Protein AF-0000000066321139 (afdb_homodimer)

Solvent-accessible surface area (backbone atoms only — not comparable to full-atom values): 48966 Å² total; per-residue (Å²): 128,87,34,59,67,40,73,65,40,48,49,53,47,46,50,52,47,33,55,54,41,70,72,35,63,83,37,62,68,53,51,51,51,38,28,52,48,29,38,77,62,44,27,42,51,56,57,44,51,39,48,57,52,38,56,70,34,85,87,51,85,74,53,72,62,58,52,45,47,50,26,44,21,45,17,66,74,63,68,37,77,88,29,37,45,70,72,31,33,29,73,65,55,51,51,48,44,61,70,66,54,82,37,59,82,60,80,82,62,59,60,58,42,73,46,54,68,35,44,78,80,49,98,47,31,38,37,28,63,42,32,43,42,55,54,36,43,38,47,61,55,64,52,55,36,82,46,42,84,38,50,82,40,71,51,53,44,66,41,85,98,44,96,49,65,42,73,48,84,88,75,58,64,69,60,25,51,52,44,18,50,30,50,74,68,71,65,53,74,69,61,68,30,30,36,29,37,32,58,85,42,14,77,83,74,51,37,70,48,74,40,82,91,72,22,28,37,30,38,28,41,68,40,45,32,29,49,61,39,50,58,59,54,52,50,9,50,40,48,42,44,56,76,39,69,81,51,59,70,58,40,67,41,65,36,33,36,42,36,32,54,33,42,72,68,54,42,17,33,46,39,14,56,70,53,69,63,79,79,56,45,58,6,40,30,38,67,34,27,56,88,38,68,45,30,38,31,49,48,48,23,41,74,68,24,86,54,16,85,26,46,37,37,91,29,80,73,80,59,73,78,41,70,55,46,35,31,41,44,59,50,27,50,23,43,52,73,68,45,55,73,83,79,40,91,45,71,66,49,47,50,53,50,25,52,51,52,25,51,47,52,41,34,50,30,66,74,37,39,47,41,57,74,53,53,23,26,67,40,48,76,52,26,46,78,48,34,54,56,44,46,24,12,50,46,30,36,49,52,52,41,51,75,71,62,58,49,81,88,45,40,49,62,51,48,47,64,62,51,64,77,56,75,46,42,70,80,41,61,63,44,56,75,64,51,27,33,47,98,86,65,42,80,74,33,47,65,50,36,23,50,54,42,61,61,53,81,77,81,130,128,87,34,58,66,40,73,66,39,48,49,53,48,47,52,52,48,33,54,52,44,69,72,35,64,83,38,62,68,53,50,51,50,39,27,53,48,30,38,76,62,44,28,43,53,60,56,44,49,37,48,59,53,39,56,70,34,86,87,51,86,74,52,70,61,57,51,46,48,49,26,44,20,47,18,68,73,65,67,37,77,86,27,37,45,71,73,30,32,28,74,66,53,52,50,48,45,61,70,65,55,81,36,60,83,58,80,82,62,59,60,60,44,72,46,54,68,36,45,78,78,47,98,48,32,37,36,29,62,42,35,42,43,55,53,38,42,37,47,65,55,64,50,54,36,83,46,42,83,36,52,81,40,72,52,56,43,65,40,84,98,42,95,50,66,41,74,47,83,86,75,58,65,68,58,26,51,51,44,18,51,29,49,75,70,70,65,53,74,68,62,68,30,30,36,28,37,32,59,84,41,15,78,83,73,51,37,70,49,73,41,81,89,72,23,27,36,30,37,27,40,66,40,44,31,29,50,60,39,49,58,58,53,50,51,8,51,41,49,40,44,56,76,38,70,83,51,59,69,59,39,67,41,65,35,34,37,44,35,32,53,32,43,73,69,54,44,17,33,48,39,14,57,69,52,67,65,80,80,56,45,57,5,39,30,38,67,33,27,58,88,38,68,44,31,36,31,50,48,48,24,42,74,70,24,86,53,17,86,27,45,37,38,92,30,80,72,80,59,75,80,42,71,54,45,37,30,41,44,57,49,28,50,22,44,51,72,68,47,56,73,83,80,40,90,45,72,66,49,46,50,52,51,24,52,51,51,24,52,47,53,40,36,50,30,66,74,37,40,48,42,57,73,53,53,23,25,67,41,48,74,52,26,46,77,48,34,52,56,44,46,23,12,51,46,30,36,49,52,51,40,50,75,72,63,57,50,82,89,47,40,48,60,49,48,48,64,62,52,64,76,55,75,46,41,69,79,41,62,63,43,56,76,65,52,28,33,48,98,86,66,43,80,73,32,48,66,49,37,23,49,55,41,61,62,53,80,76,80,130

Radius of gyration: 32.82 Å; Cα contacts (8 Å, |Δi|>4): 1471; chains: 2; bounding box: 76×86×115 Å

Organism: Bacillus subtilis (strain 168) (NCBI:txid224308)

Structure (mmCIF, N/CA/C/O backbone):
data_AF-0000000066321139-model_v1
#
loop_
_entity.id
_entity.type
_entity.pdbx_description
1 polymer 'SPbeta prophage-derived uncharacterized protein YopQ'
#
loop_
_atom_site.group_PDB
_atom_site.id
_atom_site.type_symbol
_atom_site.label_atom_id
_atom_site.label_alt_id
_atom_site.label_comp_id
_atom_site.label_asym_id
_atom_site.label_entity_id
_atom_site.label_seq_id
_atom_site.pdbx_PDB_ins_code
_atom_site.Cartn_x
_atom_site.Cartn_y
_atom_site.Cartn_z
_atom_site.occupancy
_atom_site.B_iso_or_equiv
_atom_site.auth_seq_id
_atom_site.auth_comp_id
_atom_site.auth_asym_id
_atom_site.auth_atom_id
_atom_site.pdbx_PDB_model_num
ATOM 1 N N . MET A 1 1 ? -11.43 -21.875 -57.844 1 39.09 1 MET A N 1
ATOM 2 C CA . MET A 1 1 ? -11.555 -22.922 -56.844 1 39.09 1 MET A CA 1
ATOM 3 C C . MET A 1 1 ? -12.609 -22.562 -55.812 1 39.09 1 MET A C 1
ATOM 5 O O . MET A 1 1 ? -12.633 -21.453 -55.281 1 39.09 1 MET A O 1
ATOM 9 N N . THR A 1 2 ? -13.703 -23.125 -55.812 1 48.34 2 THR A N 1
ATOM 10 C CA . THR A 1 2 ? -14.844 -22.844 -54.938 1 48.34 2 THR A CA 1
ATOM 11 C C . THR A 1 2 ? -14.453 -22.969 -53.469 1 48.34 2 THR A C 1
ATOM 13 O O . THR A 1 2 ? -14.047 -24.031 -53 1 48.34 2 THR A O 1
ATOM 16 N N . VAL A 1 3 ? -14.062 -21.875 -52.875 1 65.19 3 VAL A N 1
ATOM 17 C CA . VAL A 1 3 ? -13.617 -21.828 -51.5 1 65.19 3 VAL A CA 1
ATOM 18 C C . VAL A 1 3 ? -14.773 -22.188 -50.562 1 65.19 3 VAL A C 1
ATOM 20 O O . VAL A 1 3 ? -15.867 -21.609 -50.688 1 65.19 3 VAL A O 1
ATOM 23 N N . ILE A 1 4 ? -14.844 -23.5 -50.125 1 64.06 4 ILE A N 1
ATOM 24 C CA . ILE A 1 4 ? -15.828 -23.922 -49.156 1 64.06 4 ILE A CA 1
ATOM 25 C C . ILE A 1 4 ? -15.18 -24.031 -47.781 1 64.06 4 ILE A C 1
ATOM 27 O O . ILE A 1 4 ? -14.086 -24.594 -47.625 1 64.06 4 ILE A O 1
ATOM 31 N N . PHE A 1 5 ? -15.844 -23.312 -46.75 1 74.06 5 PHE A N 1
ATOM 32 C CA . PHE A 1 5 ? -15.32 -23.422 -45.375 1 74.06 5 PHE A CA 1
ATOM 33 C C . PHE A 1 5 ? -15.594 -24.812 -44.812 1 74.06 5 PHE A C 1
ATOM 35 O O . PHE A 1 5 ? -16.656 -25.062 -44.25 1 74.06 5 PHE A O 1
ATOM 42 N N . ASP A 1 6 ? -14.75 -25.703 -45.188 1 74.12 6 ASP A N 1
ATOM 43 C CA . ASP A 1 6 ? -14.828 -27.062 -44.688 1 74.12 6 ASP A CA 1
ATOM 44 C C . ASP A 1 6 ? -13.789 -27.312 -43.594 1 74.12 6 ASP A C 1
ATOM 46 O O . ASP A 1 6 ? -13.18 -26.375 -43.094 1 74.12 6 ASP A O 1
ATOM 50 N N . GLN A 1 7 ? -13.734 -28.562 -43.125 1 76.94 7 GLN A N 1
ATOM 51 C CA . GLN A 1 7 ? -12.836 -28.906 -42.031 1 76.94 7 GLN A CA 1
ATOM 52 C C . GLN A 1 7 ? -11.391 -28.562 -42.375 1 76.94 7 GLN A C 1
ATOM 54 O O . GLN A 1 7 ? -10.641 -28.078 -41.531 1 76.94 7 GLN A O 1
ATOM 59 N N . SER A 1 8 ? -11.047 -28.797 -43.625 1 78.38 8 SER A N 1
ATOM 60 C CA . SER A 1 8 ? -9.68 -28.516 -44.062 1 78.38 8 SER A CA 1
ATOM 61 C C . SER A 1 8 ? -9.406 -27.016 -44.062 1 78.38 8 SER A C 1
ATOM 63 O O . SER A 1 8 ? -8.344 -26.578 -43.594 1 78.38 8 SER A O 1
ATOM 65 N N . ALA A 1 9 ? -10.32 -26.234 -44.625 1 81.25 9 ALA A N 1
ATOM 66 C CA . ALA A 1 9 ? -10.195 -24.781 -44.625 1 81.25 9 ALA A CA 1
ATOM 67 C C . ALA A 1 9 ? -10.133 -24.234 -43.188 1 81.25 9 ALA A C 1
ATOM 69 O O . ALA A 1 9 ? -9.344 -23.344 -42.906 1 81.25 9 ALA A O 1
ATOM 70 N N . ASN A 1 10 ? -10.984 -24.812 -42.344 1 84.75 10 ASN A N 1
ATOM 71 C CA . ASN A 1 10 ? -11 -24.422 -40.938 1 84.75 10 ASN A CA 1
ATOM 72 C C . ASN A 1 10 ? -9.656 -24.672 -40.25 1 84.75 10 ASN A C 1
ATOM 74 O O . ASN A 1 10 ? -9.141 -23.812 -39.562 1 84.75 10 ASN A O 1
ATOM 78 N N . GLU A 1 11 ? -9.102 -25.828 -40.531 1 82.81 11 GLU A N 1
ATOM 79 C CA . GLU A 1 11 ? -7.82 -26.188 -39.938 1 82.81 11 GLU A CA 1
ATOM 80 C C . GLU A 1 11 ? -6.699 -25.281 -40.438 1 82.81 11 GLU A C 1
ATOM 82 O O . GLU A 1 11 ? -5.832 -24.875 -39.656 1 82.81 11 GLU A O 1
ATOM 87 N N . LYS A 1 12 ? -6.68 -25.078 -41.688 1 86.62 12 LYS A N 1
ATOM 88 C CA . LYS A 1 12 ? -5.672 -24.203 -42.281 1 86.62 12 LYS A CA 1
ATOM 89 C C . LYS A 1 12 ? -5.77 -22.797 -41.688 1 86.62 12 LYS A C 1
ATOM 91 O O . LYS A 1 12 ? -4.766 -22.219 -41.25 1 86.62 12 LYS A O 1
ATOM 96 N N . LEU A 1 13 ? -7.031 -22.266 -41.688 1 89.62 13 LEU A N 1
ATOM 97 C CA . LEU A 1 13 ? -7.238 -20.922 -41.125 1 89.62 13 LEU A CA 1
ATOM 98 C C . LEU A 1 13 ? -6.84 -20.875 -39.656 1 89.62 13 LEU A C 1
ATOM 100 O O . LEU A 1 13 ? -6.172 -19.922 -39.25 1 89.62 13 LEU A O 1
ATOM 104 N N . LEU A 1 14 ? -7.238 -21.859 -38.969 1 88.25 14 LEU A N 1
ATOM 105 C CA . LEU A 1 14 ? -6.902 -21.922 -37.531 1 88.25 14 LEU A CA 1
ATOM 106 C C . LEU A 1 14 ? -5.391 -21.938 -37.344 1 88.25 14 LEU A C 1
ATOM 108 O O . LEU A 1 14 ? -4.879 -21.266 -36.438 1 88.25 14 LEU A O 1
ATOM 112 N N . SER A 1 15 ? -4.715 -22.688 -38.156 1 86.44 15 SER A N 1
ATOM 113 C CA . SER A 1 15 ? -3.262 -22.766 -38.062 1 86.44 15 SER A CA 1
ATOM 114 C C . SER A 1 15 ? -2.613 -21.422 -38.375 1 86.44 15 SER A C 1
ATOM 116 O O . SER A 1 15 ? -1.68 -21.016 -37.688 1 86.44 15 SER A O 1
ATOM 118 N N . GLU A 1 16 ? -3.102 -20.781 -39.375 1 88.38 16 GLU A N 1
ATOM 119 C CA . GLU A 1 16 ? -2.584 -19.469 -39.75 1 88.38 16 GLU A CA 1
ATOM 120 C C . GLU A 1 16 ? -2.852 -18.438 -38.656 1 88.38 16 GLU A C 1
ATOM 122 O O . GLU A 1 16 ? -1.989 -17.625 -38.344 1 88.38 16 GLU A O 1
ATOM 127 N N . MET A 1 17 ? -4.059 -18.547 -38.031 1 90.69 17 MET A N 1
ATOM 128 C CA . MET A 1 17 ? -4.418 -17.625 -36.969 1 90.69 17 MET A CA 1
ATOM 129 C C . MET A 1 17 ? -3.568 -17.875 -35.719 1 90.69 17 MET A C 1
ATOM 131 O O . MET A 1 17 ? -3.107 -16.922 -35.094 1 90.69 17 MET A O 1
ATOM 135 N N . LYS A 1 18 ? -3.381 -19.062 -35.469 1 87.38 18 LYS A N 1
ATOM 136 C CA . LYS A 1 18 ? -2.551 -19.438 -34.312 1 87.38 18 LYS A CA 1
ATOM 137 C C . LYS A 1 18 ? -1.135 -18.891 -34.469 1 87.38 18 LYS A C 1
ATOM 139 O O . LYS A 1 18 ? -0.571 -18.344 -33.5 1 87.38 18 LYS A O 1
ATOM 144 N N . ASP A 1 19 ? -0.592 -19.062 -35.594 1 87 19 ASP A N 1
ATOM 145 C CA . ASP A 1 19 ? 0.747 -18.562 -35.906 1 87 19 ASP A CA 1
ATOM 146 C C . ASP A 1 19 ? 0.829 -17.047 -35.719 1 87 19 ASP A C 1
ATOM 148 O O . ASP A 1 19 ? 1.741 -16.547 -35.031 1 87 19 ASP A O 1
ATOM 152 N N . ALA A 1 20 ? -0.143 -16.375 -36.281 1 87.81 20 ALA A N 1
ATOM 153 C CA . ALA A 1 20 ? -0.144 -14.914 -36.219 1 87.81 20 ALA A CA 1
ATOM 154 C C . ALA A 1 20 ? -0.355 -14.422 -34.781 1 87.81 20 ALA A C 1
ATOM 156 O O . ALA A 1 20 ? 0.316 -13.492 -34.344 1 87.81 20 ALA A O 1
ATOM 157 N N . ILE A 1 21 ? -1.277 -15.078 -34.062 1 86.62 21 ILE A N 1
ATOM 158 C CA . ILE A 1 21 ? -1.62 -14.656 -32.719 1 86.62 21 ILE A CA 1
ATOM 159 C C . ILE A 1 21 ? -0.468 -14.977 -31.781 1 86.62 21 ILE A C 1
ATOM 161 O O . ILE A 1 21 ? -0.084 -14.148 -30.953 1 86.62 21 ILE A O 1
ATOM 165 N N . SER A 1 22 ? 0.112 -16.094 -31.938 1 82.44 22 SER A N 1
ATOM 166 C CA . SER A 1 22 ? 1.229 -16.5 -31.094 1 82.44 22 SER A CA 1
ATOM 167 C C . SER A 1 22 ? 2.404 -15.531 -31.234 1 82.44 22 SER A C 1
ATOM 169 O O . SER A 1 22 ? 3.084 -15.219 -30.25 1 82.44 22 SER A O 1
ATOM 171 N N . LYS A 1 23 ? 2.535 -15.039 -32.406 1 80.62 23 LYS A N 1
ATOM 172 C CA . LYS A 1 23 ? 3.656 -14.148 -32.719 1 80.62 23 LYS A CA 1
ATOM 173 C C . LYS A 1 23 ? 3.387 -12.734 -32.219 1 80.62 23 LYS A C 1
ATOM 175 O O . LYS A 1 23 ? 4.316 -12.008 -31.859 1 80.62 23 LYS A O 1
ATOM 180 N N . ASN A 1 24 ? 2.088 -12.461 -32.188 1 80.5 24 ASN A N 1
ATOM 181 C CA . ASN A 1 24 ? 1.785 -11.039 -32 1 80.5 24 ASN A CA 1
ATOM 182 C C . ASN A 1 24 ? 1.036 -10.797 -30.688 1 80.5 24 ASN A C 1
ATOM 184 O O . ASN A 1 24 ? 0.764 -9.648 -30.328 1 80.5 24 ASN A O 1
ATOM 188 N N . LYS A 1 25 ? 0.694 -11.875 -29.984 1 76.56 25 LYS A N 1
ATOM 189 C CA . LYS A 1 25 ? -0.191 -11.742 -28.828 1 76.56 25 LYS A CA 1
ATOM 190 C C . LYS A 1 25 ? 0.461 -10.914 -27.734 1 76.56 25 LYS A C 1
ATOM 192 O O . LYS A 1 25 ? -0.231 -10.328 -26.891 1 76.56 25 LYS A O 1
ATOM 197 N N . HIS A 1 26 ? 1.742 -10.805 -27.844 1 67.81 26 HIS A N 1
ATOM 198 C CA . HIS A 1 26 ? 2.479 -10.047 -26.828 1 67.81 26 HIS A CA 1
ATOM 199 C C . HIS A 1 26 ? 2.512 -8.562 -27.172 1 67.81 26 HIS A C 1
ATOM 201 O O . HIS A 1 26 ? 2.961 -7.742 -26.375 1 67.81 26 HIS A O 1
ATOM 207 N N . ILE A 1 27 ? 2.133 -8.328 -28.391 1 68.12 27 ILE A N 1
ATOM 208 C CA . ILE A 1 27 ? 2.086 -6.949 -28.875 1 68.12 27 ILE A CA 1
ATOM 209 C C . ILE A 1 27 ? 0.734 -6.328 -28.531 1 68.12 27 ILE A C 1
ATOM 211 O O . ILE A 1 27 ? -0.284 -6.664 -29.141 1 68.12 27 ILE A O 1
ATOM 215 N N . ARG A 1 28 ? 0.683 -5.484 -27.688 1 64.62 28 ARG A N 1
ATOM 216 C CA . ARG A 1 28 ? -0.539 -4.902 -27.141 1 64.62 28 ARG A CA 1
ATOM 217 C C . ARG A 1 28 ? -1.354 -4.215 -28.234 1 64.62 28 ARG A C 1
ATOM 219 O O . ARG A 1 28 ? -2.578 -4.344 -28.281 1 64.62 28 ARG A O 1
ATOM 226 N N . SER A 1 29 ? -0.641 -3.443 -29.062 1 75.88 29 SER A N 1
ATOM 227 C CA . SER A 1 29 ? -1.354 -2.762 -30.141 1 75.88 29 SER A CA 1
ATOM 228 C C . SER A 1 29 ? -2.062 -3.758 -31.047 1 75.88 29 SER A C 1
ATOM 230 O O . SER A 1 29 ? -3.164 -3.492 -31.531 1 75.88 29 SER A O 1
ATOM 232 N N . PHE A 1 30 ? -1.507 -4.867 -31.188 1 82.94 30 PHE A N 1
ATOM 233 C CA . PHE A 1 30 ? -2.088 -5.918 -32 1 82.94 30 PHE A CA 1
ATOM 234 C C . PHE A 1 30 ? -3.402 -6.41 -31.422 1 82.94 30 PHE A C 1
ATOM 236 O O . PHE A 1 30 ? -4.418 -6.477 -32.125 1 82.94 30 PHE A O 1
ATOM 243 N N . ILE A 1 31 ? -3.355 -6.621 -30.156 1 80.06 31 ILE A N 1
ATOM 244 C CA . ILE A 1 31 ? -4.539 -7.141 -29.484 1 80.06 31 ILE A CA 1
ATOM 245 C C . ILE A 1 31 ? -5.637 -6.078 -29.484 1 80.06 31 ILE A C 1
ATOM 247 O O . ILE A 1 31 ? -6.801 -6.379 -29.75 1 80.06 31 ILE A O 1
ATOM 251 N N . ASN A 1 32 ? -5.223 -4.922 -29.266 1 77.56 32 ASN A N 1
ATOM 252 C CA . ASN A 1 32 ? -6.18 -3.82 -29.266 1 77.56 32 ASN A CA 1
ATOM 253 C C . ASN A 1 32 ? -6.816 -3.639 -30.641 1 77.56 32 ASN A C 1
ATOM 255 O O . ASN A 1 32 ? -8.023 -3.428 -30.75 1 77.56 32 ASN A O 1
ATOM 259 N N . ASP A 1 33 ? -6.031 -3.709 -31.641 1 83.81 33 ASP A N 1
ATOM 260 C CA . ASP A 1 33 ? -6.527 -3.537 -33 1 83.81 33 ASP A CA 1
ATOM 261 C C . ASP A 1 33 ? -7.516 -4.641 -33.375 1 83.81 33 ASP A C 1
ATOM 263 O O . ASP A 1 33 ? -8.547 -4.371 -34 1 83.81 33 ASP A O 1
ATOM 267 N N . ILE A 1 34 ? -7.215 -5.789 -32.938 1 88.25 34 ILE A N 1
ATOM 268 C CA . ILE A 1 34 ? -8.109 -6.906 -33.219 1 88.25 34 ILE A CA 1
ATOM 269 C C . ILE A 1 34 ? -9.43 -6.707 -32.469 1 88.25 34 ILE A C 1
ATOM 271 O O . ILE A 1 34 ? -10.508 -6.926 -33.031 1 88.25 34 ILE A O 1
ATOM 275 N N . GLN A 1 35 ? -9.297 -6.266 -31.297 1 82.25 35 GLN A N 1
ATOM 276 C CA . GLN A 1 35 ? -10.492 -6.051 -30.484 1 82.25 35 GLN A CA 1
ATOM 277 C C . GLN A 1 35 ? -11.375 -4.961 -31.094 1 82.25 35 GLN A C 1
ATOM 279 O O . GLN A 1 35 ? -12.602 -5.102 -31.125 1 82.25 35 GLN A O 1
ATOM 284 N N . LEU A 1 36 ? -10.766 -3.979 -31.578 1 80.81 36 LEU A N 1
ATOM 285 C CA . LEU A 1 36 ? -11.5 -2.896 -32.219 1 80.81 36 LEU A CA 1
ATOM 286 C C . LEU A 1 36 ? -12.203 -3.389 -33.469 1 80.81 36 LEU A C 1
ATOM 288 O O . LEU A 1 36 ? -13.367 -3.055 -33.719 1 80.81 36 LEU A O 1
ATOM 292 N N . GLU A 1 37 ? -11.477 -4.098 -34.312 1 85.44 37 GLU A N 1
ATOM 293 C CA . GLU A 1 37 ? -12.062 -4.617 -35.562 1 85.44 37 GLU A CA 1
ATOM 294 C C . GLU A 1 37 ? -13.211 -5.578 -35.25 1 85.44 37 GLU A C 1
ATOM 296 O O . GLU A 1 37 ? -14.234 -5.547 -35.938 1 85.44 37 GLU A O 1
ATOM 301 N N . MET A 1 38 ? -13.047 -6.352 -34.219 1 86.94 38 MET A N 1
ATOM 302 C CA . MET A 1 38 ? -14.078 -7.305 -33.844 1 86.94 38 MET A CA 1
ATOM 303 C C . MET A 1 38 ? -15.305 -6.578 -33.281 1 86.94 38 MET A C 1
ATOM 305 O O . MET A 1 38 ? -16.438 -6.988 -33.531 1 86.94 38 MET A O 1
ATOM 309 N N . ALA A 1 39 ? -15.008 -5.535 -32.656 1 77.75 39 ALA A N 1
ATOM 310 C CA . ALA A 1 39 ? -16.078 -4.742 -32.031 1 77.75 39 ALA A CA 1
ATOM 311 C C . ALA A 1 39 ? -17 -4.172 -33.125 1 77.75 39 ALA A C 1
ATOM 313 O O . ALA A 1 39 ? -18.203 -4.023 -32.875 1 77.75 39 ALA A O 1
ATOM 314 N N . LYS A 1 40 ? -16.469 -3.906 -34.25 1 78.19 40 LYS A N 1
ATOM 315 C CA . LYS A 1 40 ? -17.281 -3.42 -35.375 1 78.19 40 LYS A CA 1
ATOM 316 C C . LYS A 1 40 ? -18.375 -4.418 -35.719 1 78.19 40 LYS A C 1
ATOM 318 O O . LYS A 1 40 ? -19.391 -4.043 -36.312 1 78.19 40 LYS A O 1
ATOM 323 N N . ASN A 1 41 ? -18.109 -5.629 -35.406 1 77.38 41 ASN A N 1
ATOM 324 C CA . ASN A 1 41 ? -19.094 -6.676 -35.688 1 77.38 41 ASN A CA 1
ATOM 325 C C . ASN A 1 41 ? -19.781 -7.156 -34.406 1 77.38 41 ASN A C 1
ATOM 327 O O . ASN A 1 41 ? -20.156 -8.328 -34.312 1 77.38 41 ASN A O 1
ATOM 331 N N . LYS A 1 42 ? -19.75 -6.273 -33.438 1 70.75 42 LYS A N 1
ATOM 332 C CA . LYS A 1 42 ? -20.484 -6.453 -32.188 1 70.75 42 LYS A CA 1
ATOM 333 C C . LYS A 1 42 ? -19.906 -7.621 -31.391 1 70.75 42 LYS A C 1
ATOM 335 O O . LYS A 1 42 ? -20.672 -8.398 -30.797 1 70.75 42 LYS A O 1
ATOM 340 N N . ILE A 1 43 ? -18.719 -7.871 -31.609 1 76.25 43 ILE A N 1
ATOM 341 C CA . ILE A 1 43 ? -18.031 -8.852 -30.781 1 76.25 43 ILE A CA 1
ATOM 342 C C . ILE A 1 43 ? -17.234 -8.141 -29.688 1 76.25 43 ILE A C 1
ATOM 344 O O . ILE A 1 43 ? -16.391 -7.281 -29.984 1 76.25 43 ILE A O 1
ATOM 348 N N . THR A 1 44 ? -17.609 -8.453 -28.516 1 70.62 44 THR A N 1
ATOM 349 C CA . THR A 1 44 ? -17.062 -7.746 -27.359 1 70.62 44 THR A CA 1
ATOM 350 C C . THR A 1 44 ? -15.57 -8.031 -27.219 1 70.62 44 THR A C 1
ATOM 352 O O . THR A 1 44 ? -15.086 -9.07 -27.672 1 70.62 44 THR A O 1
ATOM 355 N N . PRO A 1 45 ? -14.859 -7.105 -26.672 1 70.75 45 PRO A N 1
ATOM 356 C CA . PRO A 1 45 ? -13.43 -7.355 -26.453 1 70.75 45 PRO A CA 1
ATOM 357 C C . PRO A 1 45 ? -13.172 -8.617 -25.641 1 70.75 45 PRO A C 1
ATOM 359 O O . PRO A 1 45 ? -12.219 -9.352 -25.906 1 70.75 45 PRO A O 1
ATOM 362 N N . GLY A 1 46 ? -14.109 -8.859 -24.766 1 68.25 46 GLY A N 1
ATOM 363 C CA . GLY A 1 46 ? -13.992 -10.094 -24 1 68.25 46 GLY A CA 1
ATOM 364 C C . GLY A 1 46 ? -14.086 -11.336 -24.859 1 68.25 46 GLY A C 1
ATOM 365 O O . GLY A 1 46 ? -13.281 -12.258 -24.719 1 68.25 46 GLY A O 1
ATOM 366 N N . THR A 1 47 ? -15.094 -11.312 -25.688 1 72.5 47 THR A N 1
ATOM 367 C CA . THR A 1 47 ? -15.266 -12.438 -26.594 1 72.5 47 THR A CA 1
ATOM 368 C C . THR A 1 47 ? -14.062 -12.57 -27.531 1 72.5 47 THR A C 1
ATOM 370 O O . THR A 1 47 ? -13.609 -13.68 -27.812 1 72.5 47 THR A O 1
ATOM 373 N N . THR A 1 48 ? -13.57 -11.43 -27.891 1 80.81 48 THR A N 1
ATOM 374 C CA . THR A 1 48 ? -12.398 -11.438 -28.75 1 80.81 48 THR A CA 1
ATOM 375 C C . THR A 1 48 ? -11.203 -12.062 -28.047 1 80.81 48 THR A C 1
ATOM 377 O O . THR A 1 48 ? -10.516 -12.914 -28.625 1 80.81 48 THR A O 1
ATOM 380 N N . GLN A 1 49 ? -11.086 -11.656 -26.844 1 75.56 49 GLN A N 1
ATOM 381 C CA . GLN A 1 49 ? -9.977 -12.203 -26.078 1 75.56 49 GLN A CA 1
ATOM 382 C C . GLN A 1 49 ? -10.133 -13.703 -25.859 1 75.56 49 GLN A C 1
ATOM 384 O O . GLN A 1 49 ? -9.164 -14.461 -25.969 1 75.56 49 GLN A O 1
ATOM 389 N N . LYS A 1 50 ? -11.336 -14.078 -25.578 1 75.38 50 LYS A N 1
ATOM 390 C CA . LYS A 1 50 ? -11.625 -15.5 -25.469 1 75.38 50 LYS A CA 1
ATOM 391 C C . LYS A 1 50 ? -11.258 -16.234 -26.75 1 75.38 50 LYS A C 1
ATOM 393 O O . LYS A 1 50 ? -10.672 -17.328 -26.703 1 75.38 50 LYS A O 1
ATOM 398 N N . LEU A 1 51 ? -11.57 -15.656 -27.812 1 81.38 51 LEU A N 1
ATOM 399 C CA . LEU A 1 51 ? -11.312 -16.266 -29.109 1 81.38 51 LEU A CA 1
ATOM 400 C C . LEU A 1 51 ? -9.812 -16.422 -29.344 1 81.38 51 LEU A C 1
ATOM 402 O O . LEU A 1 51 ? -9.352 -17.453 -29.828 1 81.38 51 LEU A O 1
ATOM 406 N N . ILE A 1 52 ? -9.094 -15.469 -28.875 1 81.5 52 ILE A N 1
ATOM 407 C CA . ILE A 1 52 ? -7.645 -15.484 -29.031 1 81.5 52 ILE A CA 1
ATOM 408 C C . ILE A 1 52 ? -7.051 -16.625 -28.203 1 81.5 52 ILE A C 1
ATOM 410 O O . ILE A 1 52 ? -6.168 -17.344 -28.672 1 81.5 52 ILE A O 1
ATOM 414 N N . TYR A 1 53 ? -7.633 -16.75 -27.062 1 76.62 53 TYR A N 1
ATOM 415 C CA . TYR A 1 53 ? -7.199 -17.844 -26.188 1 76.62 53 TYR A CA 1
ATOM 416 C C . TYR A 1 53 ? -7.609 -19.203 -26.781 1 76.62 53 TYR A C 1
ATOM 418 O O . TYR A 1 53 ? -6.816 -20.141 -26.781 1 76.62 53 TYR A O 1
ATOM 426 N N . ASP A 1 54 ? -8.82 -19.219 -27.219 1 78 54 ASP A N 1
ATOM 427 C CA . ASP A 1 54 ? -9.375 -20.469 -27.75 1 78 54 ASP A CA 1
ATOM 428 C C . ASP A 1 54 ? -8.586 -20.938 -28.984 1 78 54 ASP A C 1
ATOM 430 O O . ASP A 1 54 ? -8.414 -22.141 -29.188 1 78 54 ASP A O 1
ATOM 434 N N . ILE A 1 55 ? -8.07 -20.062 -29.656 1 81.69 55 ILE A N 1
ATOM 435 C CA . ILE A 1 55 ? -7.328 -20.375 -30.875 1 81.69 55 ILE A CA 1
ATOM 436 C C . ILE A 1 55 ? -6.039 -21.109 -30.516 1 81.69 55 ILE A C 1
ATOM 438 O O . ILE A 1 55 ? -5.59 -21.984 -31.25 1 81.69 55 ILE A O 1
ATOM 442 N N . GLU A 1 56 ? -5.574 -20.766 -29.312 1 73.38 56 GLU A N 1
ATOM 443 C CA . GLU A 1 56 ? -4.312 -21.375 -28.906 1 73.38 56 GLU A CA 1
ATOM 444 C C . GLU A 1 56 ? -4.543 -22.734 -28.25 1 73.38 56 GLU A C 1
ATOM 446 O O . GLU A 1 56 ? -3.594 -23.484 -28.031 1 73.38 56 GLU A O 1
ATOM 451 N N . ASN A 1 57 ? -5.758 -22.953 -27.984 1 68.44 57 ASN A N 1
ATOM 452 C CA . ASN A 1 57 ? -6.125 -24.219 -27.359 1 68.44 57 ASN A CA 1
ATOM 453 C C . ASN A 1 57 ? -6.773 -25.172 -28.359 1 68.44 57 ASN A C 1
ATOM 455 O O . ASN A 1 57 ? -7.895 -24.922 -28.812 1 68.44 57 ASN A O 1
ATOM 459 N N . PRO A 1 58 ? -6.117 -26.266 -28.672 1 63.72 58 PRO A N 1
ATOM 460 C CA . PRO A 1 58 ? -6.602 -27.156 -29.734 1 63.72 58 PRO A CA 1
ATOM 461 C C . PRO A 1 58 ? -7.918 -27.844 -29.359 1 63.72 58 PRO A C 1
ATOM 463 O O . PRO A 1 58 ? -8.633 -28.328 -30.25 1 63.72 58 PRO A O 1
ATOM 466 N N . GLU A 1 59 ? -8.289 -27.859 -28.125 1 63.72 59 GLU A N 1
ATOM 467 C CA . GLU A 1 59 ? -9.453 -28.625 -27.703 1 63.72 59 GLU A CA 1
ATOM 468 C C . GLU A 1 59 ? -10.734 -27.812 -27.828 1 63.72 59 GLU A C 1
ATOM 470 O O . GLU A 1 59 ? -11.836 -28.344 -27.703 1 63.72 59 GLU A O 1
ATOM 475 N N . VAL A 1 60 ? -10.609 -26.641 -28.188 1 64.56 60 VAL A N 1
ATOM 476 C CA . VAL A 1 60 ? -11.797 -25.781 -28.203 1 64.56 60 VAL A CA 1
ATOM 477 C C . VAL A 1 60 ? -12.242 -25.562 -29.656 1 64.56 60 VAL A C 1
ATOM 479 O O . VAL A 1 60 ? -11.422 -25.281 -30.531 1 64.56 60 VAL A O 1
ATOM 482 N N . GLU A 1 61 ? -13.477 -25.859 -29.906 1 72.56 61 GLU A N 1
ATOM 483 C CA . GLU A 1 61 ? -14.055 -25.594 -31.219 1 72.56 61 GLU A CA 1
ATOM 484 C C . GLU A 1 61 ? -14.625 -24.188 -31.312 1 72.56 61 GLU A C 1
ATOM 486 O O . GLU A 1 61 ? -15.406 -23.766 -30.453 1 72.56 61 GLU A O 1
ATOM 491 N N . ILE A 1 62 ? -14.125 -23.438 -32.281 1 80.62 62 ILE A N 1
ATOM 492 C CA . ILE A 1 62 ? -14.594 -22.078 -32.5 1 80.62 62 ILE A CA 1
ATOM 493 C C . ILE A 1 62 ? -15.641 -22.078 -33.625 1 80.62 62 ILE A C 1
ATOM 495 O O . ILE A 1 62 ? -15.461 -22.734 -34.656 1 80.62 62 ILE A O 1
ATOM 499 N N . SER A 1 63 ? -16.719 -21.391 -33.312 1 79.5 63 SER A N 1
ATOM 500 C CA . SER A 1 63 ? -17.797 -21.359 -34.281 1 79.5 63 SER A CA 1
ATOM 501 C C . SER A 1 63 ? -17.344 -20.734 -35.594 1 79.5 63 SER A C 1
ATOM 503 O O . SER A 1 63 ? -16.406 -19.938 -35.625 1 79.5 63 SER A O 1
ATOM 505 N N . LYS A 1 64 ? -18.047 -21.094 -36.656 1 82.19 64 LYS A N 1
ATOM 506 C CA . LYS A 1 64 ? -17.797 -20.609 -38 1 82.19 64 LYS A CA 1
ATOM 507 C C . LYS A 1 64 ? -17.875 -19.078 -38.062 1 82.19 64 LYS A C 1
ATOM 509 O O . LYS A 1 64 ? -17.078 -18.438 -38.719 1 82.19 64 LYS A O 1
ATOM 514 N N . GLU A 1 65 ? -18.797 -18.547 -37.25 1 81.88 65 GLU A N 1
ATOM 515 C CA . GLU A 1 65 ? -19 -17.109 -37.219 1 81.88 65 GLU A CA 1
ATOM 516 C C . GLU A 1 65 ? -17.812 -16.375 -36.625 1 81.88 65 GLU A C 1
ATOM 518 O O . GLU A 1 65 ? -17.312 -15.398 -37.188 1 81.88 65 GLU A O 1
ATOM 523 N N . TYR A 1 66 ? -17.391 -16.922 -35.531 1 86.5 66 TYR A N 1
ATOM 524 C CA . TYR A 1 66 ? -16.266 -16.281 -34.844 1 86.5 66 TYR A CA 1
ATOM 525 C C . TYR A 1 66 ? -14.977 -16.453 -35.656 1 86.5 66 TYR A C 1
ATOM 527 O O . TYR A 1 66 ? -14.148 -15.539 -35.688 1 86.5 66 TYR A O 1
ATOM 535 N N . MET A 1 67 ? -14.844 -17.594 -36.344 1 87.38 67 MET A N 1
ATOM 536 C CA . MET A 1 67 ? -13.703 -17.797 -37.219 1 87.38 67 MET A CA 1
ATOM 537 C C . MET A 1 67 ? -13.688 -16.781 -38.375 1 87.38 67 MET A C 1
ATOM 539 O O . MET A 1 67 ? -12.641 -16.234 -38.688 1 87.38 67 MET A O 1
ATOM 543 N N . TYR A 1 68 ? -14.812 -16.547 -38.844 1 89.44 68 TYR A N 1
ATOM 544 C CA . TYR A 1 68 ? -14.961 -15.586 -39.938 1 89.44 68 TYR A CA 1
ATOM 545 C C . TYR A 1 68 ? -14.594 -14.18 -39.469 1 89.44 68 TYR A C 1
ATOM 547 O O . TYR A 1 68 ? -13.789 -13.5 -40.125 1 89.44 68 TYR A O 1
ATOM 555 N N . PHE A 1 69 ? -15.156 -13.781 -38.312 1 89.88 69 PHE A N 1
ATOM 556 C CA . PHE A 1 69 ? -14.945 -12.414 -37.875 1 89.88 69 PHE A CA 1
ATOM 557 C C . PHE A 1 69 ? -13.508 -12.203 -37.406 1 89.88 69 PHE A C 1
ATOM 559 O O . PHE A 1 69 ? -12.938 -11.125 -37.594 1 89.88 69 PHE A O 1
ATOM 566 N N . LEU A 1 70 ? -12.961 -13.211 -36.875 1 91.06 70 LEU A N 1
ATOM 567 C CA . LEU A 1 70 ? -11.562 -13.109 -36.469 1 91.06 70 LEU A CA 1
ATOM 568 C C . LEU A 1 70 ? -10.648 -13.039 -37.688 1 91.06 70 LEU A C 1
ATOM 570 O O . LEU A 1 70 ? -9.695 -12.258 -37.719 1 91.06 70 LEU A O 1
ATOM 574 N N . ALA A 1 71 ? -10.93 -13.852 -38.719 1 91.94 71 ALA A N 1
ATOM 575 C CA . ALA A 1 71 ? -10.18 -13.805 -39.969 1 91.94 71 ALA A CA 1
ATOM 576 C C . ALA A 1 71 ? -10.281 -12.43 -40.625 1 91.94 71 ALA A C 1
ATOM 578 O O . ALA A 1 71 ? -9.281 -11.867 -41.062 1 91.94 71 ALA A O 1
ATOM 579 N N . LYS A 1 72 ? -11.461 -11.977 -40.625 1 90.94 72 LYS A N 1
ATOM 580 C CA . LYS A 1 72 ? -11.727 -10.656 -41.188 1 90.94 72 LYS A CA 1
ATOM 581 C C . LYS A 1 72 ? -10.945 -9.57 -40.438 1 90.94 72 LYS A C 1
ATOM 583 O O . LYS A 1 72 ? -10.359 -8.688 -41.062 1 90.94 72 LYS A O 1
ATOM 588 N N . SER A 1 73 ? -10.945 -9.703 -39.156 1 91.5 73 SER A N 1
ATOM 589 C CA . SER A 1 73 ? -10.242 -8.742 -38.312 1 91.5 73 SER A CA 1
ATOM 590 C C . SER A 1 73 ? -8.734 -8.836 -38.531 1 91.5 73 SER A C 1
ATOM 592 O O . SER A 1 73 ? -8.055 -7.812 -38.656 1 91.5 73 SER A O 1
ATOM 594 N N . LEU A 1 74 ? -8.25 -10.016 -38.562 1 91.88 74 LEU A N 1
ATOM 595 C CA . LEU A 1 74 ? -6.828 -10.234 -38.781 1 91.88 74 LEU A CA 1
ATOM 596 C C . LEU A 1 74 ? -6.41 -9.75 -40.156 1 91.88 74 LEU A C 1
ATOM 598 O O . LEU A 1 74 ? -5.328 -9.18 -40.344 1 91.88 74 LEU A O 1
ATOM 602 N N . TYR A 1 75 ? -7.207 -9.961 -41.156 1 92.06 75 TYR A N 1
ATOM 603 C CA . TYR A 1 75 ? -6.965 -9.477 -42.5 1 92.06 75 TYR A CA 1
ATOM 604 C C . TYR A 1 75 ? -6.863 -7.961 -42.531 1 92.06 75 TYR A C 1
ATOM 606 O O . TYR A 1 75 ? -5.984 -7.402 -43.188 1 92.06 75 TYR A O 1
ATOM 614 N N . SER A 1 76 ? -7.734 -7.383 -41.812 1 89.69 76 SER A N 1
ATOM 615 C CA . SER A 1 76 ? -7.766 -5.926 -41.75 1 89.69 76 SER A CA 1
ATOM 616 C C . SER A 1 76 ? -6.535 -5.371 -41.062 1 89.69 76 SER A C 1
ATOM 618 O O . SER A 1 76 ? -5.941 -4.391 -41.5 1 89.69 76 SER A O 1
ATOM 620 N N . VAL A 1 77 ? -6.152 -6.004 -39.938 1 88.94 77 VAL A N 1
ATOM 621 C CA . VAL A 1 77 ? -5.094 -5.5 -39.094 1 88.94 77 VAL A CA 1
ATOM 622 C C . VAL A 1 77 ? -3.73 -5.816 -39.688 1 88.94 77 VAL A C 1
ATOM 624 O O . VAL A 1 77 ? -2.834 -4.973 -39.688 1 88.94 77 VAL A O 1
ATOM 627 N N . LEU A 1 78 ? -3.629 -6.977 -40.219 1 88.94 78 LEU A N 1
ATOM 628 C CA . LEU A 1 78 ? -2.33 -7.438 -40.688 1 88.94 78 LEU A CA 1
ATOM 629 C C . LEU A 1 78 ? -2.199 -7.238 -42.188 1 88.94 78 LEU A C 1
ATOM 631 O O . LEU A 1 78 ? -1.103 -7.348 -42.75 1 88.94 78 LEU A O 1
ATOM 635 N N . GLU A 1 79 ? -3.248 -6.996 -42.875 1 87.56 79 GLU A N 1
ATOM 636 C CA . GLU A 1 79 ? -3.301 -6.809 -44.312 1 87.56 79 GLU A CA 1
ATOM 637 C C . GLU A 1 79 ? -2.582 -7.941 -45.062 1 87.56 79 GLU A C 1
ATOM 639 O O . GLU A 1 79 ? -1.804 -7.695 -45.969 1 87.56 79 GLU A O 1
ATOM 644 N N . SER A 1 80 ? -2.684 -9.055 -44.531 1 88.94 80 SER A N 1
ATOM 645 C CA . SER A 1 80 ? -2.088 -10.266 -45.125 1 88.94 80 SER A CA 1
ATOM 646 C C . SER A 1 80 ? -3.146 -11.148 -45.75 1 88.94 80 SER A C 1
ATOM 648 O O . SER A 1 80 ? -4.172 -11.453 -45.156 1 88.94 80 SER A O 1
ATOM 650 N N . GLU A 1 81 ? -2.865 -11.539 -46.938 1 87.94 81 GLU A N 1
ATOM 651 C CA . GLU A 1 81 ? -3.795 -12.375 -47.688 1 87.94 81 GLU A CA 1
ATOM 652 C C . GLU A 1 81 ? -4.016 -13.711 -47 1 87.94 81 GLU A C 1
ATOM 654 O O . GLU A 1 81 ? -5.012 -14.398 -47.25 1 87.94 81 GLU A O 1
ATOM 659 N N . ARG A 1 82 ? -3.164 -14.086 -46 1 89.12 82 ARG A N 1
ATOM 660 C CA . ARG A 1 82 ? -3.266 -15.312 -45.219 1 89.12 82 ARG A CA 1
ATOM 661 C C . ARG A 1 82 ? -4.598 -15.383 -44.5 1 89.12 82 ARG A C 1
ATOM 663 O O . ARG A 1 82 ? -5.086 -16.469 -44.188 1 89.12 82 ARG A O 1
ATOM 670 N N . PHE A 1 83 ? -5.156 -14.227 -44.312 1 91.62 83 PHE A N 1
ATOM 671 C CA . PHE A 1 83 ? -6.332 -14.188 -43.469 1 91.62 83 PHE A CA 1
ATOM 672 C C . PHE A 1 83 ? -7.551 -13.695 -44.219 1 91.62 83 PHE A C 1
ATOM 674 O O . PHE A 1 83 ? -8.617 -13.484 -43.656 1 91.62 83 PHE A O 1
ATOM 681 N N . ASN A 1 84 ? -7.383 -13.492 -45.5 1 90.25 84 ASN A N 1
ATOM 682 C CA . ASN A 1 84 ? -8.516 -13.055 -46.312 1 90.25 84 ASN A CA 1
ATOM 683 C C . ASN A 1 84 ? -9.664 -14.062 -46.25 1 90.25 84 ASN A C 1
ATOM 685 O O . ASN A 1 84 ? -9.523 -15.195 -46.719 1 90.25 84 ASN A O 1
ATOM 689 N N . PRO A 1 85 ? -10.82 -13.633 -45.625 1 91.88 85 PRO A N 1
ATOM 690 C CA . PRO A 1 85 ? -11.93 -14.578 -45.469 1 91.88 85 PRO A CA 1
ATOM 691 C C . PRO A 1 85 ? -12.352 -15.211 -46.812 1 91.88 85 PRO A C 1
ATOM 693 O O . PRO A 1 85 ? -12.844 -16.344 -46.844 1 91.88 85 PRO A O 1
ATOM 696 N N . ARG A 1 86 ? -12.109 -14.539 -47.906 1 89.12 86 ARG A N 1
ATOM 697 C CA . ARG A 1 86 ? -12.508 -15.023 -49.219 1 89.12 86 ARG A CA 1
ATOM 698 C C . ARG A 1 86 ? -11.742 -16.297 -49.594 1 89.12 86 ARG A C 1
ATOM 700 O O . ARG A 1 86 ? -12.18 -17.047 -50.469 1 89.12 86 ARG A O 1
ATOM 707 N N . ASN A 1 87 ? -10.586 -16.484 -48.969 1 89.06 87 ASN A N 1
ATOM 708 C CA . ASN A 1 87 ? -9.781 -17.672 -49.219 1 89.06 87 ASN A CA 1
ATOM 709 C C . ASN A 1 87 ? -10.344 -18.906 -48.5 1 89.06 87 ASN A C 1
ATOM 711 O O . ASN A 1 87 ? -9.945 -20.031 -48.781 1 89.06 87 ASN A O 1
ATOM 715 N N . TYR A 1 88 ? -11.258 -18.688 -47.625 1 90.12 88 TYR A N 1
ATOM 716 C CA . TYR A 1 88 ? -11.68 -19.781 -46.781 1 90.12 88 TYR A CA 1
ATOM 717 C C . TYR A 1 88 ? -13.195 -19.938 -46.781 1 90.12 88 TYR A C 1
ATOM 719 O O . TYR A 1 88 ? -13.711 -21.031 -46.562 1 90.12 88 TYR A O 1
ATOM 727 N N . PHE A 1 89 ? -13.922 -18.891 -46.969 1 88.88 89 PHE A N 1
ATOM 728 C CA . PHE A 1 89 ? -15.375 -18.859 -46.906 1 88.88 89 PHE A CA 1
ATOM 729 C C . PHE A 1 89 ? -15.945 -18.547 -48.312 1 88.88 89 PHE A C 1
ATOM 731 O O . PHE A 1 89 ? -15.383 -17.75 -49.062 1 88.88 89 PHE A O 1
ATOM 738 N N . THR A 1 90 ? -17.016 -19.141 -48.594 1 84.44 90 THR A N 1
ATOM 739 C CA . THR A 1 90 ? -17.719 -18.797 -49.844 1 84.44 90 THR A CA 1
ATOM 740 C C . THR A 1 90 ? -18.422 -17.453 -49.688 1 84.44 90 THR A C 1
ATOM 742 O O . THR A 1 90 ? -18.703 -17 -48.594 1 84.44 90 THR A O 1
ATOM 745 N N . GLU A 1 91 ? -18.688 -16.828 -50.844 1 82.69 91 GLU A N 1
ATOM 746 C CA . GLU A 1 91 ? -19.406 -15.555 -50.844 1 82.69 91 GLU A CA 1
ATOM 747 C C . GLU A 1 91 ? -20.766 -15.695 -50.156 1 82.69 91 GLU A C 1
ATOM 749 O O . GLU A 1 91 ? -21.203 -14.789 -49.438 1 82.69 91 GLU A O 1
ATOM 754 N N . THR A 1 92 ? -21.391 -16.781 -50.344 1 79.31 92 THR A N 1
ATOM 755 C CA . THR A 1 92 ? -22.688 -17.047 -49.75 1 79.31 92 THR A CA 1
ATOM 756 C C . THR A 1 92 ? -22.562 -17.172 -48.219 1 79.31 92 THR A C 1
ATOM 758 O O . THR A 1 92 ? -23.375 -16.625 -47.469 1 79.31 92 THR A O 1
ATOM 761 N N . ASP A 1 93 ? -21.531 -17.906 -47.781 1 81.06 93 ASP A N 1
ATOM 762 C CA . ASP A 1 93 ? -21.281 -18.094 -46.344 1 81.06 93 ASP A CA 1
ATOM 763 C C . ASP A 1 93 ? -21.031 -16.75 -45.656 1 81.06 93 ASP A C 1
ATOM 765 O O . ASP A 1 93 ? -21.578 -16.484 -44.594 1 81.06 93 ASP A O 1
ATOM 769 N N . MET A 1 94 ? -20.25 -15.992 -46.25 1 87.19 94 MET A N 1
ATOM 770 C CA . MET A 1 94 ? -19.891 -14.695 -45.656 1 87.19 94 MET A CA 1
ATOM 771 C C . MET A 1 94 ? -21.109 -13.797 -45.531 1 87.19 94 MET A C 1
ATOM 773 O O . MET A 1 94 ? -21.344 -13.195 -44.5 1 87.19 94 MET A O 1
ATOM 777 N N . ARG A 1 95 ? -21.984 -13.727 -46.562 1 80.44 95 ARG A N 1
ATOM 778 C CA . ARG A 1 95 ? -23.203 -12.93 -46.531 1 80.44 95 ARG A CA 1
ATOM 779 C C . ARG A 1 95 ? -24.172 -13.438 -45.5 1 80.44 95 ARG A C 1
ATOM 781 O O . ARG A 1 95 ? -24.797 -12.648 -44.781 1 80.44 95 ARG A O 1
ATOM 788 N N . GLU A 1 96 ? -24.25 -14.75 -45.469 1 77.69 96 GLU A N 1
ATOM 789 C CA . GLU A 1 96 ? -25.125 -15.367 -44.469 1 77.69 96 GLU A CA 1
ATOM 790 C C . GLU A 1 96 ? -24.672 -15.023 -43.062 1 77.69 96 GLU A C 1
ATOM 792 O O . GLU A 1 96 ? -25.5 -14.664 -42.219 1 77.69 96 GLU A O 1
ATOM 797 N N . ILE A 1 97 ? -23.375 -15.211 -42.812 1 82.12 97 ILE A N 1
ATOM 798 C CA . ILE A 1 97 ? -22.828 -14.93 -41.5 1 82.12 97 ILE A CA 1
ATOM 799 C C . ILE A 1 97 ? -23.078 -13.469 -41.125 1 82.12 97 ILE A C 1
ATOM 801 O O . ILE A 1 97 ? -23.547 -13.164 -40.031 1 82.12 97 ILE A O 1
ATOM 805 N N . GLU A 1 98 ? -22.797 -12.617 -42.031 1 80.75 98 GLU A N 1
ATOM 806 C CA . GLU A 1 98 ? -22.938 -11.188 -41.75 1 80.75 98 GLU A CA 1
ATOM 807 C C . GLU A 1 98 ? -24.391 -10.789 -41.594 1 80.75 98 GLU A C 1
ATOM 809 O O . GLU A 1 98 ? -24.719 -9.945 -40.75 1 80.75 98 GLU A O 1
ATOM 814 N N . THR A 1 99 ? -25.25 -11.398 -42.344 1 74.31 99 THR A N 1
ATOM 815 C CA . THR A 1 99 ? -26.672 -11.07 -42.312 1 74.31 99 THR A CA 1
ATOM 816 C C . THR A 1 99 ? -27.312 -11.625 -41.031 1 74.31 99 THR A C 1
ATOM 818 O O . THR A 1 99 ? -28.172 -10.977 -40.438 1 74.31 99 THR A O 1
ATOM 821 N N . LEU A 1 100 ? -26.844 -12.812 -40.625 1 64.88 100 LEU A N 1
ATOM 822 C CA . LEU A 1 100 ? -27.469 -13.5 -39.5 1 64.88 100 LEU A CA 1
ATOM 823 C C . LEU A 1 100 ? -26.781 -13.109 -38.188 1 64.88 100 LEU A C 1
ATOM 825 O O . LEU A 1 100 ? -27.312 -13.383 -37.125 1 64.88 100 LEU A O 1
ATOM 829 N N . TRP A 1 101 ? -25.609 -12.609 -38.312 1 71.75 101 TRP A N 1
ATOM 830 C CA . TRP A 1 101 ? -24.844 -12.273 -37.125 1 71.75 101 TRP A CA 1
ATOM 831 C C . TRP A 1 101 ? -25.516 -11.164 -36.344 1 71.75 101 TRP A C 1
ATOM 833 O O . TRP A 1 101 ? -25.766 -10.078 -36.875 1 71.75 101 TRP A O 1
ATOM 843 N N . GLU A 1 102 ? -26.094 -11.5 -35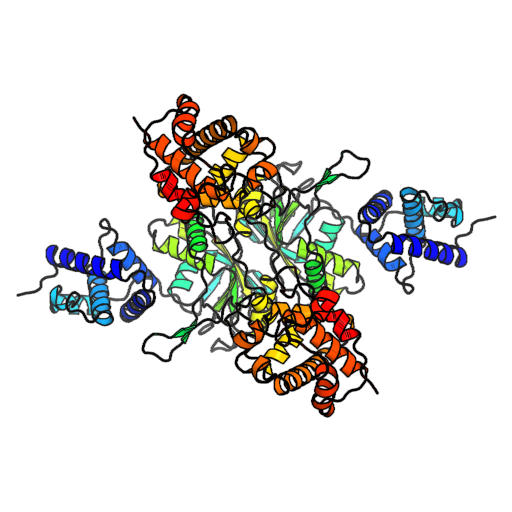.25 1 56.97 102 GLU A N 1
ATOM 844 C CA . GLU A 1 102 ? -26.766 -10.516 -34.406 1 56.97 102 GLU A CA 1
ATOM 845 C C . GLU A 1 102 ? -25.828 -10.023 -33.281 1 56.97 102 GLU A C 1
ATOM 847 O O . GLU A 1 102 ? -26.25 -9.227 -32.438 1 56.97 102 GLU A O 1
ATOM 852 N N . GLY A 1 103 ? -24.578 -10.25 -33.25 1 57 103 GLY A N 1
ATOM 853 C CA . GLY A 1 103 ? -23.625 -9.852 -32.25 1 57 103 GLY A CA 1
ATOM 854 C C . GLY A 1 103 ? -23.438 -10.875 -31.141 1 57 103 GLY A C 1
ATOM 855 O O . GLY A 1 103 ? -24.188 -11.852 -31.078 1 57 103 GLY A O 1
ATOM 856 N N . SER A 1 104 ? -22.266 -11.102 -30.578 1 54.84 104 SER A N 1
ATOM 857 C CA . SER A 1 104 ? -22.094 -12 -29.453 1 54.84 104 SER A CA 1
ATOM 858 C C . SER A 1 104 ? -23.109 -11.719 -28.359 1 54.84 104 SER A C 1
ATOM 860 O O . SER A 1 104 ? -23.484 -10.57 -28.125 1 54.84 104 SER A O 1
ATOM 862 N N . VAL A 1 105 ? -24.094 -12.547 -28.109 1 46.66 105 VAL A N 1
ATOM 863 C CA . VAL A 1 105 ? -25.188 -12.422 -27.156 1 46.66 105 VAL A CA 1
ATOM 864 C C . VAL A 1 105 ? -24.672 -11.828 -25.859 1 46.66 105 VAL A C 1
ATOM 866 O O . VAL A 1 105 ? -24.156 -12.547 -25 1 46.66 105 VAL A O 1
ATOM 869 N N . GLU A 1 106 ? -23.562 -11.289 -25.672 1 51.22 106 GLU A N 1
ATOM 870 C CA . GLU A 1 106 ? -23.406 -10.867 -24.281 1 51.22 106 GLU A CA 1
ATOM 871 C C . GLU A 1 106 ? -24.438 -9.805 -23.906 1 51.22 106 GLU A C 1
ATOM 873 O O . GLU A 1 106 ? -24.844 -9.016 -24.75 1 51.22 106 GLU A O 1
ATOM 878 N N . GLU A 1 107 ? -25.344 -10.125 -23.047 1 55.62 107 GLU A N 1
ATOM 879 C CA . GLU A 1 107 ? -26.344 -9.203 -22.516 1 55.62 107 GLU A CA 1
ATOM 880 C C . GLU A 1 107 ? -25.812 -7.773 -22.484 1 55.62 107 GLU A C 1
ATOM 882 O O . GLU A 1 107 ? -24.766 -7.516 -21.875 1 55.62 107 GLU A O 1
ATOM 887 N N . ASP A 1 108 ? -26.062 -6.941 -23.438 1 65.44 108 ASP A N 1
ATOM 888 C CA . ASP A 1 108 ? -25.719 -5.527 -23.547 1 65.44 108 ASP A CA 1
ATOM 889 C C . ASP A 1 108 ? -26.312 -4.711 -22.406 1 65.44 108 ASP A C 1
ATOM 891 O O . ASP A 1 108 ? -27.531 -4.723 -22.219 1 65.44 108 ASP A O 1
ATOM 895 N N . ILE A 1 109 ? -25.609 -4.57 -21.375 1 81.5 109 ILE A N 1
ATOM 896 C CA . ILE A 1 109 ? -26.094 -3.674 -20.328 1 81.5 109 ILE A CA 1
ATOM 897 C C . ILE A 1 109 ? -25.609 -2.25 -20.609 1 81.5 109 ILE A C 1
ATOM 899 O O . ILE A 1 109 ? -24.516 -2.051 -21.125 1 81.5 109 ILE A O 1
ATOM 903 N N . LYS A 1 110 ? -26.562 -1.337 -20.531 1 87.44 110 LYS A N 1
ATOM 904 C CA . LYS A 1 110 ? -26.266 0.089 -20.656 1 87.44 110 LYS A CA 1
ATOM 905 C C . LYS A 1 110 ? -26.875 0.876 -19.5 1 87.44 110 LYS A C 1
ATOM 907 O O . LYS A 1 110 ? -27.719 0.359 -18.766 1 87.44 110 LYS A O 1
ATOM 912 N N . PHE A 1 111 ? -26.344 2.049 -19.344 1 91.06 111 PHE A N 1
ATOM 913 C CA . PHE A 1 111 ? -27 2.941 -18.391 1 91.06 111 PHE A CA 1
ATOM 914 C C . PHE A 1 111 ? -28.25 3.547 -19 1 91.06 111 PHE A C 1
ATOM 916 O O . PHE A 1 111 ? -28.266 3.881 -20.188 1 91.06 111 PHE A O 1
ATOM 923 N N . PRO A 1 112 ? -29.375 3.58 -18.406 1 95 112 PRO A N 1
ATOM 924 C CA . PRO A 1 112 ? -29.453 3.449 -16.953 1 95 112 PRO A CA 1
ATOM 925 C C . PRO A 1 112 ? -29.438 1.995 -16.484 1 95 112 PRO A C 1
ATOM 927 O O . PRO A 1 112 ? -29.969 1.117 -17.172 1 95 112 PRO A O 1
ATOM 930 N N . TYR A 1 113 ? -28.828 1.75 -15.375 1 96.19 113 TYR A N 1
ATOM 931 C CA . TYR A 1 113 ? -28.75 0.45 -14.719 1 96.19 113 TYR A CA 1
ATOM 932 C C . TYR A 1 113 ? -29 0.583 -13.219 1 96.19 113 TYR A C 1
ATOM 934 O O . TYR A 1 113 ? -28.516 1.516 -12.586 1 96.19 113 TYR A O 1
ATOM 942 N N . THR A 1 114 ? -29.734 -0.357 -12.648 1 97 114 THR A N 1
ATOM 943 C CA . THR A 1 114 ? -30.172 -0.232 -11.258 1 97 114 THR A CA 1
ATOM 944 C C . THR A 1 114 ? -29.547 -1.329 -10.398 1 97 114 THR A C 1
ATOM 946 O O . THR A 1 114 ? -29.703 -2.518 -10.688 1 97 114 THR A O 1
ATOM 949 N N . PHE A 1 115 ? -28.812 -0.915 -9.383 1 96.5 115 PHE A N 1
ATOM 950 C CA . PHE A 1 115 ? -28.281 -1.821 -8.375 1 96.5 115 PHE A CA 1
ATOM 951 C C . PHE A 1 115 ? -29.266 -2.016 -7.234 1 96.5 115 PHE A C 1
ATOM 953 O O . PHE A 1 115 ? -30.047 -1.112 -6.926 1 96.5 115 PHE A O 1
ATOM 960 N N . LYS A 1 116 ? -29.203 -3.172 -6.59 1 93.31 116 LYS A N 1
ATOM 961 C CA . LYS A 1 116 ? -30.141 -3.498 -5.516 1 93.31 116 LYS A CA 1
ATOM 962 C C . LYS A 1 116 ? -29.422 -3.586 -4.172 1 93.31 116 LYS A C 1
ATOM 964 O O . LYS A 1 116 ? -28.188 -3.592 -4.117 1 93.31 116 LYS A O 1
ATOM 969 N N . GLN A 1 117 ? -30.25 -3.553 -3.014 1 90.81 117 GLN A N 1
ATOM 970 C CA . GLN A 1 117 ? -29.766 -3.662 -1.642 1 90.81 117 GLN A CA 1
ATOM 971 C C . GLN A 1 117 ? -28.75 -2.562 -1.325 1 90.81 117 GLN A C 1
ATOM 973 O O . GLN A 1 117 ? -27.672 -2.838 -0.796 1 90.81 117 GLN A O 1
ATOM 978 N N . VAL A 1 118 ? -29.109 -1.354 -1.729 1 94.12 118 VAL A N 1
ATOM 979 C CA . VAL A 1 118 ? -28.203 -0.223 -1.595 1 94.12 118 VAL A CA 1
ATOM 980 C C . VAL A 1 118 ? -28.469 0.499 -0.275 1 94.12 118 VAL A C 1
ATOM 982 O O . VAL A 1 118 ? -29.625 0.743 0.087 1 94.12 118 VAL A O 1
ATOM 985 N N . VAL A 1 119 ? -27.438 0.729 0.443 1 90.38 119 VAL A N 1
ATOM 986 C CA . VAL A 1 119 ? -27.516 1.519 1.668 1 90.38 119 VAL A CA 1
ATOM 987 C C . VAL A 1 119 ? -26.938 2.912 1.424 1 90.38 119 VAL A C 1
ATOM 989 O O . VAL A 1 119 ? -25.844 3.053 0.876 1 90.38 119 VAL A O 1
ATOM 992 N N . LYS A 1 120 ? -27.719 3.91 1.828 1 92.94 120 LYS A N 1
ATOM 993 C CA . LYS A 1 120 ? -27.281 5.297 1.685 1 92.94 120 LYS A CA 1
ATOM 994 C C . LYS A 1 120 ? -26.516 5.762 2.92 1 92.94 120 LYS A C 1
ATOM 996 O O . LYS A 1 120 ? -27.047 5.723 4.035 1 92.94 120 LYS A O 1
ATOM 1001 N N . TYR A 1 121 ? -25.297 6.152 2.785 1 89.69 121 TYR A N 1
ATOM 1002 C CA . TYR A 1 121 ? -24.484 6.68 3.883 1 89.69 121 TYR A CA 1
ATOM 1003 C C . TYR A 1 121 ? -24.516 8.203 3.9 1 89.69 121 TYR A C 1
ATOM 1005 O O . TYR A 1 121 ? -24.547 8.82 4.969 1 89.69 121 TYR A O 1
ATOM 1013 N N . SER A 1 122 ? -24.469 8.82 2.771 1 90.12 122 SER A N 1
ATOM 1014 C CA . SER A 1 122 ? -24.656 10.25 2.549 1 90.12 122 SER A CA 1
ATOM 1015 C C . SER A 1 122 ? -25.266 10.523 1.182 1 90.12 122 SER A C 1
ATOM 1017 O O . SER A 1 122 ? -25.547 9.594 0.423 1 90.12 122 SER A O 1
ATOM 1019 N N . ASP A 1 123 ? -25.453 11.773 0.924 1 90.25 123 ASP A N 1
ATOM 1020 C CA . ASP A 1 123 ? -26.109 12.125 -0.333 1 90.25 123 ASP A CA 1
ATOM 1021 C C . ASP A 1 123 ? -25.219 11.766 -1.528 1 90.25 123 ASP A C 1
ATOM 1023 O O . ASP A 1 123 ? -25.719 11.586 -2.641 1 90.25 123 ASP A O 1
ATOM 1027 N N . ASP A 1 124 ? -23.969 11.617 -1.294 1 94.31 124 ASP A N 1
ATOM 1028 C CA . ASP A 1 124 ? -23.062 11.344 -2.412 1 94.31 124 ASP A CA 1
ATOM 1029 C C . ASP A 1 124 ? -22.328 10.031 -2.213 1 94.31 124 ASP A C 1
ATOM 1031 O O . ASP A 1 124 ? -21.281 9.797 -2.836 1 94.31 124 ASP A O 1
ATOM 1035 N N . ASN A 1 125 ? -22.766 9.188 -1.337 1 95.81 125 ASN A N 1
ATOM 1036 C CA . ASN A 1 125 ? -22.047 7.945 -1.056 1 95.81 125 ASN A CA 1
ATOM 1037 C C . ASN A 1 125 ? -23.016 6.805 -0.733 1 95.81 125 ASN A C 1
ATOM 1039 O O . ASN A 1 125 ? -23.828 6.922 0.181 1 95.81 125 ASN A O 1
ATOM 1043 N N . TYR A 1 126 ? -22.953 5.785 -1.495 1 95.81 126 TYR A N 1
ATOM 1044 C CA . TYR A 1 126 ? -23.812 4.605 -1.362 1 95.81 126 TYR A CA 1
ATOM 1045 C C . TYR A 1 126 ? -22.969 3.332 -1.321 1 95.81 126 TYR A C 1
ATOM 1047 O O . TYR A 1 126 ? -21.844 3.301 -1.83 1 95.81 126 TYR A O 1
ATOM 1055 N N . PHE A 1 127 ? -23.531 2.326 -0.672 1 95 127 PHE A N 1
ATOM 1056 C CA . PHE A 1 127 ? -22.844 1.048 -0.517 1 95 127 PHE A CA 1
ATOM 1057 C C . PHE A 1 127 ? -23.766 -0.108 -0.874 1 95 127 PHE A C 1
ATOM 1059 O O . PHE A 1 127 ? -24.953 -0.105 -0.503 1 95 127 PHE A O 1
ATOM 1066 N N . PHE A 1 128 ? -23.312 -1.102 -1.666 1 94.75 128 PHE A N 1
ATOM 1067 C CA . PHE A 1 128 ? -24.172 -2.197 -2.078 1 94.75 128 PHE A CA 1
ATOM 1068 C C . PHE A 1 128 ? -23.359 -3.41 -2.502 1 94.75 128 PHE A C 1
ATOM 1070 O O . PHE A 1 128 ? -22.172 -3.287 -2.791 1 94.75 128 PHE A O 1
ATOM 1077 N N . PRO A 1 129 ? -23.969 -4.586 -2.436 1 94.44 129 PRO A N 1
ATOM 1078 C CA . PRO A 1 129 ? -23.328 -5.773 -3.002 1 94.44 129 PRO A CA 1
ATOM 1079 C C . PRO A 1 129 ? -23.359 -5.793 -4.527 1 94.44 129 PRO A C 1
ATOM 1081 O O . PRO A 1 129 ? -24.219 -5.152 -5.137 1 94.44 129 PRO A O 1
ATOM 1084 N N . ILE A 1 130 ? -22.406 -6.426 -5.141 1 95.38 130 ILE A N 1
ATOM 1085 C CA . ILE A 1 130 ? -22.359 -6.609 -6.586 1 95.38 130 ILE A CA 1
ATOM 1086 C C . ILE A 1 130 ? -21.859 -8.008 -6.914 1 95.38 130 ILE A C 1
ATOM 1088 O O . ILE A 1 130 ? -20.906 -8.5 -6.285 1 95.38 130 ILE A O 1
ATOM 1092 N N . THR A 1 131 ? -22.469 -8.656 -7.82 1 94.5 131 THR A N 1
ATOM 1093 C CA . THR A 1 131 ? -22.031 -9.992 -8.203 1 94.5 131 THR A CA 1
ATOM 1094 C C . THR A 1 131 ? -20.891 -9.922 -9.211 1 94.5 131 THR A C 1
ATOM 1096 O O . THR A 1 131 ? -20.719 -8.914 -9.898 1 94.5 131 THR A O 1
ATOM 1099 N N . ALA A 1 132 ? -20.078 -10.977 -9.242 1 95.25 132 ALA A N 1
ATOM 1100 C CA . ALA A 1 132 ? -19.031 -11.078 -10.258 1 95.25 132 ALA A CA 1
ATOM 1101 C C . ALA A 1 132 ? -19.625 -10.961 -11.664 1 95.25 132 ALA A C 1
ATOM 1103 O O . ALA A 1 132 ? -18.984 -10.398 -12.555 1 95.25 132 ALA A O 1
ATOM 1104 N N . LYS A 1 133 ? -20.797 -11.453 -11.812 1 91.81 133 LYS A N 1
ATOM 1105 C CA . LYS A 1 133 ? -21.484 -11.359 -13.094 1 91.81 133 LYS A CA 1
ATOM 1106 C C . LYS A 1 133 ? -21.734 -9.898 -13.477 1 91.81 133 LYS A C 1
ATOM 1108 O O . LYS A 1 133 ? -21.453 -9.5 -14.609 1 91.81 133 LYS A O 1
ATOM 1113 N N . GLU A 1 134 ? -22.25 -9.18 -12.562 1 93.81 134 GLU A N 1
ATOM 1114 C CA . GLU A 1 134 ? -22.516 -7.762 -12.812 1 93.81 134 GLU A CA 1
ATOM 1115 C C . GLU A 1 134 ? -21.219 -7.012 -13.141 1 93.81 134 GLU A C 1
ATOM 1117 O O . GLU A 1 134 ? -21.188 -6.191 -14.055 1 93.81 134 GLU A O 1
ATOM 1122 N N . LEU A 1 135 ? -20.172 -7.305 -12.312 1 95.31 135 LEU A N 1
ATOM 1123 C CA . LEU A 1 135 ? -18.875 -6.691 -12.578 1 95.31 135 LEU A CA 1
ATOM 1124 C C . LEU A 1 135 ? -18.391 -7.008 -13.992 1 95.31 135 LEU A C 1
ATOM 1126 O O . LEU A 1 135 ? -17.938 -6.117 -14.703 1 95.31 135 LEU A O 1
ATOM 1130 N N . PHE A 1 136 ? -18.547 -8.266 -14.344 1 91.75 136 PHE A N 1
ATOM 1131 C CA . PHE A 1 136 ? -18.125 -8.75 -15.648 1 91.75 136 PHE A CA 1
ATOM 1132 C C . PHE A 1 136 ? -18.891 -8.055 -16.766 1 91.75 136 PHE A C 1
ATOM 1134 O O . PHE A 1 136 ? -18.297 -7.559 -17.719 1 91.75 136 PHE A O 1
ATOM 1141 N N . MET A 1 137 ? -20.172 -7.918 -16.625 1 90.38 137 MET A N 1
ATOM 1142 C CA . MET A 1 137 ? -21.031 -7.309 -17.625 1 90.38 137 MET A CA 1
ATOM 1143 C C . MET A 1 137 ? -20.734 -5.816 -17.766 1 90.38 137 MET A C 1
ATOM 1145 O O . MET A 1 137 ? -20.641 -5.297 -18.875 1 90.38 137 MET A O 1
ATOM 1149 N N . LEU A 1 138 ? -20.609 -5.168 -16.641 1 92.69 138 LEU A N 1
ATOM 1150 C CA . LEU A 1 138 ? -20.312 -3.742 -16.672 1 92.69 138 LEU A CA 1
ATOM 1151 C C . LEU A 1 138 ? -18.969 -3.49 -17.359 1 92.69 138 LEU A C 1
ATOM 1153 O O . LEU A 1 138 ? -18.828 -2.553 -18.141 1 92.69 138 LEU A O 1
ATOM 1157 N N . PHE A 1 139 ? -18.016 -4.301 -17.016 1 89.06 139 PHE A N 1
ATOM 1158 C CA . PHE A 1 139 ? -16.672 -4.152 -17.562 1 89.06 139 PHE A CA 1
ATOM 1159 C C . PHE A 1 139 ? -16.656 -4.434 -19.062 1 89.06 139 PHE A C 1
ATOM 1161 O O . PHE A 1 139 ? -16.109 -3.658 -19.844 1 89.06 139 PHE A O 1
ATOM 1168 N N . GLU A 1 140 ? -17.312 -5.461 -19.438 1 80.5 140 GLU A N 1
ATOM 1169 C CA . GLU A 1 140 ? -17.312 -5.891 -20.844 1 80.5 140 GLU A CA 1
ATOM 1170 C C . GLU A 1 140 ? -18.047 -4.883 -21.719 1 80.5 140 GLU A C 1
ATOM 1172 O O . GLU A 1 140 ? -17.719 -4.723 -22.906 1 80.5 140 GLU A O 1
ATOM 1177 N N . ASN A 1 141 ? -18.984 -4.273 -21.172 1 81.44 141 ASN A N 1
ATOM 1178 C CA . ASN A 1 141 ? -19.75 -3.283 -21.906 1 81.44 141 ASN A CA 1
ATOM 1179 C C . ASN A 1 141 ? -19.141 -1.887 -21.766 1 81.44 141 ASN A C 1
ATOM 1181 O O . ASN A 1 141 ? -19.797 -0.891 -22.094 1 81.44 141 ASN A O 1
ATOM 1185 N N . LYS A 1 142 ? -17.953 -1.741 -21.156 1 80.38 142 LYS A N 1
ATOM 1186 C CA . LYS A 1 142 ? -17.156 -0.523 -21.078 1 80.38 142 LYS A CA 1
ATOM 1187 C C . LYS A 1 142 ? -17.859 0.541 -20.234 1 80.38 142 LYS A C 1
ATOM 1189 O O . LYS A 1 142 ? -17.812 1.728 -20.562 1 80.38 142 LYS A O 1
ATOM 1194 N N . LEU A 1 143 ? -18.594 0.053 -19.312 1 90.44 143 LEU A N 1
ATOM 1195 C CA . LEU A 1 143 ? -19.312 0.983 -18.438 1 90.44 143 LEU A CA 1
ATOM 1196 C C . LEU A 1 143 ? -18.469 1.359 -17.234 1 90.44 143 LEU A C 1
ATOM 1198 O O . LEU A 1 143 ? -18.766 2.33 -16.531 1 90.44 143 LEU A O 1
ATOM 1202 N N . LEU A 1 144 ? -17.453 0.557 -16.891 1 90.88 144 LEU A N 1
ATOM 1203 C CA . LEU A 1 144 ? -16.469 0.872 -15.852 1 90.88 144 LEU A CA 1
ATOM 1204 C C . LEU A 1 144 ? -15.203 1.449 -16.469 1 90.88 144 LEU A C 1
ATOM 1206 O O . LEU A 1 144 ? -14.516 0.772 -17.234 1 90.88 144 LEU A O 1
ATOM 1210 N N . HIS A 1 145 ? -14.898 2.684 -16.031 1 83.5 145 HIS A N 1
ATOM 1211 C CA . HIS A 1 145 ? -13.844 3.418 -16.719 1 83.5 145 HIS A CA 1
ATOM 1212 C C . HIS A 1 145 ? -12.602 3.549 -15.836 1 83.5 145 HIS A C 1
ATOM 1214 O O . HIS A 1 145 ? -12.719 3.678 -14.617 1 83.5 145 HIS A O 1
ATOM 1220 N N . TYR A 1 146 ? -11.484 3.486 -16.5 1 79.62 146 TYR A N 1
ATOM 1221 C CA . TYR A 1 146 ? -10.219 3.871 -15.891 1 79.62 146 TYR A CA 1
ATOM 1222 C C . TYR A 1 146 ? -9.953 5.359 -16.078 1 79.62 146 TYR A C 1
ATOM 1224 O O . TYR A 1 146 ? -9.852 5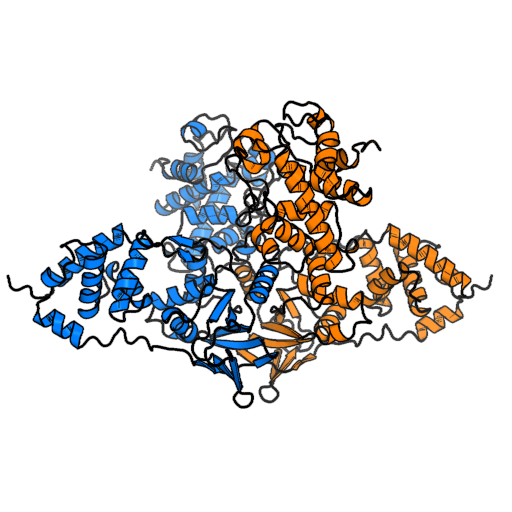.844 -17.203 1 79.62 146 TYR A O 1
ATOM 1232 N N . ASN A 1 147 ? -9.875 6.129 -15.016 1 80.06 147 ASN A N 1
ATOM 1233 C CA . ASN A 1 147 ? -9.633 7.566 -15.07 1 80.06 147 ASN A CA 1
ATOM 1234 C C . ASN A 1 147 ? -8.172 7.898 -14.781 1 80.06 147 ASN A C 1
ATOM 1236 O O . ASN A 1 147 ? -7.762 7.949 -13.617 1 80.06 147 ASN A O 1
ATOM 1240 N N . PRO A 1 148 ? -7.402 8.234 -15.766 1 77.19 148 PRO A N 1
ATOM 1241 C CA . PRO A 1 148 ? -5.977 8.484 -15.555 1 77.19 148 PRO A CA 1
ATOM 1242 C C . PRO A 1 148 ? -5.719 9.664 -14.625 1 77.19 148 PRO A C 1
ATOM 1244 O O . PRO A 1 148 ? -4.652 9.75 -14.016 1 77.19 148 PRO A O 1
ATOM 1247 N N . ASN A 1 149 ? -6.648 10.547 -14.477 1 77.06 149 ASN A N 1
ATOM 1248 C CA . ASN A 1 149 ? -6.469 11.719 -13.633 1 77.06 149 ASN A CA 1
ATOM 1249 C C . ASN A 1 149 ? -6.66 11.391 -12.156 1 77.06 149 ASN A C 1
ATOM 1251 O O . ASN A 1 149 ? -6.285 12.18 -11.281 1 77.06 149 ASN A O 1
ATOM 1255 N N . ALA A 1 150 ? -7.219 10.25 -11.938 1 79.94 150 ALA A N 1
ATOM 1256 C CA . ALA A 1 150 ? -7.434 9.805 -10.562 1 79.94 150 ALA A CA 1
ATOM 1257 C C . ALA A 1 150 ? -6.906 8.391 -10.352 1 79.94 150 ALA A C 1
ATOM 1259 O O . ALA A 1 150 ? -7.582 7.551 -9.75 1 79.94 150 ALA A O 1
ATOM 1260 N N . GLN A 1 151 ? -5.809 8.203 -11 1 78.56 151 GLN A N 1
ATOM 1261 C CA . GLN A 1 151 ? -5.215 6.867 -10.938 1 78.56 151 GLN A CA 1
ATOM 1262 C C . GLN A 1 151 ? -3.697 6.945 -10.82 1 78.56 151 GLN A C 1
ATOM 1264 O O . GLN A 1 151 ? -3.139 8.031 -10.625 1 78.56 151 GLN A O 1
ATOM 1269 N N . ARG A 1 152 ? -3.07 5.812 -10.859 1 77.06 152 ARG A N 1
ATOM 1270 C CA . ARG A 1 152 ? -1.653 5.633 -10.562 1 77.06 152 ARG A CA 1
ATOM 1271 C C . ARG A 1 152 ? -0.784 6.379 -11.57 1 77.06 152 ARG A C 1
ATOM 1273 O O . ARG A 1 152 ? 0.325 6.809 -11.242 1 77.06 152 ARG A O 1
ATOM 1280 N N . THR A 1 153 ? -1.196 6.445 -12.758 1 72 153 THR A N 1
ATOM 1281 C CA . THR A 1 153 ? -0.392 7.066 -13.805 1 72 153 THR A CA 1
ATOM 1282 C C . THR A 1 153 ? -1.281 7.797 -14.805 1 72 153 THR A C 1
ATOM 1284 O O . THR A 1 153 ? -2.467 7.488 -14.938 1 72 153 THR A O 1
ATOM 1287 N N . ASN A 1 154 ? -0.634 8.828 -15.312 1 66.38 154 ASN A N 1
ATOM 1288 C CA . ASN A 1 154 ? -1.312 9.531 -16.406 1 66.38 154 ASN A CA 1
ATOM 1289 C C . ASN A 1 154 ? -0.743 9.141 -17.766 1 66.38 154 ASN A C 1
ATOM 1291 O O . ASN A 1 154 ? -0.954 9.844 -18.75 1 66.38 154 ASN A O 1
ATOM 1295 N N . LYS A 1 155 ? 0.04 8.055 -17.766 1 65.56 155 LYS A N 1
ATOM 1296 C CA . LYS A 1 155 ? 0.68 7.641 -19 1 65.56 155 LYS A CA 1
ATOM 1297 C C . LYS A 1 155 ? -0.359 7.262 -20.062 1 65.56 155 LYS A C 1
ATOM 1299 O O . LYS A 1 155 ? -1.386 6.66 -19.734 1 65.56 155 LYS A O 1
ATOM 1304 N N . THR A 1 156 ? -0.164 7.855 -21.172 1 61.16 156 THR A N 1
ATOM 1305 C CA . THR A 1 156 ? -1.03 7.559 -22.297 1 61.16 156 THR A CA 1
ATOM 1306 C C . THR A 1 156 ? -0.248 6.863 -23.422 1 61.16 156 THR A C 1
ATOM 1308 O O . THR A 1 156 ? 0.985 6.895 -23.422 1 61.16 156 THR A O 1
ATOM 1311 N N . LYS A 1 157 ? -0.747 5.984 -24.031 1 58.03 157 LYS A N 1
ATOM 1312 C CA . LYS A 1 157 ? -0.151 5.367 -25.219 1 58.03 157 LYS A CA 1
ATOM 1313 C C . LYS A 1 157 ? -0.819 5.871 -26.5 1 58.03 157 LYS A C 1
ATOM 1315 O O . LYS A 1 157 ? -2.047 5.961 -26.562 1 58.03 157 LYS A O 1
ATOM 1320 N N . LYS A 1 158 ? 0.1 6.547 -27.297 1 58.31 158 LYS A N 1
ATOM 1321 C CA . LYS A 1 158 ? -0.414 6.992 -28.594 1 58.31 158 LYS A CA 1
ATOM 1322 C C . LYS A 1 158 ? -0.845 5.809 -29.453 1 58.31 158 LYS A C 1
ATOM 1324 O O . LYS A 1 158 ? -0.146 4.797 -29.516 1 58.31 158 LYS A O 1
ATOM 1329 N N . LEU A 1 159 ? -2.152 5.898 -29.719 1 46.97 159 LEU A N 1
ATOM 1330 C CA . LEU A 1 159 ? -2.6 4.891 -30.672 1 46.97 159 LEU A CA 1
ATOM 1331 C C . LEU A 1 159 ? -1.789 4.969 -31.969 1 46.97 159 LEU A C 1
ATOM 1333 O O . LEU A 1 159 ? -1.568 6.059 -32.5 1 46.97 159 LEU A O 1
ATOM 1337 N N . GLU A 1 160 ? -1.002 4.023 -32.25 1 46.81 160 GLU A N 1
ATOM 1338 C CA . GLU A 1 160 ? -0.201 4.062 -33.469 1 46.81 160 GLU A CA 1
ATOM 1339 C C . GLU A 1 160 ? -1.026 4.559 -34.656 1 46.81 160 GLU A C 1
ATOM 1341 O O . GLU A 1 160 ? -2.121 4.055 -34.906 1 46.81 160 GLU A O 1
ATOM 1346 N N . GLY A 1 161 ? -0.722 5.5 -35.375 1 48.31 161 GLY A N 1
ATOM 1347 C CA . GLY A 1 161 ? -1.339 6.059 -36.562 1 48.31 161 GLY A CA 1
ATOM 1348 C C . GLY A 1 161 ? -2.342 7.156 -36.25 1 48.31 161 GLY A C 1
ATOM 1349 O O . GLY A 1 161 ? -3.002 7.668 -37.156 1 48.31 161 GLY A O 1
ATOM 1350 N N . SER A 1 162 ? -2.691 7.105 -34.969 1 50.22 162 SER A N 1
ATOM 1351 C CA . SER A 1 162 ? -3.617 8.18 -34.625 1 50.22 162 SER A CA 1
ATOM 1352 C C . SER A 1 162 ? -3.02 9.117 -33.562 1 50.22 162 SER A C 1
ATOM 1354 O O . SER A 1 162 ? -2.033 8.773 -32.906 1 50.22 162 SER A O 1
ATOM 1356 N N . ASP A 1 163 ? -3.389 10.367 -33.594 1 57.12 163 ASP A N 1
ATOM 1357 C CA . ASP A 1 163 ? -2.971 11.359 -32.594 1 57.12 163 ASP A CA 1
ATOM 1358 C C . ASP A 1 163 ? -3.754 11.203 -31.312 1 57.12 163 ASP A C 1
ATOM 1360 O O . ASP A 1 163 ? -3.66 12.047 -30.422 1 57.12 163 ASP A O 1
ATOM 1364 N N . ILE A 1 164 ? -4.508 9.953 -31.344 1 55.09 164 ILE A N 1
ATOM 1365 C CA . ILE A 1 164 ? -5.348 9.781 -30.172 1 55.09 164 ILE A CA 1
ATOM 1366 C C . ILE A 1 164 ? -4.551 9.078 -29.078 1 55.09 164 ILE A C 1
ATOM 1368 O O . ILE A 1 164 ? -3.906 8.055 -29.312 1 55.09 164 ILE A O 1
ATOM 1372 N N . GLU A 1 165 ? -4.398 9.727 -27.891 1 60.88 165 GLU A N 1
ATOM 1373 C CA . GLU A 1 165 ? -3.74 9.164 -26.703 1 60.88 165 GLU A CA 1
ATOM 1374 C C . GLU A 1 165 ? -4.742 8.477 -25.797 1 60.88 165 GLU A C 1
ATOM 1376 O O . GLU A 1 165 ? -5.793 9.039 -25.469 1 60.88 165 GLU A O 1
ATOM 1381 N N . ILE A 1 166 ? -4.551 7.105 -25.672 1 59.62 166 ILE A N 1
ATOM 1382 C CA . ILE A 1 166 ? -5.43 6.359 -24.781 1 59.62 166 ILE A CA 1
ATOM 1383 C C . ILE A 1 166 ? -4.73 6.129 -23.438 1 59.62 166 ILE A C 1
ATOM 1385 O O . ILE A 1 166 ? -3.557 5.758 -23.406 1 59.62 166 ILE A O 1
ATOM 1389 N N . PRO A 1 167 ? -5.492 6.445 -22.406 1 61.47 167 PRO A N 1
ATOM 1390 C CA . PRO A 1 167 ? -4.898 6.168 -21.094 1 61.47 167 PRO A CA 1
ATOM 1391 C C . PRO A 1 167 ? -4.664 4.68 -20.859 1 61.47 167 PRO A C 1
ATOM 1393 O O . PRO A 1 167 ? -5.477 3.848 -21.266 1 61.47 167 PRO A O 1
ATOM 1396 N N . VAL A 1 168 ? -3.449 4.309 -20.516 1 62.38 168 VAL A N 1
ATOM 1397 C CA . VAL A 1 168 ? -3.125 2.914 -20.234 1 62.38 168 VAL A CA 1
ATOM 1398 C C . VAL A 1 168 ? -2.951 2.715 -18.734 1 62.38 168 VAL A C 1
ATOM 1400 O O . VAL A 1 168 ? -2.076 3.326 -18.109 1 62.38 168 VAL A O 1
ATOM 1403 N N . PRO A 1 169 ? -3.893 1.866 -18.203 1 70.38 169 PRO A N 1
ATOM 1404 C CA . PRO A 1 169 ? -3.701 1.587 -16.781 1 70.38 169 PRO A CA 1
ATOM 1405 C C . PRO A 1 169 ? -2.365 0.906 -16.484 1 70.38 169 PRO A C 1
ATOM 1407 O O . PRO A 1 169 ? -1.865 0.139 -17.312 1 70.38 169 PRO A O 1
ATOM 1410 N N . GLN A 1 170 ? -1.696 1.314 -15.445 1 76.25 170 GLN A N 1
ATOM 1411 C CA . GLN A 1 170 ? -0.51 0.614 -14.961 1 76.25 170 GLN A CA 1
ATOM 1412 C C . GLN A 1 170 ? -0.89 -0.636 -14.172 1 76.25 170 GLN A C 1
ATOM 1414 O O . GLN A 1 170 ? -1.334 -0.541 -13.031 1 76.25 170 GLN A O 1
ATOM 1419 N N . LEU A 1 171 ? -0.813 -1.815 -14.812 1 76.44 171 LEU A N 1
ATOM 1420 C CA . LEU A 1 171 ? -1.184 -3.082 -14.195 1 76.44 171 LEU A CA 1
ATOM 1421 C C . LEU A 1 171 ? 0.054 -3.918 -13.883 1 76.44 171 LEU A C 1
ATOM 1423 O O . LEU A 1 171 ? 1.009 -3.934 -14.664 1 76.44 171 LEU A O 1
ATOM 1427 N N . ASN A 1 172 ? 0.032 -4.473 -12.734 1 83.19 172 ASN A N 1
ATOM 1428 C CA . ASN A 1 172 ? 0.986 -5.523 -12.398 1 83.19 172 ASN A CA 1
ATOM 1429 C C . ASN A 1 172 ? 0.475 -6.898 -12.812 1 83.19 172 ASN A C 1
ATOM 1431 O O . ASN A 1 172 ? -0.464 -7.426 -12.211 1 83.19 172 ASN A O 1
ATOM 1435 N N . LYS A 1 173 ? 1.087 -7.473 -13.773 1 80 173 LYS A N 1
ATOM 1436 C CA . LYS A 1 173 ? 0.614 -8.719 -14.367 1 80 173 LYS A CA 1
ATOM 1437 C C . LYS A 1 173 ? 0.603 -9.852 -13.344 1 80 173 LYS A C 1
ATOM 1439 O O . LYS A 1 173 ? -0.335 -10.648 -13.305 1 80 173 LYS A O 1
ATOM 1444 N N . GLN A 1 174 ? 1.627 -9.922 -12.594 1 82.12 174 GLN A N 1
ATOM 1445 C CA . GLN A 1 174 ? 1.721 -10.977 -11.586 1 82.12 174 GLN A CA 1
ATOM 1446 C C . GLN A 1 174 ? 0.589 -10.867 -10.57 1 82.12 174 GLN A C 1
ATOM 1448 O O . GLN A 1 174 ? -0.009 -11.875 -10.18 1 82.12 174 GLN A O 1
ATOM 1453 N N . SER A 1 175 ? 0.317 -9.656 -10.172 1 86.88 175 SER A N 1
ATOM 1454 C CA . SER A 1 175 ? -0.768 -9.422 -9.219 1 86.88 175 SER A CA 1
ATOM 1455 C C . SER A 1 175 ? -2.113 -9.836 -9.812 1 86.88 175 SER A C 1
ATOM 1457 O O . SER A 1 175 ? -2.926 -10.469 -9.125 1 86.88 175 SER A O 1
ATOM 1459 N N . VAL A 1 176 ? -2.332 -9.492 -11.031 1 88.44 176 VAL A N 1
ATOM 1460 C CA . VAL A 1 176 ? -3.584 -9.812 -11.711 1 88.44 176 VAL A CA 1
ATOM 1461 C C . VAL A 1 176 ? -3.75 -11.328 -11.812 1 88.44 176 VAL A C 1
ATOM 1463 O O . VAL A 1 176 ? -4.836 -11.859 -11.57 1 88.44 176 VAL A O 1
ATOM 1466 N N . GLU A 1 177 ? -2.629 -11.961 -12.133 1 84.75 177 GLU A N 1
ATOM 1467 C CA . GLU A 1 177 ? -2.664 -13.414 -12.258 1 84.75 177 GLU A CA 1
ATOM 1468 C C . GLU A 1 177 ? -2.953 -14.078 -10.914 1 84.75 177 GLU A C 1
ATOM 1470 O O . GLU A 1 177 ? -3.717 -15.047 -10.852 1 84.75 177 GLU A O 1
ATOM 1475 N N . GLU A 1 178 ? -2.363 -13.602 -9.922 1 87.44 178 GLU A N 1
ATOM 1476 C CA . GLU A 1 178 ? -2.592 -14.141 -8.586 1 87.44 178 GLU A CA 1
ATOM 1477 C C . GLU A 1 178 ? -4.039 -13.945 -8.156 1 87.44 178 GLU A C 1
ATOM 1479 O O . GLU A 1 178 ? -4.641 -14.844 -7.559 1 87.44 178 GLU A O 1
ATOM 1484 N N . ILE A 1 179 ? -4.602 -12.781 -8.414 1 92 179 ILE A N 1
ATOM 1485 C CA . ILE A 1 179 ? -5.992 -12.492 -8.078 1 92 179 ILE A CA 1
ATOM 1486 C C . ILE A 1 179 ? -6.91 -13.453 -8.828 1 92 179 ILE A C 1
ATOM 1488 O O . ILE A 1 179 ? -7.844 -14.016 -8.242 1 92 179 ILE A O 1
ATOM 1492 N N . LYS A 1 180 ? -6.602 -13.625 -10.078 1 89.69 180 LYS A N 1
ATOM 1493 C CA . LYS A 1 180 ? -7.371 -14.555 -10.906 1 89.69 180 LYS A CA 1
ATOM 1494 C C . LYS A 1 180 ? -7.375 -15.953 -10.297 1 89.69 180 LYS A C 1
ATOM 1496 O O . LYS A 1 180 ? -8.43 -16.578 -10.164 1 89.69 180 LYS A O 1
ATOM 1501 N N . GLU A 1 181 ? -6.246 -16.422 -9.914 1 87.25 181 GLU A N 1
ATOM 1502 C CA . GLU A 1 181 ? -6.121 -17.766 -9.359 1 87.25 181 GLU A CA 1
ATOM 1503 C C . GLU A 1 181 ? -6.863 -17.891 -8.031 1 87.25 181 GLU A C 1
ATOM 1505 O O . GLU A 1 181 ? -7.527 -18.891 -7.773 1 87.25 181 GLU A O 1
ATOM 1510 N N . LEU A 1 182 ? -6.738 -16.922 -7.219 1 91.88 182 LEU A N 1
ATOM 1511 C CA . LEU A 1 182 ? -7.445 -16.922 -5.945 1 91.88 182 LEU A CA 1
ATOM 1512 C C . LEU A 1 182 ? -8.953 -16.938 -6.164 1 91.88 182 LEU A C 1
ATOM 1514 O O . LEU A 1 182 ? -9.688 -17.594 -5.422 1 91.88 182 LEU A O 1
ATOM 1518 N N . PHE A 1 183 ? -9.43 -16.219 -7.184 1 94.38 183 PHE A N 1
ATOM 1519 C CA . PHE A 1 183 ? -10.844 -16.172 -7.512 1 94.38 183 PHE A CA 1
ATOM 1520 C C . PHE A 1 183 ? -11.336 -17.531 -8 1 94.38 183 PHE A C 1
ATOM 1522 O O . PHE A 1 183 ? -12.391 -18.016 -7.574 1 94.38 183 PHE A O 1
ATOM 1529 N N . LEU A 1 184 ? -10.523 -18.141 -8.789 1 89.19 184 LEU A N 1
ATOM 1530 C CA . LEU A 1 184 ? -10.859 -19.453 -9.328 1 89.19 184 LEU A CA 1
ATOM 1531 C C . LEU A 1 184 ? -10.938 -20.5 -8.219 1 89.19 184 LEU A C 1
ATOM 1533 O O . LEU A 1 184 ? -11.797 -21.391 -8.25 1 89.19 184 LEU A O 1
ATOM 1537 N N . ASP A 1 185 ? -10.07 -20.312 -7.242 1 88.69 185 ASP A N 1
ATOM 1538 C CA . ASP A 1 185 ? -9.992 -21.266 -6.137 1 88.69 185 ASP A CA 1
ATOM 1539 C C . AS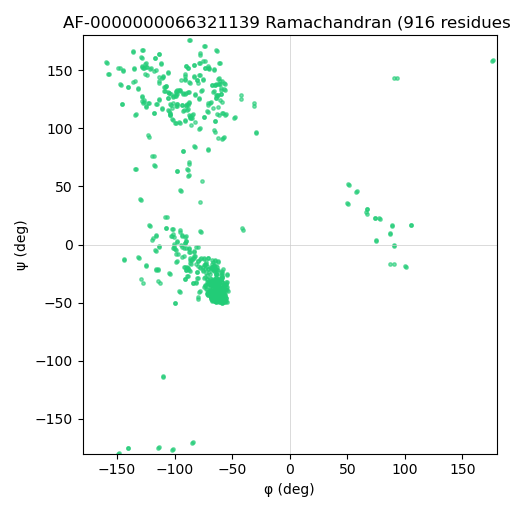P A 1 185 ? -11.055 -20.969 -5.078 1 88.69 185 ASP A C 1
ATOM 1541 O O . ASP A 1 185 ? -11.211 -21.719 -4.113 1 88.69 185 ASP A O 1
ATOM 1545 N N . GLY A 1 186 ? -11.797 -19.844 -5.23 1 89.94 186 GLY A N 1
ATOM 1546 C CA . GLY A 1 186 ? -12.789 -19.453 -4.246 1 89.94 186 GLY A CA 1
ATOM 1547 C C . GLY A 1 186 ? -12.18 -18.891 -2.973 1 89.94 186 GLY A C 1
ATOM 1548 O O . GLY A 1 186 ? -12.805 -18.938 -1.91 1 89.94 186 GLY A O 1
ATOM 1549 N N . LYS A 1 187 ? -10.977 -18.406 -3.07 1 91.19 187 LYS A N 1
ATOM 1550 C CA . LYS A 1 187 ? -10.242 -17.984 -1.879 1 91.19 187 LYS A CA 1
ATOM 1551 C C . LYS A 1 187 ? -10.016 -16.484 -1.881 1 91.19 187 LYS A C 1
ATOM 1553 O O . LYS A 1 187 ? -9.453 -15.938 -0.931 1 91.19 187 LYS A O 1
ATOM 1558 N N . LEU A 1 188 ? -10.438 -15.766 -2.914 1 93.31 188 LEU A N 1
ATOM 1559 C CA . LEU A 1 188 ? -10.273 -14.32 -3 1 93.31 188 LEU A CA 1
ATOM 1560 C C . LEU A 1 188 ? -11.094 -13.609 -1.924 1 93.31 188 LEU A C 1
ATOM 1562 O O . LEU A 1 188 ? -12.266 -13.922 -1.732 1 93.31 188 LEU A O 1
ATOM 1566 N N . ILE A 1 189 ? -10.492 -12.711 -1.234 1 91.88 189 ILE A N 1
ATOM 1567 C CA . ILE A 1 189 ? -11.211 -11.961 -0.212 1 91.88 189 ILE A CA 1
ATOM 1568 C C . ILE A 1 189 ? -12.195 -11 -0.876 1 91.88 189 ILE A C 1
ATOM 1570 O O . ILE A 1 189 ? -11.961 -10.547 -2 1 91.88 189 ILE A O 1
ATOM 1574 N N . LYS A 1 190 ? -13.188 -10.734 -0.195 1 90.69 190 LYS A N 1
ATOM 1575 C CA . LYS A 1 190 ? -14.25 -9.898 -0.741 1 90.69 190 LYS A CA 1
ATOM 1576 C C . LYS A 1 190 ? -14.102 -8.453 -0.283 1 90.69 190 LYS A C 1
ATOM 1578 O O . LYS A 1 190 ? -15.016 -7.898 0.337 1 90.69 190 LYS A O 1
ATOM 1583 N N . SER A 1 191 ? -13.023 -7.848 -0.67 1 88.31 191 SER A N 1
ATOM 1584 C CA . SER A 1 191 ? -12.758 -6.453 -0.321 1 88.31 191 SER A CA 1
ATOM 1585 C C . SER A 1 191 ? -13.625 -5.504 -1.138 1 88.31 191 SER A C 1
ATOM 1587 O O . SER A 1 191 ? -14.266 -5.918 -2.107 1 88.31 191 SER A O 1
ATOM 1589 N N . VAL A 1 192 ? -13.633 -4.332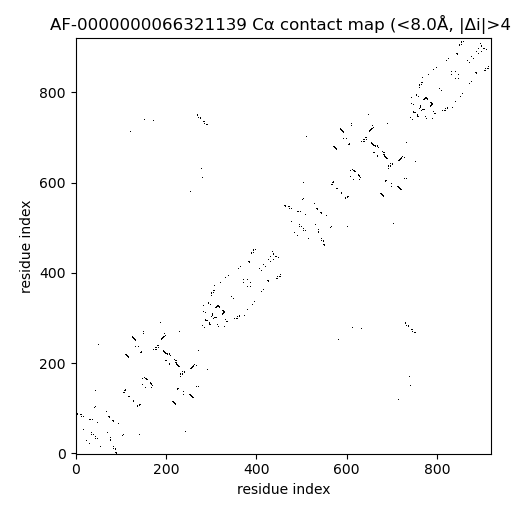 -0.824 1 94.31 192 VAL A N 1
ATOM 1590 C CA . VAL A 1 192 ? -14.578 -3.344 -1.34 1 94.31 192 VAL A CA 1
ATOM 1591 C C . VAL A 1 192 ? -14.008 -2.689 -2.596 1 94.31 192 VAL A C 1
ATOM 1593 O O . VAL A 1 192 ? -12.836 -2.311 -2.627 1 94.31 192 VAL A O 1
ATOM 1596 N N . PHE A 1 193 ? -14.797 -2.631 -3.691 1 95.81 193 PHE A N 1
ATOM 1597 C CA . PHE A 1 193 ? -14.5 -1.778 -4.836 1 95.81 193 PHE A CA 1
ATOM 1598 C C . PHE A 1 193 ? -14.938 -0.343 -4.57 1 95.81 193 PHE A C 1
ATOM 1600 O O . PHE A 1 193 ? -15.977 -0.109 -3.961 1 95.81 193 PHE A O 1
ATOM 1607 N N . THR A 1 194 ? -14.172 0.598 -5.008 1 96.12 194 THR A N 1
ATOM 1608 C CA . THR A 1 194 ? -14.562 2 -4.922 1 96.12 194 THR A CA 1
ATOM 1609 C C . THR A 1 194 ? -14.852 2.566 -6.312 1 96.12 194 THR A C 1
ATOM 1611 O O . THR A 1 194 ? -13.961 2.602 -7.168 1 96.12 194 THR A O 1
ATOM 1614 N N . PHE A 1 195 ? -16.078 2.977 -6.539 1 97.38 195 PHE A N 1
ATOM 1615 C CA . PHE A 1 195 ? -16.5 3.582 -7.801 1 97.38 195 PHE A CA 1
ATOM 1616 C C . PHE A 1 195 ? -16.828 5.055 -7.609 1 97.38 195 PHE A C 1
ATOM 1618 O O . PHE A 1 195 ? -17.094 5.5 -6.488 1 97.38 195 PHE A O 1
ATOM 1625 N N . ASN A 1 196 ? -16.734 5.812 -8.656 1 96.44 196 ASN A N 1
ATOM 1626 C CA . ASN A 1 196 ? -17.156 7.215 -8.656 1 96.44 196 ASN A CA 1
ATOM 1627 C C . ASN A 1 196 ? -17.984 7.555 -9.883 1 96.44 196 ASN A C 1
ATOM 1629 O O . ASN A 1 196 ? -17.531 7.422 -11.016 1 96.44 196 ASN A O 1
ATOM 1633 N N . ALA A 1 197 ? -19.266 7.82 -9.617 1 97.25 197 ALA A N 1
ATOM 1634 C CA . ALA A 1 197 ? -20.078 8.414 -10.672 1 97.25 197 ALA A CA 1
ATOM 1635 C C . ALA A 1 197 ? -19.734 9.891 -10.875 1 97.25 197 ALA A C 1
ATOM 1637 O O . ALA A 1 197 ? -20.188 10.75 -10.117 1 97.25 197 ALA A O 1
ATOM 1638 N N . ARG A 1 198 ? -19.125 10.258 -11.938 1 93.06 198 ARG A N 1
ATOM 1639 C CA . ARG A 1 198 ? -18.516 11.57 -12.117 1 93.06 198 ARG A CA 1
ATOM 1640 C C . ARG A 1 198 ? -19.562 12.664 -12.258 1 93.06 198 ARG A C 1
ATOM 1642 O O . ARG A 1 198 ? -20.375 12.633 -13.18 1 93.06 198 ARG A O 1
ATOM 1649 N N . VAL A 1 199 ? -19.469 13.578 -11.344 1 92.56 199 VAL A N 1
ATOM 1650 C CA . VAL A 1 199 ? -20.406 14.695 -11.375 1 92.56 199 VAL A CA 1
ATOM 1651 C C . VAL A 1 199 ? -20.328 15.406 -12.727 1 92.56 199 VAL A C 1
ATOM 1653 O O . VAL A 1 199 ? -19.234 15.664 -13.234 1 92.56 199 VAL A O 1
ATOM 1656 N N . GLY A 1 200 ? -21.438 15.672 -13.289 1 89.75 200 GLY A N 1
ATOM 1657 C CA . GLY A 1 200 ? -21.516 16.422 -14.531 1 89.75 200 GLY A CA 1
ATOM 1658 C C . GLY A 1 200 ? -21.484 15.539 -15.766 1 89.75 200 GLY A C 1
ATOM 1659 O O . GLY A 1 200 ? -21.578 16.031 -16.891 1 89.75 200 GLY A O 1
ATOM 1660 N N . SER A 1 201 ? -21.375 14.273 -15.602 1 89 201 SER A N 1
ATOM 1661 C CA . SER A 1 201 ? -21.219 13.383 -16.75 1 89 201 SER A CA 1
ATOM 1662 C C . SER A 1 201 ? -22.578 12.953 -17.297 1 89 201 SER A C 1
ATOM 1664 O O . SER A 1 201 ? -22.719 12.648 -18.484 1 89 201 SER A O 1
ATOM 1666 N N . ALA A 1 202 ? -23.594 12.922 -16.453 1 88.75 202 ALA A N 1
ATOM 1667 C CA . ALA A 1 202 ? -24.906 12.43 -16.859 1 88.75 202 ALA A CA 1
ATOM 1668 C C . ALA A 1 202 ? -25.625 13.461 -17.719 1 88.75 202 ALA A C 1
ATOM 1670 O O . ALA A 1 202 ? -25.562 14.664 -17.453 1 88.75 202 ALA A O 1
ATOM 1671 N N . SER A 1 203 ? -26.344 13.023 -18.719 1 88.19 203 SER A N 1
ATOM 1672 C CA . SER A 1 203 ? -27.094 13.914 -19.609 1 88.19 203 SER A CA 1
ATOM 1673 C C . SER A 1 203 ? -28.281 14.531 -18.891 1 88.19 203 SER A C 1
ATOM 1675 O O . SER A 1 203 ? -28.641 15.68 -19.156 1 88.19 203 SER A O 1
ATOM 1677 N N . CYS A 1 204 ? -28.859 13.789 -17.969 1 88.25 204 CYS A N 1
ATOM 1678 C CA . CYS A 1 204 ? -30.062 14.266 -17.312 1 88.25 204 CYS A CA 1
ATOM 1679 C C . CYS A 1 204 ? -29.734 15.148 -16.109 1 88.25 204 CYS A C 1
ATOM 1681 O O . CYS A 1 204 ? -30.625 15.68 -15.453 1 88.25 204 CYS A O 1
ATOM 1683 N N . GLY A 1 205 ? -28.453 15.258 -15.75 1 88 205 GLY A N 1
ATOM 1684 C CA . GLY A 1 205 ? -28.047 16.172 -14.703 1 88 205 GLY A CA 1
ATOM 1685 C C . GLY A 1 205 ? -27.812 15.484 -13.367 1 88 205 GLY A C 1
ATOM 1686 O O . GLY A 1 205 ? -27.234 16.062 -12.453 1 88 205 GLY A O 1
ATOM 1687 N N . GLU A 1 206 ? -28.375 14.289 -13.258 1 93.25 206 GLU A N 1
ATOM 1688 C CA . GLU A 1 206 ? -28.172 13.5 -12.055 1 93.25 206 GLU A CA 1
ATOM 1689 C C . GLU A 1 206 ? -27.562 12.141 -12.383 1 93.25 206 GLU A C 1
ATOM 1691 O O . GLU A 1 206 ? -28.156 11.344 -13.102 1 93.25 206 GLU A O 1
ATOM 1696 N N . GLU A 1 207 ? -26.406 11.844 -11.82 1 95.81 207 GLU A N 1
ATOM 1697 C CA . GLU A 1 207 ? -25.703 10.609 -12.148 1 95.81 207 GLU A CA 1
ATOM 1698 C C . GLU A 1 207 ? -26.266 9.422 -11.375 1 95.81 207 GLU A C 1
ATOM 1700 O O . GLU A 1 207 ? -26.25 8.289 -11.859 1 95.81 207 GLU A O 1
ATOM 1705 N N . LEU A 1 208 ? -26.75 9.688 -10.133 1 97.44 208 LEU A N 1
ATOM 1706 C CA . LEU A 1 208 ? -27.234 8.633 -9.25 1 97.44 208 LEU A CA 1
ATOM 1707 C C . LEU A 1 208 ? -28.641 8.977 -8.727 1 97.44 208 LEU A C 1
ATOM 1709 O O . LEU A 1 208 ? -28.859 10.078 -8.234 1 97.44 208 LEU A O 1
ATOM 1713 N N . LYS A 1 209 ? -29.531 8.07 -8.906 1 96.38 209 LYS A N 1
ATOM 1714 C CA . LYS A 1 209 ? -30.875 8.195 -8.359 1 96.38 209 LYS A CA 1
ATOM 1715 C C . LYS A 1 209 ? -31.172 7.074 -7.363 1 96.38 209 LYS A C 1
ATOM 1717 O O . LYS A 1 209 ? -31.234 5.902 -7.734 1 96.38 209 LYS A O 1
ATOM 1722 N N . TYR A 1 210 ? -31.312 7.453 -6.133 1 96.5 210 TYR A N 1
ATOM 1723 C CA . TYR A 1 210 ? -31.562 6.492 -5.059 1 96.5 210 TYR A CA 1
ATOM 1724 C C . TYR A 1 210 ? -33.031 6.41 -4.719 1 96.5 210 TYR A C 1
ATOM 1726 O O . TYR A 1 210 ? -33.719 7.434 -4.609 1 96.5 210 TYR A O 1
ATOM 1734 N N . ASP A 1 211 ? -33.562 5.203 -4.668 1 95.06 211 ASP A N 1
ATOM 1735 C CA . ASP A 1 211 ? -34.906 4.941 -4.227 1 95.06 211 ASP A CA 1
ATOM 1736 C C . ASP A 1 211 ? -34.938 4.359 -2.814 1 95.06 211 ASP A C 1
ATOM 1738 O O . ASP A 1 211 ? -34.594 3.199 -2.611 1 95.06 211 ASP A O 1
ATOM 1742 N N . ASP A 1 212 ? -35.438 5.062 -1.845 1 90.44 212 ASP A N 1
ATOM 1743 C CA . ASP A 1 212 ? -35.438 4.68 -0.436 1 90.44 212 ASP A CA 1
ATOM 1744 C C . ASP A 1 212 ? -36.344 3.49 -0.185 1 90.44 212 ASP A C 1
ATOM 1746 O O . ASP A 1 212 ? -36.062 2.65 0.673 1 90.44 212 ASP A O 1
ATOM 1750 N N . ASP A 1 213 ? -37.438 3.365 -0.881 1 91.38 213 ASP A N 1
ATOM 1751 C CA . ASP A 1 213 ? -38.438 2.322 -0.666 1 91.38 213 ASP A CA 1
ATOM 1752 C C . ASP A 1 213 ? -37.906 0.953 -1.071 1 91.38 213 ASP A C 1
ATOM 1754 O O . ASP A 1 213 ? -38.062 -0.031 -0.352 1 91.38 213 ASP A O 1
ATOM 1758 N N . THR A 1 214 ? -37.219 0.955 -2.168 1 92.88 214 THR A N 1
ATOM 1759 C CA . THR A 1 214 ? -36.719 -0.32 -2.691 1 92.88 214 THR A CA 1
ATOM 1760 C C . THR A 1 214 ? -35.25 -0.519 -2.365 1 92.88 214 THR A C 1
ATOM 1762 O O . THR A 1 214 ? -34.688 -1.567 -2.668 1 92.88 214 THR A O 1
ATOM 1765 N N . MET A 1 215 ? -34.594 0.449 -1.733 1 91.56 215 MET A N 1
ATOM 1766 C CA . MET A 1 215 ? -33.156 0.406 -1.448 1 91.56 215 MET A CA 1
ATOM 1767 C C . MET A 1 215 ? -32.375 0.067 -2.705 1 91.56 215 MET A C 1
ATOM 1769 O O . MET A 1 215 ? -31.578 -0.888 -2.713 1 91.56 215 MET A O 1
ATOM 1773 N N . SER A 1 216 ? -32.656 0.817 -3.715 1 95.94 216 SER A N 1
ATOM 1774 C CA . SER A 1 216 ? -32 0.602 -5 1 95.94 216 SER A CA 1
ATOM 1775 C C . SER A 1 216 ? -31.375 1.889 -5.523 1 95.94 216 SER A C 1
ATOM 1777 O O . SER A 1 216 ? -31.781 2.986 -5.141 1 95.94 216 SER A O 1
ATOM 1779 N N . LEU A 1 217 ? -30.359 1.749 -6.285 1 97.5 217 LEU A N 1
ATOM 1780 C CA . LEU A 1 217 ? -29.609 2.871 -6.855 1 97.5 217 LEU A CA 1
ATOM 1781 C C . LEU A 1 217 ? -29.484 2.725 -8.367 1 97.5 217 LEU A C 1
ATOM 1783 O O . LEU A 1 217 ? -28.969 1.723 -8.859 1 97.5 217 LEU A O 1
ATOM 1787 N N . THR A 1 218 ? -29.984 3.721 -9.055 1 97.5 218 THR A N 1
ATOM 1788 C CA . THR A 1 218 ? -29.906 3.703 -10.508 1 97.5 218 THR A CA 1
ATOM 1789 C C . THR A 1 218 ? -28.812 4.633 -11.008 1 97.5 218 THR A C 1
ATOM 1791 O O . THR A 1 218 ? -28.797 5.816 -10.664 1 97.5 218 THR A O 1
ATOM 1794 N N . VAL A 1 219 ? -27.828 4.098 -11.719 1 97.31 219 VAL A N 1
ATOM 1795 C CA . VAL A 1 219 ? -26.875 4.914 -12.469 1 97.31 219 VAL A CA 1
ATOM 1796 C C . VAL A 1 219 ? -27.516 5.379 -13.773 1 97.31 219 VAL A C 1
ATOM 1798 O O . VAL A 1 219 ? -27.969 4.562 -14.578 1 97.31 219 VAL A O 1
ATOM 1801 N N . THR A 1 220 ? -27.531 6.641 -14.008 1 96.19 220 THR A N 1
ATOM 1802 C CA . THR A 1 220 ? -28.344 7.203 -15.086 1 96.19 220 THR A CA 1
ATOM 1803 C C . THR A 1 220 ? -27.578 7.18 -16.406 1 96.19 220 THR A C 1
ATOM 1805 O O . THR A 1 220 ? -26.391 6.836 -16.438 1 96.19 220 THR A O 1
ATOM 1808 N N . GLU A 1 221 ? -28.297 7.59 -17.391 1 91.94 221 GLU A N 1
ATOM 1809 C CA . GLU A 1 221 ? -27.766 7.535 -18.766 1 91.94 221 GLU A CA 1
ATOM 1810 C C . GLU A 1 221 ? -26.562 8.461 -18.922 1 91.94 221 GLU A C 1
ATOM 1812 O O . GLU A 1 221 ? -26.562 9.578 -18.406 1 91.94 221 GLU A O 1
ATOM 1817 N N . ASP A 1 222 ? -25.5 7.992 -19.609 1 88.62 222 ASP A N 1
ATOM 1818 C CA . ASP A 1 222 ? -24.328 8.734 -20.031 1 88.62 222 ASP A CA 1
ATOM 1819 C C . ASP A 1 222 ? -23.391 9 -18.859 1 88.62 222 ASP A C 1
ATOM 1821 O O . ASP A 1 222 ? -22.359 9.664 -19.016 1 88.62 222 ASP A O 1
ATOM 1825 N N . THR A 1 223 ? -23.75 8.461 -17.703 1 93.06 223 THR A N 1
ATOM 1826 C CA . THR A 1 223 ? -22.875 8.617 -16.547 1 93.06 223 THR A CA 1
ATOM 1827 C C . THR A 1 223 ? -21.531 7.922 -16.781 1 93.06 223 THR A C 1
ATOM 1829 O O . THR A 1 223 ? -21.5 6.797 -17.281 1 93.06 223 THR A O 1
ATOM 1832 N N . ILE A 1 224 ? -20.469 8.695 -16.547 1 90.94 224 ILE A N 1
ATOM 1833 C CA . ILE A 1 224 ? -19.141 8.078 -16.531 1 90.94 224 ILE A CA 1
ATOM 1834 C C . ILE A 1 224 ? -18.859 7.492 -15.156 1 90.94 224 ILE A C 1
ATOM 1836 O O . ILE A 1 224 ? -18.766 8.227 -14.164 1 90.94 224 ILE A O 1
ATOM 1840 N N . LEU A 1 225 ? -18.781 6.207 -15.078 1 94.88 225 LEU A N 1
ATOM 1841 C CA . LEU A 1 225 ? -18.531 5.496 -13.828 1 94.88 225 LEU A CA 1
ATOM 1842 C C . LEU A 1 225 ? -17.078 5.047 -13.75 1 94.88 225 LEU A C 1
ATOM 1844 O O . LEU A 1 225 ? -16.688 4.07 -14.391 1 94.88 225 LEU A O 1
ATOM 1848 N N . ASP A 1 226 ? -16.266 5.738 -12.852 1 92.75 226 ASP A N 1
ATOM 1849 C CA . ASP A 1 226 ? -14.836 5.469 -12.695 1 92.75 226 ASP A CA 1
ATOM 1850 C C . ASP A 1 226 ? -14.602 4.418 -11.609 1 92.75 226 ASP A C 1
ATOM 1852 O O . ASP A 1 226 ? -15.281 4.406 -10.586 1 92.75 226 ASP A O 1
ATOM 1856 N N . VAL A 1 227 ? -13.648 3.59 -11.898 1 93.94 227 VAL A N 1
ATOM 1857 C CA . VAL A 1 227 ? -13.133 2.713 -10.852 1 93.94 227 VAL A CA 1
ATOM 1858 C C . VAL A 1 227 ? -11.961 3.389 -10.141 1 93.94 227 VAL A C 1
ATOM 1860 O O . VAL A 1 227 ? -10.844 3.414 -10.664 1 93.94 227 VAL A O 1
ATOM 1863 N N . LEU A 1 228 ? -12.18 3.834 -8.961 1 92.25 228 LEU A N 1
ATOM 1864 C CA . LEU A 1 228 ? -11.156 4.559 -8.219 1 92.25 228 LEU A CA 1
ATOM 1865 C C . LEU A 1 228 ? -10.211 3.594 -7.516 1 92.25 228 LEU A C 1
ATOM 1867 O O . LEU A 1 228 ? -9.039 3.914 -7.293 1 92.25 228 LEU A O 1
ATOM 1871 N N . ASP A 1 229 ? -10.734 2.461 -7.078 1 92.38 229 ASP A N 1
ATOM 1872 C CA . ASP A 1 229 ? -9.945 1.427 -6.414 1 92.38 229 ASP A CA 1
ATOM 1873 C C . ASP A 1 229 ? -10.484 0.035 -6.734 1 92.38 229 ASP A C 1
ATOM 1875 O O . ASP A 1 229 ? -11.695 -0.19 -6.703 1 92.38 229 ASP A O 1
ATOM 1879 N N . GLY A 1 230 ? -9.508 -0.839 -6.988 1 92.69 230 GLY A N 1
ATOM 1880 C CA . GLY A 1 230 ? -9.883 -2.221 -7.254 1 92.69 230 GLY A CA 1
ATOM 1881 C C . GLY A 1 230 ? -9.773 -2.6 -8.719 1 92.69 230 GLY A C 1
ATOM 1882 O O . GLY A 1 230 ? -10.312 -3.625 -9.141 1 92.69 230 GLY A O 1
ATOM 1883 N N . TYR A 1 231 ? -9.062 -1.803 -9.445 1 89.5 231 TYR A N 1
ATOM 1884 C CA . TYR A 1 231 ? -8.992 -2.064 -10.883 1 89.5 231 TYR A CA 1
ATOM 1885 C C . TYR A 1 231 ? -8.266 -3.377 -11.156 1 89.5 231 TYR A C 1
ATOM 1887 O O . TYR A 1 231 ? -8.664 -4.133 -12.047 1 89.5 231 TYR A O 1
ATOM 1895 N N . HIS A 1 232 ? -7.148 -3.666 -10.438 1 90.5 232 HIS A N 1
ATOM 1896 C CA . HIS A 1 232 ? -6.453 -4.941 -10.586 1 90.5 232 HIS A CA 1
ATOM 1897 C C . HIS A 1 232 ? -7.383 -6.109 -10.289 1 90.5 232 HIS A C 1
ATOM 1899 O O . HIS A 1 232 ? -7.359 -7.125 -10.992 1 90.5 232 HIS A O 1
ATOM 1905 N N . ARG A 1 233 ? -8.195 -6.008 -9.289 1 93.75 233 ARG A N 1
ATOM 1906 C CA . ARG A 1 233 ? -9.148 -7.051 -8.914 1 93.75 233 ARG A CA 1
ATOM 1907 C C . ARG A 1 233 ? -10.203 -7.242 -9.992 1 93.75 233 ARG A C 1
ATOM 1909 O O . ARG A 1 233 ? -10.57 -8.375 -10.32 1 93.75 233 ARG A O 1
ATOM 1916 N N . LEU A 1 234 ? -10.672 -6.055 -10.484 1 92.94 234 LEU A N 1
ATOM 1917 C CA . LEU A 1 234 ? -11.656 -6.098 -11.562 1 92.94 234 LEU A CA 1
ATOM 1918 C C . LEU A 1 234 ? -11.125 -6.887 -12.758 1 92.94 234 LEU A C 1
ATOM 1920 O O . LEU A 1 234 ? -11.805 -7.77 -13.273 1 92.94 234 LEU A O 1
ATOM 1924 N N . ILE A 1 235 ? -9.883 -6.629 -13.109 1 88.62 235 ILE A N 1
ATOM 1925 C CA . ILE A 1 235 ? -9.266 -7.289 -14.25 1 88.62 235 ILE A CA 1
ATOM 1926 C C . ILE A 1 235 ? -9.062 -8.773 -13.945 1 88.62 235 ILE A C 1
ATOM 1928 O O . ILE A 1 235 ? -9.352 -9.625 -14.789 1 88.62 235 ILE A O 1
ATOM 1932 N N . GLY A 1 236 ? -8.57 -9.086 -12.719 1 90.44 236 GLY A N 1
ATOM 1933 C CA . GLY A 1 236 ? -8.375 -10.477 -12.336 1 90.44 236 GLY A CA 1
ATOM 1934 C C . GLY A 1 236 ? -9.648 -11.289 -12.367 1 90.44 236 GLY A C 1
ATOM 1935 O O . GLY A 1 236 ? -9.672 -12.406 -12.898 1 90.44 236 GLY A O 1
ATOM 1936 N N . ILE A 1 237 ? -10.727 -10.742 -11.867 1 92.94 237 ILE A N 1
ATOM 1937 C CA . ILE A 1 237 ? -12.031 -11.398 -11.797 1 92.94 237 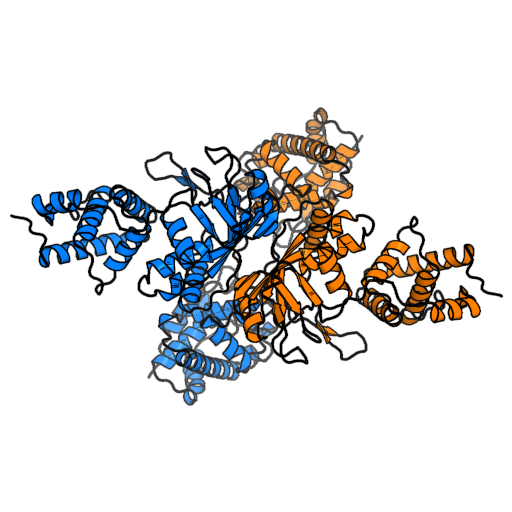ILE A CA 1
ATOM 1938 C C . ILE A 1 237 ? -12.586 -11.602 -13.203 1 92.94 237 ILE A C 1
ATOM 1940 O O . ILE A 1 237 ? -13.023 -12.695 -13.555 1 92.94 237 ILE A O 1
ATOM 1944 N N . THR A 1 238 ? -12.547 -10.523 -14.008 1 88.25 238 THR A N 1
ATOM 1945 C CA . THR A 1 238 ? -13.117 -10.594 -15.344 1 88.25 238 THR A CA 1
ATOM 1946 C C . THR A 1 238 ? -12.312 -11.539 -16.234 1 88.25 238 THR A C 1
ATOM 1948 O O . THR A 1 238 ? -12.875 -12.242 -17.078 1 88.25 238 THR A O 1
ATOM 1951 N N . MET A 1 239 ? -11 -11.578 -16 1 85 239 MET A N 1
ATOM 1952 C CA . MET A 1 239 ? -10.148 -12.508 -16.734 1 85 239 MET A CA 1
ATOM 1953 C C . MET A 1 239 ? -10.492 -13.953 -16.391 1 85 239 MET A C 1
ATOM 1955 O O . MET A 1 239 ? -10.523 -14.812 -17.266 1 85 239 MET A O 1
ATOM 1959 N N . ALA A 1 240 ? -10.711 -14.234 -15.117 1 88.5 240 ALA A N 1
ATOM 1960 C CA . ALA A 1 240 ? -11.086 -15.578 -14.672 1 88.5 240 ALA A CA 1
ATOM 1961 C C . ALA A 1 240 ? -12.375 -16.031 -15.344 1 88.5 240 ALA A C 1
ATOM 1963 O O . ALA A 1 240 ? -12.461 -17.156 -15.844 1 88.5 240 ALA A O 1
ATOM 1964 N N . ILE A 1 241 ? -13.359 -15.156 -15.367 1 85.5 241 ILE A N 1
ATOM 1965 C CA . ILE A 1 241 ? -14.664 -15.469 -15.938 1 85.5 241 ILE A CA 1
ATOM 1966 C C . ILE A 1 241 ? -14.531 -15.688 -17.438 1 85.5 241 ILE A C 1
ATOM 1968 O O . ILE A 1 241 ? -15.109 -16.625 -18 1 85.5 241 ILE A O 1
ATOM 1972 N N . ARG A 1 242 ? -13.734 -14.883 -18.047 1 78.25 242 ARG A N 1
ATOM 1973 C CA . ARG A 1 242 ? -13.516 -14.984 -19.484 1 78.25 242 ARG A CA 1
ATOM 1974 C C . ARG A 1 242 ? -12.844 -16.297 -19.859 1 78.25 242 ARG A C 1
ATOM 1976 O O . ARG A 1 242 ? -13.18 -16.922 -20.875 1 78.25 242 ARG A O 1
ATOM 1983 N N . GLN A 1 243 ? -11.93 -16.688 -19.078 1 75.88 243 GLN A N 1
ATOM 1984 C CA . GLN A 1 243 ? -11.141 -17.875 -19.359 1 75.88 243 GLN A CA 1
ATOM 1985 C C . GLN A 1 243 ? -11.883 -19.141 -18.969 1 75.88 243 GLN A C 1
ATOM 1987 O O . GLN A 1 243 ? -11.633 -20.219 -19.516 1 75.88 243 GLN A O 1
ATOM 1992 N N . HIS A 1 244 ? -12.844 -19 -18.031 1 80.06 244 HIS A N 1
ATOM 1993 C CA . HIS A 1 244 ? -13.586 -20.156 -17.531 1 80.06 244 HIS A CA 1
ATOM 1994 C C . HIS A 1 244 ? -15.078 -19.875 -17.484 1 80.06 244 HIS A C 1
ATOM 1996 O O . HIS A 1 244 ? -15.688 -19.953 -16.406 1 80.06 244 HIS A O 1
ATOM 2002 N N . PRO A 1 245 ? -15.695 -19.672 -18.594 1 74.56 245 PRO A N 1
ATOM 2003 C CA . PRO A 1 245 ? -17.125 -19.344 -18.625 1 74.56 245 PRO A CA 1
ATOM 2004 C C . PRO A 1 245 ? -18 -20.5 -18.156 1 74.56 245 PRO A C 1
ATOM 2006 O O . PRO A 1 245 ? -19.172 -20.297 -17.812 1 74.56 245 PRO A O 1
ATOM 2009 N N . GLU A 1 246 ? -17.438 -21.672 -18.094 1 76.12 246 GLU A N 1
ATOM 2010 C CA . GLU A 1 246 ? -18.188 -22.859 -17.703 1 76.12 246 GLU A CA 1
ATOM 2011 C C . GLU A 1 246 ? -18.391 -22.906 -16.188 1 76.12 246 GLU A C 1
ATOM 2013 O O . GLU A 1 246 ? -19.25 -23.641 -15.703 1 76.12 246 GLU A O 1
ATOM 2018 N N . LEU A 1 247 ? -17.609 -22.203 -15.5 1 83.56 247 LEU A N 1
ATOM 2019 C CA . LEU A 1 247 ? -17.719 -22.188 -14.047 1 83.56 247 LEU A CA 1
ATOM 2020 C C . LEU A 1 247 ? -18.797 -21.219 -13.594 1 83.56 247 LEU A C 1
ATOM 2022 O O . LEU A 1 247 ? -18.5 -20.125 -13.117 1 83.56 247 LEU A O 1
ATOM 2026 N N . ASP A 1 248 ? -19.969 -21.609 -13.57 1 83.19 248 ASP A N 1
ATOM 2027 C CA . ASP A 1 248 ? -21.141 -20.781 -13.32 1 83.19 248 ASP A CA 1
ATOM 2028 C C . ASP A 1 248 ? -21.125 -20.203 -11.914 1 83.19 248 ASP A C 1
ATOM 2030 O O . ASP A 1 248 ? -21.625 -19.109 -11.68 1 83.19 248 ASP A O 1
ATOM 2034 N N . HIS A 1 249 ? -20.562 -20.984 -11.016 1 88.38 249 HIS A N 1
ATOM 2035 C CA . HIS A 1 249 ? -20.562 -20.547 -9.617 1 88.38 249 HIS A CA 1
ATOM 2036 C C . HIS A 1 249 ? -19.766 -19.266 -9.445 1 88.38 249 HIS A C 1
ATOM 2038 O O . HIS A 1 249 ? -20 -18.5 -8.5 1 88.38 249 HIS A O 1
ATOM 2044 N N . LEU A 1 250 ? -18.812 -18.969 -10.297 1 88.75 250 LEU A N 1
ATOM 2045 C CA . LEU A 1 250 ? -18 -17.75 -10.234 1 88.75 250 LEU A CA 1
ATOM 2046 C C . LEU A 1 250 ? -18.875 -16.516 -10.422 1 88.75 250 LEU A C 1
ATOM 2048 O O . LEU A 1 250 ? -18.641 -15.477 -9.805 1 88.75 250 LEU A O 1
ATOM 2052 N N . PHE A 1 251 ? -19.906 -16.703 -11.18 1 87.12 251 PHE A N 1
ATOM 2053 C CA . PHE A 1 251 ? -20.797 -15.586 -11.5 1 87.12 251 PHE A CA 1
ATOM 2054 C C . PHE A 1 251 ? -21.594 -15.164 -10.266 1 87.12 251 PHE A C 1
ATOM 2056 O O . PHE A 1 251 ? -21.953 -13.992 -10.125 1 87.12 251 PHE A O 1
ATOM 2063 N N . GLU A 1 252 ? -21.734 -16.031 -9.391 1 90.5 252 GLU A N 1
ATOM 2064 C CA . GLU A 1 252 ? -22.625 -15.797 -8.25 1 90.5 252 GLU A CA 1
ATOM 2065 C C . GLU A 1 252 ? -21.844 -15.219 -7.07 1 90.5 252 GLU A C 1
ATOM 2067 O O . GLU A 1 252 ? -22.453 -14.727 -6.113 1 90.5 252 GLU A O 1
ATOM 2072 N N . GLU A 1 253 ? -20.5 -15.242 -7.191 1 92.75 253 GLU A N 1
ATOM 2073 C CA . GLU A 1 253 ? -19.719 -14.648 -6.117 1 92.75 253 GLU A CA 1
ATOM 2074 C C . GLU A 1 253 ? -20.062 -13.172 -5.938 1 92.75 253 GLU A C 1
ATOM 2076 O O . GLU A 1 253 ? -20.234 -12.445 -6.918 1 92.75 253 GLU A O 1
ATOM 2081 N N . THR A 1 254 ? -20.25 -12.766 -4.66 1 93.25 254 THR A N 1
ATOM 2082 C CA . THR A 1 254 ? -20.688 -11.398 -4.379 1 93.25 254 THR A CA 1
ATOM 2083 C C . THR A 1 254 ? -19.547 -10.586 -3.754 1 93.25 254 THR A C 1
ATOM 2085 O O . THR A 1 254 ? -18.844 -11.078 -2.865 1 93.25 254 THR A O 1
ATOM 2088 N N . PHE A 1 255 ? -19.359 -9.438 -4.277 1 95.12 255 PHE A N 1
ATOM 2089 C CA . PHE A 1 255 ? -18.422 -8.445 -3.756 1 95.12 255 PHE A CA 1
ATOM 2090 C C . PHE A 1 255 ? -19.172 -7.219 -3.238 1 95.12 255 PHE A C 1
ATOM 2092 O O . PHE A 1 255 ? -20.391 -7.246 -3.061 1 95.12 255 PHE A O 1
ATOM 2099 N N . LYS A 1 256 ? -18.422 -6.227 -2.869 1 95.56 256 LYS A N 1
ATOM 2100 C CA . LYS A 1 256 ? -19 -5.004 -2.32 1 95.56 256 LYS A CA 1
ATOM 2101 C C . LYS A 1 256 ? -18.516 -3.775 -3.086 1 95.56 256 LYS A C 1
ATOM 2103 O O . LYS A 1 256 ? -17.359 -3.723 -3.521 1 95.56 256 LYS A O 1
ATOM 2108 N N . VAL A 1 257 ? -19.359 -2.77 -3.205 1 96.94 257 VAL A N 1
ATOM 2109 C CA . VAL A 1 257 ? -19.016 -1.535 -3.902 1 96.94 257 VAL A CA 1
ATOM 2110 C C . VAL A 1 257 ? -19.328 -0.335 -3.006 1 96.94 257 VAL A C 1
ATOM 2112 O O . VAL A 1 257 ? -20.406 -0.245 -2.418 1 96.94 257 VAL A O 1
ATOM 2115 N N . ASP A 1 258 ? -18.344 0.456 -2.779 1 96.88 258 ASP A N 1
ATOM 2116 C CA . ASP A 1 258 ? -18.484 1.802 -2.23 1 96.88 258 ASP A CA 1
ATOM 2117 C C . ASP A 1 258 ? -18.5 2.85 -3.342 1 96.88 258 ASP A C 1
ATOM 2119 O O . ASP A 1 258 ? -17.469 3.162 -3.93 1 96.88 258 ASP A O 1
ATOM 2123 N N . ILE A 1 259 ? -19.656 3.418 -3.658 1 97.5 259 ILE A N 1
ATOM 2124 C CA . ILE A 1 259 ? -19.766 4.305 -4.812 1 97.5 259 ILE A CA 1
ATOM 2125 C C . ILE A 1 259 ? -19.953 5.742 -4.344 1 97.5 259 ILE A C 1
ATOM 2127 O O . ILE A 1 259 ? -20.688 6 -3.381 1 97.5 259 ILE A O 1
ATOM 2131 N N . TYR A 1 260 ? -19.281 6.625 -4.93 1 96.94 260 TYR A N 1
ATOM 2132 C CA . TYR A 1 260 ? -19.344 8.055 -4.648 1 96.94 260 TYR A CA 1
ATOM 2133 C C . TYR A 1 260 ? -19.844 8.828 -5.867 1 96.94 260 TYR A C 1
ATOM 2135 O O . TYR A 1 260 ? -19.906 8.281 -6.973 1 96.94 260 TYR A O 1
ATOM 2143 N N . ASN A 1 261 ? -20.297 9.984 -5.66 1 96.94 261 ASN A N 1
ATOM 2144 C CA . ASN A 1 261 ? -20.609 10.977 -6.684 1 96.94 261 ASN A CA 1
ATOM 2145 C C . ASN A 1 261 ? -19.781 12.242 -6.512 1 96.94 261 ASN A C 1
ATOM 2147 O O . ASN A 1 261 ? -20.297 13.273 -6.07 1 96.94 261 ASN A O 1
ATOM 2151 N N . TYR A 1 262 ? -18.484 12.094 -6.934 1 94.12 262 TYR A N 1
ATOM 2152 C CA . TYR A 1 262 ? -17.484 13.133 -6.73 1 94.12 262 TYR A CA 1
ATOM 2153 C C . TYR A 1 262 ? -17.172 13.852 -8.039 1 94.12 262 TYR A C 1
ATOM 2155 O O . TYR A 1 262 ? -17.297 13.266 -9.117 1 94.12 262 TYR A O 1
ATOM 2163 N N . THR A 1 263 ? -16.844 15.148 -7.875 1 91.94 263 THR A N 1
ATOM 2164 C CA . THR A 1 263 ? -16.141 15.82 -8.961 1 91.94 263 THR A CA 1
ATOM 2165 C C . THR A 1 263 ? -14.766 15.195 -9.18 1 91.94 263 THR A C 1
ATOM 2167 O O . THR A 1 263 ? -14.297 14.406 -8.352 1 91.94 263 THR A O 1
ATOM 2170 N N . GLN A 1 264 ? -14.18 15.562 -10.305 1 88.31 264 GLN A N 1
ATOM 2171 C CA . GLN A 1 264 ? -12.844 15.062 -10.602 1 88.31 264 GLN A CA 1
ATOM 2172 C C . GLN A 1 264 ? -11.852 15.445 -9.516 1 88.31 264 GLN A C 1
ATOM 2174 O O . GLN A 1 264 ? -11.008 14.641 -9.117 1 88.31 264 GLN A O 1
ATOM 2179 N N . LYS A 1 265 ? -11.883 16.594 -9.047 1 86.62 265 LYS A N 1
ATOM 2180 C CA . LYS A 1 265 ? -10.992 17.094 -8.008 1 86.62 265 LYS A CA 1
ATOM 2181 C C . LYS A 1 265 ? -11.125 16.266 -6.727 1 86.62 265 LYS A C 1
ATOM 2183 O O . LYS A 1 265 ? -10.125 15.836 -6.152 1 86.62 265 LYS A O 1
ATOM 2188 N N . ARG A 1 266 ? -12.328 16.031 -6.328 1 90.19 266 ARG A N 1
ATOM 2189 C CA . ARG A 1 266 ? -12.586 15.273 -5.105 1 90.19 266 ARG A CA 1
ATOM 2190 C C . ARG A 1 266 ? -12.18 13.812 -5.262 1 90.19 266 ARG A C 1
ATOM 2192 O O . ARG A 1 266 ? -11.695 13.195 -4.316 1 90.19 266 ARG A O 1
ATOM 2199 N N . ALA A 1 267 ? -12.453 13.312 -6.43 1 91.62 267 ALA A N 1
ATOM 2200 C CA . ALA A 1 267 ? -12.047 11.938 -6.719 1 91.62 267 ALA A CA 1
ATOM 2201 C C . ALA A 1 267 ? -10.539 11.781 -6.621 1 91.62 267 ALA A C 1
ATOM 2203 O O . ALA A 1 267 ? -10.039 10.773 -6.098 1 91.62 267 ALA A O 1
ATOM 2204 N N . ARG A 1 268 ? -9.852 12.742 -7.098 1 89.38 268 ARG A N 1
ATOM 2205 C CA . ARG A 1 268 ? -8.398 12.742 -7.035 1 89.38 268 ARG A CA 1
ATOM 2206 C C . ARG A 1 268 ? -7.91 12.789 -5.59 1 89.38 268 ARG A C 1
ATOM 2208 O O . ARG A 1 268 ? -6.973 12.078 -5.223 1 89.38 268 ARG A O 1
ATOM 2215 N N . GLU A 1 269 ? -8.492 13.586 -4.848 1 90.38 269 GLU A N 1
ATOM 2216 C CA . GLU A 1 269 ? -8.141 13.695 -3.434 1 90.38 269 GLU A CA 1
ATOM 2217 C C . GLU A 1 269 ? -8.422 12.391 -2.693 1 90.38 269 GLU A C 1
ATOM 2219 O O . GLU A 1 269 ? -7.648 11.984 -1.826 1 90.38 269 GLU A O 1
ATOM 2224 N N . HIS A 1 270 ? -9.547 11.844 -3.031 1 92.44 270 HIS A N 1
ATOM 2225 C CA . HIS A 1 270 ? -9.898 10.547 -2.449 1 92.44 270 HIS A CA 1
ATOM 2226 C C . HIS A 1 270 ? -8.844 9.492 -2.773 1 92.44 270 HIS A C 1
ATOM 2228 O O . HIS A 1 270 ? -8.391 8.773 -1.885 1 92.44 270 HIS A O 1
ATOM 2234 N N . PHE A 1 271 ? -8.492 9.461 -4 1 91.5 271 PHE A N 1
ATOM 2235 C CA . PHE A 1 271 ? -7.477 8.516 -4.445 1 91.5 271 PHE A CA 1
ATOM 2236 C C . PHE A 1 271 ? -6.156 8.766 -3.725 1 91.5 271 PHE A C 1
ATOM 2238 O O . PHE A 1 271 ? -5.496 7.82 -3.283 1 91.5 271 PHE A O 1
ATOM 2245 N N . GLY A 1 272 ? -5.781 9.969 -3.656 1 90.75 272 GLY A N 1
ATOM 2246 C CA . GLY A 1 272 ? -4.555 10.344 -2.967 1 90.75 272 GLY A CA 1
ATOM 2247 C C . GLY A 1 272 ? -4.52 9.875 -1.523 1 90.75 272 GLY A C 1
ATOM 2248 O O . GLY A 1 272 ? -3.533 9.281 -1.08 1 90.75 272 GLY A O 1
ATOM 2249 N N . GLN A 1 273 ? -5.562 10.117 -0.842 1 90 273 GLN A N 1
ATOM 2250 C CA . GLN A 1 273 ? -5.617 9.734 0.564 1 90 273 GLN A CA 1
ATOM 2251 C C . GLN A 1 273 ? -5.637 8.211 0.718 1 90 273 GLN A C 1
ATOM 2253 O O . GLN A 1 273 ? -4.961 7.664 1.592 1 90 273 GLN A O 1
ATOM 2258 N N . GLN A 1 274 ? -6.395 7.613 -0.117 1 90 274 GLN A N 1
ATOM 2259 C CA . GLN A 1 274 ? -6.527 6.16 -0.062 1 90 274 GLN A CA 1
ATOM 2260 C C . GLN A 1 274 ? -5.176 5.477 -0.259 1 90 274 GLN A C 1
ATOM 2262 O O . GLN A 1 274 ? -4.926 4.41 0.304 1 90 274 GLN A O 1
ATOM 2267 N N . ASN A 1 275 ? -4.375 6.074 -0.954 1 88.56 275 ASN A N 1
ATOM 2268 C CA . ASN A 1 275 ? -3.117 5.434 -1.322 1 88.56 275 ASN A CA 1
ATOM 2269 C C . ASN A 1 275 ? -1.96 5.926 -0.46 1 88.56 275 ASN A C 1
ATOM 2271 O O . ASN A 1 275 ? -0.796 5.652 -0.758 1 88.56 275 ASN A O 1
ATOM 2275 N N . THR A 1 276 ? -2.27 6.758 0.6 1 84.75 276 THR A N 1
ATOM 2276 C CA . THR A 1 276 ? -1.274 7.062 1.62 1 84.75 276 THR A CA 1
ATOM 2277 C C . THR A 1 276 ? -1.1 5.887 2.576 1 84.75 276 THR A C 1
ATOM 2279 O O . THR A 1 276 ? -1.344 6.016 3.777 1 84.75 276 THR A O 1
ATOM 2282 N N . ILE A 1 277 ? -0.834 4.754 2.131 1 80.88 277 ILE A N 1
ATOM 2283 C CA . ILE A 1 277 ? -0.75 3.537 2.93 1 80.88 277 ILE A CA 1
ATOM 2284 C C . ILE A 1 277 ? 0.7 3.283 3.334 1 80.88 277 ILE A C 1
ATOM 2286 O O . ILE A 1 277 ? 1.627 3.654 2.609 1 80.88 277 ILE A O 1
ATOM 2290 N N . ASN A 1 278 ? 0.833 2.836 4.527 1 79.44 278 ASN A N 1
ATOM 2291 C CA . ASN A 1 278 ? 2.102 2.252 4.945 1 79.44 278 ASN A CA 1
ATOM 2292 C C . ASN A 1 278 ? 2.188 0.773 4.578 1 79.44 278 ASN A C 1
ATOM 2294 O O . ASN A 1 278 ? 1.577 -0.071 5.234 1 79.44 278 ASN A O 1
ATOM 2298 N N . PRO A 1 279 ? 2.916 0.568 3.545 1 83.06 279 PRO A N 1
ATOM 2299 C CA . PRO A 1 279 ? 2.93 -0.823 3.086 1 83.06 279 PRO A CA 1
ATOM 2300 C C . PRO A 1 279 ? 3.49 -1.784 4.133 1 83.06 279 PRO A C 1
ATOM 2302 O O . PRO A 1 279 ? 4.418 -1.433 4.863 1 83.06 279 PRO A O 1
ATOM 2305 N N . VAL A 1 280 ? 2.916 -2.955 4.191 1 86.62 280 VAL A N 1
ATOM 2306 C CA . VAL A 1 280 ? 3.445 -4.051 5 1 86.62 280 VAL A CA 1
ATOM 2307 C C . VAL A 1 280 ? 4.621 -4.703 4.277 1 86.62 280 VAL A C 1
ATOM 2309 O O . VAL A 1 280 ? 4.66 -4.742 3.047 1 86.62 280 VAL A O 1
ATOM 2312 N N . LYS A 1 281 ? 5.598 -5.164 5.117 1 89.69 281 LYS A N 1
ATOM 2313 C CA . LYS A 1 281 ? 6.762 -5.824 4.535 1 89.69 281 LYS A CA 1
ATOM 2314 C C . LYS A 1 281 ? 6.344 -7.016 3.674 1 89.69 281 LYS A C 1
ATOM 2316 O O . LYS A 1 281 ? 5.441 -7.77 4.043 1 89.69 281 LYS A O 1
ATOM 2321 N N . LYS A 1 282 ? 6.98 -7.148 2.574 1 90.12 282 LYS A N 1
ATOM 2322 C CA . LYS A 1 282 ? 6.637 -8.188 1.609 1 90.12 282 LYS A CA 1
ATOM 2323 C C . LYS A 1 282 ? 6.785 -9.578 2.223 1 90.12 282 LYS A C 1
ATOM 2325 O O . LYS A 1 282 ? 5.977 -10.469 1.956 1 90.12 282 LYS A O 1
ATOM 2330 N N . SER A 1 283 ? 7.824 -9.75 3 1 92.94 283 SER A N 1
ATOM 2331 C CA . SER A 1 283 ? 8.07 -11.039 3.633 1 92.94 283 SER A CA 1
ATOM 2332 C C . SER A 1 283 ? 6.945 -11.414 4.59 1 92.94 283 SER A C 1
ATOM 2334 O O . SER A 1 283 ? 6.512 -12.57 4.633 1 92.94 283 SER A O 1
ATOM 2336 N N . LYS A 1 284 ? 6.543 -10.484 5.258 1 90.62 284 LYS A N 1
ATOM 2337 C CA . LYS A 1 284 ? 5.449 -10.719 6.199 1 90.62 284 LYS A CA 1
ATOM 2338 C C . LYS A 1 284 ? 4.152 -11.047 5.465 1 90.62 284 LYS A C 1
ATOM 2340 O O . LYS A 1 284 ? 3.43 -11.969 5.852 1 90.62 284 LYS A O 1
ATOM 2345 N N . VAL A 1 285 ? 3.846 -10.328 4.449 1 91.25 285 VAL A N 1
ATOM 2346 C CA . VAL A 1 285 ? 2.662 -10.547 3.625 1 91.25 285 VAL A CA 1
ATOM 2347 C C . VAL A 1 285 ? 2.688 -11.953 3.039 1 91.25 285 VAL A C 1
ATOM 2349 O O . VAL A 1 285 ? 1.683 -12.672 3.082 1 91.25 285 VAL A O 1
ATOM 2352 N N . ALA A 1 286 ? 3.844 -12.312 2.523 1 91.25 286 ALA A N 1
ATOM 2353 C CA . ALA A 1 286 ? 3.988 -13.641 1.93 1 91.25 286 ALA A CA 1
ATOM 2354 C C . ALA A 1 286 ? 3.779 -14.734 2.973 1 91.25 286 ALA A C 1
ATOM 2356 O O . ALA A 1 286 ? 3.113 -15.734 2.705 1 91.25 286 ALA A O 1
ATOM 2357 N N . GLU A 1 287 ? 4.348 -14.547 4.086 1 91.69 287 GLU A N 1
ATOM 2358 C CA . GLU A 1 287 ? 4.227 -15.516 5.172 1 91.69 287 GLU A CA 1
ATOM 2359 C C . GLU A 1 287 ? 2.766 -15.727 5.562 1 91.69 287 GLU A C 1
ATOM 2361 O O . GLU A 1 287 ? 2.363 -16.844 5.898 1 91.69 287 GLU A O 1
ATOM 2366 N N . MET A 1 288 ? 2.035 -14.75 5.434 1 90.31 288 MET A N 1
ATOM 2367 C CA . MET A 1 288 ? 0.641 -14.805 5.859 1 90.31 288 MET A CA 1
ATOM 2368 C C . MET A 1 288 ? -0.254 -15.32 4.738 1 90.31 288 MET A C 1
ATOM 2370 O O . MET A 1 288 ? -1.376 -15.766 4.988 1 90.31 288 MET A O 1
ATOM 2374 N N . SER A 1 289 ? 0.191 -15.242 3.543 1 88.88 289 SER A N 1
ATOM 2375 C CA . SER A 1 289 ? -0.583 -15.641 2.369 1 88.88 289 SER A CA 1
ATOM 2376 C C . SER A 1 289 ? -0.302 -17.094 1.981 1 88.88 289 SER A C 1
ATOM 2378 O O . SER A 1 289 ? 0.271 -17.344 0.922 1 88.88 289 SER A O 1
ATOM 2380 N N . GLN A 1 290 ? -0.877 -18 2.6 1 85.94 290 GLN A N 1
ATOM 2381 C CA . GLN A 1 290 ? -0.511 -19.406 2.445 1 85.94 290 GLN A CA 1
ATOM 2382 C C . GLN A 1 290 ? -1.369 -20.078 1.381 1 85.94 290 GLN A C 1
ATOM 2384 O O . GLN A 1 290 ? -1.316 -21.297 1.22 1 85.94 290 GLN A O 1
ATOM 2389 N N . ASN A 1 291 ? -2.145 -19.281 0.714 1 85.56 291 ASN A N 1
ATOM 2390 C CA . ASN A 1 291 ? -2.91 -19.828 -0.402 1 85.56 291 ASN A CA 1
ATOM 2391 C C . ASN A 1 291 ? -2.068 -19.906 -1.674 1 85.56 291 ASN A C 1
ATOM 2393 O O . ASN A 1 291 ? -2.461 -20.547 -2.646 1 85.56 291 ASN A O 1
ATOM 2397 N N . VAL A 1 292 ? -0.936 -19.312 -1.589 1 87.25 292 VAL A N 1
ATOM 2398 C CA . VAL A 1 292 ? 0.023 -19.359 -2.688 1 87.25 292 VAL A CA 1
ATOM 2399 C C . VAL A 1 292 ? 1.028 -20.484 -2.443 1 87.25 292 VAL A C 1
ATOM 2401 O O . VAL A 1 292 ? 1.625 -20.578 -1.368 1 87.25 292 VAL A O 1
ATOM 2404 N N . TYR A 1 293 ? 1.292 -21.297 -3.41 1 91.81 293 TYR A N 1
ATOM 2405 C CA . TYR A 1 293 ? 2.064 -22.516 -3.219 1 91.81 293 TYR A CA 1
ATOM 2406 C C . TYR A 1 293 ? 3.471 -22.203 -2.721 1 91.81 293 TYR A C 1
ATOM 2408 O O . TYR A 1 293 ? 3.998 -22.891 -1.851 1 91.81 293 TYR A O 1
ATOM 2416 N N . SER A 1 294 ? 4.082 -21.188 -3.33 1 95.12 294 SER A N 1
ATOM 2417 C CA . SER A 1 294 ? 5.453 -20.844 -2.975 1 95.12 294 SER A CA 1
ATOM 2418 C C . SER A 1 294 ? 5.551 -20.391 -1.523 1 95.12 294 SER A C 1
ATOM 2420 O O . SER A 1 294 ? 6.488 -20.75 -0.812 1 95.12 294 SER A O 1
ATOM 2422 N N . ASN A 1 295 ? 4.547 -19.625 -1.101 1 94.25 295 ASN A N 1
ATOM 2423 C CA . ASN A 1 295 ? 4.488 -19.203 0.296 1 94.25 295 ASN A CA 1
ATOM 2424 C C . ASN A 1 295 ? 4.348 -20.391 1.235 1 94.25 295 ASN A C 1
ATOM 2426 O O . ASN A 1 295 ? 4.969 -20.438 2.299 1 94.25 295 ASN A O 1
ATOM 2430 N N . LYS A 1 296 ? 3.539 -21.312 0.838 1 94 296 LYS A N 1
ATOM 2431 C CA . LYS A 1 296 ? 3.324 -22.516 1.634 1 94 296 LYS A CA 1
ATOM 2432 C C . LYS A 1 296 ? 4.617 -23.312 1.787 1 94 296 LYS A C 1
ATOM 2434 O O . LYS A 1 296 ? 4.914 -23.828 2.871 1 94 296 LYS A O 1
ATOM 2439 N N . ILE A 1 297 ? 5.324 -23.422 0.756 1 96.88 297 ILE A N 1
ATOM 2440 C CA . ILE A 1 297 ? 6.574 -24.172 0.764 1 96.88 297 ILE A CA 1
ATOM 2441 C C . ILE A 1 297 ? 7.578 -23.5 1.697 1 96.88 297 ILE A C 1
ATOM 2443 O O . ILE A 1 297 ? 8.164 -24.141 2.562 1 96.88 297 ILE A O 1
ATOM 2447 N N . VAL A 1 298 ? 7.742 -22.188 1.522 1 97.62 298 VAL A N 1
ATOM 2448 C CA . VAL A 1 298 ? 8.703 -21.469 2.35 1 97.62 298 VAL A CA 1
ATOM 2449 C C . VAL A 1 298 ? 8.289 -21.547 3.816 1 97.62 298 VAL A C 1
ATOM 2451 O O . VAL A 1 298 ? 9.133 -21.734 4.695 1 97.62 298 VAL A O 1
ATOM 2454 N N . LYS A 1 299 ? 7.008 -21.438 4.086 1 95.44 299 LYS A N 1
ATOM 2455 C CA . LYS A 1 299 ? 6.52 -21.516 5.457 1 95.44 299 LYS A CA 1
ATOM 2456 C C . LYS A 1 299 ? 6.805 -22.891 6.055 1 95.44 299 LYS A C 1
ATOM 2458 O O . LYS A 1 299 ? 7.191 -23 7.219 1 95.44 299 LYS A O 1
ATOM 2463 N N . PHE A 1 300 ? 6.598 -23.891 5.297 1 95.12 300 PHE A N 1
ATOM 2464 C CA . PHE A 1 300 ? 6.891 -25.25 5.742 1 95.12 300 PHE A CA 1
ATOM 2465 C C . PHE A 1 300 ? 8.359 -25.391 6.102 1 95.12 300 PHE A C 1
ATOM 2467 O O . PHE A 1 300 ? 8.703 -25.984 7.133 1 95.12 300 PHE A O 1
ATOM 2474 N N . ILE A 1 301 ? 9.219 -24.875 5.262 1 97.06 301 ILE A N 1
ATOM 2475 C CA . ILE A 1 301 ? 10.656 -24.922 5.52 1 97.06 301 ILE A CA 1
ATOM 2476 C C . ILE A 1 301 ? 10.977 -24.156 6.793 1 97.06 301 ILE A C 1
ATOM 2478 O O . ILE A 1 301 ? 11.734 -24.641 7.641 1 97.06 301 ILE A O 1
ATOM 2482 N N . GLN A 1 302 ? 10.43 -22.953 6.883 1 96.06 302 GLN A N 1
ATOM 2483 C CA . GLN A 1 302 ? 10.641 -22.109 8.055 1 96.06 302 GLN A CA 1
ATOM 2484 C C . GLN A 1 302 ? 10.258 -22.844 9.336 1 96.06 302 GLN A C 1
ATOM 2486 O O . GLN A 1 302 ? 10.961 -22.734 10.344 1 96.06 302 GLN A O 1
ATOM 2491 N N . ASP A 1 303 ? 9.219 -23.656 9.297 1 92.94 303 ASP A N 1
ATOM 2492 C CA . ASP A 1 303 ? 8.672 -24.297 10.492 1 92.94 303 ASP A CA 1
ATOM 2493 C C . ASP A 1 303 ? 9.398 -25.594 10.797 1 92.94 303 ASP A C 1
ATOM 2495 O O . ASP A 1 303 ? 9.422 -26.047 11.945 1 92.94 303 ASP A O 1
ATOM 2499 N N . ASN A 1 304 ? 10.031 -26.188 9.805 1 93 304 ASN A N 1
ATOM 2500 C CA . ASN A 1 304 ? 10.445 -27.578 10 1 93 304 ASN A CA 1
ATOM 2501 C C . ASN A 1 304 ? 11.945 -27.75 9.766 1 93 304 ASN A C 1
ATOM 2503 O O . ASN A 1 304 ? 12.523 -28.766 10.172 1 93 304 ASN A O 1
ATOM 2507 N N . SER A 1 305 ? 12.594 -26.859 9.109 1 95.38 305 SER A N 1
ATOM 2508 C CA . SER A 1 305 ? 14.008 -26.984 8.797 1 95.38 305 SER A CA 1
ATOM 2509 C C . SER A 1 305 ? 14.875 -26.375 9.898 1 95.38 305 SER A C 1
ATOM 2511 O O . SER A 1 305 ? 14.453 -25.438 10.578 1 95.38 305 SER A O 1
ATOM 2513 N N . ILE A 1 306 ? 16.031 -26.828 10.031 1 95.19 306 ILE A N 1
ATOM 2514 C CA . ILE A 1 306 ? 17 -26.281 11 1 95.19 306 ILE A CA 1
ATOM 2515 C C . ILE A 1 306 ? 17.375 -24.859 10.602 1 95.19 306 ILE A C 1
ATOM 2517 O O . ILE A 1 306 ? 17.875 -24.094 11.43 1 95.19 306 ILE A O 1
ATOM 2521 N N . ILE A 1 307 ? 17.125 -24.469 9.32 1 97 307 ILE A N 1
ATOM 2522 C CA . ILE A 1 307 ? 17.484 -23.109 8.898 1 97 307 ILE A CA 1
ATOM 2523 C C . ILE A 1 307 ? 16.312 -22.172 9.117 1 97 307 ILE A C 1
ATOM 2525 O O . ILE A 1 307 ? 16.375 -20.984 8.781 1 97 307 ILE A O 1
ATOM 2529 N N . GLY A 1 308 ? 15.219 -22.656 9.633 1 96.31 308 GLY A N 1
ATOM 2530 C CA . GLY A 1 308 ? 13.977 -21.922 9.766 1 96.31 308 GLY A CA 1
ATOM 2531 C C . GLY A 1 308 ? 14.133 -20.609 10.5 1 96.31 308 GLY A C 1
ATOM 2532 O O . GLY A 1 308 ? 13.594 -19.594 10.07 1 96.31 308 GLY A O 1
ATOM 2533 N N . ASP A 1 309 ? 14.93 -20.594 11.508 1 93.06 309 ASP A N 1
ATOM 2534 C CA . ASP A 1 309 ? 15.094 -19.422 12.359 1 93.06 309 ASP A CA 1
ATOM 2535 C C . ASP A 1 309 ? 15.914 -18.344 11.648 1 93.06 309 ASP A C 1
ATOM 2537 O O . ASP A 1 309 ? 15.953 -17.188 12.094 1 93.06 309 ASP A O 1
ATOM 2541 N N . TYR A 1 310 ? 16.5 -18.734 10.602 1 96.25 310 TYR A N 1
ATOM 2542 C CA . TYR A 1 310 ? 17.391 -17.812 9.914 1 96.25 310 TYR A CA 1
ATOM 2543 C C . TYR A 1 310 ? 16.719 -17.219 8.688 1 96.25 310 TYR A C 1
ATOM 2545 O O . TYR A 1 310 ? 17.375 -16.547 7.883 1 96.25 310 TYR A O 1
ATOM 2553 N N . ILE A 1 311 ? 15.43 -17.531 8.586 1 96.75 311 ILE A N 1
ATOM 2554 C CA . ILE A 1 311 ? 14.617 -16.906 7.551 1 96.75 311 ILE A CA 1
ATOM 2555 C C . ILE A 1 311 ? 13.922 -15.672 8.117 1 96.75 311 ILE A C 1
ATOM 2557 O O . ILE A 1 311 ? 13.156 -15.766 9.078 1 96.75 311 ILE A O 1
ATOM 2561 N N . LYS A 1 312 ? 14.211 -14.539 7.523 1 94.56 312 LYS A N 1
ATOM 2562 C CA . LYS A 1 312 ? 13.672 -13.266 8.016 1 94.56 312 LYS A CA 1
ATOM 2563 C C . LYS A 1 312 ? 12.258 -13.031 7.508 1 94.56 312 LYS A C 1
ATOM 2565 O O . LYS A 1 312 ? 12.016 -13.031 6.301 1 94.56 312 LYS A O 1
ATOM 2570 N N . THR A 1 313 ? 11.328 -12.727 8.422 1 90.88 313 THR A N 1
ATOM 2571 C CA . THR A 1 313 ? 9.938 -12.531 8.031 1 90.88 313 THR A CA 1
ATOM 2572 C C . THR A 1 313 ? 9.523 -11.07 8.234 1 90.88 313 THR A C 1
ATOM 2574 O O . THR A 1 313 ? 8.68 -10.555 7.492 1 90.88 313 THR A O 1
ATOM 2577 N N . ASN A 1 314 ? 10.039 -10.383 9.211 1 86.62 314 ASN A N 1
ATOM 2578 C CA . ASN A 1 314 ? 9.672 -9.008 9.523 1 86.62 314 ASN A CA 1
ATOM 2579 C C . ASN A 1 314 ? 10.625 -8.016 8.867 1 86.62 314 ASN A C 1
ATOM 2581 O O . ASN A 1 314 ? 11.133 -7.109 9.523 1 86.62 314 ASN A O 1
ATOM 2585 N N . GLY A 1 315 ? 10.906 -8.258 7.559 1 90.19 315 GLY A N 1
ATOM 2586 C CA . GLY A 1 315 ? 11.812 -7.414 6.793 1 90.19 315 GLY A CA 1
ATOM 2587 C C . GLY A 1 315 ? 12.039 -7.914 5.379 1 90.19 315 GLY A C 1
ATOM 2588 O O . GLY A 1 315 ? 11.867 -9.102 5.098 1 90.19 315 GLY A O 1
ATOM 2589 N N . ASP A 1 316 ? 12.477 -6.934 4.543 1 91.94 316 ASP A N 1
ATOM 2590 C CA . ASP A 1 316 ? 12.609 -7.301 3.137 1 91.94 316 ASP A CA 1
ATOM 2591 C C . ASP A 1 316 ? 14.062 -7.211 2.678 1 91.94 316 ASP A C 1
ATOM 2593 O O . ASP A 1 316 ? 14.344 -7.285 1.481 1 91.94 316 ASP A O 1
ATOM 2597 N N . TRP A 1 317 ? 14.938 -6.969 3.67 1 92.94 317 TRP A N 1
ATOM 2598 C CA . TRP A 1 317 ? 16.375 -6.965 3.369 1 92.94 317 TRP A CA 1
ATOM 2599 C C . TRP A 1 317 ? 17.172 -7.461 4.566 1 92.94 317 TRP A C 1
ATOM 2601 O O . TRP A 1 317 ? 16.703 -7.422 5.703 1 92.94 317 TRP A O 1
ATOM 2611 N N . ILE A 1 318 ? 18.312 -8.031 4.215 1 93.06 318 ILE A N 1
ATOM 2612 C CA . ILE A 1 318 ? 19.203 -8.5 5.262 1 93.06 318 ILE A CA 1
ATOM 2613 C C . ILE A 1 318 ? 20.484 -7.664 5.258 1 93.06 318 ILE A C 1
ATOM 2615 O O . ILE A 1 318 ? 21.156 -7.535 4.23 1 93.06 318 ILE A O 1
ATOM 2619 N N . ASN A 1 319 ? 20.75 -7.105 6.453 1 89.69 319 ASN A N 1
ATOM 2620 C CA . ASN A 1 319 ? 22 -6.379 6.625 1 89.69 319 ASN A CA 1
ATOM 2621 C C . ASN A 1 319 ? 23.188 -7.324 6.641 1 89.69 319 ASN A C 1
ATOM 2623 O O . ASN A 1 319 ? 23.109 -8.438 7.164 1 89.69 319 ASN A O 1
ATOM 2627 N N . GLN A 1 320 ? 24.312 -6.832 6.258 1 88.44 320 GLN A N 1
ATOM 2628 C CA . GLN A 1 320 ? 25.516 -7.648 6.129 1 88.44 320 GLN A CA 1
ATOM 2629 C C . GLN A 1 320 ? 25.969 -8.18 7.484 1 88.44 320 GLN A C 1
ATOM 2631 O O . GLN A 1 320 ? 26.594 -9.234 7.57 1 88.44 320 GLN A O 1
ATOM 2636 N N . ASN A 1 321 ? 25.547 -7.555 8.5 1 92.06 321 ASN A N 1
ATOM 2637 C CA . ASN A 1 321 ? 26.031 -7.93 9.828 1 92.06 321 ASN A CA 1
ATOM 2638 C C . ASN A 1 321 ? 25.016 -8.805 10.562 1 92.06 321 ASN A C 1
ATOM 2640 O O . ASN A 1 321 ? 25.266 -9.234 11.688 1 92.06 321 ASN A O 1
ATOM 2644 N N . GLN A 1 322 ? 23.906 -9.078 9.961 1 93.88 322 GLN A N 1
ATOM 2645 C CA . GLN A 1 322 ? 22.875 -9.906 10.586 1 93.88 322 GLN A CA 1
ATOM 2646 C C . GLN A 1 322 ? 23.125 -11.391 10.328 1 93.88 322 GLN A C 1
ATOM 2648 O O . GLN A 1 322 ? 23.547 -11.773 9.242 1 93.88 322 GLN A O 1
ATOM 2653 N N . ASN A 1 323 ? 22.906 -12.148 11.328 1 94.62 323 ASN A N 1
ATOM 2654 C CA . ASN A 1 323 ? 23.047 -13.594 11.188 1 94.62 323 ASN A CA 1
ATOM 2655 C C . ASN A 1 323 ? 21.75 -14.234 10.703 1 94.62 323 ASN A C 1
ATOM 2657 O O . ASN A 1 323 ? 21.188 -15.102 11.375 1 94.62 323 ASN A O 1
ATOM 2661 N N . LEU A 1 324 ? 21.312 -13.828 9.57 1 97.06 324 LEU A N 1
ATOM 2662 C CA . LEU A 1 324 ? 20.172 -14.352 8.852 1 97.06 324 LEU A CA 1
ATOM 2663 C C . LEU A 1 324 ? 20.562 -14.766 7.434 1 97.06 324 LEU A C 1
ATOM 2665 O O . LEU A 1 324 ? 21.578 -14.305 6.902 1 97.06 324 LEU A O 1
ATOM 2669 N N . LEU A 1 325 ? 19.828 -15.648 6.902 1 97.75 325 LEU A N 1
ATOM 2670 C CA . LEU A 1 325 ? 20.234 -16.25 5.629 1 97.75 325 LEU A CA 1
ATOM 2671 C C . LEU A 1 325 ? 19.484 -15.594 4.469 1 97.75 325 LEU A C 1
ATOM 2673 O O . LEU A 1 325 ? 20.094 -15.234 3.461 1 97.75 325 LEU A O 1
ATOM 2677 N N . ILE A 1 326 ? 18.188 -15.508 4.59 1 97.62 326 ILE A N 1
ATOM 2678 C CA . ILE A 1 326 ? 17.359 -15.078 3.473 1 97.62 326 ILE A CA 1
ATOM 2679 C C . ILE A 1 326 ? 16.031 -14.539 3.996 1 97.62 326 ILE A C 1
ATOM 2681 O O . ILE A 1 326 ? 15.586 -14.914 5.082 1 97.62 326 ILE A O 1
ATOM 2685 N N . THR A 1 327 ? 15.523 -13.578 3.307 1 97.62 327 THR A N 1
ATOM 2686 C CA . THR A 1 327 ? 14.18 -13.125 3.664 1 97.62 327 THR A CA 1
ATOM 2687 C C . THR A 1 327 ? 13.125 -14.078 3.119 1 97.62 327 THR A C 1
ATOM 2689 O O . THR A 1 327 ? 13.352 -14.766 2.127 1 97.62 327 THR A O 1
ATOM 2692 N N . PHE A 1 328 ? 11.977 -14.07 3.752 1 97 328 PHE A N 1
ATOM 2693 C CA . PHE A 1 328 ? 10.867 -14.898 3.303 1 97 328 PHE A CA 1
ATOM 2694 C C . PHE A 1 328 ? 10.508 -14.586 1.854 1 97 328 PHE A C 1
ATOM 2696 O O . PHE A 1 328 ? 10.32 -15.492 1.047 1 97 328 PHE A O 1
ATOM 2703 N N . SER A 1 329 ? 10.453 -13.352 1.492 1 95.94 329 SER A N 1
ATOM 2704 C CA . SER A 1 329 ? 10.062 -12.922 0.151 1 95.94 329 SER A CA 1
ATOM 2705 C C . SER A 1 329 ? 11.094 -13.352 -0.885 1 95.94 329 SER A C 1
ATOM 2707 O O . SER A 1 329 ? 10.742 -13.758 -1.993 1 95.94 329 SER A O 1
ATOM 2709 N N . ASP A 1 330 ? 12.359 -13.25 -0.547 1 97.25 330 ASP A N 1
ATOM 2710 C CA . ASP A 1 330 ? 13.398 -13.688 -1.47 1 97.25 330 ASP A CA 1
ATOM 2711 C C . ASP A 1 330 ? 13.367 -15.203 -1.661 1 97.25 330 ASP A C 1
ATOM 2713 O O . ASP A 1 330 ? 13.641 -15.703 -2.754 1 97.25 330 ASP A O 1
ATOM 2717 N N . PHE A 1 331 ? 13.125 -15.906 -0.57 1 98.31 331 PHE A N 1
ATOM 2718 C CA . PHE A 1 331 ? 13.031 -17.359 -0.657 1 98.31 331 PHE A CA 1
ATOM 2719 C C . PHE A 1 331 ? 11.867 -17.766 -1.55 1 98.31 331 PHE A C 1
ATOM 2721 O O . PHE A 1 331 ? 11.992 -18.703 -2.348 1 98.31 331 PHE A O 1
ATOM 2728 N N . LYS A 1 332 ? 10.773 -17.031 -1.379 1 96.88 332 LYS A N 1
ATOM 2729 C CA . LYS A 1 332 ? 9.617 -17.234 -2.248 1 96.88 332 LYS A CA 1
ATOM 2730 C C . LYS A 1 332 ? 10 -17.094 -3.717 1 96.88 332 LYS A C 1
ATOM 2732 O O . LYS A 1 332 ? 9.625 -17.922 -4.547 1 96.88 332 LYS A O 1
ATOM 2737 N N . LYS A 1 333 ? 10.734 -16.094 -4.039 1 96.19 333 LYS A N 1
ATOM 2738 C CA . LYS A 1 333 ? 11.164 -15.844 -5.41 1 96.19 333 LYS A CA 1
ATOM 2739 C C . LYS A 1 333 ? 12.047 -16.984 -5.918 1 96.19 333 LYS A C 1
ATOM 2741 O O . LYS A 1 333 ? 11.961 -17.375 -7.086 1 96.19 333 LYS A O 1
ATOM 2746 N N . ALA A 1 334 ? 12.875 -17.453 -5.066 1 97.94 334 ALA A N 1
ATOM 2747 C CA . ALA A 1 334 ? 13.75 -18.562 -5.434 1 97.94 334 ALA A CA 1
ATOM 2748 C C . ALA A 1 334 ? 12.93 -19.797 -5.781 1 97.94 334 ALA A C 1
ATOM 2750 O O . ALA A 1 334 ? 13.242 -20.516 -6.742 1 97.94 334 ALA A O 1
ATOM 2751 N N . ILE A 1 335 ? 11.914 -20.078 -4.984 1 98 335 ILE A N 1
ATOM 2752 C CA . ILE A 1 335 ? 11.023 -21.219 -5.246 1 98 335 ILE A CA 1
ATOM 2753 C C . ILE A 1 335 ? 10.32 -21.016 -6.59 1 98 335 ILE A C 1
ATOM 2755 O O . ILE A 1 335 ? 10.258 -21.938 -7.402 1 98 335 ILE A O 1
ATOM 2759 N N . GLU A 1 336 ? 9.906 -19.797 -6.852 1 95.38 336 GLU A N 1
ATOM 2760 C CA . GLU A 1 336 ? 9.102 -19.484 -8.031 1 95.38 336 GLU A CA 1
ATOM 2761 C C . GLU A 1 336 ? 9.953 -19.516 -9.297 1 95.38 336 GLU A C 1
ATOM 2763 O O . GLU A 1 336 ? 9.43 -19.625 -10.406 1 95.38 336 GLU A O 1
ATOM 2768 N N . ARG A 1 337 ? 11.18 -19.391 -9.133 1 95.62 337 ARG A N 1
ATOM 2769 C CA . ARG A 1 337 ? 12.078 -19.469 -10.281 1 95.62 337 ARG A CA 1
ATOM 2770 C C . ARG A 1 337 ? 12.164 -20.906 -10.797 1 95.62 337 ARG A C 1
ATOM 2772 O O . ARG A 1 337 ? 12.383 -21.141 -11.984 1 95.62 337 ARG A O 1
ATOM 2779 N N . SER A 1 338 ? 12 -21.891 -9.922 1 96.38 338 SER A N 1
ATOM 2780 C CA . SER A 1 338 ? 12.188 -23.297 -10.273 1 96.38 338 SER A CA 1
ATOM 2781 C C . SER A 1 338 ? 10.844 -24.016 -10.422 1 96.38 338 SER A C 1
ATOM 2783 O O . SER A 1 338 ? 10.766 -25.062 -11.07 1 96.38 338 SER A O 1
ATOM 2785 N N . TYR A 1 339 ? 9.836 -23.484 -9.758 1 95.88 339 TYR A N 1
ATOM 2786 C CA . TYR A 1 339 ? 8.539 -24.156 -9.75 1 95.88 339 TYR A CA 1
ATOM 2787 C C . TYR A 1 339 ? 7.438 -23.219 -10.234 1 95.88 339 TYR A C 1
ATOM 2789 O O . TYR A 1 339 ? 7.566 -22 -10.133 1 95.88 339 TYR A O 1
ATOM 2797 N N . SER A 1 340 ? 6.383 -23.781 -10.805 1 90.44 340 SER A N 1
ATOM 2798 C CA . SER A 1 340 ? 5.152 -23.078 -11.156 1 90.44 340 SER A CA 1
ATOM 2799 C C . SER A 1 340 ? 3.926 -23.781 -10.594 1 90.44 340 SER A C 1
ATOM 2801 O O . SER A 1 340 ? 4.02 -24.922 -10.133 1 90.44 340 SER A O 1
ATOM 2803 N N . LYS A 1 341 ? 2.83 -23.062 -10.648 1 85.31 341 LYS A N 1
ATOM 2804 C CA . LYS A 1 341 ? 1.594 -23.641 -10.133 1 85.31 341 LYS A CA 1
ATOM 2805 C C . LYS A 1 341 ? 1.248 -24.938 -10.859 1 85.31 341 LYS A C 1
ATOM 2807 O O . LYS A 1 341 ? 0.692 -25.859 -10.258 1 85.31 341 LYS A O 1
ATOM 2812 N N . LYS A 1 342 ? 1.627 -25.078 -12.008 1 85.5 342 LYS A N 1
ATOM 2813 C CA . LYS A 1 342 ? 1.31 -26.234 -12.844 1 85.5 342 LYS A CA 1
ATOM 2814 C C . LYS A 1 342 ? 2.057 -27.469 -12.375 1 85.5 342 LYS A C 1
ATOM 2816 O O . LYS A 1 342 ? 1.676 -28.594 -12.703 1 85.5 342 LYS A O 1
ATOM 2821 N N . ASP A 1 343 ? 3.148 -27.203 -11.633 1 90.31 343 ASP A N 1
ATOM 2822 C CA . ASP A 1 343 ? 3.951 -28.312 -11.133 1 90.31 343 ASP A CA 1
ATOM 2823 C C . ASP A 1 343 ? 3.213 -29.078 -10.031 1 90.31 343 ASP A C 1
ATOM 2825 O O . ASP A 1 343 ? 3.604 -30.188 -9.672 1 90.31 343 ASP A O 1
ATOM 2829 N N . PHE A 1 344 ? 2.094 -28.406 -9.594 1 90.88 344 PHE A N 1
ATOM 2830 C CA . PHE A 1 344 ? 1.394 -28.984 -8.453 1 90.88 344 PHE A CA 1
ATOM 2831 C C . PHE A 1 344 ? -0.073 -29.234 -8.781 1 90.88 344 PHE A C 1
ATOM 2833 O O . PHE A 1 344 ? -0.819 -28.297 -9.055 1 90.88 344 PHE A O 1
ATOM 2840 N N . SER A 1 345 ? -0.516 -30.453 -8.742 1 84.19 345 SER A N 1
ATOM 2841 C CA . SER A 1 345 ? -1.909 -30.781 -9.016 1 84.19 345 SER A CA 1
ATOM 2842 C C . SER A 1 345 ? -2.74 -30.781 -7.734 1 84.19 345 SER A C 1
ATOM 2844 O O . SER A 1 345 ? -3.949 -30.547 -7.773 1 84.19 345 SER A O 1
ATOM 2846 N N . THR A 1 346 ? -2.059 -31.109 -6.656 1 88.38 346 THR A N 1
ATOM 2847 C CA . THR A 1 346 ? -2.752 -31.234 -5.379 1 88.38 346 THR A CA 1
ATOM 2848 C C . THR A 1 346 ? -1.944 -30.562 -4.262 1 88.38 346 THR A C 1
ATOM 2850 O O . THR A 1 346 ? -0.769 -30.25 -4.449 1 88.38 346 THR A O 1
ATOM 2853 N N . GLN A 1 347 ? -2.598 -30.375 -3.164 1 88.5 347 GLN A N 1
ATOM 2854 C CA . GLN A 1 347 ? -1.923 -29.891 -1.967 1 88.5 347 GLN A CA 1
ATOM 2855 C C . GLN A 1 347 ? -0.853 -30.875 -1.496 1 88.5 347 GLN A C 1
ATOM 2857 O O . GLN A 1 347 ? 0.174 -30.453 -0.95 1 88.5 347 GLN A O 1
ATOM 2862 N N . ALA A 1 348 ? -1.091 -32.062 -1.72 1 90.56 348 ALA A N 1
ATOM 2863 C CA . ALA A 1 348 ? -0.141 -33.125 -1.336 1 90.56 348 ALA A CA 1
ATOM 2864 C C . ALA A 1 348 ? 1.171 -32.969 -2.102 1 90.56 348 ALA A C 1
ATOM 2866 O O . ALA A 1 348 ? 2.248 -33.219 -1.554 1 90.56 348 ALA A O 1
ATOM 2867 N N . ASP A 1 349 ? 1.104 -32.562 -3.336 1 93.19 349 ASP A N 1
ATOM 2868 C CA . ASP A 1 349 ? 2.295 -32.344 -4.152 1 93.19 349 ASP A CA 1
ATOM 2869 C C . ASP A 1 349 ? 3.145 -31.219 -3.592 1 93.19 349 ASP A C 1
ATOM 2871 O O . ASP A 1 349 ? 4.375 -31.297 -3.582 1 93.19 349 ASP A O 1
ATOM 2875 N N . ILE A 1 350 ? 2.436 -30.234 -3.148 1 94.25 350 ILE A N 1
ATOM 2876 C CA . ILE A 1 350 ? 3.121 -29.078 -2.572 1 94.25 350 ILE A CA 1
ATOM 2877 C C . ILE A 1 350 ? 3.867 -29.5 -1.308 1 94.25 350 ILE A C 1
ATOM 2879 O O . ILE A 1 350 ? 5.031 -29.156 -1.119 1 94.25 350 ILE A O 1
ATOM 2883 N N . LEU A 1 351 ? 3.283 -30.281 -0.508 1 93.56 351 LEU A N 1
ATOM 2884 C CA . LEU A 1 351 ? 3.873 -30.719 0.748 1 93.56 351 LEU A CA 1
ATOM 2885 C C . LEU A 1 351 ? 5.055 -31.656 0.493 1 93.56 351 LEU A C 1
ATOM 2887 O O . LEU A 1 351 ? 6.043 -31.625 1.229 1 93.56 351 LEU A O 1
ATOM 2891 N N . LYS A 1 352 ? 4.879 -32.5 -0.467 1 94.44 352 LYS A N 1
ATOM 2892 C CA . LYS A 1 352 ? 5.969 -33.406 -0.827 1 94.44 352 LYS A CA 1
ATOM 2893 C C . LYS A 1 352 ? 7.215 -32.625 -1.238 1 94.44 352 LYS A C 1
ATOM 2895 O O . LYS A 1 352 ? 8.328 -32.969 -0.816 1 94.44 352 LYS A O 1
ATOM 2900 N N . THR A 1 353 ? 6.992 -31.656 -2.037 1 96.69 353 THR A N 1
ATOM 2901 C CA . THR A 1 353 ? 8.086 -30.812 -2.469 1 96.69 353 THR A CA 1
ATOM 2902 C C . THR A 1 353 ? 8.68 -30.047 -1.286 1 96.69 353 THR A C 1
ATOM 2904 O O . THR A 1 353 ? 9.906 -29.938 -1.164 1 96.69 353 THR A O 1
ATOM 2907 N N . ALA A 1 354 ? 7.84 -29.5 -0.399 1 97.25 354 ALA A N 1
ATOM 2908 C CA . ALA A 1 354 ? 8.289 -28.781 0.786 1 97.25 354 ALA A CA 1
ATOM 2909 C C . ALA A 1 354 ? 9.156 -29.656 1.677 1 97.25 354 ALA A C 1
ATOM 2911 O O . ALA A 1 354 ? 10.18 -29.203 2.195 1 97.25 354 ALA A O 1
ATOM 2912 N N . ARG A 1 355 ? 8.781 -30.875 1.788 1 96.31 355 ARG A N 1
ATOM 2913 C CA . ARG A 1 355 ? 9.531 -31.812 2.6 1 96.31 355 ARG A CA 1
ATOM 2914 C C . ARG A 1 355 ? 10.898 -32.094 1.981 1 96.31 355 ARG A C 1
ATOM 2916 O O . ARG A 1 355 ? 11.906 -32.156 2.691 1 96.31 355 ARG A O 1
ATOM 2923 N N . TYR A 1 356 ? 10.867 -32.281 0.704 1 97.69 356 TYR A N 1
ATOM 2924 C CA . TYR A 1 356 ? 12.125 -32.562 0.016 1 97.69 356 TYR A CA 1
ATOM 2925 C C . TYR A 1 356 ? 13.078 -31.375 0.157 1 97.69 356 TYR A C 1
ATOM 2927 O O . TYR A 1 356 ? 14.258 -31.562 0.463 1 97.69 356 TYR A O 1
ATOM 2935 N N . LEU A 1 357 ? 12.578 -30.203 -0.078 1 98.44 357 LEU A N 1
ATOM 2936 C CA . LEU A 1 357 ? 13.398 -29 0.039 1 98.44 357 LEU A CA 1
ATOM 2937 C C . LEU A 1 357 ? 13.891 -28.812 1.47 1 98.44 357 LEU A C 1
ATOM 2939 O O . LEU A 1 357 ? 15.031 -28.391 1.688 1 98.44 357 LEU A O 1
ATOM 2943 N N . THR A 1 358 ? 13.023 -29.094 2.443 1 98.12 358 THR A N 1
ATOM 2944 C CA . THR A 1 358 ? 13.414 -29.016 3.846 1 98.12 358 THR A CA 1
ATOM 2945 C C . THR A 1 358 ? 14.617 -29.922 4.117 1 98.12 358 THR A C 1
ATOM 2947 O O . THR A 1 358 ? 15.609 -29.484 4.707 1 98.12 358 THR A O 1
ATOM 2950 N N . SER A 1 359 ? 14.539 -31.125 3.621 1 97.44 359 SER A N 1
ATOM 2951 C CA . SER A 1 359 ? 15.625 -32.094 3.807 1 97.44 359 SER A CA 1
ATOM 2952 C C . SER A 1 359 ? 16.875 -31.641 3.061 1 97.44 359 SER A C 1
ATOM 2954 O O . SER A 1 359 ? 18 -31.828 3.553 1 97.44 359 SER A O 1
ATOM 2956 N N . PHE A 1 360 ? 16.703 -31.172 1.896 1 98.06 360 PHE A N 1
ATOM 2957 C CA . PHE A 1 360 ? 17.828 -30.672 1.106 1 98.06 360 PHE A CA 1
ATOM 2958 C C . PHE A 1 360 ? 18.578 -29.578 1.857 1 98.06 360 PHE A C 1
ATOM 2960 O O . PHE A 1 360 ? 19.797 -29.641 1.981 1 98.06 360 PHE A O 1
ATOM 2967 N N . PHE A 1 361 ? 17.859 -28.562 2.385 1 98.38 361 PHE A N 1
ATOM 2968 C CA . PHE A 1 361 ? 18.5 -27.438 3.061 1 98.38 361 PHE A CA 1
ATOM 2969 C C . PHE A 1 361 ? 19.094 -27.875 4.398 1 98.38 361 PHE A C 1
ATOM 2971 O O . PHE A 1 361 ? 20.109 -27.344 4.832 1 98.38 361 PHE A O 1
ATOM 2978 N N . ASP A 1 362 ? 18.438 -28.844 5.051 1 96.81 362 ASP A N 1
ATOM 2979 C CA . ASP A 1 362 ? 19.031 -29.406 6.254 1 96.81 362 ASP A CA 1
ATOM 2980 C C . ASP A 1 362 ? 20.375 -30.047 5.945 1 96.81 362 ASP A C 1
ATOM 2982 O O . ASP A 1 362 ? 21.344 -29.859 6.688 1 96.81 362 ASP A O 1
ATOM 2986 N N . ALA A 1 363 ? 20.422 -30.812 4.871 1 96.69 363 ALA A N 1
ATOM 2987 C CA . ALA A 1 363 ? 21.672 -31.453 4.449 1 96.69 363 ALA A CA 1
ATOM 2988 C C . ALA A 1 363 ? 22.719 -30.406 4.094 1 96.69 363 ALA A C 1
ATOM 2990 O O . ALA A 1 363 ? 23.891 -30.562 4.441 1 96.69 363 ALA A O 1
ATOM 2991 N N . LEU A 1 364 ? 22.312 -29.406 3.391 1 97.19 364 LEU A N 1
ATOM 2992 C CA . LEU A 1 364 ? 23.203 -28.312 3.014 1 97.19 364 LEU A CA 1
ATOM 2993 C C . LEU A 1 364 ? 23.781 -27.625 4.246 1 97.19 364 LEU A C 1
ATOM 2995 O O . LEU A 1 364 ? 24.984 -27.359 4.32 1 97.19 364 LEU A O 1
ATOM 2999 N N . ALA A 1 365 ? 22.906 -27.344 5.215 1 96.94 365 ALA A N 1
ATOM 3000 C CA . ALA A 1 365 ? 23.312 -26.656 6.441 1 96.94 365 ALA A CA 1
ATOM 3001 C C . ALA A 1 365 ? 24.281 -27.531 7.25 1 96.94 365 ALA A C 1
ATOM 3003 O O . ALA A 1 365 ? 25.188 -27 7.91 1 96.94 365 ALA A O 1
ATOM 3004 N N . THR A 1 366 ? 24.047 -28.812 7.188 1 94.31 366 THR A N 1
ATOM 3005 C CA . THR A 1 366 ? 24.922 -29.719 7.914 1 94.31 366 THR A CA 1
ATOM 3006 C C . THR A 1 366 ? 26.297 -29.781 7.266 1 94.31 366 THR A C 1
ATOM 3008 O O . THR A 1 366 ? 27.297 -29.984 7.953 1 94.31 366 THR A O 1
ATOM 3011 N N . GLN A 1 367 ? 26.359 -29.641 6.016 1 93.94 367 GLN A N 1
ATOM 3012 C CA . GLN A 1 367 ? 27.625 -29.609 5.297 1 93.94 367 GLN A CA 1
ATOM 3013 C C . GLN A 1 367 ? 28.375 -28.297 5.535 1 93.94 367 GLN A C 1
ATOM 3015 O O . GLN A 1 367 ? 29.609 -28.281 5.578 1 93.94 367 GLN A O 1
ATOM 3020 N N . TYR A 1 368 ? 27.641 -27.25 5.59 1 95.75 368 TYR A N 1
ATOM 3021 C CA . TYR A 1 368 ? 28.188 -25.906 5.805 1 95.75 368 TYR A CA 1
ATOM 3022 C C . TYR A 1 368 ? 27.672 -25.312 7.105 1 95.75 368 TYR A C 1
ATOM 3024 O O . TYR A 1 368 ? 27 -24.266 7.094 1 95.75 368 TYR A O 1
ATOM 3032 N N . VAL A 1 369 ? 28.047 -25.828 8.203 1 94.88 369 VAL A N 1
ATOM 3033 C CA . VAL A 1 369 ? 27.453 -25.547 9.5 1 94.88 369 VAL A CA 1
ATOM 3034 C C . VAL A 1 369 ? 27.703 -24.109 9.898 1 94.88 369 VAL A C 1
ATOM 3036 O O . VAL A 1 369 ? 26.781 -23.375 10.25 1 94.88 369 VAL A O 1
ATOM 3039 N N . ASP A 1 370 ? 28.891 -23.594 9.781 1 94.69 370 ASP A N 1
ATOM 3040 C CA . ASP A 1 370 ? 29.203 -22.234 10.18 1 94.69 370 ASP A CA 1
ATOM 3041 C C . ASP A 1 370 ? 28.5 -21.219 9.273 1 94.69 370 ASP A C 1
ATOM 3043 O O . ASP A 1 370 ? 28.031 -20.188 9.75 1 94.69 370 ASP A O 1
ATOM 3047 N N . GLU A 1 371 ? 28.391 -21.578 8.055 1 96.69 371 GLU A N 1
ATOM 3048 C CA . GLU A 1 371 ? 27.844 -20.688 7.051 1 96.69 371 GLU A CA 1
ATOM 3049 C C . GLU A 1 371 ? 26.328 -20.562 7.188 1 96.69 371 GLU A C 1
ATOM 3051 O O . GLU A 1 371 ? 25.75 -19.531 6.887 1 96.69 371 GLU A O 1
ATOM 3056 N N . PHE A 1 372 ? 25.703 -21.625 7.707 1 97.44 372 PHE A N 1
ATOM 3057 C CA . PHE A 1 372 ? 24.234 -21.625 7.672 1 97.44 372 PHE A CA 1
ATOM 3058 C C . PHE A 1 372 ? 23.672 -21.562 9.086 1 97.44 372 PHE A C 1
ATOM 3060 O O . PHE A 1 372 ? 22.516 -21.172 9.273 1 97.44 372 PHE A O 1
ATOM 3067 N N . LEU A 1 373 ? 24.438 -21.938 10.094 1 95.44 373 LEU A N 1
ATOM 3068 C CA . LEU A 1 373 ? 23.891 -22.062 11.438 1 95.44 373 LEU A CA 1
ATOM 3069 C C . LEU A 1 373 ? 24.781 -21.359 12.461 1 95.44 373 LEU A C 1
ATOM 3071 O O . LEU A 1 373 ? 24.375 -21.156 13.609 1 95.44 373 LEU A O 1
ATOM 3075 N N . GLY A 1 374 ? 25.906 -20.984 12.07 1 93.19 374 GLY A N 1
ATOM 3076 C CA . GLY A 1 374 ? 26.875 -20.391 12.984 1 93.19 374 GLY A CA 1
ATOM 3077 C C . GLY A 1 374 ? 27.109 -18.922 12.742 1 93.19 374 GLY A C 1
ATOM 3078 O O . GLY A 1 374 ? 26.188 -18.109 12.891 1 93.19 374 GLY A O 1
ATOM 3079 N N . ASP A 1 375 ? 28.328 -18.594 12.297 1 93.62 375 ASP A N 1
ATOM 3080 C CA . ASP A 1 375 ? 28.703 -17.203 12.047 1 93.62 375 ASP A CA 1
ATOM 3081 C C . ASP A 1 375 ? 28.328 -16.781 10.625 1 93.62 375 ASP A C 1
ATOM 3083 O O . ASP A 1 375 ? 29.188 -16.453 9.828 1 93.62 375 ASP A O 1
ATOM 3087 N N . ILE A 1 376 ? 27.094 -16.688 10.453 1 96.44 376 ILE A N 1
ATOM 3088 C CA . ILE A 1 376 ? 26.531 -16.484 9.125 1 96.44 376 ILE A CA 1
ATOM 3089 C C . ILE A 1 376 ? 27.062 -15.18 8.531 1 96.44 376 ILE A C 1
ATOM 3091 O O . ILE A 1 376 ? 27.531 -15.156 7.391 1 96.44 376 ILE A O 1
ATOM 3095 N N . ALA A 1 377 ? 27.047 -14.062 9.281 1 96.19 377 ALA A N 1
ATOM 3096 C CA . ALA A 1 377 ? 27.469 -12.742 8.812 1 96.19 377 ALA A CA 1
ATOM 3097 C C . ALA A 1 377 ? 28.953 -12.734 8.445 1 96.19 377 ALA A C 1
ATOM 3099 O O . ALA A 1 377 ? 29.344 -12.156 7.434 1 96.19 377 ALA A O 1
ATOM 3100 N N . LYS A 1 378 ? 29.734 -13.359 9.266 1 95.69 378 LYS A N 1
ATOM 3101 C CA . LYS A 1 378 ? 31.172 -13.422 9.031 1 95.69 378 LYS A CA 1
ATOM 3102 C C . LYS A 1 378 ? 31.5 -14.195 7.758 1 95.69 378 LYS A C 1
ATOM 3104 O O . LYS A 1 378 ? 32.312 -13.758 6.941 1 95.69 378 LYS A O 1
ATOM 3109 N N . GLU A 1 379 ? 30.906 -15.344 7.609 1 95.5 379 GLU A N 1
ATOM 3110 C CA . GLU A 1 379 ? 31.141 -16.188 6.445 1 95.5 379 GLU A CA 1
ATOM 3111 C C . GLU A 1 379 ? 30.641 -15.539 5.168 1 95.5 379 GLU A C 1
ATOM 3113 O O . GLU A 1 379 ? 31.219 -15.727 4.094 1 95.5 379 GLU A O 1
ATOM 3118 N N . ARG A 1 380 ? 29.578 -14.727 5.27 1 94.69 380 ARG A N 1
ATOM 3119 C CA . ARG A 1 380 ? 28.969 -14.039 4.137 1 94.69 380 ARG A CA 1
ATOM 3120 C C . ARG A 1 380 ? 29.938 -13.047 3.508 1 94.69 380 ARG A C 1
ATOM 3122 O O . ARG A 1 380 ? 29.859 -12.773 2.309 1 94.69 380 ARG A O 1
ATOM 3129 N N . LYS A 1 381 ? 30.859 -12.57 4.246 1 93 381 LYS A N 1
ATOM 3130 C CA . LYS A 1 381 ? 31.844 -11.602 3.758 1 93 381 LYS A CA 1
ATOM 3131 C C . LYS A 1 381 ? 32.875 -12.273 2.881 1 93 381 LYS A C 1
ATOM 3133 O O . LYS A 1 381 ? 33.5 -11.633 2.018 1 93 381 LYS A O 1
ATOM 3138 N N . ARG A 1 382 ? 33.062 -13.555 3.033 1 93.88 382 ARG A N 1
ATOM 3139 C CA . ARG A 1 382 ? 34.156 -14.211 2.354 1 93.88 382 ARG A CA 1
ATOM 3140 C C . ARG A 1 382 ? 33.656 -15.234 1.346 1 93.88 382 ARG A C 1
ATOM 3142 O O . ARG A 1 382 ? 34.406 -15.641 0.446 1 93.88 382 ARG A O 1
ATOM 3149 N N . SER A 1 383 ? 32.438 -15.711 1.488 1 95.12 383 SER A N 1
ATOM 3150 C CA . SER A 1 383 ? 31.938 -16.828 0.688 1 95.12 383 SER A CA 1
ATOM 3151 C C . SER A 1 383 ? 30.531 -16.531 0.189 1 95.12 383 SER A C 1
ATOM 3153 O O . SER A 1 383 ? 29.75 -15.852 0.862 1 95.12 383 SER A O 1
ATOM 3155 N N . PHE A 1 384 ? 30.156 -17.125 -0.997 1 96.5 384 PHE A N 1
ATOM 3156 C CA . PHE A 1 384 ? 28.828 -16.953 -1.557 1 96.5 384 PHE A CA 1
ATOM 3157 C C . PHE A 1 384 ? 27.906 -18.109 -1.127 1 96.5 384 PHE A C 1
ATOM 3159 O O . PHE A 1 384 ? 26.719 -18.094 -1.428 1 96.5 384 PHE A O 1
ATOM 3166 N N . VAL A 1 385 ? 28.438 -19.031 -0.374 1 96.62 385 VAL A N 1
ATOM 3167 C CA . VAL A 1 385 ? 27.719 -20.25 -0.101 1 96.62 385 VAL A CA 1
ATOM 3168 C C . VAL A 1 385 ? 26.422 -19.938 0.653 1 96.62 385 VAL A C 1
ATOM 3170 O O . VAL A 1 385 ? 25.406 -20.609 0.458 1 96.62 385 VAL A O 1
ATOM 3173 N N . ASN A 1 386 ? 26.438 -18.938 1.522 1 97.31 386 ASN A N 1
ATOM 3174 C CA . ASN A 1 386 ? 25.25 -18.609 2.289 1 97.31 386 ASN A CA 1
ATOM 3175 C C . ASN A 1 386 ? 24.609 -17.312 1.807 1 97.31 386 ASN A C 1
ATOM 3177 O O . ASN A 1 386 ? 23.781 -16.719 2.512 1 97.31 386 ASN A O 1
ATOM 3181 N N . ASN A 1 387 ? 25.031 -16.859 0.622 1 96.12 387 ASN A N 1
ATOM 3182 C CA . ASN A 1 387 ? 24.391 -15.688 0.006 1 96.12 387 ASN A CA 1
ATOM 3183 C C . ASN A 1 387 ? 22.953 -15.984 -0.409 1 96.12 387 ASN A C 1
ATOM 3185 O O . ASN A 1 387 ? 22.672 -17.031 -0.999 1 96.12 387 ASN A O 1
ATOM 3189 N N . TYR A 1 388 ? 22.078 -15.047 -0.138 1 96.81 388 TYR A N 1
ATOM 3190 C CA . TYR A 1 388 ? 20.656 -15.297 -0.326 1 96.81 388 TYR A CA 1
ATOM 3191 C C . TYR A 1 388 ? 20.344 -15.531 -1.797 1 96.81 388 TYR A C 1
ATOM 3193 O O . TYR A 1 388 ? 19.391 -16.25 -2.123 1 96.81 388 TYR A O 1
ATOM 3201 N N . LEU A 1 389 ? 21.078 -15 -2.727 1 96.94 389 LEU A N 1
ATOM 3202 C CA . LEU A 1 389 ? 20.797 -15.164 -4.148 1 96.94 389 LEU A CA 1
ATOM 3203 C C . LEU A 1 389 ? 21.141 -16.578 -4.605 1 96.94 389 LEU A C 1
ATOM 3205 O O . LEU A 1 389 ? 20.578 -17.078 -5.59 1 96.94 389 LEU A O 1
ATOM 3209 N N . PHE A 1 390 ? 22.031 -17.234 -3.922 1 97.5 390 PHE A N 1
ATOM 3210 C CA . PHE A 1 390 ? 22.453 -18.578 -4.305 1 97.5 390 PHE A CA 1
ATOM 3211 C C . PHE A 1 390 ? 21.359 -19.594 -3.971 1 97.5 390 PHE A C 1
ATOM 3213 O O . PHE A 1 390 ? 21.391 -20.719 -4.473 1 97.5 390 PHE A O 1
ATOM 3220 N N . PHE A 1 391 ? 20.406 -19.203 -3.125 1 98.44 391 PHE A N 1
ATOM 3221 C CA . PHE A 1 391 ? 19.266 -20.062 -2.854 1 98.44 391 PHE A CA 1
ATOM 3222 C C . PHE A 1 391 ? 18.5 -20.375 -4.137 1 98.44 391 PHE A C 1
ATOM 3224 O O . PHE A 1 391 ? 17.859 -21.422 -4.25 1 98.44 391 PHE A O 1
ATOM 3231 N N . ASN A 1 392 ? 18.562 -19.422 -5.098 1 98.19 392 ASN A N 1
ATOM 3232 C CA . ASN A 1 392 ? 17.953 -19.688 -6.398 1 98.19 392 ASN A CA 1
ATOM 3233 C C . ASN A 1 392 ? 18.578 -20.922 -7.055 1 98.19 392 ASN A C 1
ATOM 3235 O O . ASN A 1 392 ? 17.875 -21.734 -7.66 1 98.19 392 ASN A O 1
ATOM 3239 N N . GLY A 1 393 ? 19.859 -21.016 -6.941 1 97.75 393 GLY A N 1
ATOM 3240 C CA . GLY A 1 393 ? 20.547 -22.188 -7.465 1 97.75 393 GLY A CA 1
ATOM 3241 C C . GLY A 1 393 ? 20.297 -23.453 -6.668 1 97.75 393 GLY A C 1
ATOM 3242 O O . GLY A 1 393 ? 20.109 -24.516 -7.242 1 97.75 393 GLY A O 1
ATOM 3243 N N . TYR A 1 394 ? 20.281 -23.297 -5.34 1 98.25 394 TYR A N 1
ATOM 3244 C CA . TYR A 1 394 ? 20.062 -24.453 -4.469 1 98.25 394 TYR A CA 1
ATOM 3245 C C . TYR A 1 394 ? 18.688 -25.062 -4.727 1 98.25 394 TYR A C 1
ATOM 3247 O O . TYR A 1 394 ? 18.562 -26.297 -4.793 1 98.25 394 TYR A O 1
ATOM 3255 N N . VAL A 1 395 ? 17.656 -24.25 -4.855 1 98.56 395 VAL A N 1
ATOM 3256 C CA . VAL A 1 395 ? 16.312 -24.734 -5.129 1 98.56 395 VAL A CA 1
ATOM 3257 C C . VAL A 1 395 ? 16.297 -25.469 -6.469 1 98.56 395 VAL A C 1
ATOM 3259 O O . VAL A 1 395 ? 15.695 -26.531 -6.594 1 98.56 395 VAL A O 1
ATOM 3262 N N . GLY A 1 396 ? 16.969 -24.891 -7.438 1 97.5 396 GLY A N 1
ATOM 3263 C CA . GLY A 1 396 ? 17.078 -25.547 -8.727 1 97.5 396 GLY A CA 1
ATOM 3264 C C . GLY A 1 396 ? 17.766 -26.906 -8.648 1 97.5 396 GLY A C 1
ATOM 3265 O O . GLY A 1 396 ? 17.312 -27.875 -9.266 1 97.5 396 GLY A O 1
ATOM 3266 N N . LEU A 1 397 ? 18.812 -26.953 -7.961 1 97.19 397 LEU A N 1
ATOM 3267 C CA . LEU A 1 397 ? 19.562 -28.188 -7.785 1 97.19 397 LEU A CA 1
ATOM 3268 C C . LEU A 1 397 ? 18.703 -29.234 -7.086 1 97.19 397 LEU A C 1
ATOM 3270 O O . LEU A 1 397 ? 18.703 -30.406 -7.48 1 97.19 397 LEU A O 1
ATOM 3274 N N . ALA A 1 398 ? 18.016 -28.812 -6.062 1 97.88 398 ALA A N 1
ATOM 3275 C CA . ALA A 1 398 ? 17.141 -29.719 -5.324 1 97.88 398 ALA A CA 1
ATOM 3276 C C . ALA A 1 398 ? 16.094 -30.328 -6.242 1 97.88 398 ALA A C 1
ATOM 3278 O O . ALA A 1 398 ? 15.805 -31.531 -6.168 1 97.88 398 ALA A O 1
ATOM 3279 N N . LYS A 1 399 ? 15.477 -29.469 -7.02 1 97.06 399 LYS A N 1
ATOM 3280 C CA . LYS A 1 399 ? 14.469 -29.953 -7.961 1 97.06 399 LYS A CA 1
ATOM 3281 C C . LYS A 1 399 ? 15.055 -30.984 -8.914 1 97.06 399 LYS A C 1
ATOM 3283 O O . LYS A 1 399 ? 14.438 -32.031 -9.172 1 97.06 399 LYS A O 1
ATOM 3288 N N . LYS A 1 400 ? 16.219 -30.734 -9.414 1 95.5 400 LYS A N 1
ATOM 3289 C CA . LYS A 1 400 ? 16.891 -31.641 -10.328 1 95.5 400 LYS A CA 1
ATOM 3290 C C . LYS A 1 400 ? 17.172 -33 -9.656 1 95.5 400 LYS A C 1
ATOM 3292 O O . LYS A 1 400 ? 16.953 -34.031 -10.25 1 95.5 400 LYS A O 1
ATOM 3297 N N . LEU A 1 401 ? 17.656 -32.938 -8.484 1 96.06 401 LEU A N 1
ATOM 3298 C CA . LEU A 1 401 ? 17.938 -34.156 -7.746 1 96.06 401 LEU A CA 1
ATOM 3299 C C . LEU A 1 401 ? 16.672 -34.938 -7.508 1 96.06 401 LEU A C 1
ATOM 3301 O O . LEU A 1 401 ? 16.672 -36.188 -7.629 1 96.06 401 LEU A O 1
ATOM 3305 N N . GLN A 1 402 ? 15.625 -34.25 -7.133 1 94.75 402 GLN A N 1
ATOM 3306 C CA . GLN A 1 402 ? 14.344 -34.906 -6.906 1 94.75 402 GLN A CA 1
ATOM 3307 C C . GLN A 1 402 ? 13.844 -35.594 -8.172 1 94.75 402 GLN A C 1
ATOM 3309 O O . GLN A 1 402 ? 13.359 -36.719 -8.125 1 94.75 402 GLN A O 1
ATOM 3314 N N . LEU A 1 403 ? 13.945 -34.938 -9.289 1 92.88 403 LEU A N 1
ATOM 3315 C CA . LEU A 1 403 ? 13.5 -35.469 -10.57 1 92.88 403 LEU A CA 1
ATOM 3316 C C . LEU A 1 403 ? 14.344 -36.656 -10.984 1 92.88 403 LEU A C 1
ATOM 3318 O O . LEU A 1 403 ? 13.852 -37.562 -11.656 1 92.88 403 LEU A O 1
ATOM 3322 N N . ASP A 1 404 ? 15.602 -36.656 -10.586 1 92.25 404 ASP A N 1
ATOM 3323 C CA . ASP A 1 404 ? 16.516 -37.75 -10.898 1 92.25 404 ASP A CA 1
ATOM 3324 C C . ASP A 1 404 ? 16.328 -38.906 -9.953 1 92.25 404 ASP A C 1
ATOM 3326 O O . ASP A 1 404 ? 17.047 -39.906 -10.023 1 92.25 404 ASP A O 1
ATOM 3330 N N . GLY A 1 405 ? 15.461 -38.781 -9.016 1 92.25 405 GLY A N 1
ATOM 3331 C CA . GLY A 1 405 ? 15.078 -39.906 -8.156 1 92.25 405 GLY A CA 1
ATOM 3332 C C . GLY A 1 405 ? 15.961 -40.031 -6.934 1 92.25 405 GLY A C 1
ATOM 3333 O O . GLY A 1 405 ? 16 -41.094 -6.316 1 92.25 405 GLY A O 1
ATOM 3334 N N . VAL A 1 406 ? 16.703 -39.031 -6.586 1 94.44 406 VAL A N 1
ATOM 3335 C CA . VAL A 1 406 ? 17.531 -39.062 -5.391 1 94.44 406 VAL A CA 1
ATOM 3336 C C . VAL A 1 406 ? 16.641 -39.062 -4.145 1 94.44 406 VAL A C 1
ATOM 3338 O O . VAL A 1 406 ? 15.852 -38.125 -3.943 1 94.44 406 VAL A O 1
ATOM 3341 N N . SER A 1 407 ? 16.797 -40.094 -3.297 1 94.81 407 SER A N 1
ATOM 3342 C CA . SER A 1 407 ? 15.969 -40.219 -2.104 1 94.81 407 SER A CA 1
ATOM 3343 C C . SER A 1 407 ? 16.453 -39.281 -0.993 1 94.81 407 SER A C 1
ATOM 3345 O O . SER A 1 407 ? 17.594 -38.812 -1.041 1 94.81 407 SER A O 1
ATOM 3347 N N . LEU A 1 408 ? 15.656 -39 0.04 1 94.62 408 LEU A N 1
ATOM 3348 C CA . LEU A 1 408 ? 15.961 -38.125 1.154 1 94.62 408 LEU A CA 1
ATOM 3349 C C . LEU A 1 408 ? 17.219 -38.594 1.888 1 94.62 408 LEU A C 1
ATOM 3351 O O . LEU A 1 408 ? 18.031 -37.75 2.311 1 94.62 408 LEU A O 1
ATOM 3355 N N . ASP A 1 409 ? 17.391 -39.906 1.975 1 92.62 409 ASP A N 1
ATOM 3356 C CA . ASP A 1 409 ? 18.5 -40.469 2.721 1 92.62 409 ASP A CA 1
ATOM 3357 C C . ASP A 1 409 ? 19.812 -40.281 1.96 1 92.62 409 ASP A C 1
ATOM 3359 O O . ASP A 1 409 ? 20.906 -40.375 2.549 1 92.62 409 ASP A O 1
ATOM 3363 N N . GLU A 1 410 ? 19.734 -40 0.664 1 94.69 410 GLU A N 1
ATOM 3364 C CA . GLU A 1 410 ? 20.922 -39.906 -0.177 1 94.69 410 GLU A CA 1
ATOM 3365 C C . GLU A 1 410 ? 21.328 -38.438 -0.356 1 94.69 410 GLU A C 1
ATOM 3367 O O . GLU A 1 410 ? 22.406 -38.156 -0.886 1 94.69 410 GLU A O 1
ATOM 3372 N N . LEU A 1 411 ? 20.547 -37.5 0.084 1 95.25 411 LEU A N 1
ATOM 3373 C CA . LEU A 1 411 ? 20.734 -36.094 -0.178 1 95.25 411 LEU A CA 1
ATOM 3374 C C . LEU A 1 411 ? 22.078 -35.594 0.375 1 95.25 411 LEU A C 1
ATOM 3376 O O . LEU A 1 411 ? 22.797 -34.875 -0.296 1 95.25 411 LEU A O 1
ATOM 3380 N N . GLU A 1 412 ? 22.375 -36 1.572 1 94.12 412 GLU A N 1
ATOM 3381 C CA . GLU A 1 412 ? 23.609 -35.531 2.207 1 94.12 412 GLU A CA 1
ATOM 3382 C C . GLU A 1 412 ? 24.844 -35.906 1.378 1 94.12 412 GLU A C 1
ATOM 3384 O O . GLU A 1 412 ? 25.719 -35.094 1.134 1 94.12 412 GLU A O 1
ATOM 3389 N N . SER A 1 413 ? 24.875 -37.188 0.992 1 93.88 413 SER A N 1
ATOM 3390 C CA . SER A 1 413 ? 26 -37.688 0.202 1 93.88 413 SER A CA 1
ATOM 3391 C C . SER A 1 413 ? 26.047 -37 -1.162 1 93.88 413 SER A C 1
ATOM 3393 O O . SER A 1 413 ? 27.125 -36.625 -1.632 1 93.88 413 SER A O 1
ATOM 3395 N N . LYS A 1 414 ? 24.938 -36.844 -1.795 1 93.44 414 LYS A N 1
ATOM 3396 C CA . LYS A 1 414 ? 24.875 -36.219 -3.121 1 93.44 414 LYS A CA 1
ATOM 3397 C C . LYS A 1 414 ? 25.281 -34.75 -3.076 1 93.44 414 LYS A C 1
ATOM 3399 O O . LYS A 1 414 ? 25.938 -34.281 -3.994 1 93.44 414 LYS A O 1
ATOM 3404 N N . ILE A 1 415 ? 24.844 -34.031 -2.068 1 94.44 415 ILE A N 1
ATOM 3405 C CA . ILE A 1 415 ? 25.188 -32.594 -1.908 1 94.44 415 ILE A CA 1
ATOM 3406 C C . ILE A 1 415 ? 26.688 -32.469 -1.699 1 94.44 415 ILE A C 1
ATOM 3408 O O . ILE A 1 415 ? 27.312 -31.562 -2.271 1 94.44 415 ILE A O 1
ATOM 3412 N N . THR A 1 416 ? 27.219 -33.344 -0.893 1 93.19 416 THR A N 1
ATOM 3413 C CA . THR A 1 416 ? 28.656 -33.344 -0.675 1 93.19 416 THR A CA 1
ATOM 3414 C C . THR A 1 416 ? 29.406 -33.562 -1.984 1 93.19 416 THR A C 1
ATOM 3416 O O . THR A 1 416 ? 30.391 -32.875 -2.277 1 93.19 416 THR A O 1
ATOM 3419 N N . ASP A 1 417 ? 28.938 -34.5 -2.754 1 92.5 417 ASP A N 1
ATOM 3420 C CA . ASP A 1 417 ? 29.578 -34.844 -4.023 1 92.5 417 ASP A CA 1
ATOM 3421 C C . ASP A 1 417 ? 29.5 -33.688 -5.016 1 92.5 417 ASP A C 1
ATOM 3423 O O . ASP A 1 417 ? 30.469 -33.375 -5.695 1 92.5 417 ASP A O 1
ATOM 3427 N N . VAL A 1 418 ? 28.375 -33.062 -5.086 1 92.5 418 VAL A N 1
ATOM 3428 C CA . VAL A 1 418 ? 28.109 -32.031 -6.105 1 92.5 418 VAL A CA 1
ATOM 3429 C C . VAL A 1 418 ? 28.75 -30.719 -5.688 1 92.5 418 VAL A C 1
ATOM 3431 O O . VAL A 1 418 ? 29.406 -30.047 -6.492 1 92.5 418 VAL A O 1
ATOM 3434 N N . LEU A 1 419 ? 28.578 -30.281 -4.395 1 94 419 LEU A N 1
ATOM 3435 C CA . LEU A 1 419 ? 28.984 -28.938 -3.963 1 94 419 LEU A CA 1
ATOM 3436 C C . LEU A 1 419 ? 30.422 -28.953 -3.451 1 94 419 LEU A C 1
ATOM 3438 O O . LEU A 1 419 ? 31.062 -27.906 -3.408 1 94 419 LEU A O 1
ATOM 3442 N N . GLY A 1 420 ? 30.828 -30.125 -3.074 1 89.38 420 GLY A N 1
ATOM 3443 C CA . GLY A 1 420 ? 32.188 -30.234 -2.531 1 89.38 420 GLY A CA 1
ATOM 3444 C C . GLY A 1 420 ? 33.25 -29.797 -3.51 1 89.38 420 GLY A C 1
ATOM 3445 O O . GLY A 1 420 ? 34.312 -29.359 -3.102 1 89.38 420 GLY A O 1
ATOM 3446 N N . SER A 1 421 ? 33 -29.828 -4.766 1 87.56 421 SER A N 1
ATOM 3447 C CA . SER A 1 421 ? 33.969 -29.5 -5.789 1 87.56 421 SER A CA 1
ATOM 3448 C C . SER A 1 421 ? 33.906 -28.016 -6.168 1 87.56 421 SER A C 1
ATOM 3450 O O . SER A 1 421 ? 34.75 -27.531 -6.934 1 87.56 421 SER A O 1
ATOM 3452 N N . ILE A 1 422 ? 33 -27.328 -5.594 1 93.69 422 ILE A N 1
ATOM 3453 C CA . ILE A 1 422 ? 32.781 -25.938 -5.984 1 93.69 422 ILE A CA 1
ATOM 3454 C C . ILE A 1 422 ? 33.469 -25.016 -4.98 1 93.69 422 ILE A C 1
ATOM 3456 O O . ILE A 1 422 ? 33.281 -25.156 -3.77 1 93.69 422 ILE A O 1
ATOM 3460 N N . ASP A 1 423 ? 34.281 -24.109 -5.465 1 95.38 423 ASP A N 1
ATOM 3461 C CA . ASP A 1 423 ? 34.875 -23.062 -4.645 1 95.38 423 ASP A CA 1
ATOM 3462 C C . ASP A 1 423 ? 33.906 -21.859 -4.551 1 95.38 423 ASP A C 1
ATOM 3464 O O . ASP A 1 423 ? 33.844 -21.062 -5.484 1 95.38 423 ASP A O 1
ATOM 3468 N N . PHE A 1 424 ? 33.344 -21.688 -3.381 1 96.38 424 PHE A N 1
ATOM 3469 C CA . PHE A 1 424 ? 32.344 -20.641 -3.203 1 96.38 424 PHE A CA 1
ATOM 3470 C C . PHE A 1 424 ? 33 -19.328 -2.766 1 96.38 424 PHE A C 1
ATOM 3472 O O . PHE A 1 424 ? 32.281 -18.344 -2.498 1 96.38 424 PHE A O 1
ATOM 3479 N N . SER A 1 425 ? 34.281 -19.297 -2.682 1 95.25 425 SER A N 1
ATOM 3480 C CA . SER A 1 425 ? 34.969 -18.094 -2.254 1 95.25 425 SER A CA 1
ATOM 3481 C C . SER A 1 425 ? 34.688 -16.922 -3.182 1 95.25 425 SER A C 1
ATOM 3483 O O . SER A 1 425 ? 34.625 -17.094 -4.402 1 95.25 425 SER A O 1
ATOM 3485 N N . LYS A 1 426 ? 34.531 -15.75 -2.604 1 94.31 426 LYS A N 1
ATOM 3486 C CA . LYS A 1 426 ? 34.281 -14.547 -3.395 1 94.31 426 LYS A CA 1
ATOM 3487 C C . LYS A 1 426 ? 35.469 -14.219 -4.277 1 94.31 426 LYS A C 1
ATOM 3489 O O . LYS A 1 426 ? 35.344 -13.477 -5.254 1 94.31 426 LYS A O 1
ATOM 3494 N N . LYS A 1 427 ? 36.562 -14.828 -4.016 1 92.75 427 LYS A N 1
ATOM 3495 C CA . LYS A 1 427 ? 37.781 -14.594 -4.781 1 92.75 427 LYS A CA 1
ATOM 3496 C C . LYS A 1 427 ? 37.844 -15.477 -6.023 1 92.75 427 LYS A C 1
ATOM 3498 O O . LYS A 1 427 ? 38.656 -15.258 -6.918 1 92.75 427 LYS A O 1
ATOM 3503 N N . ASN A 1 428 ? 36.969 -16.516 -5.984 1 93.94 428 ASN A N 1
ATOM 3504 C CA . ASN A 1 428 ? 36.938 -17.406 -7.137 1 93.94 428 ASN A CA 1
ATOM 3505 C C . ASN A 1 428 ? 36.562 -16.641 -8.414 1 93.94 428 ASN A C 1
ATOM 3507 O O . ASN A 1 428 ? 35.438 -16.125 -8.531 1 93.94 428 ASN A O 1
ATOM 3511 N N . LYS A 1 429 ? 37.344 -16.672 -9.469 1 93 429 LYS A N 1
ATOM 3512 C CA . LYS A 1 429 ? 37.156 -15.922 -10.711 1 93 429 LYS A CA 1
ATOM 3513 C C . LYS A 1 429 ? 36 -16.5 -11.523 1 93 429 LYS A C 1
ATOM 3515 O O . LYS A 1 429 ? 35.438 -15.82 -12.398 1 93 429 LYS A O 1
ATOM 3520 N N . LEU A 1 430 ? 35.656 -17.656 -11.188 1 93 430 LEU A N 1
ATOM 3521 C CA . LEU A 1 430 ? 34.562 -18.328 -11.883 1 93 430 LEU A CA 1
ATOM 3522 C C . LEU A 1 430 ? 33.312 -17.484 -11.82 1 93 430 LEU A C 1
ATOM 3524 O O . LEU A 1 430 ? 32.562 -17.422 -12.797 1 93 430 LEU A O 1
ATOM 3528 N N . TRP A 1 431 ? 33 -16.812 -10.719 1 94.75 431 TRP A N 1
ATOM 3529 C CA . TRP A 1 431 ? 31.781 -16.062 -10.516 1 94.75 431 TRP A CA 1
ATOM 3530 C C . TRP A 1 431 ? 31.734 -14.836 -11.422 1 94.75 431 TRP A C 1
ATOM 3532 O O . TRP A 1 431 ? 30.656 -14.461 -11.914 1 94.75 431 TRP A O 1
ATOM 3542 N N . ASP A 1 432 ? 32.812 -14.305 -11.648 1 92.62 432 ASP A N 1
ATOM 3543 C CA . ASP A 1 432 ? 32.906 -13.172 -12.57 1 92.62 432 ASP A CA 1
ATOM 3544 C C . ASP A 1 432 ? 32.719 -13.617 -14.016 1 92.62 432 ASP A C 1
ATOM 3546 O O . ASP A 1 432 ? 32.031 -12.938 -14.789 1 92.62 432 ASP A O 1
ATOM 3550 N N . GLU A 1 433 ? 33.344 -14.742 -14.289 1 93.25 433 GLU A N 1
ATOM 3551 C CA . GLU A 1 433 ? 33.25 -15.273 -15.641 1 93.25 433 GLU A CA 1
ATOM 3552 C C . GLU A 1 433 ? 31.812 -15.625 -16.016 1 93.25 433 GLU A C 1
ATOM 3554 O O . GLU A 1 433 ? 31.406 -15.453 -17.156 1 93.25 433 GLU A O 1
ATOM 3559 N N . LEU A 1 434 ? 31.109 -16.047 -15.016 1 93.56 434 LEU A N 1
ATOM 3560 C CA . LEU A 1 434 ? 29.719 -16.453 -15.234 1 93.56 434 LEU A CA 1
ATOM 3561 C C . LEU A 1 434 ? 28.797 -15.242 -15.203 1 93.56 434 LEU A C 1
ATOM 3563 O O . LEU A 1 434 ? 27.625 -15.344 -15.57 1 93.56 434 LEU A O 1
ATOM 3567 N N . GLY A 1 435 ? 29.328 -14.125 -14.766 1 92.44 435 GLY A N 1
ATOM 3568 C CA . GLY A 1 435 ? 28.516 -12.914 -14.672 1 92.44 435 GLY A CA 1
ATOM 3569 C C . GLY A 1 435 ? 27.609 -12.898 -13.469 1 92.44 435 GLY A C 1
ATOM 3570 O O . GLY A 1 435 ? 26.578 -12.219 -13.477 1 92.44 435 GLY A O 1
ATOM 3571 N N . VAL A 1 436 ? 27.922 -13.641 -12.469 1 92.5 436 VAL A N 1
ATOM 3572 C CA . VAL A 1 436 ? 27.109 -13.781 -11.266 1 92.5 436 VAL A CA 1
ATOM 3573 C C . VAL A 1 436 ? 27.375 -12.594 -10.336 1 92.5 436 VAL A C 1
ATOM 3575 O O . VAL A 1 436 ? 26.531 -12.273 -9.484 1 92.5 436 VAL A O 1
ATOM 3578 N N . VAL A 1 437 ? 28.469 -11.828 -10.523 1 92.12 437 VAL A N 1
ATOM 3579 C CA . VAL A 1 437 ? 28.859 -10.75 -9.617 1 92.12 437 VAL A CA 1
ATOM 3580 C C . VAL A 1 437 ? 28.922 -9.43 -10.383 1 92.12 437 VAL A C 1
ATOM 3582 O O . VAL A 1 437 ? 29.078 -9.422 -11.609 1 92.12 437 VAL A O 1
ATOM 3585 N N . ASP A 1 438 ? 28.672 -8.359 -9.641 1 88.94 438 ASP A N 1
ATOM 3586 C CA . ASP A 1 438 ? 28.797 -7.031 -10.234 1 88.94 438 ASP A CA 1
ATOM 3587 C C . ASP A 1 438 ? 30.25 -6.539 -10.195 1 88.94 438 ASP A C 1
ATOM 3589 O O . ASP A 1 438 ? 31.156 -7.293 -9.844 1 88.94 438 ASP A O 1
ATOM 3593 N N . LYS A 1 439 ? 30.469 -5.227 -10.531 1 81.88 439 LYS A N 1
ATOM 3594 C CA . LYS A 1 439 ? 31.797 -4.645 -10.617 1 81.88 439 LYS A CA 1
ATOM 3595 C C . LYS A 1 439 ? 32.469 -4.562 -9.242 1 81.88 439 LYS A C 1
ATOM 3597 O O . LYS A 1 439 ? 33.688 -4.602 -9.133 1 81.88 439 LYS A O 1
ATOM 3602 N N . ASN A 1 440 ? 31.578 -4.602 -8.25 1 81.31 440 ASN A N 1
ATOM 3603 C CA . ASN A 1 440 ? 32.094 -4.484 -6.887 1 81.31 440 ASN A CA 1
ATOM 3604 C C . ASN A 1 440 ? 32.25 -5.852 -6.223 1 81.31 440 ASN A C 1
ATOM 3606 O O . ASN A 1 440 ? 32.562 -5.938 -5.035 1 81.31 440 ASN A O 1
ATOM 3610 N N . GLY A 1 441 ? 31.938 -6.934 -6.992 1 82.38 441 GLY A N 1
ATOM 3611 C CA . GLY A 1 441 ? 32.094 -8.281 -6.477 1 82.38 441 GLY A CA 1
ATOM 3612 C C . GLY A 1 441 ? 30.891 -8.797 -5.727 1 82.38 441 GLY A C 1
ATOM 3613 O O . GLY A 1 441 ? 30.953 -9.828 -5.059 1 82.38 441 GLY A O 1
ATOM 3614 N N . ASN A 1 442 ? 29.859 -8.094 -5.805 1 88.5 442 ASN A N 1
ATOM 3615 C CA . ASN A 1 442 ? 28.641 -8.547 -5.137 1 88.5 442 ASN A CA 1
ATOM 3616 C C . ASN A 1 442 ? 27.781 -9.391 -6.066 1 88.5 442 ASN A C 1
ATOM 3618 O O . ASN A 1 442 ? 27.734 -9.148 -7.273 1 88.5 442 ASN A O 1
ATOM 3622 N N . ALA A 1 443 ? 27.094 -10.367 -5.426 1 90.38 443 ALA A N 1
ATOM 3623 C CA . ALA A 1 443 ? 26.203 -11.211 -6.223 1 90.38 443 ALA A CA 1
ATOM 3624 C C . ALA A 1 443 ? 25.062 -10.391 -6.82 1 90.38 443 ALA A C 1
ATOM 3626 O O . ALA A 1 443 ? 24.516 -9.508 -6.16 1 90.38 443 ALA A O 1
ATOM 3627 N N . LYS A 1 444 ? 24.578 -10.508 -8.102 1 89.94 444 LYS A N 1
ATOM 3628 C CA . LYS A 1 444 ? 23.547 -9.648 -8.68 1 89.94 444 LYS A CA 1
ATOM 3629 C C . LYS A 1 444 ? 22.641 -10.43 -9.617 1 89.94 444 LYS A C 1
ATOM 3631 O O . LYS A 1 444 ? 21.531 -9.992 -9.922 1 89.94 444 LYS A O 1
ATOM 3636 N N . SER A 1 445 ? 22.906 -11.711 -10.094 1 91.88 445 SER A N 1
ATOM 3637 C CA . SER A 1 445 ? 22.125 -12.367 -11.141 1 91.88 445 SER A CA 1
ATOM 3638 C C . SER A 1 445 ? 21.562 -13.703 -10.656 1 91.88 445 SER A C 1
ATOM 3640 O O . SER A 1 445 ? 22.156 -14.758 -10.906 1 91.88 445 SER A O 1
ATOM 3642 N N . PRO A 1 446 ? 20.281 -13.602 -10.156 1 95.19 446 PRO A N 1
ATOM 3643 C CA . PRO A 1 446 ? 19.703 -14.859 -9.688 1 95.19 446 PRO A CA 1
ATOM 3644 C C . PRO A 1 446 ? 19.516 -15.883 -10.812 1 95.19 446 PRO A C 1
ATOM 3646 O O . PRO A 1 446 ? 19.688 -17.078 -10.586 1 95.19 446 PRO A O 1
ATOM 3649 N N . GLN A 1 447 ? 19.297 -15.359 -12.008 1 95.19 447 GLN A N 1
ATOM 3650 C CA . GLN A 1 447 ? 19.078 -16.266 -13.133 1 95.19 447 GLN A CA 1
ATOM 3651 C C . GLN A 1 447 ? 20.375 -16.969 -13.531 1 95.19 447 GLN A C 1
ATOM 3653 O O . GLN A 1 447 ? 20.375 -18.172 -13.805 1 95.19 447 GLN A O 1
ATOM 3658 N N . LYS A 1 448 ? 21.438 -16.25 -13.57 1 95.75 448 LYS A N 1
ATOM 3659 C CA . LYS A 1 448 ? 22.719 -16.844 -13.93 1 95.75 448 LYS A CA 1
ATOM 3660 C C . LYS A 1 448 ? 23.188 -17.844 -12.867 1 95.75 448 LYS A C 1
ATOM 3662 O O . LYS A 1 448 ? 23.781 -18.859 -13.18 1 95.75 448 LYS A O 1
ATOM 3667 N N . ILE A 1 449 ? 22.891 -17.547 -11.648 1 96.5 449 ILE A N 1
ATOM 3668 C CA . ILE A 1 449 ? 23.219 -18.469 -10.555 1 96.5 449 ILE A CA 1
ATOM 3669 C C . ILE A 1 449 ? 22.391 -19.75 -10.711 1 96.5 449 ILE A C 1
ATOM 3671 O O . ILE A 1 449 ? 22.938 -20.859 -10.609 1 96.5 449 ILE A O 1
ATOM 3675 N N . TRP A 1 450 ? 21.109 -19.547 -10.961 1 97.12 450 TRP A N 1
ATOM 3676 C CA . TRP A 1 450 ? 20.203 -20.688 -11.18 1 97.12 450 TRP A CA 1
ATOM 3677 C C . TRP A 1 450 ? 20.688 -21.547 -12.344 1 97.12 450 TRP A C 1
ATOM 3679 O O . TRP A 1 450 ? 20.719 -22.766 -12.25 1 97.12 450 TRP A O 1
ATOM 3689 N N . ASN A 1 451 ? 21.172 -20.891 -13.43 1 95.81 451 ASN A N 1
ATOM 3690 C CA . ASN A 1 451 ? 21.672 -21.609 -14.602 1 95.81 451 ASN A CA 1
ATOM 3691 C C . ASN A 1 451 ? 22.906 -22.438 -14.266 1 95.81 451 ASN A C 1
ATOM 3693 O O . ASN A 1 451 ? 23.047 -23.562 -14.734 1 95.81 451 ASN A O 1
ATOM 3697 N N . PHE A 1 452 ? 23.812 -21.891 -13.547 1 96 452 PHE A N 1
ATOM 3698 C CA . PHE A 1 452 ? 25.047 -22.578 -13.156 1 96 452 PHE A CA 1
ATOM 3699 C C . PHE A 1 452 ? 24.734 -23.891 -12.453 1 96 452 PHE A C 1
ATOM 3701 O O . PHE A 1 452 ? 25.234 -24.938 -12.844 1 96 452 PHE A O 1
ATOM 3708 N N . PHE A 1 453 ? 23.828 -23.891 -11.477 1 95.38 453 PHE A N 1
ATOM 3709 C CA . PHE A 1 453 ? 23.516 -25.062 -10.688 1 95.38 453 PHE A CA 1
ATOM 3710 C C . PHE A 1 453 ? 22.703 -26.062 -11.5 1 95.38 453 PHE A C 1
ATOM 3712 O O . PHE A 1 453 ? 22.844 -27.281 -11.336 1 95.38 453 PHE A O 1
ATOM 3719 N N . ASN A 1 454 ? 21.859 -25.516 -12.359 1 92.38 454 ASN A N 1
ATOM 3720 C CA . ASN A 1 454 ? 21.047 -26.375 -13.195 1 92.38 454 ASN A CA 1
ATOM 3721 C C . ASN A 1 454 ? 21.891 -27.125 -14.234 1 92.38 454 ASN A C 1
ATOM 3723 O O . ASN A 1 454 ? 21.484 -28.172 -14.742 1 92.38 454 ASN A O 1
ATOM 3727 N N . ASN A 1 455 ? 23.078 -26.594 -14.492 1 91.44 455 ASN A N 1
ATOM 3728 C CA . ASN A 1 455 ? 23.938 -27.203 -15.5 1 91.44 455 ASN A CA 1
ATOM 3729 C C . ASN A 1 455 ? 25 -28.094 -14.875 1 91.44 455 ASN A C 1
ATOM 3731 O O . ASN A 1 455 ? 25.797 -28.703 -15.578 1 91.44 455 ASN A O 1
ATOM 3735 N N . LEU A 1 456 ? 25.031 -28.094 -13.602 1 91.31 456 LEU A N 1
ATOM 3736 C CA . LEU A 1 456 ? 26 -28.969 -12.938 1 91.31 456 LEU A CA 1
ATOM 3737 C C . LEU A 1 456 ? 25.75 -30.422 -13.305 1 91.31 456 LEU A C 1
ATOM 3739 O O . LEU A 1 456 ? 24.594 -30.859 -13.422 1 91.31 456 LEU A O 1
ATOM 3743 N N . LYS A 1 457 ? 26.859 -31.125 -13.742 1 81.44 457 LYS A N 1
ATOM 3744 C CA . LYS A 1 457 ? 26.766 -32.562 -14.039 1 81.44 457 LYS A CA 1
ATOM 3745 C C . LYS A 1 457 ? 26.609 -33.375 -12.758 1 81.44 457 LYS A C 1
ATOM 3747 O O . LYS A 1 457 ? 27.406 -33.219 -11.828 1 81.44 457 LYS A O 1
ATOM 3752 N N . ILE A 1 458 ? 25.438 -34.031 -12.586 1 76.75 458 ILE A N 1
ATOM 3753 C CA . ILE A 1 458 ? 25.172 -34.875 -11.422 1 76.75 458 ILE A CA 1
ATOM 3754 C C . ILE A 1 458 ? 25.641 -36.312 -11.703 1 76.75 458 ILE A C 1
ATOM 3756 O O . ILE A 1 458 ? 25.219 -36.906 -12.688 1 76.75 458 ILE A O 1
ATOM 3760 N N . ASP A 1 459 ? 26.938 -36.594 -11.906 1 60.53 459 ASP A N 1
ATOM 3761 C CA . ASP A 1 459 ? 27.438 -37.938 -12.258 1 60.53 459 ASP A CA 1
ATOM 3762 C C . ASP A 1 459 ? 26.562 -39.031 -11.641 1 60.53 459 ASP A C 1
ATOM 3764 O O . ASP A 1 459 ? 26.156 -38.906 -10.484 1 60.53 459 ASP A O 1
ATOM 3768 N N . GLU A 1 460 ? 25.922 -40 -12.539 1 47.22 460 GLU A N 1
ATOM 3769 C CA . GLU A 1 460 ? 25.391 -41.281 -12.148 1 47.22 460 GLU A CA 1
ATOM 3770 C C . GLU A 1 460 ? 26.453 -42.125 -11.453 1 47.22 460 GLU A C 1
ATOM 3772 O O . GLU A 1 460 ? 27.625 -42.094 -11.836 1 47.22 460 GLU A O 1
ATOM 3777 N N . MET B 1 1 ? 2.178 21.016 59.281 1 39.56 1 MET B N 1
ATOM 3778 C CA . MET B 1 1 ? 1.622 22.016 58.375 1 39.56 1 MET B CA 1
ATOM 3779 C C . MET B 1 1 ? 0.377 21.484 57.656 1 39.56 1 MET B C 1
ATOM 3781 O O . MET B 1 1 ? 0.383 20.375 57.125 1 39.56 1 MET B O 1
ATOM 3785 N N . THR B 1 2 ? -0.734 21.891 57.969 1 48.94 2 THR B N 1
ATOM 3786 C CA . THR B 1 2 ? -2.018 21.422 57.438 1 48.94 2 THR B CA 1
ATOM 3787 C C . THR B 1 2 ? -2.08 21.578 55.938 1 48.94 2 THR B C 1
ATOM 3789 O O . THR B 1 2 ? -1.998 22.688 55.406 1 48.94 2 THR B O 1
ATOM 3792 N N . VAL B 1 3 ? -1.688 20.562 55.219 1 65.38 3 VAL B N 1
ATOM 3793 C CA . VAL B 1 3 ? -1.647 20.578 53.75 1 65.38 3 VAL B CA 1
ATOM 3794 C C . VAL B 1 3 ? -3.064 20.688 53.219 1 65.38 3 VAL B C 1
ATOM 3796 O O . VAL B 1 3 ? -3.951 19.922 53.594 1 65.38 3 VAL B O 1
ATOM 3799 N N . ILE B 1 4 ? -3.486 21.969 52.844 1 64.25 4 ILE B N 1
ATOM 3800 C CA . ILE B 1 4 ? -4.77 22.188 52.188 1 64.25 4 ILE B CA 1
ATOM 3801 C C . ILE B 1 4 ? -4.559 22.375 50.688 1 64.25 4 ILE B C 1
ATOM 3803 O O . ILE B 1 4 ? -3.658 23.109 50.281 1 64.25 4 ILE B O 1
ATOM 3807 N N . PHE B 1 5 ? -5.352 21.531 49.875 1 74.19 5 PHE B N 1
ATOM 3808 C CA . PHE B 1 5 ? -5.262 21.703 48.438 1 74.19 5 PHE B CA 1
ATOM 3809 C C . PHE B 1 5 ? -5.918 23.016 48 1 74.19 5 PHE B C 1
ATOM 3811 O O . PHE B 1 5 ? -7.129 23.062 47.781 1 74.19 5 PHE B O 1
ATOM 3818 N N . ASP B 1 6 ? -5.188 24.047 48.125 1 74.25 6 ASP B N 1
ATOM 3819 C CA . ASP B 1 6 ? -5.637 25.375 47.719 1 74.25 6 ASP B CA 1
ATOM 3820 C C . ASP B 1 6 ? -5.004 25.766 46.375 1 74.25 6 ASP B C 1
ATOM 3822 O O . ASP B 1 6 ? -4.406 24.938 45.719 1 74.25 6 ASP B O 1
ATOM 3826 N N . GLN B 1 7 ? -5.301 26.984 45.969 1 77.06 7 GLN B N 1
ATOM 3827 C CA . GLN B 1 7 ? -4.816 27.453 44.688 1 77.06 7 GLN B CA 1
ATOM 3828 C C . GLN B 1 7 ? -3.295 27.375 44.594 1 77.06 7 GLN B C 1
ATOM 3830 O O . GLN B 1 7 ? -2.744 27 43.562 1 77.06 7 GLN B O 1
ATOM 3835 N N . SER B 1 8 ? -2.652 27.703 45.688 1 78.38 8 SER B N 1
ATOM 3836 C CA . SER B 1 8 ? -1.194 27.672 45.719 1 78.38 8 SER B CA 1
ATOM 3837 C C . SER B 1 8 ? -0.677 26.234 45.594 1 78.38 8 SER B C 1
ATOM 3839 O O . SER B 1 8 ? 0.264 25.984 44.844 1 78.38 8 SER B O 1
ATOM 3841 N N . ALA B 1 9 ? -1.242 25.328 46.375 1 81.5 9 ALA B N 1
ATOM 3842 C CA . ALA B 1 9 ? -0.876 23.922 46.312 1 81.5 9 ALA B CA 1
ATOM 3843 C C . ALA B 1 9 ? -1.131 23.359 44.906 1 81.5 9 ALA B C 1
ATOM 3845 O O . ALA B 1 9 ? -0.318 22.609 44.375 1 81.5 9 ALA B O 1
ATOM 3846 N N . ASN B 1 10 ? -2.271 23.75 44.344 1 84.75 10 ASN B N 1
ATOM 3847 C CA . ASN B 1 10 ? -2.619 23.344 42.969 1 84.75 10 ASN B CA 1
ATOM 3848 C C . ASN B 1 10 ? -1.578 23.812 41.969 1 84.75 10 ASN B C 1
ATOM 3850 O O . ASN B 1 10 ? -1.145 23.031 41.125 1 84.75 10 ASN B O 1
ATOM 3854 N N . GLU B 1 11 ? -1.175 25.031 42.094 1 82.94 11 GLU B N 1
ATOM 3855 C CA . GLU B 1 11 ? -0.196 25.594 41.188 1 82.94 11 GLU B CA 1
ATOM 3856 C C . GLU B 1 11 ? 1.159 24.922 41.312 1 82.94 11 GLU B C 1
ATOM 3858 O O . GLU B 1 11 ? 1.833 24.641 40.312 1 82.94 11 GLU B O 1
ATOM 3863 N N . LYS B 1 12 ? 1.554 24.75 42.531 1 86.44 12 LYS B N 1
ATOM 3864 C CA . LYS B 1 12 ? 2.82 24.062 42.781 1 86.44 12 LYS B CA 1
ATOM 3865 C C . LYS B 1 12 ? 2.807 22.656 42.188 1 86.44 12 LYS B C 1
ATOM 3867 O O . LYS B 1 12 ? 3.734 22.25 41.5 1 86.44 12 LYS B O 1
ATOM 3872 N N . LEU B 1 13 ? 1.716 21.906 42.531 1 89.5 13 LEU B N 1
ATOM 3873 C CA . LEU B 1 13 ? 1.603 20.547 42.031 1 89.5 13 LEU B CA 1
ATOM 3874 C C . LEU B 1 13 ? 1.577 20.531 40.5 1 89.5 13 LEU B C 1
ATOM 3876 O O . LEU B 1 13 ? 2.252 19.703 39.875 1 89.5 13 LEU B O 1
ATOM 3880 N N . LEU B 1 14 ? 0.824 21.406 39.969 1 88.12 14 LEU B N 1
ATOM 3881 C CA . LEU B 1 14 ? 0.732 21.516 38.5 1 88.12 14 LEU B CA 1
ATOM 3882 C C . LEU B 1 14 ? 2.104 21.781 37.906 1 88.12 14 LEU B C 1
ATOM 3884 O O . LEU B 1 14 ? 2.457 21.172 36.875 1 88.12 14 LEU B O 1
ATOM 3888 N N . SER B 1 15 ? 2.836 22.656 38.531 1 86.31 15 SER B N 1
ATOM 3889 C CA . SER B 1 15 ? 4.172 22.984 38.031 1 86.31 15 SER B CA 1
ATOM 3890 C C . SER B 1 15 ? 5.102 21.781 38.094 1 86.31 15 SER B C 1
ATOM 3892 O O . SER B 1 15 ? 5.859 21.516 37.156 1 86.31 15 SER B O 1
ATOM 3894 N N . GLU B 1 16 ? 5.035 21.094 39.188 1 88.31 16 GLU B N 1
ATOM 3895 C CA . GLU B 1 16 ? 5.855 19.891 39.344 1 88.31 16 GLU B CA 1
ATOM 3896 C C . GLU B 1 16 ? 5.469 18.812 38.344 1 88.31 16 GLU B C 1
ATOM 3898 O O . GLU B 1 16 ? 6.34 18.141 37.781 1 88.31 16 GLU B O 1
ATOM 3903 N N . MET B 1 17 ? 4.152 18.688 38.125 1 90.56 17 MET B N 1
ATOM 3904 C CA . MET B 1 17 ? 3.674 17.688 37.188 1 90.56 17 MET B CA 1
ATOM 3905 C C . MET B 1 17 ? 4.078 18.047 35.75 1 90.56 17 MET B C 1
ATOM 3907 O O . MET B 1 17 ? 4.5 17.188 34.969 1 90.56 17 MET B O 1
ATOM 3911 N N . LYS B 1 18 ? 3.957 19.25 35.438 1 87.38 18 LYS B N 1
ATOM 3912 C CA . LYS B 1 18 ? 4.355 19.734 34.125 1 87.38 18 LYS B CA 1
ATOM 3913 C C . LYS B 1 18 ? 5.828 19.453 33.875 1 87.38 18 LYS B C 1
ATOM 3915 O O . LYS B 1 18 ? 6.191 19 32.781 1 87.38 18 LYS B O 1
ATOM 3920 N N . ASP B 1 19 ? 6.645 19.719 34.812 1 86.94 19 ASP B N 1
ATOM 3921 C CA . ASP B 1 19 ? 8.078 19.484 34.719 1 86.94 19 ASP B CA 1
ATOM 3922 C C . ASP B 1 19 ? 8.367 18 34.469 1 86.94 19 ASP B C 1
ATOM 3924 O O . ASP B 1 19 ? 9.133 17.656 33.562 1 86.94 19 ASP B O 1
ATOM 3928 N N . ALA B 1 20 ? 7.734 17.188 35.25 1 87.69 20 ALA B N 1
ATOM 3929 C CA . ALA B 1 20 ? 7.973 15.75 35.156 1 87.69 20 ALA B CA 1
ATOM 3930 C C . ALA B 1 20 ? 7.461 15.195 33.812 1 87.69 20 ALA B C 1
ATOM 3932 O O . ALA B 1 20 ? 8.133 14.391 33.156 1 87.69 20 ALA B O 1
ATOM 3933 N N . ILE B 1 21 ? 6.281 15.656 33.438 1 86.5 21 ILE B N 1
ATOM 3934 C CA . ILE B 1 21 ? 5.656 15.156 32.219 1 86.5 21 ILE B CA 1
ATOM 3935 C C . ILE B 1 21 ? 6.422 15.648 30.984 1 86.5 21 ILE B C 1
ATOM 3937 O O . ILE B 1 21 ? 6.699 14.883 30.062 1 86.5 21 ILE B O 1
ATOM 3941 N N . SER B 1 22 ? 6.82 16.859 31.016 1 82.56 22 SER B N 1
ATOM 3942 C CA . SER B 1 22 ? 7.57 17.438 29.891 1 82.56 22 SER B CA 1
ATOM 3943 C C . SER B 1 22 ? 8.883 16.688 29.672 1 82.56 22 SER B C 1
ATOM 3945 O O . SER B 1 22 ? 9.305 16.484 28.531 1 82.56 22 SER B O 1
ATOM 3947 N N . LYS B 1 23 ? 9.422 16.234 30.75 1 80.69 23 LYS B N 1
ATOM 3948 C CA . LYS B 1 23 ? 10.719 15.562 30.703 1 80.69 23 LYS B CA 1
ATOM 3949 C C . LYS B 1 23 ? 10.57 14.109 30.25 1 80.69 23 LYS B C 1
ATOM 3951 O O . LYS B 1 23 ? 11.477 13.547 29.641 1 80.69 23 LYS B O 1
ATOM 3956 N N . ASN B 1 24 ? 9.391 13.617 30.578 1 80.62 24 ASN B N 1
ATOM 3957 C CA . ASN B 1 24 ? 9.297 12.164 30.438 1 80.62 24 ASN B CA 1
ATOM 3958 C C . ASN B 1 24 ? 8.266 11.766 29.375 1 80.62 24 ASN B C 1
ATOM 3960 O O . ASN B 1 24 ? 8.102 10.586 29.078 1 80.62 24 ASN B O 1
ATOM 3964 N N . LYS B 1 25 ? 7.566 12.758 28.844 1 76.88 25 LYS B N 1
ATOM 3965 C CA . LYS B 1 25 ? 6.434 12.453 27.969 1 76.88 25 LYS B CA 1
ATOM 3966 C C . LYS B 1 25 ? 6.887 11.719 26.719 1 76.88 25 LYS B C 1
ATOM 3968 O O . LYS B 1 25 ? 6.102 11.008 26.094 1 76.88 25 LYS B O 1
ATOM 3973 N N . HIS B 1 26 ? 8.148 11.828 26.438 1 68.56 26 HIS B N 1
ATOM 3974 C CA . HIS B 1 26 ? 8.695 11.18 25.25 1 68.56 26 HIS B CA 1
ATOM 3975 C C . HIS B 1 26 ? 9.078 9.734 25.547 1 68.56 26 HIS B C 1
ATOM 3977 O O . HIS B 1 26 ? 9.422 8.984 24.625 1 68.56 26 HIS B O 1
ATOM 3983 N N . ILE B 1 27 ? 9.109 9.461 26.812 1 68.62 27 ILE B N 1
ATOM 3984 C CA . ILE B 1 27 ? 9.438 8.109 27.25 1 68.62 27 ILE B CA 1
ATOM 3985 C C . ILE B 1 27 ? 8.172 7.258 27.281 1 68.62 27 ILE B C 1
ATOM 3987 O O . ILE B 1 27 ? 7.328 7.426 28.156 1 68.62 27 ILE B O 1
ATOM 3991 N N . ARG B 1 28 ? 8.031 6.375 26.453 1 65.94 28 ARG B N 1
ATOM 3992 C CA . ARG B 1 28 ? 6.82 5.582 26.266 1 65.94 28 ARG B CA 1
ATOM 3993 C C . ARG B 1 28 ? 6.473 4.789 27.516 1 65.94 28 ARG B C 1
ATOM 3995 O O . ARG B 1 28 ? 5.305 4.703 27.906 1 65.94 28 ARG B O 1
ATOM 4002 N N . SER B 1 29 ? 7.504 4.18 28.094 1 76.44 29 SER B N 1
ATOM 4003 C CA . SER B 1 29 ? 7.242 3.404 29.297 1 76.44 29 SER B CA 1
ATOM 4004 C C . SER B 1 29 ? 6.66 4.281 30.406 1 76.44 29 SER B C 1
ATOM 4006 O O . SER B 1 29 ? 5.805 3.836 31.172 1 76.44 29 SER B O 1
ATOM 4008 N N . PHE B 1 30 ? 7.027 5.488 30.422 1 82.81 30 PHE B N 1
ATOM 4009 C CA . PHE B 1 30 ? 6.527 6.441 31.406 1 82.81 30 PHE B CA 1
ATOM 4010 C C . PHE B 1 30 ? 5.039 6.688 31.219 1 82.81 30 PHE B C 1
ATOM 4012 O O . PHE B 1 30 ? 4.258 6.598 32.156 1 82.81 30 PHE B O 1
ATOM 4019 N N . ILE B 1 31 ? 4.695 6.871 30 1 80.12 31 ILE B N 1
ATOM 4020 C CA . ILE B 1 31 ? 3.299 7.164 29.703 1 80.12 31 ILE B CA 1
ATOM 4021 C C . ILE B 1 31 ? 2.439 5.934 29.969 1 80.12 31 ILE B C 1
ATOM 4023 O O . ILE B 1 31 ? 1.366 6.039 30.562 1 80.12 31 ILE B O 1
ATOM 4027 N N . ASN B 1 32 ? 2.975 4.863 29.609 1 77.62 32 ASN B N 1
ATOM 4028 C CA . ASN B 1 32 ? 2.254 3.619 29.859 1 77.62 32 ASN B CA 1
ATOM 4029 C C . ASN B 1 32 ? 2.062 3.361 31.344 1 77.62 32 ASN B C 1
ATOM 4031 O O . ASN B 1 32 ? 0.983 2.953 31.781 1 77.62 32 ASN B O 1
ATOM 4035 N N . ASP B 1 33 ? 3.064 3.588 32.094 1 83.81 33 ASP B N 1
ATOM 4036 C CA . ASP B 1 33 ? 3.004 3.363 33.531 1 83.81 33 ASP B CA 1
ATOM 4037 C C . ASP B 1 33 ? 1.98 4.289 34.188 1 83.81 33 ASP B C 1
ATOM 4039 O O . ASP B 1 33 ? 1.226 3.865 35.062 1 83.81 33 ASP B O 1
ATOM 4043 N N . ILE B 1 34 ? 1.955 5.465 33.719 1 88.31 34 ILE B N 1
ATOM 4044 C CA . ILE B 1 34 ? 0.996 6.418 34.281 1 88.31 34 ILE B CA 1
ATOM 4045 C C . ILE B 1 34 ? -0.424 5.984 33.906 1 88.31 34 ILE B C 1
ATOM 4047 O O . ILE B 1 34 ? -1.323 6.027 34.75 1 88.31 34 ILE B O 1
ATOM 4051 N N . GLN B 1 35 ? -0.548 5.547 32.75 1 82.19 35 GLN B N 1
ATOM 4052 C CA . GLN B 1 35 ? -1.866 5.117 32.281 1 82.19 35 GLN B CA 1
ATOM 4053 C C . GLN B 1 35 ? -2.352 3.906 33.062 1 82.19 35 GLN B C 1
ATOM 4055 O O . GLN B 1 35 ? -3.525 3.832 33.438 1 82.19 35 GLN B O 1
ATOM 4060 N N . LEU B 1 36 ? -1.467 3.062 33.344 1 80.69 36 LEU B N 1
ATOM 4061 C CA . LEU B 1 36 ? -1.805 1.883 34.125 1 80.69 36 LEU B CA 1
ATOM 4062 C C . LEU B 1 36 ? -2.199 2.273 35.562 1 80.69 36 LEU B C 1
ATOM 4064 O O . LEU B 1 36 ? -3.176 1.752 36.094 1 80.69 36 LEU B O 1
ATOM 4068 N N . GLU B 1 37 ? -1.41 3.102 36.188 1 85.38 37 GLU B N 1
ATOM 4069 C CA . GLU B 1 37 ? -1.702 3.539 37.531 1 85.38 37 GLU B CA 1
ATOM 4070 C C . GLU B 1 37 ? -3.033 4.281 37.594 1 85.38 37 GLU B C 1
ATOM 4072 O O . GLU B 1 37 ? -3.811 4.09 38.531 1 85.38 37 GLU B O 1
ATOM 4077 N N . MET B 1 38 ? -3.311 5.059 36.594 1 86.88 38 MET B N 1
ATOM 4078 C CA . MET B 1 38 ? -4.559 5.809 36.531 1 86.88 38 MET B CA 1
ATOM 4079 C C . MET B 1 38 ? -5.746 4.875 36.312 1 86.88 38 MET B C 1
ATOM 4081 O O . MET B 1 38 ? -6.816 5.09 36.875 1 86.88 38 MET B O 1
ATOM 4085 N N . ALA B 1 39 ? -5.465 3.877 35.594 1 77.62 39 ALA B N 1
ATOM 4086 C CA . ALA B 1 39 ? -6.512 2.9 35.281 1 77.62 39 ALA B CA 1
ATOM 4087 C C . ALA B 1 39 ? -6.988 2.203 36.562 1 77.62 39 ALA B C 1
ATOM 4089 O O . ALA B 1 39 ? -8.164 1.849 36.688 1 77.62 39 ALA B O 1
ATOM 4090 N N . LYS B 1 40 ? -6.125 2.059 37.469 1 78 40 LYS B N 1
ATOM 4091 C CA . LYS B 1 40 ? -6.484 1.464 38.75 1 78 40 LYS B CA 1
ATOM 4092 C C . LYS B 1 40 ? -7.586 2.266 39.438 1 78 40 LYS B C 1
ATOM 4094 O O . LYS B 1 40 ? -8.32 1.733 40.281 1 78 40 LYS B O 1
ATOM 4099 N N . ASN B 1 41 ? -7.652 3.494 39.094 1 77.31 41 ASN B N 1
ATOM 4100 C CA . ASN B 1 41 ? -8.672 4.363 39.688 1 77.31 41 ASN B CA 1
ATOM 4101 C C . ASN B 1 41 ? -9.758 4.699 38.656 1 77.31 41 ASN B C 1
ATOM 4103 O O . ASN B 1 41 ? -10.352 5.781 38.719 1 77.31 41 ASN B O 1
ATOM 4107 N N . LYS B 1 42 ? -9.852 3.818 37.688 1 70.81 42 LYS B N 1
ATOM 4108 C CA . LYS B 1 42 ? -10.914 3.846 36.688 1 70.81 42 LYS B CA 1
ATOM 4109 C C . LYS B 1 42 ? -10.797 5.078 35.812 1 70.81 42 LYS B C 1
ATOM 4111 O O . LYS B 1 42 ? -11.812 5.703 35.469 1 70.81 42 LYS B O 1
ATOM 4116 N N . ILE B 1 43 ? -9.648 5.531 35.688 1 76.25 43 ILE B N 1
ATOM 4117 C CA . ILE B 1 43 ? -9.398 6.602 34.719 1 76.25 43 ILE B CA 1
ATOM 4118 C C . ILE B 1 43 ? -8.828 6.012 33.438 1 76.25 43 ILE B C 1
ATOM 4120 O O . ILE B 1 43 ? -7.809 5.32 33.469 1 76.25 43 ILE B O 1
ATOM 4124 N N . THR B 1 44 ? -9.562 6.227 32.438 1 70.56 44 THR B N 1
ATOM 4125 C CA . THR B 1 44 ? -9.242 5.598 31.156 1 70.56 44 THR B CA 1
ATOM 4126 C C . THR B 1 44 ? -7.918 6.133 30.594 1 70.56 44 THR B C 1
ATOM 4128 O O . THR B 1 44 ? -7.512 7.246 30.922 1 70.56 44 THR B O 1
ATOM 4131 N N . PRO B 1 45 ? -7.238 5.332 29.859 1 70.75 45 PRO B N 1
ATOM 4132 C CA . PRO B 1 45 ? -5.996 5.816 29.25 1 70.75 45 PRO B CA 1
ATOM 4133 C C . PRO B 1 45 ? -6.195 7.094 28.438 1 70.75 45 PRO B C 1
ATOM 4135 O O . PRO B 1 45 ? -5.344 7.984 28.453 1 70.75 45 PRO B O 1
ATOM 4138 N N . GLY B 1 46 ? -7.367 7.148 27.875 1 68.12 46 GLY B N 1
ATOM 4139 C CA . GLY B 1 46 ? -7.676 8.367 27.141 1 68.12 46 GLY B CA 1
ATOM 4140 C C . GLY B 1 46 ? -7.746 9.594 28.031 1 68.12 46 GLY B C 1
ATOM 4141 O O . GLY B 1 46 ? -7.18 10.641 27.688 1 68.12 46 GLY B O 1
ATOM 4142 N N . THR B 1 47 ? -8.461 9.414 29.078 1 72.56 47 THR B N 1
ATOM 4143 C CA . THR B 1 47 ? -8.562 10.508 30.047 1 72.56 47 THR B CA 1
ATOM 4144 C C . THR B 1 47 ? -7.191 10.867 30.609 1 72.56 47 THR B C 1
ATOM 4146 O O . THR B 1 47 ? -6.879 12.047 30.781 1 72.56 47 THR B O 1
ATOM 4149 N N . THR B 1 48 ? -6.434 9.844 30.781 1 80.88 48 THR B N 1
ATOM 4150 C CA . THR B 1 48 ? -5.09 10.07 31.297 1 80.88 48 THR B CA 1
ATOM 4151 C C . THR B 1 48 ? -4.258 10.883 30.312 1 80.88 48 THR B C 1
ATOM 4153 O O . THR B 1 48 ? -3.594 11.844 30.688 1 80.88 48 THR B O 1
ATOM 4156 N N . GLN B 1 49 ? -4.414 10.469 29.109 1 75.62 49 GLN B N 1
ATOM 4157 C CA . GLN B 1 49 ? -3.676 11.18 28.078 1 75.62 49 GLN B CA 1
ATOM 4158 C C . GLN B 1 49 ? -4.141 12.625 27.969 1 75.62 49 GLN B C 1
ATOM 4160 O O . GLN B 1 49 ? -3.32 13.539 27.812 1 75.62 49 GLN B O 1
ATOM 4165 N N . LYS B 1 50 ? -5.402 12.773 28.016 1 75.25 50 LYS B N 1
ATOM 4166 C CA . LYS B 1 50 ? -5.953 14.125 28.031 1 75.25 50 LYS B CA 1
ATOM 4167 C C . LYS B 1 50 ? -5.379 14.945 29.188 1 75.25 50 LYS B C 1
ATOM 4169 O O . LYS B 1 50 ? -5.02 16.109 29.016 1 75.25 50 LYS B O 1
ATOM 4174 N N . LEU B 1 51 ? -5.289 14.344 30.297 1 81.44 51 LEU B N 1
ATOM 4175 C CA . LEU B 1 51 ? -4.785 15.023 31.484 1 81.44 51 LEU B CA 1
ATOM 4176 C C . LEU B 1 51 ? -3.328 15.43 31.297 1 81.44 51 LEU B C 1
ATOM 4178 O O . LEU B 1 51 ? -2.938 16.547 31.656 1 81.44 51 LEU B O 1
ATOM 4182 N N . ILE B 1 52 ? -2.615 14.602 30.625 1 81.62 52 ILE B N 1
ATOM 4183 C CA . ILE B 1 52 ? -1.204 14.875 30.375 1 81.62 52 ILE B CA 1
ATOM 4184 C C . ILE B 1 52 ? -1.066 16.078 29.453 1 81.62 52 ILE B C 1
ATOM 4186 O O . ILE B 1 52 ? -0.225 16.953 29.672 1 81.62 52 ILE B O 1
ATOM 4190 N N . TYR B 1 53 ? -1.954 16.078 28.484 1 76.69 53 TYR B N 1
ATOM 4191 C CA . TYR B 1 53 ? -1.973 17.203 27.578 1 76.69 53 TYR B CA 1
ATOM 4192 C C . TYR B 1 53 ? -2.424 18.484 28.281 1 76.69 53 TYR B C 1
ATOM 4194 O O . TYR B 1 53 ? -1.832 19.547 28.094 1 76.69 53 TYR B O 1
ATOM 4202 N N . ASP B 1 54 ? -3.463 18.312 29.047 1 77.94 54 ASP B N 1
ATOM 4203 C CA . ASP B 1 54 ? -4.047 19.453 29.75 1 77.94 54 ASP B CA 1
ATOM 4204 C C . ASP B 1 54 ? -3.051 20.078 30.719 1 77.94 54 ASP B C 1
ATOM 4206 O O . ASP B 1 54 ? -3.037 21.297 30.906 1 77.94 54 ASP B O 1
ATOM 4210 N N . ILE B 1 55 ? -2.221 19.312 31.203 1 81.38 55 ILE B N 1
ATOM 4211 C CA . ILE B 1 55 ? -1.243 19.781 32.188 1 81.38 55 ILE B CA 1
ATOM 4212 C C . ILE B 1 55 ? -0.245 20.719 31.5 1 81.38 55 ILE B C 1
ATOM 4214 O O . ILE B 1 55 ? 0.231 21.672 32.094 1 81.38 55 ILE B O 1
ATOM 4218 N N . GLU B 1 56 ? -0.075 20.438 30.219 1 73.25 56 GLU B N 1
ATOM 4219 C CA . GLU B 1 56 ? 0.898 21.234 29.484 1 73.25 56 GLU B CA 1
ATOM 4220 C C . GLU B 1 56 ? 0.27 22.531 28.969 1 73.25 56 GLU B C 1
ATOM 4222 O O . GLU B 1 56 ? 0.976 23.438 28.516 1 73.25 56 GLU B O 1
ATOM 4227 N N . ASN B 1 57 ? -0.988 22.531 29.047 1 68.62 57 ASN B N 1
ATOM 4228 C CA . ASN B 1 57 ? -1.725 23.688 28.578 1 68.62 57 ASN B CA 1
ATOM 4229 C C . ASN B 1 57 ? -2.229 24.547 29.734 1 68.62 57 ASN B C 1
ATOM 4231 O O . ASN B 1 57 ? -3.113 24.125 30.484 1 68.62 57 ASN B O 1
ATOM 4235 N N . PRO B 1 58 ? -1.712 25.734 29.906 1 63.69 58 PRO B N 1
ATOM 4236 C CA . PRO B 1 58 ? -2.031 26.547 31.078 1 63.69 58 PRO B CA 1
ATOM 4237 C C . PRO B 1 58 ? -3.494 26.984 31.109 1 63.69 58 PRO B C 1
ATOM 4239 O O . PRO B 1 58 ? -4.012 27.344 32.188 1 63.69 58 PRO B O 1
ATOM 4242 N N . GLU B 1 59 ? -4.191 26.922 30.031 1 63.44 59 GLU B N 1
ATOM 4243 C CA . GLU B 1 59 ? -5.547 27.469 29.984 1 63.44 59 GLU B CA 1
ATOM 4244 C C . GLU B 1 59 ? -6.578 26.438 30.438 1 63.44 59 GLU B C 1
ATOM 4246 O O . GLU B 1 59 ? -7.746 26.766 30.641 1 63.44 59 GLU B O 1
ATOM 4251 N N . VAL B 1 60 ? -6.148 25.312 30.719 1 64.44 60 VAL B N 1
ATOM 4252 C CA . VAL B 1 60 ? -7.117 24.281 31.047 1 64.44 60 VAL B CA 1
ATOM 4253 C C . VAL B 1 60 ? -7.102 24.016 32.562 1 64.44 60 VAL B C 1
ATOM 4255 O O . VAL B 1 60 ? -6.035 23.891 33.156 1 64.44 60 VAL B O 1
ATOM 4258 N N . GLU B 1 61 ? -8.25 24.109 33.125 1 72.56 61 GLU B N 1
ATOM 4259 C CA . GLU B 1 61 ? -8.391 23.766 34.562 1 72.56 61 GLU B CA 1
ATOM 4260 C C . GLU B 1 61 ? -8.664 22.281 34.75 1 72.56 61 GLU B C 1
ATOM 4262 O O . GLU B 1 61 ? -9.586 21.734 34.156 1 72.56 61 GLU B O 1
ATOM 4267 N N . ILE B 1 62 ? -7.789 21.656 35.5 1 80.69 62 ILE B N 1
ATOM 4268 C CA . ILE B 1 62 ? -7.941 20.234 35.844 1 80.69 62 ILE B CA 1
ATOM 4269 C C . ILE B 1 62 ? -8.617 20.094 37.188 1 80.69 62 ILE B C 1
ATOM 4271 O O . ILE B 1 62 ? -8.273 20.781 38.156 1 80.69 62 ILE B O 1
ATOM 4275 N N . SER B 1 63 ? -9.602 19.219 37.188 1 79.44 63 SER B N 1
ATOM 4276 C CA . SER B 1 63 ? -10.352 19.031 38.406 1 79.44 63 SER B CA 1
ATOM 4277 C C . SER B 1 63 ? -9.445 18.516 39.531 1 79.44 63 SER B C 1
ATOM 4279 O O . SER B 1 63 ? -8.414 17.906 39.25 1 79.44 63 SER B O 1
ATOM 4281 N N . LYS B 1 64 ? -9.875 18.781 40.75 1 82.12 64 LYS B N 1
ATOM 4282 C CA . LYS B 1 64 ? -9.172 18.359 41.938 1 82.12 64 LYS B CA 1
ATOM 4283 C C . LYS B 1 64 ? -8.977 16.844 41.969 1 82.12 64 LYS B C 1
ATOM 4285 O O . LYS B 1 64 ? -7.918 16.359 42.375 1 82.12 64 LYS B O 1
ATOM 4290 N N . GLU B 1 65 ? -9.977 16.141 41.438 1 82.19 65 GLU B N 1
ATOM 4291 C CA . GLU B 1 65 ? -9.938 14.688 41.438 1 82.19 65 GLU B CA 1
ATOM 4292 C C . GLU B 1 65 ? -8.852 14.164 40.5 1 82.19 65 GLU B C 1
ATOM 4294 O O . GLU B 1 65 ? -8.055 13.305 40.875 1 82.19 65 GLU B O 1
ATOM 4299 N N . TYR B 1 66 ? -8.844 14.75 39.375 1 86.44 66 TYR B N 1
ATOM 4300 C CA . TYR B 1 66 ? -7.871 14.305 38.375 1 86.44 66 TYR B CA 1
ATOM 4301 C C . TYR B 1 66 ? -6.457 14.703 38.781 1 86.44 66 TYR B C 1
ATOM 4303 O O . TYR B 1 66 ? -5.508 13.953 38.594 1 86.44 66 TYR B O 1
ATOM 4311 N N . MET B 1 67 ? -6.34 15.859 39.469 1 87.38 67 MET B N 1
ATOM 4312 C CA . MET B 1 67 ? -5.051 16.281 40 1 87.38 67 MET B CA 1
ATOM 4313 C C . MET B 1 67 ? -4.547 15.305 41.031 1 87.38 67 MET B C 1
ATOM 4315 O O . MET B 1 67 ? -3.369 14.945 41.062 1 87.38 67 MET B O 1
ATOM 4319 N N . TYR B 1 68 ? -5.43 14.891 41.812 1 89.38 68 TYR B N 1
ATOM 4320 C CA . TYR B 1 68 ? -5.105 13.945 42.875 1 89.38 68 TYR B CA 1
ATOM 4321 C C . TYR B 1 68 ? -4.648 12.609 42.281 1 89.38 68 TYR B C 1
ATOM 4323 O O . TYR B 1 68 ? -3.59 12.094 42.656 1 89.38 68 TYR B O 1
ATOM 4331 N N . PHE B 1 69 ? -5.426 12.102 41.312 1 89.88 69 PHE B N 1
ATOM 4332 C CA . PHE B 1 69 ? -5.121 10.773 40.781 1 89.88 69 PHE B CA 1
ATOM 4333 C C . PHE B 1 69 ? -3.854 10.812 39.938 1 89.88 69 PHE B C 1
ATOM 4335 O O . PHE B 1 69 ? -3.078 9.852 39.938 1 89.88 69 PHE B O 1
ATOM 4342 N N . LEU B 1 70 ? -3.666 11.883 39.312 1 91 70 LEU B N 1
ATOM 4343 C CA . LEU B 1 70 ? -2.441 12.008 38.531 1 91 70 LEU B CA 1
ATOM 4344 C C . LEU B 1 70 ? -1.224 12.117 39.438 1 91 70 LEU B C 1
ATOM 4346 O O . LEU B 1 70 ? -0.186 11.508 39.156 1 91 70 LEU B O 1
ATOM 4350 N N . ALA B 1 71 ? -1.328 12.898 40.531 1 91.88 71 ALA B N 1
ATOM 4351 C CA . ALA B 1 71 ? -0.259 13.008 41.5 1 91.88 71 ALA B CA 1
ATOM 4352 C C . ALA B 1 71 ? 0.058 11.648 42.125 1 91.88 71 ALA B C 1
ATOM 4354 O O . ALA B 1 71 ? 1.226 11.273 42.25 1 91.88 71 ALA B O 1
ATOM 4355 N N . LYS B 1 72 ? -0.979 10.992 42.438 1 91 72 LYS B N 1
ATOM 4356 C CA . LYS B 1 72 ? -0.849 9.664 43.031 1 91 72 LYS B CA 1
ATOM 4357 C C . LYS B 1 72 ? -0.13 8.711 42.062 1 91 72 LYS B C 1
ATOM 4359 O O . LYS B 1 72 ? 0.748 7.953 42.5 1 91 72 LYS B O 1
ATOM 4364 N N . SER B 1 73 ? -0.51 8.812 40.844 1 91.56 73 SER B N 1
ATOM 4365 C CA . SER B 1 73 ? 0.088 7.969 39.812 1 91.56 73 SER B CA 1
ATOM 4366 C C . SER B 1 73 ? 1.555 8.32 39.594 1 91.56 73 SER B C 1
ATOM 4368 O O . SER B 1 73 ? 2.408 7.438 39.5 1 91.56 73 SER B O 1
ATOM 4370 N N . LEU B 1 74 ? 1.807 9.562 39.5 1 91.88 74 LEU B N 1
ATOM 4371 C CA . LEU B 1 74 ? 3.178 10.031 39.344 1 91.88 74 LEU B CA 1
ATOM 4372 C C . LEU B 1 74 ? 4.043 9.648 40.531 1 91.88 74 LEU B C 1
ATOM 4374 O O . LEU B 1 74 ? 5.207 9.281 40.375 1 91.88 74 LEU B O 1
ATOM 4378 N N . TYR B 1 75 ? 3.529 9.742 41.688 1 92.31 75 TYR B N 1
ATOM 4379 C CA . TYR B 1 75 ? 4.223 9.344 42.906 1 92.31 75 TYR B CA 1
ATOM 4380 C C . TYR B 1 75 ? 4.582 7.863 42.875 1 92.31 75 TYR B C 1
ATOM 4382 O O . TYR B 1 75 ? 5.695 7.48 43.25 1 92.31 75 TYR B O 1
ATOM 4390 N N . SER B 1 76 ? 3.666 7.137 42.406 1 89.56 76 SER B N 1
ATOM 4391 C CA . SER B 1 76 ? 3.869 5.691 42.344 1 89.56 76 SER B CA 1
ATOM 4392 C C . SER B 1 76 ? 4.93 5.34 41.312 1 89.56 76 SER B C 1
ATOM 4394 O O . SER B 1 76 ? 5.785 4.484 41.562 1 89.56 76 SER B O 1
ATOM 4396 N N . VAL B 1 77 ? 4.879 6 40.156 1 88.88 77 VAL B N 1
ATOM 4397 C CA . VAL B 1 77 ? 5.723 5.664 39.031 1 88.88 77 VAL B CA 1
ATOM 4398 C C . VAL B 1 77 ? 7.125 6.223 39.219 1 88.88 77 VAL B C 1
ATOM 4400 O O . VAL B 1 77 ? 8.117 5.539 38.969 1 88.88 77 VAL B O 1
ATOM 4403 N N . LEU B 1 78 ? 7.168 7.41 39.719 1 89.06 78 LEU B N 1
ATOM 4404 C CA . LEU B 1 78 ? 8.453 8.102 39.812 1 89.06 78 LEU B CA 1
ATOM 4405 C C . LEU B 1 78 ? 9.031 7.961 41.219 1 89.06 78 LEU B C 1
ATOM 4407 O O . LEU B 1 78 ? 10.203 8.266 41.438 1 89.06 78 LEU B O 1
ATOM 4411 N N . GLU B 1 79 ? 8.258 7.547 42.156 1 87.62 79 GLU B N 1
ATOM 4412 C CA . GLU B 1 79 ? 8.641 7.383 43.562 1 87.62 79 GLU B CA 1
ATOM 4413 C C . GLU B 1 79 ? 9.328 8.633 44.094 1 87.62 79 GLU B C 1
ATOM 4415 O O . GLU B 1 79 ? 10.367 8.547 44.75 1 87.62 79 GLU B O 1
ATOM 4420 N N . SER B 1 80 ? 8.898 9.719 43.656 1 88.88 80 SER B N 1
ATOM 4421 C CA . SER B 1 80 ? 9.414 11.016 44.062 1 88.88 80 SER B CA 1
ATOM 4422 C C . SER B 1 80 ? 8.445 11.727 45.031 1 88.88 80 SER B C 1
ATOM 4424 O O . SER B 1 80 ? 7.254 11.836 44.719 1 88.88 80 SER B O 1
ATOM 4426 N N . GLU B 1 81 ? 8.984 12.172 46.094 1 88 81 GLU B N 1
ATOM 4427 C CA . GLU B 1 81 ? 8.172 12.852 47.094 1 88 81 GLU B CA 1
ATOM 4428 C C . GLU B 1 81 ? 7.539 14.117 46.531 1 88 81 GLU B C 1
ATOM 4430 O O . GLU B 1 81 ? 6.555 14.625 47.062 1 88 81 GLU B O 1
ATOM 4435 N N . ARG B 1 82 ? 8.016 14.625 45.375 1 89.12 82 ARG B N 1
ATOM 4436 C CA . ARG B 1 82 ? 7.492 15.805 44.688 1 89.12 82 ARG B CA 1
ATOM 4437 C C . ARG B 1 82 ? 6.016 15.633 44.344 1 89.12 82 ARG B C 1
ATOM 4439 O O . ARG B 1 82 ? 5.281 16.609 44.219 1 89.12 82 ARG B O 1
ATOM 4446 N N . PHE B 1 83 ? 5.637 14.375 44.312 1 91.31 83 PHE B N 1
ATOM 4447 C CA . PHE B 1 83 ? 4.289 14.125 43.812 1 91.31 83 PHE B CA 1
ATOM 4448 C C . PHE B 1 83 ? 3.436 13.445 44.875 1 91.31 83 PHE B C 1
ATOM 4450 O O . PHE B 1 83 ? 2.301 13.047 44.594 1 91.31 83 PHE B O 1
ATOM 4457 N N . ASN B 1 84 ? 3.979 13.289 46 1 90.31 84 ASN B N 1
ATOM 4458 C CA . ASN B 1 84 ? 3.213 12.68 47.094 1 90.31 84 ASN B CA 1
ATOM 4459 C C . ASN B 1 84 ? 1.941 13.469 47.406 1 90.31 84 ASN B C 1
ATOM 4461 O O . ASN B 1 84 ? 2.008 14.617 47.844 1 90.31 84 ASN B O 1
ATOM 4465 N N . PRO B 1 85 ? 0.751 12.836 47.125 1 91.81 85 PRO B N 1
ATOM 4466 C CA . PRO B 1 85 ? -0.5 13.57 47.312 1 91.81 85 PRO B CA 1
ATOM 4467 C C . PRO B 1 85 ? -0.634 14.148 48.719 1 91.81 85 PRO B C 1
ATOM 4469 O O . PRO B 1 85 ? -1.292 15.172 48.906 1 91.81 85 PRO B O 1
ATOM 4472 N N . ARG B 1 86 ? 0.009 13.539 49.656 1 89.12 86 ARG B N 1
ATOM 4473 C CA . ARG B 1 86 ? -0.082 13.977 51.062 1 89.12 86 ARG B CA 1
ATOM 4474 C C . ARG B 1 86 ? 0.523 15.359 51.25 1 89.12 86 ARG B C 1
ATOM 4476 O O . ARG B 1 86 ? 0.227 16.047 52.219 1 89.12 86 ARG B O 1
ATOM 4483 N N . ASN B 1 87 ? 1.404 15.758 50.312 1 89 87 ASN B N 1
ATOM 4484 C CA . ASN B 1 87 ? 2.033 17.078 50.375 1 89 87 ASN B CA 1
ATOM 4485 C C . ASN B 1 87 ? 1.09 18.172 49.906 1 89 87 ASN B C 1
ATOM 4487 O O . ASN B 1 87 ? 1.354 19.359 50.094 1 89 87 ASN B O 1
ATOM 4491 N N . TYR B 1 88 ? 0.023 17.781 49.312 1 89.94 88 TYR B N 1
ATOM 4492 C CA . TYR B 1 88 ? -0.804 18.781 48.625 1 89.94 88 TYR B CA 1
ATOM 4493 C C . TYR B 1 88 ? -2.258 18.672 49.094 1 89.94 88 TYR B C 1
ATOM 4495 O O . TYR B 1 88 ? -3.002 19.656 49.031 1 89.94 88 TYR B O 1
ATOM 4503 N N . PHE B 1 89 ? -2.715 17.516 49.406 1 88.81 89 PHE B N 1
ATOM 4504 C CA . PHE B 1 89 ? -4.098 17.234 49.781 1 88.81 89 PHE B CA 1
ATOM 4505 C C . PHE B 1 89 ? -4.195 16.859 51.25 1 88.81 89 PHE B C 1
ATOM 4507 O O . PHE B 1 89 ? -3.311 16.188 51.781 1 88.81 89 PHE B O 1
ATOM 4514 N N . THR B 1 90 ? -5.219 17.266 51.875 1 84.56 90 THR B N 1
ATOM 4515 C CA . THR B 1 90 ? -5.469 16.828 53.219 1 84.56 90 THR B CA 1
ATOM 4516 C C . THR B 1 90 ? -5.938 15.383 53.25 1 84.56 90 THR B C 1
ATOM 4518 O O . THR B 1 90 ? -6.438 14.867 52.25 1 84.56 90 THR B O 1
ATOM 4521 N N . GLU B 1 91 ? -5.766 14.742 54.406 1 82.69 91 GLU B N 1
ATOM 4522 C CA . GLU B 1 91 ? -6.223 13.359 54.562 1 82.69 91 GLU B CA 1
ATOM 4523 C C . GLU B 1 91 ? -7.723 13.25 54.312 1 82.69 91 GLU B C 1
ATOM 4525 O O . GLU B 1 91 ? -8.188 12.273 53.719 1 82.69 91 GLU B O 1
ATOM 4530 N N . THR B 1 92 ? -8.453 14.219 54.719 1 79.56 92 THR B N 1
ATOM 4531 C CA . THR B 1 92 ? -9.898 14.242 54.5 1 79.56 92 THR B CA 1
ATOM 4532 C C . THR B 1 92 ? -10.234 14.359 53 1 79.56 92 THR B C 1
ATOM 4534 O O . THR B 1 92 ? -11.109 13.656 52.5 1 79.56 92 THR B O 1
ATOM 4537 N N . ASP B 1 93 ? -9.508 15.258 52.281 1 80.94 93 ASP B N 1
ATOM 4538 C CA . ASP B 1 93 ? -9.719 15.445 50.875 1 80.94 93 ASP B CA 1
ATOM 4539 C C . ASP B 1 93 ? -9.445 14.164 50.094 1 80.94 93 ASP B C 1
ATOM 4541 O O . ASP B 1 93 ? -10.211 13.781 49.219 1 80.94 93 ASP B O 1
ATOM 4545 N N . MET B 1 94 ? -8.383 13.555 50.406 1 86.75 94 MET B N 1
ATOM 4546 C CA . MET B 1 94 ? -7.988 12.336 49.719 1 86.75 94 MET B CA 1
ATOM 4547 C C . MET B 1 94 ? -9.023 11.234 49.906 1 86.75 94 MET B C 1
ATOM 4549 O O . MET B 1 94 ? -9.438 10.578 48.938 1 86.75 94 MET B O 1
ATOM 4553 N N . ARG B 1 95 ? -9.531 11.047 51.125 1 80.31 95 ARG B N 1
ATOM 4554 C CA . ARG B 1 95 ? -10.555 10.047 51.438 1 80.31 95 ARG B CA 1
ATOM 4555 C C . ARG B 1 95 ? -11.859 10.359 50.719 1 80.31 95 ARG B C 1
ATOM 4557 O O . ARG B 1 95 ? -12.508 9.461 50.188 1 80.31 95 ARG B O 1
ATOM 4564 N N . GLU B 1 96 ? -12.164 11.641 50.75 1 77.81 96 GLU B N 1
ATOM 4565 C CA . GLU B 1 96 ? -13.383 12.07 50.062 1 77.81 96 GLU B CA 1
ATOM 4566 C C . GLU B 1 96 ? -13.297 11.781 48.562 1 77.81 96 GLU B C 1
ATOM 4568 O O . GLU B 1 96 ? -14.25 11.273 47.969 1 77.81 96 GLU B O 1
ATOM 4573 N N . ILE B 1 97 ? -12.164 12.188 47.969 1 82.19 97 ILE B N 1
ATOM 4574 C CA . ILE B 1 97 ? -11.977 11.984 46.531 1 82.19 97 ILE B CA 1
ATOM 4575 C C . ILE B 1 97 ? -12.062 10.492 46.219 1 82.19 97 ILE B C 1
ATOM 4577 O O . ILE B 1 97 ? -12.766 10.086 45.281 1 82.19 97 ILE B O 1
ATOM 4581 N N . GLU B 1 98 ? -11.406 9.711 46.969 1 80.75 98 GLU B N 1
ATOM 4582 C CA . GLU B 1 98 ? -11.359 8.273 46.688 1 80.75 98 GLU B CA 1
ATOM 4583 C C . GLU B 1 98 ? -12.719 7.625 46.938 1 80.75 98 GLU B C 1
ATOM 4585 O O . GLU B 1 98 ? -13.117 6.723 46.188 1 80.75 98 GLU B O 1
ATOM 4590 N N . THR B 1 99 ? -13.406 8.094 47.938 1 74.44 99 THR B N 1
ATOM 4591 C CA . THR B 1 99 ? -14.695 7.52 48.281 1 74.44 99 THR B CA 1
ATOM 4592 C C . THR B 1 99 ? -15.766 7.93 47.281 1 74.44 99 THR B C 1
ATOM 4594 O O . THR B 1 99 ? -16.641 7.133 46.906 1 74.44 99 THR B O 1
ATOM 4597 N N . LEU B 1 100 ? -15.656 9.188 46.781 1 64.94 100 LEU B N 1
ATOM 4598 C CA . LEU B 1 100 ? -16.688 9.727 45.906 1 64.94 100 LEU B CA 1
ATOM 4599 C C . LEU B 1 100 ? -16.344 9.438 44.438 1 64.94 100 LEU B C 1
ATOM 4601 O O . LEU B 1 100 ? -17.203 9.578 43.562 1 64.94 100 LEU B O 1
ATOM 4605 N N . TRP B 1 101 ? -15.094 9.164 44.219 1 71.56 101 TRP B N 1
ATOM 4606 C CA . TRP B 1 101 ? -14.648 8.953 42.844 1 71.56 101 TRP B CA 1
ATOM 4607 C C . TRP B 1 101 ? -15.312 7.719 42.25 1 71.56 101 TRP B C 1
ATOM 4609 O O . TRP B 1 101 ? -15.195 6.617 42.781 1 71.56 101 TRP B O 1
ATOM 4619 N N . GLU B 1 102 ? -16.234 7.938 41.375 1 57.12 102 GLU B N 1
ATOM 4620 C CA . GLU B 1 102 ? -16.938 6.828 40.75 1 57.12 102 GLU B CA 1
ATOM 4621 C C . GLU B 1 102 ? -16.281 6.484 39.406 1 57.12 102 GLU B C 1
ATOM 4623 O O . GLU B 1 102 ? -16.766 5.609 38.688 1 57.12 102 GLU B O 1
ATOM 4628 N N . GLY B 1 103 ? -15.156 6.938 39 1 57 103 GLY B N 1
ATOM 4629 C CA . GLY B 1 103 ? -14.461 6.688 37.75 1 57 103 GLY B CA 1
ATOM 4630 C C . GLY B 1 103 ? -14.773 7.715 36.688 1 57 103 GLY B C 1
ATOM 4631 O O . GLY B 1 103 ? -15.664 8.555 36.844 1 57 103 GLY B O 1
ATOM 4632 N N . SER B 1 104 ? -13.867 8.141 35.844 1 54.53 104 SER B N 1
ATOM 4633 C CA . SER B 1 104 ? -14.156 9.055 34.75 1 54.53 104 SER B CA 1
ATOM 4634 C C . SER B 1 104 ? -15.391 8.609 33.969 1 54.53 104 SER B C 1
ATOM 4636 O O . SER B 1 104 ? -15.625 7.414 33.781 1 54.53 104 SER B O 1
ATOM 4638 N N . VAL B 1 105 ? -16.516 9.281 34.031 1 46.78 105 VAL B N 1
ATOM 4639 C CA . VAL B 1 105 ? -17.812 8.992 33.438 1 46.78 105 VAL B CA 1
ATOM 4640 C C . VAL B 1 105 ? -17.609 8.477 32 1 46.78 105 VAL B C 1
ATOM 4642 O O . VAL B 1 105 ? -17.453 9.273 31.078 1 46.78 105 VAL B O 1
ATOM 4645 N N . GLU B 1 106 ? -16.531 8.102 31.516 1 51.12 106 GLU B N 1
ATOM 4646 C CA . GLU B 1 106 ? -16.703 7.699 30.125 1 51.12 106 GLU B CA 1
ATOM 4647 C C . GLU B 1 106 ? -17.672 6.523 30 1 51.12 106 GLU B C 1
ATOM 4649 O O . GLU B 1 106 ? -17.75 5.688 30.906 1 51.12 106 GLU B O 1
ATOM 4654 N N . GLU B 1 107 ? -18.828 6.734 29.438 1 55.41 107 GLU B N 1
ATOM 4655 C CA . GLU B 1 107 ? -19.797 5.684 29.172 1 55.41 107 GLU B CA 1
ATOM 4656 C C . GLU B 1 107 ? -19.109 4.34 28.938 1 55.41 107 GLU B C 1
ATOM 4658 O O . GLU B 1 107 ? -18.25 4.215 28.062 1 55.41 107 GLU B O 1
ATOM 4663 N N . ASP B 1 108 ? -19 3.492 29.906 1 65.25 108 ASP B N 1
ATOM 4664 C CA . ASP B 1 108 ? -18.438 2.145 29.891 1 65.25 108 ASP B CA 1
ATOM 4665 C C . ASP B 1 108 ? -19.234 1.239 28.953 1 65.25 108 ASP B C 1
ATOM 4667 O O . ASP B 1 108 ? -20.453 1.097 29.094 1 65.25 108 ASP B O 1
ATOM 4671 N N . ILE B 1 109 ? -18.844 1.168 27.75 1 81.25 109 ILE B N 1
ATOM 4672 C CA . ILE B 1 109 ? -19.469 0.197 26.859 1 81.25 109 ILE B CA 1
ATOM 4673 C C . ILE B 1 109 ? -18.75 -1.146 26.969 1 81.25 109 ILE B C 1
ATOM 4675 O O . ILE B 1 109 ? -17.547 -1.192 27.172 1 81.25 109 ILE B O 1
ATOM 4679 N N . LYS B 1 110 ? -19.562 -2.172 27.141 1 87.19 110 LYS B N 1
ATOM 4680 C CA . LYS B 1 110 ? -19.078 -3.545 27.156 1 87.19 110 LYS B CA 1
ATOM 4681 C C . LYS B 1 110 ? -19.875 -4.426 26.188 1 87.19 110 LYS B C 1
ATOM 4683 O O . LYS B 1 110 ? -20.953 -4.039 25.734 1 87.19 110 LYS B O 1
ATOM 4688 N N . PHE B 1 111 ? -19.25 -5.523 25.859 1 90.88 111 PHE B N 1
ATOM 4689 C CA . PHE B 1 111 ? -20.016 -6.512 25.109 1 90.88 111 PHE B CA 1
ATOM 4690 C C . PHE B 1 111 ? -20.969 -7.262 26.047 1 90.88 111 PHE B C 1
ATOM 4692 O O . PHE B 1 111 ? -20.609 -7.57 27.188 1 90.88 111 PHE B O 1
ATOM 4699 N N . PRO B 1 112 ? -22.203 -7.473 25.797 1 95.12 112 PRO B N 1
ATOM 4700 C CA . PRO B 1 112 ? -22.703 -7.379 24.422 1 95.12 112 PRO B CA 1
ATOM 4701 C C . PRO B 1 112 ? -23.016 -5.945 24 1 95.12 112 PRO B C 1
ATOM 4703 O O . PRO B 1 112 ? -23.438 -5.133 24.828 1 95.12 112 PRO B O 1
ATOM 4706 N N . TYR B 1 113 ? -22.766 -5.633 22.781 1 96.19 113 TYR B N 1
ATOM 4707 C CA . TYR B 1 113 ? -23.062 -4.348 22.156 1 96.19 113 TYR B CA 1
ATOM 4708 C C . TYR B 1 113 ? -23.703 -4.539 20.781 1 96.19 113 TYR B C 1
ATOM 4710 O O . TYR B 1 113 ? -23.297 -5.41 20.016 1 96.19 113 TYR B O 1
ATOM 4718 N N . THR B 1 114 ? -24.688 -3.711 20.453 1 97.06 114 THR B N 1
ATOM 4719 C CA . THR B 1 114 ? -25.484 -3.92 19.25 1 97.06 114 THR B CA 1
ATOM 4720 C C . THR B 1 114 ? -25.281 -2.768 18.266 1 97.06 114 THR B C 1
ATOM 4722 O O . THR B 1 114 ? -25.516 -1.605 18.609 1 97.06 114 THR B O 1
ATOM 4725 N N . PHE B 1 115 ? -24.812 -3.098 17.078 1 96.5 115 PHE B N 1
ATOM 4726 C CA . PHE B 1 115 ? -24.703 -2.148 15.977 1 96.5 115 PHE B CA 1
ATOM 4727 C C . PHE B 1 115 ? -26 -2.107 15.172 1 96.5 115 PHE B C 1
ATOM 4729 O O . PHE B 1 115 ? -26.719 -3.107 15.086 1 96.5 115 PHE B O 1
ATOM 4736 N N . LYS B 1 116 ? -26.281 -0.967 14.547 1 93.31 116 LYS B N 1
ATOM 4737 C CA . LYS B 1 116 ? -27.516 -0.787 13.789 1 93.31 116 LYS B CA 1
ATOM 4738 C C . LYS B 1 116 ? -27.219 -0.629 12.297 1 93.31 116 LYS B C 1
ATOM 4740 O O . LYS B 1 116 ? -26.078 -0.461 11.898 1 93.31 116 LYS B O 1
ATOM 4745 N N . GLN B 1 117 ? -28.328 -0.792 11.414 1 90.81 117 GLN B N 1
ATOM 4746 C CA . GLN B 1 117 ? -28.266 -0.646 9.969 1 90.81 117 GLN B CA 1
ATOM 4747 C C . GLN B 1 117 ? -27.25 -1.606 9.359 1 90.81 117 GLN B C 1
ATOM 4749 O O . GLN B 1 117 ? -26.406 -1.201 8.555 1 90.81 117 GLN B O 1
ATOM 4754 N N . VAL B 1 118 ? -27.328 -2.85 9.828 1 94.19 118 VAL B N 1
ATOM 4755 C CA . VAL B 1 118 ? -26.359 -3.852 9.422 1 94.19 118 VAL B CA 1
ATOM 4756 C C . VAL B 1 118 ? -26.875 -4.629 8.219 1 94.19 118 VAL B C 1
ATOM 4758 O O . VAL B 1 118 ? -28.047 -5.043 8.203 1 94.19 118 VAL B O 1
ATOM 4761 N N . VAL B 1 119 ? -26.078 -4.727 7.227 1 90.44 119 VAL B N 1
ATOM 4762 C CA . VAL B 1 119 ? -26.391 -5.543 6.062 1 90.44 119 VAL B CA 1
ATOM 4763 C C . VAL B 1 119 ? -25.594 -6.844 6.109 1 90.44 119 VAL B C 1
ATOM 4765 O O . VAL B 1 119 ? -24.375 -6.824 6.324 1 90.44 119 VAL B O 1
ATOM 4768 N N . LYS B 1 120 ? -26.328 -7.953 5.926 1 93 120 LYS B N 1
ATOM 4769 C CA . LYS B 1 120 ? -25.688 -9.266 5.914 1 93 120 LYS B CA 1
ATOM 4770 C C . LYS B 1 120 ? -25.25 -9.656 4.504 1 93 120 LYS B C 1
ATOM 4772 O O . LYS B 1 120 ? -26.062 -9.711 3.586 1 93 120 LYS B O 1
ATOM 4777 N N . TYR B 1 121 ? -23.984 -9.867 4.273 1 89.62 121 TYR B N 1
ATOM 4778 C CA . TYR B 1 121 ? -23.453 -10.297 2.984 1 89.62 121 TYR B CA 1
ATOM 4779 C C . TYR B 1 121 ? -23.297 -11.812 2.945 1 89.62 121 TYR B C 1
ATOM 4781 O O . TYR B 1 121 ? -23.531 -12.445 1.914 1 89.62 121 TYR B O 1
ATOM 4789 N N . SER B 1 122 ? -22.844 -12.391 4.008 1 90.25 122 SER B N 1
ATOM 4790 C CA . SER B 1 122 ? -22.75 -13.828 4.242 1 90.25 122 SER B CA 1
ATOM 4791 C C . SER B 1 122 ? -22.922 -14.156 5.723 1 90.25 122 SER B C 1
ATOM 4793 O O . SER B 1 122 ? -23.094 -13.258 6.547 1 90.25 122 SER B O 1
ATOM 4795 N N . ASP B 1 123 ? -22.844 -15.414 5.992 1 90.38 123 ASP B N 1
ATOM 4796 C CA . ASP B 1 123 ? -23.062 -15.82 7.375 1 90.38 123 ASP B CA 1
ATOM 4797 C C . ASP B 1 123 ? -21.938 -15.336 8.281 1 90.38 123 ASP B C 1
ATOM 4799 O O . ASP B 1 123 ? -22.125 -15.195 9.492 1 90.38 123 ASP B O 1
ATOM 4803 N N . ASP B 1 124 ? -20.844 -15.023 7.695 1 94.38 124 ASP B N 1
ATOM 4804 C CA . ASP B 1 124 ? -19.703 -14.617 8.516 1 94.38 124 ASP B CA 1
ATOM 4805 C C . ASP B 1 124 ? -19.219 -13.219 8.141 1 94.38 124 ASP B C 1
ATOM 4807 O O . ASP B 1 124 ? -18.094 -12.836 8.445 1 94.38 124 ASP B O 1
ATOM 4811 N N . ASN B 1 125 ? -20 -12.445 7.453 1 95.75 125 ASN B N 1
ATOM 4812 C CA . ASN B 1 125 ? -19.578 -11.133 7.004 1 95.75 125 ASN B CA 1
ATOM 4813 C C . ASN B 1 125 ? -20.734 -10.133 6.988 1 95.75 125 ASN B C 1
ATOM 4815 O O . ASN B 1 125 ? -21.75 -10.375 6.34 1 95.75 125 ASN B O 1
ATOM 4819 N N . TYR B 1 126 ? -20.594 -9.102 7.719 1 95.88 126 TYR B N 1
ATOM 4820 C CA . TYR B 1 126 ? -21.594 -8.055 7.859 1 95.88 126 TYR B CA 1
ATOM 4821 C C . TYR B 1 126 ? -20.984 -6.68 7.609 1 95.88 126 TYR B C 1
ATOM 4823 O O . TYR B 1 126 ? -19.781 -6.488 7.785 1 95.88 126 TYR B O 1
ATOM 4831 N N . PHE B 1 127 ? -21.828 -5.766 7.156 1 94.94 127 PHE B N 1
ATOM 4832 C CA . PHE B 1 127 ? -21.391 -4.41 6.844 1 94.94 127 PHE B CA 1
ATOM 4833 C C . PHE B 1 127 ? -22.328 -3.381 7.473 1 94.94 127 PHE B C 1
ATOM 4835 O O . PHE B 1 127 ? -23.547 -3.545 7.449 1 94.94 127 PHE B O 1
ATOM 4842 N N . PHE B 1 128 ? -21.781 -2.311 8.117 1 94.75 128 PHE B N 1
ATOM 4843 C CA . PHE B 1 128 ? -22.641 -1.335 8.781 1 94.75 128 PHE B CA 1
ATOM 4844 C C . PHE B 1 128 ? -21.906 -0.016 8.984 1 94.75 128 PHE B C 1
ATOM 4846 O O . PHE B 1 128 ? -20.672 0.028 8.93 1 94.75 128 PHE B O 1
ATOM 4853 N N . PRO B 1 129 ? -22.656 1.064 9.125 1 94.44 129 PRO B N 1
ATOM 4854 C CA . PRO B 1 129 ? -22.047 2.34 9.508 1 94.44 129 PRO B CA 1
ATOM 4855 C C . PRO B 1 129 ? -21.641 2.385 10.984 1 94.44 129 PRO B C 1
ATOM 4857 O O . PRO B 1 129 ? -22.203 1.649 11.797 1 94.44 129 PRO B O 1
ATOM 4860 N N . ILE B 1 130 ? -20.656 3.145 11.297 1 95.44 130 ILE B N 1
ATOM 4861 C CA . ILE B 1 130 ? -20.219 3.355 12.672 1 95.44 130 ILE B CA 1
ATOM 4862 C C . ILE B 1 130 ? -19.844 4.82 12.875 1 95.44 130 ILE B C 1
ATOM 4864 O O . ILE B 1 130 ? -19.188 5.422 12.016 1 95.44 130 ILE B O 1
ATOM 4868 N N . THR B 1 131 ? -20.25 5.391 13.93 1 94.56 131 THR B N 1
ATOM 4869 C CA . THR B 1 131 ? -19.906 6.781 14.203 1 94.56 131 THR B CA 1
ATOM 4870 C C . THR B 1 131 ? -18.531 6.883 14.844 1 94.56 131 THR B C 1
ATOM 4872 O O . THR B 1 131 ? -18.047 5.918 15.438 1 94.56 131 THR B O 1
ATOM 4875 N N . ALA B 1 132 ? -17.891 8.031 14.672 1 95.31 132 ALA B N 1
ATOM 4876 C CA . ALA B 1 132 ? -16.625 8.289 15.352 1 95.31 132 ALA B CA 1
ATOM 4877 C C . ALA B 1 132 ? -16.766 8.125 16.859 1 95.31 132 ALA B C 1
ATOM 4879 O O . ALA B 1 132 ? -15.836 7.664 17.531 1 95.31 132 ALA B O 1
ATOM 4880 N N . LYS B 1 133 ? -17.891 8.461 17.344 1 91.88 133 LYS B N 1
ATOM 4881 C CA . LYS B 1 133 ? -18.188 8.297 18.766 1 91.88 133 LYS B CA 1
ATOM 4882 C C . LYS B 1 133 ? -18.109 6.832 19.188 1 91.88 133 LYS B C 1
ATOM 4884 O O . LYS B 1 133 ? -17.469 6.492 20.188 1 91.88 133 LYS B O 1
ATOM 4889 N N . GLU B 1 134 ? -18.766 6.027 18.438 1 93.94 134 GLU B N 1
ATOM 4890 C CA . GLU B 1 134 ? -18.75 4.594 18.719 1 93.94 134 GLU B CA 1
ATOM 4891 C C . GLU B 1 134 ? -17.344 4.031 18.656 1 93.94 134 GLU B C 1
ATOM 4893 O O . GLU B 1 134 ? -16.938 3.24 19.516 1 93.94 134 GLU B O 1
ATOM 4898 N N . LEU B 1 135 ? -16.609 4.441 17.578 1 95.38 135 LEU B N 1
ATOM 4899 C CA . LEU B 1 135 ? -15.219 4.012 17.453 1 95.38 135 LEU B CA 1
ATOM 4900 C C . LEU B 1 135 ? -14.406 4.414 18.672 1 95.38 135 LEU B C 1
ATOM 4902 O O . LEU B 1 135 ? -13.648 3.605 19.219 1 95.38 135 LEU B O 1
ATOM 4906 N N . PHE B 1 136 ? -14.609 5.648 19.062 1 91.69 136 PHE B N 1
ATOM 4907 C CA . PHE B 1 136 ? -13.898 6.207 20.219 1 91.69 136 PHE B CA 1
ATOM 4908 C C . PHE B 1 136 ? -14.227 5.43 21.484 1 91.69 136 PHE B C 1
ATOM 4910 O O . PHE B 1 136 ? -13.328 5.043 22.234 1 91.69 136 PHE B O 1
ATOM 4917 N N . MET B 1 137 ? -15.469 5.121 21.703 1 90.44 137 MET B N 1
ATOM 4918 C CA . MET B 1 137 ? -15.914 4.422 22.906 1 90.44 137 MET B CA 1
ATOM 4919 C C . MET B 1 137 ? -15.398 2.986 22.922 1 90.44 137 MET B C 1
ATOM 4921 O O . MET B 1 137 ? -14.922 2.504 23.953 1 90.44 137 MET B O 1
ATOM 4925 N N . LEU B 1 138 ? -15.523 2.338 21.812 1 92.69 138 LEU B N 1
ATOM 4926 C CA . LEU B 1 138 ? -15.031 0.967 21.719 1 92.69 138 LEU B CA 1
ATOM 4927 C C . LEU B 1 138 ? -13.531 0.908 22 1 92.69 138 LEU B C 1
ATOM 4929 O O . LEU B 1 138 ? -13.055 0.012 22.703 1 92.69 138 LEU B O 1
ATOM 4933 N N . PHE B 1 139 ? -12.836 1.834 21.406 1 89.19 139 PHE B N 1
ATOM 4934 C CA . PHE B 1 139 ? -11.383 1.874 21.547 1 89.19 139 PHE B CA 1
ATOM 4935 C C . PHE B 1 139 ? -10.984 2.182 23 1 89.19 139 PHE B C 1
ATOM 4937 O O . PHE B 1 139 ? -10.141 1.5 23.562 1 89.19 139 PHE B O 1
ATOM 4944 N N . GLU B 1 140 ? -11.625 3.137 23.562 1 80.31 140 GLU B N 1
ATOM 4945 C CA . GLU B 1 140 ? -11.297 3.586 24.906 1 80.31 140 GLU B CA 1
ATOM 4946 C C . GLU B 1 140 ? -11.617 2.506 25.938 1 80.31 140 GLU B C 1
ATOM 4948 O O . GLU B 1 140 ? -10.945 2.416 26.984 1 80.31 140 GLU B O 1
ATOM 4953 N N . ASN B 1 141 ? -12.57 1.757 25.672 1 81.31 141 ASN B N 1
ATOM 4954 C CA . ASN B 1 141 ? -12.961 0.689 26.578 1 81.31 141 ASN B CA 1
ATOM 4955 C C . ASN B 1 141 ? -12.242 -0.618 26.25 1 81.31 141 ASN B C 1
ATOM 4957 O O . ASN B 1 141 ? -12.641 -1.684 26.734 1 81.31 141 ASN B O 1
ATOM 4961 N N . LYS B 1 142 ? -11.273 -0.617 25.312 1 80.44 142 LYS B N 1
ATOM 4962 C CA . LYS B 1 142 ? -10.375 -1.72 24.984 1 80.44 142 LYS B CA 1
ATOM 4963 C C . LYS B 1 142 ? -11.141 -2.885 24.359 1 80.44 142 LYS B C 1
ATOM 4965 O O . LYS B 1 142 ? -10.852 -4.047 24.656 1 80.44 142 LYS B O 1
ATOM 4970 N N . LEU B 1 143 ? -12.164 -2.51 23.703 1 90.5 143 LEU B N 1
ATOM 4971 C CA . LEU B 1 143 ? -12.961 -3.543 23.047 1 90.5 143 LEU B CA 1
ATOM 4972 C C . LEU B 1 143 ? -12.453 -3.826 21.641 1 90.5 143 LEU B C 1
ATOM 4974 O O . LEU B 1 143 ? -12.812 -4.836 21.047 1 90.5 143 LEU B O 1
ATOM 4978 N N . LEU B 1 144 ? -11.695 -2.914 21.047 1 90.94 144 LEU B N 1
ATOM 4979 C CA . LEU B 1 144 ? -11.016 -3.115 19.766 1 90.94 144 LEU B CA 1
ATOM 4980 C C . LEU B 1 144 ? -9.555 -3.514 19.984 1 90.94 144 LEU B C 1
ATOM 4982 O O . LEU B 1 144 ? -8.781 -2.744 20.547 1 90.94 144 LEU B O 1
ATOM 4986 N N . HIS B 1 145 ? -9.227 -4.703 19.453 1 83.88 145 HIS B N 1
ATOM 4987 C CA . HIS B 1 145 ? -7.93 -5.277 19.797 1 83.88 145 HIS B CA 1
ATOM 4988 C C . HIS B 1 145 ? -6.984 -5.254 18.594 1 83.88 145 HIS B C 1
ATOM 4990 O O . HIS B 1 145 ? -7.418 -5.41 17.453 1 83.88 145 HIS B O 1
ATOM 4996 N N . TYR B 1 146 ? -5.742 -5.043 18.922 1 80.38 146 TYR B N 1
ATOM 4997 C CA . TYR B 1 146 ? -4.66 -5.258 17.969 1 80.38 146 TYR B CA 1
ATOM 4998 C C . TYR B 1 146 ? -4.152 -6.695 18.031 1 80.38 146 TYR B C 1
ATOM 5000 O O . TYR B 1 146 ? -3.66 -7.141 19.078 1 80.38 146 TYR B O 1
ATOM 5008 N N . ASN B 1 147 ? -4.289 -7.461 17 1 80.88 147 ASN B N 1
ATOM 5009 C CA . ASN B 1 147 ? -3.85 -8.852 16.953 1 80.88 147 ASN B CA 1
ATOM 5010 C C . ASN B 1 147 ? -2.502 -8.984 16.25 1 80.88 147 ASN B C 1
ATOM 5012 O O . ASN B 1 147 ? -2.441 -9 15.016 1 80.88 147 ASN B O 1
ATOM 5016 N N . PRO B 1 148 ? -1.446 -9.188 16.953 1 77.56 148 PRO B N 1
ATOM 5017 C CA . PRO B 1 148 ? -0.118 -9.25 16.344 1 77.56 148 PRO B CA 1
ATOM 5018 C C . PRO B 1 148 ? 0.022 -10.398 15.352 1 77.56 148 PRO B C 1
ATOM 5020 O O . PRO B 1 148 ? 0.874 -10.352 14.461 1 77.56 148 PRO B O 1
ATOM 5023 N N . ASN B 1 149 ? -0.789 -11.398 15.453 1 77.75 149 ASN B N 1
ATOM 5024 C CA . ASN B 1 149 ? -0.694 -12.555 14.57 1 77.75 149 ASN B CA 1
ATOM 5025 C C . ASN B 1 149 ? -1.338 -12.281 13.219 1 77.75 149 ASN B C 1
ATOM 5027 O O . ASN B 1 149 ? -1.119 -13.023 12.258 1 77.75 149 ASN B O 1
ATOM 5031 N N . ALA B 1 150 ? -2.088 -11.227 13.188 1 80.5 150 ALA B N 1
ATOM 5032 C CA . ALA B 1 150 ? -2.736 -10.844 11.93 1 80.5 150 ALA B CA 1
ATOM 5033 C C . ALA B 1 150 ? -2.488 -9.367 11.617 1 80.5 150 ALA B C 1
ATOM 5035 O O . ALA B 1 150 ? -3.412 -8.641 11.25 1 80.5 150 ALA B O 1
ATOM 5036 N N . GLN B 1 151 ? -1.285 -9.016 11.93 1 79 151 GLN B N 1
ATOM 5037 C CA . GLN B 1 151 ? -0.917 -7.617 11.734 1 79 151 GLN B CA 1
ATOM 5038 C C . GLN B 1 151 ? 0.503 -7.492 11.195 1 79 151 GLN B C 1
ATOM 5040 O O . GLN B 1 151 ? 1.12 -8.492 10.812 1 79 151 GLN B O 1
ATOM 5045 N N . ARG B 1 152 ? 0.961 -6.281 11.078 1 77.19 152 ARG B N 1
ATOM 5046 C CA . ARG B 1 152 ? 2.199 -5.922 10.391 1 77.19 152 ARG B CA 1
ATOM 5047 C C . ARG B 1 152 ? 3.41 -6.52 11.102 1 77.19 152 ARG B C 1
ATOM 5049 O O . ARG B 1 152 ? 4.434 -6.797 10.477 1 77.19 152 ARG B O 1
ATOM 5056 N N . THR B 1 153 ? 3.348 -6.613 12.359 1 72.25 153 THR B N 1
ATOM 5057 C CA . THR B 1 153 ? 4.488 -7.098 13.125 1 72.25 153 THR B CA 1
ATOM 5058 C C . THR B 1 153 ? 4.023 -7.926 14.32 1 72.25 153 THR B C 1
ATOM 5060 O O . THR B 1 153 ? 2.891 -7.77 14.789 1 72.25 153 THR B O 1
ATOM 5063 N N . ASN B 1 154 ? 4.922 -8.844 14.617 1 67.31 154 ASN B N 1
ATOM 5064 C CA . ASN B 1 154 ? 4.676 -9.617 15.836 1 67.31 154 ASN B CA 1
ATOM 5065 C C . ASN B 1 154 ? 5.543 -9.125 16.984 1 67.31 154 ASN B C 1
ATOM 5067 O O . ASN B 1 154 ? 5.715 -9.836 17.984 1 67.31 154 ASN B O 1
ATOM 5071 N N . LYS B 1 155 ? 6.145 -7.938 16.797 1 65.88 155 LYS B N 1
ATOM 5072 C CA . LYS B 1 155 ? 7.047 -7.418 17.828 1 65.88 155 LYS B CA 1
ATOM 5073 C C . LYS B 1 155 ? 6.301 -7.168 19.125 1 65.88 155 LYS B C 1
ATOM 5075 O O . LYS B 1 155 ? 5.156 -6.715 19.125 1 65.88 155 LYS B O 1
ATOM 5080 N N . THR B 1 156 ? 6.875 -7.711 20.141 1 61.62 156 THR B N 1
ATOM 5081 C CA . THR B 1 156 ? 6.324 -7.512 21.469 1 61.62 156 THR B CA 1
ATOM 5082 C C . THR B 1 156 ? 7.281 -6.699 22.344 1 61.62 156 THR B C 1
ATOM 5084 O O . THR B 1 156 ? 8.461 -6.57 22.016 1 61.62 156 THR B O 1
ATOM 5087 N N . LYS B 1 157 ? 6.879 -5.871 23.062 1 58.28 157 LYS B N 1
ATOM 5088 C CA . LYS B 1 157 ? 7.688 -5.152 24.047 1 58.28 157 LYS B CA 1
ATOM 5089 C C . LYS B 1 157 ? 7.465 -5.707 25.453 1 58.28 157 LYS B C 1
ATOM 5091 O O . LYS B 1 157 ? 6.332 -5.992 25.844 1 58.28 157 LYS B O 1
ATOM 5096 N N . LYS B 1 158 ? 8.633 -6.141 26 1 58.56 158 LYS B N 1
ATOM 5097 C CA . LYS B 1 158 ? 8.555 -6.621 27.375 1 58.56 158 LYS B CA 1
ATOM 5098 C C . LYS B 1 158 ? 8.227 -5.484 28.344 1 58.56 158 LYS B C 1
ATOM 5100 O O . LYS B 1 158 ? 8.766 -4.387 28.219 1 58.56 158 LYS B O 1
ATOM 5105 N N . LEU B 1 159 ? 7.074 -5.75 28.922 1 48.16 159 LEU B N 1
ATOM 5106 C CA . LEU B 1 159 ? 6.797 -4.793 29.984 1 48.16 159 LEU B CA 1
ATOM 5107 C C . LEU B 1 159 ? 7.938 -4.762 31 1 48.16 159 LEU B C 1
ATOM 5109 O O . LEU B 1 159 ? 8.414 -5.812 31.422 1 48.16 159 LEU B O 1
ATOM 5113 N N . GLU B 1 160 ? 8.656 -3.727 31.094 1 47.47 160 GLU B N 1
ATOM 5114 C CA . GLU B 1 160 ? 9.766 -3.652 32.031 1 47.47 160 GLU B CA 1
ATOM 5115 C C . GLU B 1 160 ? 9.383 -4.242 33.375 1 47.47 160 GLU B C 1
ATOM 5117 O O . GLU B 1 160 ? 8.352 -3.877 33.969 1 47.47 160 GLU B O 1
ATOM 5122 N N . GLY B 1 161 ? 10.016 -5.105 34 1 49.12 161 GLY B N 1
ATOM 5123 C CA . GLY B 1 161 ? 9.836 -5.719 35.281 1 49.12 161 GLY B CA 1
ATOM 5124 C C . GLY B 1 161 ? 8.93 -6.934 35.25 1 49.12 161 GLY B C 1
ATOM 5125 O O . GLY B 1 161 ? 8.609 -7.504 36.312 1 49.12 161 GLY B O 1
ATOM 5126 N N . SER B 1 162 ? 8.203 -6.965 34.125 1 51.16 162 SER B N 1
ATOM 5127 C CA . SER B 1 162 ? 7.359 -8.148 34.031 1 51.16 162 SER B CA 1
ATOM 5128 C C . SER B 1 162 ? 7.758 -9.023 32.844 1 51.16 162 SER B C 1
ATOM 5130 O O . SER B 1 162 ? 8.477 -8.57 31.938 1 51.16 162 SER B O 1
ATOM 5132 N N . ASP B 1 163 ? 7.555 -10.312 32.969 1 58.28 163 ASP B N 1
ATOM 5133 C CA . ASP B 1 163 ? 7.805 -11.266 31.875 1 58.28 163 ASP B CA 1
ATOM 5134 C C . ASP B 1 163 ? 6.676 -11.234 30.859 1 58.28 163 ASP B C 1
ATOM 5136 O O . ASP B 1 163 ? 6.621 -12.086 29.969 1 58.28 163 ASP B O 1
ATOM 5140 N N . ILE B 1 164 ? 5.824 -10.055 31.141 1 55.47 164 ILE B N 1
ATOM 5141 C CA . ILE B 1 164 ? 4.672 -10.016 30.25 1 55.47 164 ILE B CA 1
ATOM 5142 C C . ILE B 1 164 ? 5.031 -9.258 28.969 1 55.47 164 ILE B C 1
ATOM 5144 O O . ILE B 1 164 ? 5.57 -8.148 29.031 1 55.47 164 ILE B O 1
ATOM 5148 N N . GLU B 1 165 ? 4.922 -9.945 27.75 1 61.34 165 GLU B N 1
ATOM 5149 C CA . GLU B 1 165 ? 5.148 -9.336 26.438 1 61.34 165 GLU B CA 1
ATOM 5150 C C . GLU B 1 165 ? 3.848 -8.812 25.844 1 61.34 165 GLU B C 1
ATOM 5152 O O . GLU B 1 165 ? 2.834 -9.516 25.828 1 61.34 165 GLU B O 1
ATOM 5157 N N . ILE B 1 166 ? 3.844 -7.445 25.719 1 60.38 166 ILE B N 1
ATOM 5158 C CA . ILE B 1 166 ? 2.66 -6.844 25.109 1 60.38 166 ILE B CA 1
ATOM 5159 C C . ILE B 1 166 ? 2.93 -6.555 23.625 1 60.38 166 ILE B C 1
ATOM 5161 O O . ILE B 1 166 ? 3.99 -6.035 23.281 1 60.38 166 ILE B O 1
ATOM 5165 N N . PRO B 1 167 ? 1.966 -6.984 22.828 1 62 167 PRO B N 1
ATOM 5166 C CA . PRO B 1 167 ? 2.135 -6.66 21.406 1 62 167 PRO B CA 1
ATOM 5167 C C . PRO B 1 167 ? 2.109 -5.156 21.141 1 62 167 PRO B C 1
ATOM 5169 O O . PRO B 1 167 ? 1.353 -4.422 21.781 1 62 167 PRO B O 1
ATOM 5172 N N . VAL B 1 168 ? 3.137 -4.648 20.484 1 62.78 168 VAL B N 1
ATOM 5173 C CA . VAL B 1 168 ? 3.197 -3.232 20.141 1 62.78 168 VAL B CA 1
ATOM 5174 C C . VAL B 1 168 ? 2.904 -3.039 18.656 1 62.78 168 VAL B C 1
ATOM 5176 O O . VAL B 1 168 ? 3.631 -3.555 17.797 1 62.78 168 VAL B O 1
ATOM 5179 N N . PRO B 1 169 ? 1.751 -2.35 18.422 1 70.62 169 PRO B N 1
ATOM 5180 C CA . PRO B 1 169 ? 1.485 -2.072 17.016 1 70.62 169 PRO B CA 1
ATOM 5181 C C . PRO B 1 169 ? 2.58 -1.229 16.359 1 70.62 169 PRO B C 1
ATOM 5183 O O . PRO B 1 169 ? 3.195 -0.39 17.031 1 70.62 169 PRO B O 1
ATOM 5186 N N . GLN B 1 170 ? 2.969 -1.554 15.164 1 76.81 170 GLN B N 1
ATOM 5187 C CA . GLN B 1 170 ? 3.863 -0.713 14.375 1 76.81 170 GLN B CA 1
ATOM 5188 C C . GLN B 1 170 ? 3.111 0.459 13.75 1 76.81 170 GLN B C 1
ATOM 5190 O O . GLN B 1 170 ? 2.377 0.285 12.773 1 76.81 170 GLN B O 1
ATOM 5195 N N . LEU B 1 171 ? 3.197 1.638 14.367 1 76.56 171 LEU B N 1
ATOM 5196 C CA . LEU B 1 171 ? 2.5 2.832 13.898 1 76.56 171 LEU B CA 1
ATOM 5197 C C . LEU B 1 171 ? 3.475 3.822 13.273 1 76.56 171 LEU B C 1
ATOM 5199 O O . LEU B 1 171 ? 4.598 3.984 13.758 1 76.56 171 LEU B O 1
ATOM 5203 N N . ASN B 1 172 ? 3.068 4.348 12.172 1 83.25 172 ASN B N 1
ATOM 5204 C CA . ASN B 1 172 ? 3.742 5.512 11.602 1 83.25 172 ASN B CA 1
ATOM 5205 C C . ASN B 1 172 ? 3.191 6.816 12.172 1 83.25 172 ASN B C 1
ATOM 5207 O O . ASN B 1 172 ? 2.061 7.199 11.867 1 83.25 172 ASN B O 1
ATOM 5211 N N . LYS B 1 173 ? 3.973 7.48 12.945 1 80.19 173 LYS B N 1
ATOM 5212 C CA . LYS B 1 173 ? 3.527 8.664 13.672 1 80.19 173 LYS B CA 1
ATOM 5213 C C . LYS B 1 173 ? 3.076 9.766 12.719 1 80.19 173 LYS B C 1
ATOM 5215 O O . LYS B 1 173 ? 2.066 10.43 12.961 1 80.19 173 LYS B O 1
ATOM 5220 N N . GLN B 1 174 ? 3.811 9.961 11.695 1 82.12 174 GLN B N 1
ATOM 5221 C CA . GLN B 1 174 ? 3.473 11 10.727 1 82.12 174 GLN B CA 1
ATOM 5222 C C . GLN B 1 174 ? 2.127 10.719 10.07 1 82.12 174 GLN B C 1
ATOM 5224 O O . GLN B 1 174 ? 1.314 11.625 9.891 1 82.12 174 GLN B O 1
ATOM 5229 N N . SER B 1 175 ? 1.923 9.461 9.742 1 86.81 175 SER B N 1
ATOM 5230 C CA . SER B 1 175 ? 0.657 9.062 9.133 1 86.81 175 SER B CA 1
ATOM 5231 C C . SER B 1 175 ? -0.512 9.305 10.086 1 86.81 175 SER B C 1
ATOM 5233 O O . SER B 1 175 ? -1.56 9.812 9.672 1 86.81 175 SER B O 1
ATOM 5235 N N . VAL B 1 176 ? -0.323 8.969 11.312 1 88.44 176 VAL B N 1
ATOM 5236 C CA . VAL B 1 176 ? -1.364 9.125 12.32 1 88.44 176 VAL B CA 1
ATOM 5237 C C . VAL B 1 176 ? -1.695 10.602 12.5 1 88.44 176 VAL B C 1
ATOM 5239 O O . VAL B 1 176 ? -2.867 10.977 12.578 1 88.44 176 VAL B O 1
ATOM 5242 N N . GLU B 1 177 ? -0.629 11.398 12.508 1 84.81 177 GLU B N 1
ATOM 5243 C CA . GLU B 1 177 ? -0.823 12.836 12.672 1 84.81 177 GLU B CA 1
ATOM 5244 C C . GLU B 1 177 ? -1.567 13.43 11.477 1 84.81 177 GLU B C 1
ATOM 5246 O O . GLU B 1 177 ? -2.441 14.281 11.648 1 84.81 177 GLU B O 1
ATOM 5251 N N . GLU B 1 178 ? -1.22 13.008 10.328 1 87.31 178 GLU B N 1
ATOM 5252 C CA . GLU B 1 178 ? -1.887 13.492 9.125 1 87.31 178 GLU B CA 1
ATOM 5253 C C . GLU B 1 178 ? -3.359 13.094 9.117 1 87.31 178 GLU B C 1
ATOM 5255 O O . GLU B 1 178 ? -4.219 13.891 8.727 1 87.31 178 GLU B O 1
ATOM 5260 N N . ILE B 1 179 ? -3.662 11.867 9.508 1 92.06 179 ILE B N 1
ATOM 5261 C CA . ILE B 1 179 ? -5.039 11.391 9.578 1 92.06 179 ILE B CA 1
ATOM 5262 C C . ILE B 1 179 ? -5.828 12.234 10.57 1 92.06 179 ILE B C 1
ATOM 5264 O O . ILE B 1 179 ? -6.953 12.656 10.289 1 92.06 179 ILE B O 1
ATOM 5268 N N . LYS B 1 180 ? -5.203 12.477 11.695 1 89.81 180 LYS B N 1
ATOM 5269 C CA . LYS B 1 180 ? -5.828 13.305 12.719 1 89.81 180 LYS B CA 1
ATOM 5270 C C . LYS B 1 180 ? -6.191 14.68 12.172 1 89.81 180 LYS B C 1
ATOM 5272 O O . LYS B 1 180 ? -7.316 15.148 12.352 1 89.81 180 LYS B O 1
ATOM 5277 N N . GLU B 1 181 ? -5.293 15.289 11.492 1 87.5 181 GLU B N 1
ATOM 5278 C CA . GLU B 1 181 ? -5.512 16.625 10.953 1 87.5 181 GLU B CA 1
ATOM 5279 C C . GLU B 1 181 ? -6.609 16.625 9.891 1 87.5 181 GLU B C 1
ATOM 5281 O O . GLU B 1 181 ? -7.449 17.516 9.852 1 87.5 181 GLU B O 1
ATOM 5286 N N . LEU B 1 182 ? -6.59 15.664 9.062 1 91.81 182 LEU B N 1
ATOM 5287 C CA . LEU B 1 182 ? -7.625 15.539 8.039 1 91.81 182 LEU B CA 1
ATOM 5288 C C . LEU B 1 182 ? -9 15.359 8.672 1 91.81 182 LEU B C 1
ATOM 5290 O O . LEU B 1 182 ? -9.992 15.898 8.18 1 91.81 182 LEU B O 1
ATOM 5294 N N . PHE B 1 183 ? -9.062 14.609 9.766 1 94.38 183 PHE B N 1
ATOM 5295 C CA . PHE B 1 183 ? -10.305 14.383 10.484 1 94.38 183 PHE B CA 1
ATOM 5296 C C . PHE B 1 183 ? -10.812 15.664 11.125 1 94.38 183 PHE B C 1
ATOM 5298 O O . PHE B 1 183 ? -12 15.992 11.031 1 94.38 183 PHE B O 1
ATOM 5305 N N . LEU B 1 184 ? -9.898 16.406 11.656 1 89.31 184 LEU B N 1
ATOM 5306 C CA . LEU B 1 184 ? -10.25 17.672 12.297 1 89.31 184 LEU B CA 1
ATOM 5307 C C . LEU B 1 184 ? -10.781 18.656 11.273 1 89.31 184 LEU B C 1
ATOM 5309 O O . LEU B 1 184 ? -11.703 19.422 11.562 1 89.31 184 LEU B O 1
ATOM 5313 N N . ASP B 1 185 ? -10.203 18.578 10.086 1 88.69 185 ASP B N 1
ATOM 5314 C CA . ASP B 1 185 ? -10.578 19.516 9.023 1 88.69 185 ASP B CA 1
ATOM 5315 C C . ASP B 1 185 ? -11.844 19.047 8.305 1 88.69 185 ASP B C 1
ATOM 5317 O O . ASP B 1 185 ? -12.367 19.75 7.434 1 88.69 185 ASP B O 1
ATOM 5321 N N . GLY B 1 186 ? -12.352 17.844 8.641 1 89.94 186 GLY B N 1
ATOM 5322 C CA . GLY B 1 186 ? -13.523 17.297 7.969 1 89.94 186 GLY B CA 1
ATOM 5323 C C . GLY B 1 186 ? -13.234 16.797 6.566 1 89.94 186 GLY B C 1
ATOM 5324 O O . GLY B 1 186 ? -14.133 16.734 5.727 1 89.94 186 GLY B O 1
ATOM 5325 N N . LYS B 1 187 ? -11.992 16.484 6.309 1 91.06 187 LYS B N 1
ATOM 5326 C CA . LYS B 1 187 ? -11.586 16.141 4.949 1 91.06 187 LYS B CA 1
ATOM 5327 C C . LYS B 1 187 ? -11.164 14.672 4.855 1 91.06 187 LYS B C 1
ATOM 5329 O O . LYS B 1 187 ? -10.836 14.188 3.773 1 91.06 187 LYS B O 1
ATOM 5334 N N . LEU B 1 188 ? -11.188 13.93 5.957 1 93.25 188 LEU B N 1
ATOM 5335 C CA . LEU B 1 188 ? -10.805 12.523 5.965 1 93.25 188 LEU B CA 1
ATOM 5336 C C . LEU B 1 188 ? -11.797 11.688 5.152 1 93.25 188 LEU B C 1
ATOM 5338 O O . LEU B 1 188 ? -13.008 11.828 5.309 1 93.25 188 LEU B O 1
ATOM 5342 N N . ILE B 1 189 ? -11.289 10.867 4.293 1 91.62 189 ILE B N 1
ATOM 5343 C CA . ILE B 1 189 ? -12.164 10.008 3.504 1 91.62 189 ILE B CA 1
ATOM 5344 C C . ILE B 1 189 ? -12.781 8.938 4.402 1 91.62 189 ILE B C 1
ATOM 5346 O O . ILE B 1 189 ? -12.18 8.539 5.402 1 91.62 189 ILE B O 1
ATOM 5350 N N . LYS B 1 190 ? -13.875 8.547 4.031 1 90.62 190 LYS B N 1
ATOM 5351 C CA . LYS B 1 190 ? -14.617 7.59 4.848 1 90.62 190 LYS B CA 1
ATOM 5352 C C . LYS B 1 190 ? -14.422 6.164 4.336 1 90.62 190 LYS B C 1
ATOM 5354 O O . LYS B 1 190 ? -15.391 5.48 4 1 90.62 190 LYS B O 1
ATOM 5359 N N . SER B 1 191 ? -13.195 5.719 4.387 1 88.38 191 SER B N 1
ATOM 5360 C CA . SER B 1 191 ? -12.859 4.367 3.951 1 88.38 191 SER B CA 1
ATOM 5361 C C . SER B 1 191 ? -13.328 3.328 4.961 1 88.38 191 SER B C 1
ATOM 5363 O O . SER B 1 191 ? -13.711 3.672 6.082 1 88.38 191 SER B O 1
ATOM 5365 N N . VAL B 1 192 ? -13.258 2.152 4.629 1 94.31 192 VAL B N 1
ATOM 5366 C CA . VAL B 1 192 ? -13.875 1.059 5.367 1 94.31 192 VAL B CA 1
ATOM 5367 C C . VAL B 1 192 ? -12.898 0.509 6.398 1 94.31 192 VAL B C 1
ATOM 5369 O O . VAL B 1 192 ? -11.719 0.288 6.09 1 94.31 192 VAL B O 1
ATOM 5372 N N . PHE B 1 193 ? -13.328 0.368 7.68 1 95.81 193 PHE B N 1
ATOM 5373 C CA . PHE B 1 193 ? -12.609 -0.416 8.68 1 95.81 193 PHE B CA 1
ATOM 5374 C C . PHE B 1 193 ? -12.914 -1.901 8.523 1 95.81 193 PHE B C 1
ATOM 5376 O O . PHE B 1 193 ? -14.047 -2.281 8.227 1 95.81 193 PHE B O 1
ATOM 5383 N N . THR B 1 194 ? -11.938 -2.727 8.711 1 96.19 194 THR B N 1
ATOM 5384 C CA . THR B 1 194 ? -12.148 -4.168 8.711 1 96.19 194 THR B CA 1
ATOM 5385 C C . THR B 1 194 ? -11.945 -4.746 10.109 1 96.19 194 THR B C 1
ATOM 5387 O O . THR B 1 194 ? -10.859 -4.645 10.68 1 96.19 194 THR B O 1
ATOM 5390 N N . PHE B 1 195 ? -13 -5.312 10.672 1 97.44 195 PHE B N 1
ATOM 5391 C CA . PHE B 1 195 ? -12.953 -5.945 11.984 1 97.44 195 PHE B CA 1
ATOM 5392 C C . PHE B 1 195 ? -13.133 -7.453 11.867 1 97.44 195 PHE B C 1
ATOM 5394 O O . PHE B 1 195 ? -13.641 -7.945 10.859 1 97.44 195 PHE B O 1
ATOM 5401 N N . ASN B 1 196 ? -12.648 -8.172 12.836 1 96.5 196 ASN B N 1
ATOM 5402 C CA . ASN B 1 196 ? -12.852 -9.609 12.914 1 96.5 196 ASN B CA 1
ATOM 5403 C C . ASN B 1 196 ? -13.266 -10.039 14.328 1 96.5 196 ASN B C 1
ATOM 5405 O O . ASN B 1 196 ? -12.516 -9.82 15.281 1 96.5 196 ASN B O 1
ATOM 5409 N N . ALA B 1 197 ? -14.516 -10.484 14.422 1 97.25 197 ALA B N 1
ATOM 5410 C CA . ALA B 1 197 ? -14.914 -11.164 15.656 1 97.25 197 ALA B CA 1
ATOM 5411 C C . ALA B 1 197 ? -14.328 -12.57 15.719 1 97.25 197 ALA B C 1
ATOM 5413 O O . ALA B 1 197 ? -14.867 -13.5 15.109 1 97.25 197 ALA B O 1
ATOM 5414 N N . ARG B 1 198 ? -13.406 -12.836 16.562 1 93.06 198 ARG B N 1
ATOM 5415 C CA . ARG B 1 198 ? -12.594 -14.047 16.531 1 93.06 198 ARG B CA 1
ATOM 5416 C C . ARG B 1 198 ? -13.422 -15.266 16.922 1 93.06 198 ARG B C 1
ATOM 5418 O O . ARG B 1 198 ? -13.938 -15.328 18.047 1 93.06 198 ARG B O 1
ATOM 5425 N N . VAL B 1 199 ? -13.461 -16.188 16.016 1 92.56 199 VAL B N 1
ATOM 5426 C CA . VAL B 1 199 ? -14.195 -17.422 16.281 1 92.56 199 VAL B CA 1
ATOM 5427 C C . VAL B 1 199 ? -13.641 -18.078 17.547 1 92.56 199 VAL B C 1
ATOM 5429 O O . VAL B 1 199 ? -12.43 -18.188 17.719 1 92.56 199 VAL B O 1
ATOM 5432 N N . GLY B 1 200 ? -14.523 -18.484 18.391 1 89.69 200 GLY B N 1
ATOM 5433 C CA . GLY B 1 200 ? -14.141 -19.219 19.594 1 89.69 200 GLY B CA 1
ATOM 5434 C C . GLY B 1 200 ? -13.875 -18.312 20.781 1 89.69 200 GLY B C 1
ATOM 5435 O O . GLY B 1 200 ? -13.586 -18.797 21.875 1 89.69 200 GLY B O 1
ATOM 5436 N N . SER B 1 201 ? -13.992 -17.047 20.625 1 88.62 201 SER B N 1
ATOM 5437 C CA . SER B 1 201 ? -13.641 -16.125 21.703 1 88.62 201 SER B CA 1
ATOM 5438 C C . SER B 1 201 ? -14.836 -15.867 22.609 1 88.62 201 SER B C 1
ATOM 5440 O O . SER B 1 201 ? -14.664 -15.57 23.797 1 88.62 201 SER B O 1
ATOM 5442 N N . ALA B 1 202 ? -16.031 -15.984 22.094 1 88.62 202 ALA B N 1
ATOM 5443 C CA . ALA B 1 202 ? -17.234 -15.664 22.859 1 88.62 202 ALA B CA 1
ATOM 5444 C C . ALA B 1 202 ? -17.531 -16.766 23.875 1 88.62 202 ALA B C 1
ATOM 5446 O O . ALA B 1 202 ? -17.391 -17.953 23.578 1 88.62 202 ALA B O 1
ATOM 5447 N N . SER B 1 203 ? -17.984 -16.422 25.047 1 88.31 203 SER B N 1
ATOM 5448 C CA . SER B 1 203 ? -18.328 -17.375 26.094 1 88.31 203 SER B CA 1
ATOM 5449 C C . SER B 1 203 ? -19.578 -18.172 25.734 1 88.31 203 SER B C 1
ATOM 5451 O O . SER B 1 203 ? -19.688 -19.359 26.062 1 88.31 203 SER B O 1
ATOM 5453 N N . CYS B 1 204 ? -20.484 -17.547 25.016 1 88.56 204 CYS B N 1
ATOM 5454 C CA . CYS B 1 204 ? -21.766 -18.188 24.719 1 88.56 204 CYS B CA 1
ATOM 5455 C C . CYS B 1 204 ? -21.656 -19.031 23.453 1 88.56 204 CYS B C 1
ATOM 5457 O O . CYS B 1 204 ? -22.609 -19.688 23.062 1 88.56 204 CYS B O 1
ATOM 5459 N N . GLY B 1 205 ? -20.531 -18.969 22.75 1 88.25 205 GLY B N 1
ATOM 5460 C CA . GLY B 1 205 ? -20.312 -19.828 21.594 1 88.25 205 GLY B CA 1
ATOM 5461 C C . GLY B 1 205 ? -20.562 -19.141 20.266 1 88.25 205 GLY B C 1
ATOM 5462 O O . GLY B 1 205 ? -20.172 -19.656 19.219 1 88.25 205 GLY B O 1
ATOM 5463 N N . GLU B 1 206 ? -21.281 -18.047 20.359 1 93.31 206 GLU B N 1
ATOM 5464 C CA . GLU B 1 206 ? -21.531 -17.25 19.156 1 93.31 206 GLU B CA 1
ATOM 5465 C C . GLU B 1 206 ? -21.047 -15.812 19.328 1 93.31 206 GLU B C 1
ATOM 5467 O O . GLU B 1 206 ? -21.516 -15.086 20.203 1 93.31 206 GLU B O 1
ATOM 5472 N N . GLU B 1 207 ? -20.156 -15.375 18.469 1 95.75 207 GLU B N 1
ATOM 5473 C CA . GLU B 1 207 ? -19.547 -14.047 18.609 1 95.75 207 GLU B CA 1
ATOM 5474 C C . GLU B 1 207 ? -20.469 -12.961 18.047 1 95.75 207 GLU B C 1
ATOM 5476 O O . GLU B 1 207 ? -20.469 -11.836 18.531 1 95.75 207 GLU B O 1
ATOM 5481 N N . LEU B 1 208 ? -21.234 -13.312 16.984 1 97.38 208 LEU B N 1
ATOM 5482 C CA . LEU B 1 208 ? -22.094 -12.352 16.312 1 97.38 208 LEU B CA 1
ATOM 5483 C C . LEU B 1 208 ? -23.516 -12.891 16.188 1 97.38 208 LEU B C 1
ATOM 5485 O O . LEU B 1 208 ? -23.734 -14.023 15.758 1 97.38 208 LEU B O 1
ATOM 5489 N N . LYS B 1 209 ? -24.438 -12.102 16.625 1 96.44 209 LYS B N 1
ATOM 5490 C CA . LYS B 1 209 ? -25.859 -12.414 16.484 1 96.44 209 LYS B CA 1
ATOM 5491 C C . LYS B 1 209 ? -26.578 -11.367 15.633 1 96.44 209 LYS B C 1
ATOM 5493 O O . LYS B 1 209 ? -26.672 -10.203 16.031 1 96.44 209 LYS B O 1
ATOM 5498 N N . TYR B 1 210 ? -27.016 -11.773 14.492 1 96.5 210 TYR B N 1
ATOM 5499 C CA . TYR B 1 210 ? -27.672 -10.875 13.555 1 96.5 210 TYR B CA 1
ATOM 5500 C C . TYR B 1 210 ? -29.188 -11 13.648 1 96.5 210 TYR B C 1
ATOM 5502 O O . TYR B 1 210 ? -29.719 -12.102 13.711 1 96.5 210 TYR B O 1
ATOM 5510 N N . ASP B 1 211 ? -29.828 -9.883 13.773 1 95.06 211 ASP B N 1
ATOM 5511 C CA . ASP B 1 211 ? -31.297 -9.812 13.75 1 95.06 211 ASP B CA 1
ATOM 5512 C C . ASP B 1 211 ? -31.797 -9.273 12.414 1 95.06 211 ASP B C 1
ATOM 5514 O O . ASP B 1 211 ? -31.672 -8.078 12.133 1 95.06 211 ASP B O 1
ATOM 5518 N N . ASP B 1 212 ? -32.438 -10.055 11.609 1 90.56 212 ASP B N 1
ATOM 5519 C CA . ASP B 1 212 ? -32.906 -9.711 10.266 1 90.56 212 ASP B CA 1
ATOM 5520 C C . ASP B 1 212 ? -34 -8.656 10.305 1 90.56 212 ASP B C 1
ATOM 5522 O O . ASP B 1 212 ? -34.094 -7.812 9.414 1 90.56 212 ASP B O 1
ATOM 5526 N N . ASP B 1 213 ? -34.844 -8.656 11.281 1 91.38 213 ASP B N 1
ATOM 5527 C CA . ASP B 1 213 ? -36 -7.762 11.375 1 91.38 213 ASP B CA 1
ATOM 5528 C C . ASP B 1 213 ? -35.531 -6.324 11.633 1 91.38 213 ASP B C 1
ATOM 5530 O O . ASP B 1 213 ? -36.031 -5.387 11.008 1 91.38 213 ASP B O 1
ATOM 5534 N N . THR B 1 214 ? -34.562 -6.203 12.5 1 92.88 214 THR B N 1
ATOM 5535 C CA . THR B 1 214 ? -34.156 -4.867 12.891 1 92.88 214 THR B CA 1
ATOM 5536 C C . THR B 1 214 ? -32.875 -4.477 12.156 1 92.88 214 THR B C 1
ATOM 5538 O O . THR B 1 214 ? -32.375 -3.354 12.297 1 92.88 214 THR B O 1
ATOM 5541 N N . MET B 1 215 ? -32.281 -5.371 11.352 1 91.75 215 MET B N 1
ATOM 5542 C CA . MET B 1 215 ? -31.016 -5.145 10.672 1 91.75 215 MET B CA 1
ATOM 5543 C C . MET B 1 215 ? -29.938 -4.676 11.656 1 91.75 215 MET B C 1
ATOM 5545 O O . MET B 1 215 ? -29.328 -3.625 11.461 1 91.75 215 MET B O 1
ATOM 5549 N N . SER B 1 216 ? -29.828 -5.434 12.695 1 95.94 216 SER B N 1
ATOM 5550 C CA . SER B 1 216 ? -28.875 -5.109 13.75 1 95.94 216 SER B CA 1
ATOM 5551 C C . SER B 1 216 ? -27.969 -6.293 14.047 1 95.94 216 SER B C 1
ATOM 5553 O O . SER B 1 216 ? -28.312 -7.441 13.773 1 95.94 216 SER B O 1
ATOM 5555 N N . LEU B 1 217 ? -26.797 -6 14.492 1 97.56 217 LEU B N 1
ATOM 5556 C CA . LEU B 1 217 ? -25.797 -7.004 14.805 1 97.56 217 LEU B CA 1
ATOM 5557 C C . LEU B 1 217 ? -25.266 -6.816 16.234 1 97.56 217 LEU B C 1
ATOM 5559 O O . LEU B 1 217 ? -24.75 -5.742 16.562 1 97.56 217 LEU B O 1
ATOM 5563 N N . THR B 1 218 ? -25.406 -7.859 17 1 97.56 218 THR B N 1
ATOM 5564 C CA . THR B 1 218 ? -24.922 -7.801 18.375 1 97.56 218 THR B CA 1
ATOM 5565 C C . THR B 1 218 ? -23.609 -8.57 18.516 1 97.56 218 THR B C 1
ATOM 5567 O O . THR B 1 218 ? -23.531 -9.75 18.172 1 97.56 218 THR B O 1
ATOM 5570 N N . VAL B 1 219 ? -22.547 -7.898 18.938 1 97.38 219 VAL B N 1
ATOM 5571 C CA . VAL B 1 219 ? -21.328 -8.562 19.375 1 97.38 219 VAL B CA 1
ATOM 5572 C C . VAL B 1 219 ? -21.516 -9.094 20.797 1 97.38 219 VAL B C 1
ATOM 5574 O O . VAL B 1 219 ? -21.812 -8.328 21.703 1 97.38 219 VAL B O 1
ATOM 5577 N N . THR B 1 220 ? -21.281 -10.328 21 1 96.25 220 THR B N 1
ATOM 5578 C CA . THR B 1 220 ? -21.672 -10.977 22.25 1 96.25 220 THR B CA 1
ATOM 5579 C C . THR B 1 220 ? -20.578 -10.82 23.297 1 96.25 220 THR B C 1
ATOM 5581 O O . THR B 1 220 ? -19.484 -10.328 22.984 1 96.25 220 THR B O 1
ATOM 5584 N N . GLU B 1 221 ? -20.922 -11.305 24.438 1 92 221 GLU B N 1
ATOM 5585 C CA . GLU B 1 221 ? -20.047 -11.156 25.594 1 92 221 GLU B CA 1
ATOM 5586 C C . GLU B 1 221 ? -18.734 -11.914 25.391 1 92 221 GLU B C 1
ATOM 5588 O O . GLU B 1 221 ? -18.734 -13.031 24.875 1 92 221 GLU B O 1
ATOM 5593 N N . ASP B 1 222 ? -17.594 -11.305 25.766 1 88.69 222 ASP B N 1
ATOM 5594 C CA . ASP B 1 222 ? -16.25 -11.875 25.828 1 88.69 222 ASP B CA 1
ATOM 5595 C C . ASP B 1 222 ? -15.656 -12.031 24.422 1 88.69 222 ASP B C 1
ATOM 5597 O O . ASP B 1 222 ? -14.547 -12.547 24.266 1 88.69 222 ASP B O 1
ATOM 5601 N N . THR B 1 223 ? -16.406 -11.57 23.422 1 93 223 THR B N 1
ATOM 5602 C CA . THR B 1 223 ? -15.883 -11.625 22.062 1 93 223 THR B CA 1
ATOM 5603 C C . THR B 1 223 ? -14.633 -10.75 21.922 1 93 223 THR B C 1
ATOM 5605 O O . THR B 1 223 ? -14.602 -9.625 22.422 1 93 223 THR B O 1
ATOM 5608 N N . ILE B 1 224 ? -13.578 -11.383 21.391 1 90.75 224 ILE B N 1
ATOM 5609 C CA . ILE B 1 224 ? -12.406 -10.602 21.031 1 90.75 224 ILE B CA 1
ATOM 5610 C C . ILE B 1 224 ? -12.594 -10.008 19.625 1 90.75 224 ILE B C 1
ATOM 5612 O O . ILE B 1 224 ? -12.68 -10.742 18.641 1 90.75 224 ILE B O 1
ATOM 5616 N N . LEU B 1 225 ? -12.727 -8.727 19.562 1 94.75 225 LEU B N 1
ATOM 5617 C CA . LEU B 1 225 ? -12.938 -8.008 18.312 1 94.75 225 LEU B CA 1
ATOM 5618 C C . LEU B 1 225 ? -11.633 -7.367 17.828 1 94.75 225 LEU B C 1
ATOM 5620 O O . LEU B 1 225 ? -11.211 -6.344 18.359 1 94.75 225 LEU B O 1
ATOM 5624 N N . ASP B 1 226 ? -11.023 -7.961 16.734 1 92.69 226 ASP B N 1
ATOM 5625 C CA . ASP B 1 226 ? -9.75 -7.504 16.188 1 92.69 226 ASP B CA 1
ATOM 5626 C C . ASP B 1 226 ? -9.969 -6.453 15.094 1 92.69 226 ASP B C 1
ATOM 5628 O O . ASP B 1 226 ? -10.906 -6.555 14.305 1 92.69 226 ASP B O 1
ATOM 5632 N N . VAL B 1 227 ? -9.086 -5.496 15.109 1 94 227 VAL B N 1
ATOM 5633 C CA . VAL B 1 227 ? -9.008 -4.582 13.977 1 94 227 VAL B CA 1
ATOM 5634 C C . VAL B 1 227 ? -8.008 -5.117 12.953 1 94 227 VAL B C 1
ATOM 5636 O O . VAL B 1 227 ? -6.793 -5.008 13.148 1 94 227 VAL B O 1
ATOM 5639 N N . LEU B 1 228 ? -8.5 -5.602 11.875 1 92.31 228 LEU B N 1
ATOM 5640 C CA . LEU B 1 228 ? -7.641 -6.199 10.859 1 92.31 228 LEU B CA 1
ATOM 5641 C C . LEU B 1 228 ? -7.07 -5.129 9.93 1 92.31 228 LEU B C 1
ATOM 5643 O O . LEU B 1 228 ? -5.98 -5.297 9.375 1 92.31 228 LEU B O 1
ATOM 5647 N N . ASP B 1 229 ? -7.84 -4.082 9.688 1 92.38 229 ASP B N 1
ATOM 5648 C CA . ASP B 1 229 ? -7.414 -2.969 8.844 1 92.38 229 ASP B CA 1
ATOM 5649 C C . ASP B 1 229 ? -8.016 -1.653 9.328 1 92.38 229 ASP B C 1
ATOM 5651 O O . ASP B 1 229 ? -9.203 -1.593 9.664 1 92.38 229 ASP B O 1
ATOM 5655 N N . GLY B 1 230 ? -7.145 -0.657 9.305 1 92.75 230 GLY B N 1
ATOM 5656 C CA . GLY B 1 230 ? -7.609 0.668 9.688 1 92.75 230 GLY B CA 1
ATOM 5657 C C . GLY B 1 230 ? -7.133 1.093 11.062 1 92.75 230 GLY B C 1
ATOM 5658 O O . GLY B 1 230 ? -7.664 2.045 11.641 1 92.75 230 GLY B O 1
ATOM 5659 N N . TYR B 1 231 ? -6.141 0.421 11.555 1 89.5 231 TYR B N 1
ATOM 5660 C CA . TYR B 1 231 ? -5.699 0.72 12.914 1 89.5 231 TYR B CA 1
ATOM 5661 C C . TYR B 1 231 ? -5.109 2.123 12.992 1 89.5 231 TYR B C 1
ATOM 5663 O O . TYR B 1 231 ? -5.328 2.838 13.977 1 89.5 231 TYR B O 1
ATOM 5671 N N . HIS B 1 232 ? -4.293 2.549 12 1 90.62 232 HIS B N 1
ATOM 5672 C CA . HIS B 1 232 ? -3.768 3.908 11.969 1 90.62 232 HIS B CA 1
ATOM 5673 C C . HIS B 1 232 ? -4.895 4.938 11.969 1 90.62 232 HIS B C 1
ATOM 5675 O O . HIS B 1 232 ? -4.805 5.957 12.656 1 90.62 232 HIS B O 1
ATOM 5681 N N . ARG B 1 233 ? -5.926 4.703 11.25 1 93.81 233 ARG B N 1
ATOM 5682 C CA . ARG B 1 233 ? -7.074 5.602 11.188 1 93.81 233 ARG B CA 1
ATOM 5683 C C . ARG B 1 233 ? -7.797 5.664 12.531 1 93.81 233 ARG B C 1
ATOM 5685 O O . ARG B 1 233 ? -8.203 6.742 12.969 1 93.81 233 ARG B O 1
ATOM 5692 N N . LEU B 1 234 ? -7.941 4.438 13.102 1 93.12 234 LEU B N 1
ATOM 5693 C CA . LEU B 1 234 ? -8.57 4.363 14.414 1 93.12 234 LEU B CA 1
ATOM 5694 C C . LEU B 1 234 ? -7.828 5.238 15.422 1 93.12 234 LEU B C 1
ATOM 5696 O O . LEU B 1 234 ? -8.445 6.031 16.141 1 93.12 234 LEU B O 1
ATOM 5700 N N . ILE B 1 235 ? -6.527 5.16 15.398 1 88.81 235 ILE B N 1
ATOM 5701 C CA . ILE B 1 235 ? -5.707 5.918 16.328 1 88.81 235 ILE B CA 1
ATOM 5702 C C . ILE B 1 235 ? -5.801 7.406 16.016 1 88.81 235 ILE B C 1
ATOM 5704 O O . ILE B 1 235 ? -5.941 8.234 16.906 1 88.81 235 ILE B O 1
ATOM 5708 N N . GLY B 1 236 ? -5.715 7.766 14.703 1 90.56 236 GLY B N 1
ATOM 5709 C CA . GLY B 1 236 ? -5.828 9.164 14.305 1 90.56 236 GLY B CA 1
ATOM 5710 C C . GLY B 1 236 ? -7.141 9.797 14.719 1 90.56 236 GLY B C 1
ATOM 5711 O O . GLY B 1 236 ? -7.156 10.906 15.25 1 90.56 236 GLY B O 1
ATOM 5712 N N . ILE B 1 237 ? -8.227 9.094 14.531 1 93.06 237 ILE B N 1
ATOM 5713 C CA . ILE B 1 237 ? -9.57 9.57 14.844 1 93.06 237 ILE B CA 1
ATOM 5714 C C . ILE B 1 237 ? -9.727 9.719 16.359 1 93.06 237 ILE B C 1
ATOM 5716 O O . ILE B 1 237 ? -10.188 10.758 16.844 1 93.06 237 ILE B O 1
ATOM 5720 N N . THR B 1 238 ? -9.312 8.672 17.094 1 88.38 238 THR B N 1
ATOM 5721 C CA . THR B 1 238 ? -9.477 8.695 18.547 1 88.38 238 THR B CA 1
ATOM 5722 C C . THR B 1 238 ? -8.594 9.758 19.172 1 88.38 238 THR B C 1
ATOM 5724 O O . THR B 1 238 ? -8.977 10.398 20.156 1 88.38 238 THR B O 1
ATOM 5727 N N . MET B 1 239 ? -7.422 9.969 18.594 1 85.31 239 MET B N 1
ATOM 5728 C CA . MET B 1 239 ? -6.527 11.023 19.062 1 85.31 239 MET B CA 1
ATOM 5729 C C . MET B 1 239 ? -7.145 12.398 18.859 1 85.31 239 MET B C 1
ATOM 5731 O O . MET B 1 239 ? -7.047 13.266 19.719 1 85.31 239 MET B O 1
ATOM 5735 N N . ALA B 1 240 ? -7.758 12.633 17.703 1 88.56 240 ALA B N 1
ATOM 5736 C CA . ALA B 1 240 ? -8.422 13.898 17.422 1 88.56 240 ALA B CA 1
ATOM 5737 C C . ALA B 1 240 ? -9.516 14.195 18.438 1 88.56 240 ALA B C 1
ATOM 5739 O O . ALA B 1 240 ? -9.602 15.305 18.953 1 88.56 240 ALA B O 1
ATOM 5740 N N . ILE B 1 241 ? -10.32 13.195 18.719 1 85.62 241 ILE B N 1
ATOM 5741 C CA . ILE B 1 241 ? -11.438 13.344 19.641 1 85.62 241 ILE B CA 1
ATOM 5742 C C . ILE B 1 241 ? -10.914 13.602 21.047 1 85.62 241 ILE B C 1
ATOM 5744 O O . ILE B 1 241 ? -11.43 14.469 21.766 1 85.62 241 ILE B O 1
ATOM 5748 N N . ARG B 1 242 ? -9.867 12.93 21.375 1 78.31 242 ARG B N 1
ATOM 5749 C CA . ARG B 1 242 ? -9.266 13.086 22.703 1 78.31 242 ARG B CA 1
ATOM 5750 C C . ARG B 1 242 ? -8.695 14.484 22.891 1 78.31 242 ARG B C 1
ATOM 5752 O O . ARG B 1 242 ? -8.805 15.07 23.969 1 78.31 242 ARG B O 1
ATOM 5759 N N . GLN B 1 243 ? -8.094 14.961 21.891 1 76.06 243 GLN B N 1
ATOM 5760 C CA . GLN B 1 243 ? -7.418 16.25 21.969 1 76.06 243 GLN B CA 1
ATOM 5761 C C . GLN B 1 243 ? -8.414 17.406 21.828 1 76.06 243 GLN B C 1
ATOM 5763 O O . GLN B 1 243 ? -8.156 18.516 22.297 1 76.06 243 GLN B O 1
ATOM 5768 N N . HIS B 1 244 ? -9.578 17.125 21.188 1 80.25 244 HIS B N 1
ATOM 5769 C CA . HIS B 1 244 ? -10.57 18.172 20.953 1 80.25 244 HIS B CA 1
ATOM 5770 C C . HIS B 1 244 ? -11.977 17.688 21.312 1 80.25 244 HIS B C 1
ATOM 5772 O O . HIS B 1 244 ? -12.867 17.672 20.469 1 80.25 244 HIS B O 1
ATOM 5778 N N . PRO B 1 245 ? -12.211 17.406 22.562 1 74.62 245 PRO B N 1
ATOM 5779 C CA . PRO B 1 245 ? -13.516 16.875 22.984 1 74.62 245 PRO B CA 1
ATOM 5780 C C . PRO B 1 245 ? -14.641 17.906 22.828 1 74.62 245 PRO B C 1
ATOM 5782 O O . PRO B 1 245 ? -15.82 17.531 22.812 1 74.62 245 PRO B O 1
ATOM 5785 N N . GLU B 1 246 ? -14.273 19.141 22.625 1 76 246 GLU B N 1
ATOM 5786 C CA . GLU B 1 246 ? -15.258 20.219 22.484 1 76 246 GLU B CA 1
ATOM 5787 C C . GLU B 1 246 ? -15.891 20.203 21.094 1 76 246 GLU B C 1
ATOM 5789 O O . GLU B 1 246 ? -16.953 20.797 20.891 1 76 246 GLU B O 1
ATOM 5794 N N . LEU B 1 247 ? -15.242 19.594 20.188 1 83.56 247 LEU B N 1
ATOM 5795 C CA . LEU B 1 247 ? -15.758 19.547 18.828 1 83.56 247 LEU B CA 1
ATOM 5796 C C . LEU B 1 247 ? -16.781 18.422 18.688 1 83.56 247 LEU B C 1
ATOM 5798 O O . LEU B 1 247 ? -16.484 17.375 18.125 1 83.56 247 LEU B O 1
ATOM 5802 N N . ASP B 1 248 ? -17.953 18.656 19 1 83.25 248 ASP B N 1
ATOM 5803 C CA . ASP B 1 248 ? -19.031 17.688 19.078 1 83.25 248 ASP B CA 1
ATOM 5804 C C . ASP B 1 248 ? -19.344 17.078 17.703 1 83.25 248 ASP B C 1
ATOM 5806 O O . ASP B 1 248 ? -19.734 15.922 17.594 1 83.25 248 ASP B O 1
ATOM 5810 N N . HIS B 1 249 ? -19.156 17.906 16.688 1 88.44 249 HIS B N 1
ATOM 5811 C CA . HIS B 1 249 ? -19.5 17.453 15.352 1 88.44 249 HIS B CA 1
ATOM 5812 C C . HIS B 1 249 ? -18.625 16.281 14.93 1 88.44 249 HIS B C 1
ATOM 5814 O O . HIS B 1 249 ? -19.016 15.477 14.078 1 88.44 249 HIS B O 1
ATOM 5820 N N . LEU B 1 250 ? -17.422 16.141 15.477 1 88.88 250 LEU B N 1
ATOM 5821 C CA . LEU B 1 250 ? -16.516 15.039 15.172 1 88.88 250 LEU B CA 1
ATOM 5822 C C . LEU B 1 250 ? -17.141 13.703 15.578 1 88.88 250 LEU B C 1
ATOM 5824 O O . LEU B 1 250 ? -16.938 12.695 14.891 1 88.88 250 LEU B O 1
ATOM 5828 N N . PHE B 1 251 ? -17.922 13.766 16.594 1 87.19 251 PHE B N 1
ATOM 5829 C CA . PHE B 1 251 ? -18.531 12.555 17.125 1 87.19 251 PHE B CA 1
ATOM 5830 C C . PHE B 1 251 ? -19.578 12 16.156 1 87.19 251 PHE B C 1
ATOM 5832 O O . PHE B 1 251 ? -19.797 10.789 16.109 1 87.19 251 PHE B O 1
ATOM 5839 N N . GLU B 1 252 ? -20.094 12.836 15.383 1 90.44 252 GLU B N 1
ATOM 5840 C CA . GLU B 1 252 ? -21.219 12.461 14.539 1 90.44 252 GLU B CA 1
ATOM 5841 C C . GLU B 1 252 ? -20.75 11.969 13.172 1 90.44 252 GLU B C 1
ATOM 5843 O O . GLU B 1 252 ? -21.516 11.375 12.414 1 90.44 252 GLU B O 1
ATOM 5848 N N . GLU B 1 253 ? -19.438 12.164 12.906 1 92.81 253 GLU B N 1
ATOM 5849 C CA . GLU B 1 253 ? -18.906 11.656 11.641 1 92.81 253 GLU B CA 1
ATOM 5850 C C . GLU B 1 253 ? -19.094 10.148 11.539 1 92.81 253 GLU B C 1
ATOM 5852 O O . GLU B 1 253 ? -18.875 9.422 12.508 1 92.81 253 GLU B O 1
ATOM 5857 N N . THR B 1 254 ? -19.594 9.695 10.359 1 93.44 254 THR B N 1
ATOM 5858 C CA . THR B 1 254 ? -19.906 8.281 10.188 1 93.44 254 THR B CA 1
ATOM 5859 C C . THR B 1 254 ? -18.906 7.617 9.25 1 93.44 254 THR B C 1
ATOM 5861 O O . THR B 1 254 ? -18.562 8.164 8.195 1 93.44 254 THR B O 1
ATOM 5864 N N . PHE B 1 255 ? -18.422 6.52 9.68 1 95.12 255 PHE B N 1
ATOM 5865 C CA . PHE B 1 255 ? -17.547 5.66 8.891 1 95.12 255 PHE B CA 1
ATOM 5866 C C . PHE B 1 255 ? -18.219 4.328 8.586 1 95.12 255 PHE B C 1
ATOM 5868 O O . PHE B 1 255 ? -19.438 4.191 8.758 1 95.12 255 PHE B O 1
ATOM 5875 N N . LYS B 1 256 ? -17.516 3.42 7.961 1 95.62 256 LYS B N 1
ATOM 5876 C CA . LYS B 1 256 ? -18.047 2.119 7.574 1 95.62 256 LYS B CA 1
ATOM 5877 C C . LYS B 1 256 ? -17.203 0.982 8.148 1 95.62 256 LYS B C 1
ATOM 5879 O O . LYS B 1 256 ? -15.984 1.095 8.234 1 95.62 256 LYS B O 1
ATOM 5884 N N . VAL B 1 257 ? -17.828 -0.113 8.5 1 96.81 257 VAL B N 1
ATOM 5885 C CA . VAL B 1 257 ? -17.141 -1.277 9.047 1 96.81 257 VAL B CA 1
ATOM 5886 C C . VAL B 1 257 ? -17.516 -2.523 8.25 1 96.81 257 VAL B C 1
ATOM 5888 O O . VAL B 1 257 ? -18.703 -2.768 7.988 1 96.81 257 VAL B O 1
ATOM 5891 N N . ASP B 1 258 ? -16.562 -3.184 7.75 1 96.94 258 ASP B N 1
ATOM 5892 C CA . ASP B 1 258 ? -16.656 -4.547 7.234 1 96.94 258 ASP B CA 1
ATOM 5893 C C . ASP B 1 258 ? -16.234 -5.562 8.289 1 96.94 258 ASP B C 1
ATOM 5895 O O . ASP B 1 258 ? -15.039 -5.719 8.562 1 96.94 258 ASP B O 1
ATOM 5899 N N . ILE B 1 259 ? -17.156 -6.273 8.906 1 97.56 259 ILE B N 1
ATOM 5900 C CA . ILE B 1 259 ? -16.828 -7.145 10.031 1 97.56 259 ILE B CA 1
ATOM 5901 C C . ILE B 1 259 ? -16.938 -8.609 9.602 1 97.56 259 ILE B C 1
ATOM 5903 O O . ILE B 1 259 ? -17.875 -8.977 8.891 1 97.56 259 ILE B O 1
ATOM 5907 N N . TYR B 1 260 ? -16 -9.383 9.961 1 97 260 TYR B N 1
ATOM 5908 C CA . TYR B 1 260 ? -15.961 -10.812 9.68 1 97 260 TYR B CA 1
ATOM 5909 C C . TYR B 1 260 ? -15.977 -11.617 10.969 1 97 260 TYR B C 1
ATOM 5911 O O . TYR B 1 260 ? -15.789 -11.07 12.055 1 97 260 TYR B O 1
ATOM 5919 N N . ASN B 1 261 ? -16.328 -12.828 10.875 1 96.94 261 ASN B N 1
ATOM 5920 C CA . ASN B 1 261 ? -16.203 -13.836 11.922 1 96.94 261 ASN B CA 1
ATOM 5921 C C . ASN B 1 261 ? -15.289 -14.977 11.492 1 96.94 261 ASN B C 1
ATOM 5923 O O . ASN B 1 261 ? -15.758 -16.078 11.188 1 96.94 261 ASN B O 1
ATOM 5927 N N . TYR B 1 262 ? -13.961 -14.648 11.539 1 94.19 262 TYR B N 1
ATOM 5928 C CA . TYR B 1 262 ? -12.93 -15.539 11.039 1 94.19 262 TYR B CA 1
ATOM 5929 C C . TYR B 1 262 ? -12.164 -16.188 12.188 1 94.19 262 TYR B C 1
ATOM 5931 O O . TYR B 1 262 ? -12.047 -15.609 13.266 1 94.19 262 TYR B O 1
ATOM 5939 N N . THR B 1 263 ? -11.727 -17.438 11.914 1 92.06 263 THR B N 1
ATOM 5940 C CA . THR B 1 263 ? -10.656 -18 12.734 1 92.06 263 THR B CA 1
ATOM 5941 C C . THR B 1 263 ? -9.375 -17.188 12.57 1 92.06 263 THR B C 1
ATOM 5943 O O . THR B 1 263 ? -9.266 -16.375 11.664 1 92.06 263 THR B O 1
ATOM 5946 N N . GLN B 1 264 ? -8.461 -17.469 13.477 1 88.62 264 GLN B N 1
ATOM 5947 C CA . GLN B 1 264 ? -7.168 -16.797 13.398 1 88.62 264 GLN B CA 1
ATOM 5948 C C . GLN B 1 264 ? -6.484 -17.062 12.062 1 88.62 264 GLN B C 1
ATOM 5950 O O . GLN B 1 264 ? -5.91 -16.156 11.461 1 88.62 264 GLN B O 1
ATOM 5955 N N . LYS B 1 265 ? -6.496 -18.203 11.609 1 86.94 265 LYS B N 1
ATOM 5956 C CA . LYS B 1 265 ? -5.879 -18.609 10.344 1 86.94 265 LYS B CA 1
ATOM 5957 C C . LYS B 1 265 ? -6.48 -17.828 9.172 1 86.94 265 LYS B C 1
ATOM 5959 O O . LYS B 1 265 ? -5.75 -17.281 8.344 1 86.94 265 LYS B O 1
ATOM 5964 N N . ARG B 1 266 ? -7.766 -17.75 9.133 1 90.38 266 ARG B N 1
ATOM 5965 C CA . ARG B 1 266 ? -8.453 -17.062 8.047 1 90.38 266 ARG B CA 1
ATOM 5966 C C . ARG B 1 266 ? -8.219 -15.555 8.109 1 90.38 266 ARG B C 1
ATOM 5968 O O . ARG B 1 266 ? -8.109 -14.891 7.082 1 90.38 266 ARG B O 1
ATOM 5975 N N . ALA B 1 267 ? -8.219 -15.07 9.328 1 91.69 267 ALA B N 1
ATOM 5976 C CA . ALA B 1 267 ? -7.93 -13.648 9.516 1 91.69 267 ALA B CA 1
ATOM 5977 C C . ALA B 1 267 ? -6.543 -13.297 8.992 1 91.69 267 ALA B C 1
ATOM 5979 O O . ALA B 1 267 ? -6.355 -12.242 8.375 1 91.69 267 ALA B O 1
ATOM 5980 N N . ARG B 1 268 ? -5.629 -14.148 9.234 1 89.56 268 ARG B N 1
ATOM 5981 C CA . ARG B 1 268 ? -4.266 -13.953 8.758 1 89.56 268 ARG B CA 1
ATOM 5982 C C . ARG B 1 268 ? -4.211 -13.961 7.238 1 89.56 268 ARG B C 1
ATOM 5984 O O . ARG B 1 268 ? -3.52 -13.141 6.633 1 89.56 268 ARG B O 1
ATOM 5991 N N . GLU B 1 269 ? -4.871 -14.844 6.676 1 90.75 269 GLU B N 1
ATOM 5992 C CA . GLU B 1 269 ? -4.934 -14.93 5.219 1 90.75 269 GLU B CA 1
ATOM 5993 C C . GLU B 1 269 ? -5.582 -13.688 4.617 1 90.75 269 GLU B C 1
ATOM 5995 O O . GLU B 1 269 ? -5.148 -13.195 3.57 1 90.75 269 GLU B O 1
ATOM 6000 N N . HIS B 1 270 ? -6.621 -13.289 5.27 1 92.69 270 HIS B N 1
ATOM 6001 C CA . HIS B 1 270 ? -7.289 -12.062 4.84 1 92.69 270 HIS B CA 1
ATOM 6002 C C . HIS B 1 270 ? -6.34 -10.875 4.875 1 92.69 270 HIS B C 1
ATOM 6004 O O . HIS B 1 270 ? -6.258 -10.109 3.912 1 92.69 270 HIS B O 1
ATOM 6010 N N . PHE B 1 271 ? -5.656 -10.766 5.953 1 91.69 271 PHE B N 1
ATOM 6011 C CA . PHE B 1 271 ? -4.688 -9.688 6.113 1 91.69 271 PHE B CA 1
ATOM 6012 C C . PHE B 1 271 ? -3.604 -9.766 5.043 1 91.69 271 PHE B C 1
ATOM 6014 O O . PHE B 1 271 ? -3.225 -8.75 4.453 1 91.69 271 PHE B O 1
ATOM 6021 N N . GLY B 1 272 ? -3.113 -10.922 4.828 1 90.94 272 GLY B N 1
ATOM 6022 C CA . GLY B 1 272 ? -2.096 -11.133 3.812 1 90.94 272 GLY B CA 1
ATOM 6023 C C . GLY B 1 272 ? -2.533 -10.695 2.428 1 90.94 272 GLY B C 1
ATOM 6024 O O . GLY B 1 272 ? -1.803 -9.984 1.735 1 90.94 272 GLY B O 1
ATOM 6025 N N . GLN B 1 273 ? -3.686 -11.086 2.068 1 90.31 273 GLN B N 1
ATOM 6026 C CA . GLN B 1 273 ? -4.191 -10.734 0.745 1 90.31 273 GLN B CA 1
ATOM 6027 C C . GLN B 1 273 ? -4.453 -9.234 0.634 1 90.31 273 GLN B C 1
ATOM 6029 O O . GLN B 1 273 ? -4.137 -8.617 -0.385 1 90.31 273 GLN B O 1
ATOM 6034 N N . GLN B 1 274 ? -5 -8.727 1.658 1 90.12 274 GLN B N 1
ATOM 6035 C CA . GLN B 1 274 ? -5.332 -7.305 1.674 1 90.12 274 GLN B CA 1
ATOM 6036 C C . GLN B 1 274 ? -4.082 -6.445 1.496 1 90.12 274 GLN B C 1
ATOM 6038 O O . GLN B 1 274 ? -4.141 -5.363 0.908 1 90.12 274 GLN B O 1
ATOM 6043 N N . ASN B 1 275 ? -3.037 -6.922 1.921 1 88.75 275 ASN B N 1
ATOM 6044 C CA . ASN B 1 275 ? -1.822 -6.113 1.937 1 88.75 275 ASN B CA 1
ATOM 6045 C C . ASN B 1 275 ? -0.9 -6.469 0.773 1 88.75 275 ASN B C 1
ATOM 6047 O O . ASN B 1 275 ? 0.268 -6.078 0.76 1 88.75 275 ASN B O 1
ATOM 6051 N N . THR B 1 276 ? -1.369 -7.301 -0.209 1 84.56 276 THR B N 1
ATOM 6052 C CA . THR B 1 276 ? -0.651 -7.508 -1.462 1 84.56 276 THR B CA 1
ATOM 6053 C C . THR B 1 276 ? -0.859 -6.328 -2.406 1 84.56 276 THR B C 1
ATOM 6055 O O . THR B 1 276 ? -0.794 -6.484 -3.627 1 84.56 276 THR B O 1
ATOM 6058 N N . ILE B 1 277 ? -0.931 -5.184 -1.984 1 81.38 277 ILE B N 1
ATOM 6059 C CA . ILE B 1 277 ? -1.222 -3.984 -2.76 1 81.38 277 ILE B CA 1
ATOM 6060 C C . ILE B 1 277 ? 0.036 -3.529 -3.496 1 81.38 277 ILE B C 1
ATOM 6062 O O . ILE B 1 277 ? 1.15 -3.693 -2.996 1 81.38 277 ILE B O 1
ATOM 6066 N N . ASN B 1 278 ? -0.161 -3.123 -4.711 1 79.12 278 ASN B N 1
ATOM 6067 C CA . ASN B 1 278 ? 0.873 -2.391 -5.434 1 79.12 278 ASN B CA 1
ATOM 6068 C C . ASN B 1 278 ? 0.864 -0.907 -5.074 1 79.12 278 ASN B C 1
ATOM 6070 O O . ASN B 1 278 ? -0.025 -0.167 -5.5 1 79.12 278 ASN B O 1
ATOM 6074 N N . PRO B 1 279 ? 1.826 -0.586 -4.309 1 82.94 279 PRO B N 1
ATOM 6075 C CA . PRO B 1 279 ? 1.789 0.806 -3.852 1 82.94 279 PRO B CA 1
ATOM 6076 C C . PRO B 1 279 ? 1.898 1.806 -5 1 82.94 279 PRO B C 1
ATOM 6078 O O . PRO B 1 279 ? 2.623 1.562 -5.969 1 82.94 279 PRO B O 1
ATOM 6081 N N . VAL B 1 280 ? 1.172 2.896 -4.891 1 86.44 280 VAL B N 1
ATOM 6082 C CA . VAL B 1 280 ? 1.3 4.031 -5.797 1 86.44 280 VAL B CA 1
ATOM 6083 C C . VAL B 1 280 ? 2.533 4.852 -5.43 1 86.44 280 VAL B C 1
ATOM 6085 O O . VAL B 1 280 ? 2.912 4.926 -4.258 1 86.44 280 VAL B O 1
ATOM 6088 N N . LYS B 1 281 ? 3.17 5.414 -6.496 1 89.56 281 LYS B N 1
ATOM 6089 C CA . LYS B 1 281 ? 4.355 6.234 -6.258 1 89.56 281 LYS B CA 1
ATOM 6090 C C . LYS B 1 281 ? 4.047 7.379 -5.293 1 89.56 281 LYS B C 1
ATOM 6092 O O . LYS B 1 281 ? 2.984 8 -5.379 1 89.56 281 LYS B O 1
ATOM 6097 N N . LYS B 1 282 ? 4.945 7.609 -4.422 1 90.12 282 LYS B N 1
ATOM 6098 C CA . LYS B 1 282 ? 4.754 8.617 -3.381 1 90.12 282 LYS B CA 1
ATOM 6099 C C . LYS B 1 282 ? 4.535 10 -3.986 1 90.12 282 LYS B C 1
ATOM 6101 O O . LYS B 1 282 ? 3.721 10.781 -3.484 1 90.12 282 LYS B O 1
ATOM 6106 N N . SER B 1 283 ? 5.281 10.297 -5.02 1 92.75 283 SER B N 1
ATOM 6107 C CA . SER B 1 283 ? 5.16 11.602 -5.672 1 92.75 283 SER B CA 1
ATOM 6108 C C . SER B 1 283 ? 3.771 11.797 -6.266 1 92.75 283 SER B C 1
ATOM 6110 O O . SER B 1 283 ? 3.195 12.883 -6.168 1 92.75 283 SER B O 1
ATOM 6112 N N . LYS B 1 284 ? 3.32 10.805 -6.809 1 90.56 284 LYS B N 1
ATOM 6113 C CA . LYS B 1 284 ? 1.986 10.875 -7.398 1 90.56 284 LYS B CA 1
ATOM 6114 C C . LYS B 1 284 ? 0.918 11.039 -6.32 1 90.56 284 LYS B C 1
ATOM 6116 O O . LYS B 1 284 ? -0.002 11.844 -6.465 1 90.56 284 LYS B O 1
ATOM 6121 N N . VAL B 1 285 ? 1.018 10.305 -5.27 1 91.19 285 VAL B N 1
ATOM 6122 C CA . VAL B 1 285 ? 0.1 10.383 -4.141 1 91.19 285 VAL B CA 1
ATOM 6123 C C . VAL B 1 285 ? 0.102 11.789 -3.561 1 91.19 285 VAL B C 1
ATOM 6125 O O . VAL B 1 285 ? -0.959 12.367 -3.303 1 91.19 285 VAL B O 1
ATOM 6128 N N . ALA B 1 286 ? 1.29 12.312 -3.391 1 91 286 ALA B N 1
ATOM 6129 C CA . ALA B 1 286 ? 1.422 13.656 -2.838 1 91 286 ALA B CA 1
ATOM 6130 C C . ALA B 1 286 ? 0.783 14.695 -3.758 1 91 286 ALA B C 1
ATOM 6132 O O . ALA B 1 286 ? 0.093 15.609 -3.291 1 91 286 ALA B O 1
ATOM 6133 N N . GLU B 1 287 ? 1.029 14.555 -4.996 1 91.5 287 GLU B N 1
ATOM 6134 C CA . GLU B 1 287 ? 0.475 15.477 -5.984 1 91.5 287 GLU B CA 1
ATOM 6135 C C . GLU B 1 287 ? -1.05 15.492 -5.93 1 91.5 287 GLU B C 1
ATOM 6137 O O . GLU B 1 287 ? -1.673 16.547 -6.117 1 91.5 287 GLU B O 1
ATOM 6142 N N . MET B 1 288 ? -1.577 14.422 -5.609 1 90.12 288 MET B N 1
ATOM 6143 C CA . MET B 1 288 ? -3.029 14.281 -5.625 1 90.12 288 MET B CA 1
ATOM 6144 C C . MET B 1 288 ? -3.631 14.695 -4.285 1 90.12 288 MET B C 1
ATOM 6146 O O . MET B 1 288 ? -4.828 14.984 -4.195 1 90.12 288 MET B O 1
ATOM 6150 N N . SER B 1 289 ? -2.85 14.695 -3.271 1 88.44 289 SER B N 1
ATOM 6151 C CA . SER B 1 289 ? -3.307 15.008 -1.921 1 88.44 289 SER B CA 1
ATOM 6152 C C . SER B 1 289 ? -3.127 16.484 -1.607 1 88.44 289 SER B C 1
ATOM 6154 O O . SER B 1 289 ? -2.318 16.859 -0.752 1 88.44 289 SER B O 1
ATOM 6156 N N . GLN B 1 290 ? -3.979 17.312 -2.02 1 85.62 290 GLN B N 1
ATOM 6157 C CA . GLN B 1 290 ? -3.785 18.75 -1.949 1 85.62 290 GLN B CA 1
ATOM 6158 C C . GLN B 1 290 ? -4.387 19.328 -0.67 1 85.62 290 GLN B C 1
ATOM 6160 O O . GLN B 1 290 ? -4.465 20.547 -0.509 1 85.62 290 GLN B O 1
ATOM 6165 N N . ASN B 1 291 ? -4.801 18.438 0.187 1 85.5 291 ASN B N 1
ATOM 6166 C CA . ASN B 1 291 ? -5.281 18.891 1.488 1 85.5 291 ASN B CA 1
ATOM 6167 C C . ASN B 1 291 ? -4.129 19.125 2.463 1 85.5 291 ASN B C 1
ATOM 6169 O O . ASN B 1 291 ? -4.312 19.734 3.52 1 85.5 291 ASN B O 1
ATOM 6173 N N . VAL B 1 292 ? -2.996 18.703 2.047 1 87.25 292 VAL B N 1
ATOM 6174 C CA . VAL B 1 292 ? -1.78 18.906 2.826 1 87.25 292 VAL B CA 1
ATOM 6175 C C . VAL B 1 292 ? -1.049 20.156 2.326 1 87.25 292 VAL B C 1
ATOM 6177 O O . VAL B 1 292 ? -0.808 20.297 1.126 1 87.25 292 VAL B O 1
ATOM 6180 N N . TYR B 1 293 ? -0.635 21 3.193 1 91.88 293 TYR B N 1
ATOM 6181 C CA . TYR B 1 293 ? -0.117 22.312 2.811 1 91.88 293 TYR B CA 1
ATOM 6182 C C . TYR B 1 293 ? 1.117 22.172 1.927 1 91.88 293 TYR B C 1
ATOM 6184 O O . TYR B 1 293 ? 1.278 22.906 0.954 1 91.88 293 TYR B O 1
ATOM 6192 N N . SER B 1 294 ? 2.004 21.266 2.316 1 95.12 294 SER B N 1
ATOM 6193 C CA . SER B 1 294 ? 3.25 21.094 1.578 1 95.12 294 SER B CA 1
ATOM 6194 C C . SER B 1 294 ? 2.988 20.625 0.152 1 95.12 294 SER B C 1
ATOM 6196 O O . SER B 1 294 ? 3.627 21.094 -0.791 1 95.12 294 SER B O 1
ATOM 6198 N N . ASN B 1 295 ? 2.014 19.719 0.019 1 94.19 295 ASN B N 1
ATOM 6199 C CA . ASN B 1 295 ? 1.614 19.266 -1.31 1 94.19 295 ASN B CA 1
ATOM 6200 C C . ASN B 1 295 ? 1.051 20.406 -2.146 1 94.19 295 ASN B C 1
ATOM 6202 O O . ASN B 1 295 ? 1.332 20.516 -3.342 1 94.19 295 ASN B O 1
ATOM 6206 N N . LYS B 1 296 ? 0.278 21.234 -1.521 1 93.94 296 LYS B N 1
ATOM 6207 C CA . LYS B 1 296 ? -0.314 22.375 -2.201 1 93.94 296 LYS B CA 1
ATOM 6208 C C . LYS B 1 296 ? 0.764 23.328 -2.705 1 93.94 296 LYS B C 1
ATOM 6210 O O . LYS B 1 296 ? 0.667 23.859 -3.816 1 93.94 296 LYS B O 1
ATOM 6215 N N . ILE B 1 297 ? 1.716 23.547 -1.908 1 96.94 297 ILE B N 1
ATOM 6216 C CA . ILE B 1 297 ? 2.799 24.453 -2.258 1 96.94 297 ILE B CA 1
ATOM 6217 C C . ILE B 1 297 ? 3.574 23.906 -3.451 1 96.94 297 ILE B C 1
ATOM 6219 O O . ILE B 1 297 ? 3.803 24.609 -4.438 1 96.94 297 ILE B O 1
ATOM 6223 N N . VAL B 1 298 ? 3.955 22.641 -3.363 1 97.62 298 VAL B N 1
ATOM 6224 C CA . VAL B 1 298 ? 4.723 22.031 -4.441 1 97.62 298 VAL B CA 1
ATOM 6225 C C . VAL B 1 298 ? 3.902 22.031 -5.73 1 97.62 298 VAL B C 1
ATOM 6227 O O . VAL B 1 298 ? 4.43 22.297 -6.809 1 97.62 298 VAL B O 1
ATOM 6230 N N . LYS B 1 299 ? 2.637 21.734 -5.625 1 95.38 299 LYS B N 1
ATOM 6231 C CA . LYS B 1 299 ? 1.768 21.734 -6.797 1 95.38 299 LYS B CA 1
ATOM 6232 C C . LYS B 1 299 ? 1.684 23.109 -7.426 1 95.38 299 LYS B C 1
ATOM 6234 O O . LYS B 1 299 ? 1.7 23.25 -8.648 1 95.38 299 LYS B O 1
ATOM 6239 N N . PHE B 1 300 ? 1.559 24.078 -6.617 1 95.19 300 PHE B N 1
ATOM 6240 C CA . PHE B 1 300 ? 1.526 25.453 -7.102 1 95.19 300 PHE B CA 1
ATOM 6241 C C . PHE B 1 300 ? 2.801 25.797 -7.863 1 95.19 300 PHE B C 1
ATOM 6243 O O . PHE B 1 300 ? 2.748 26.391 -8.938 1 95.19 300 PHE B O 1
ATOM 6250 N N . ILE B 1 301 ? 3.93 25.406 -7.312 1 97.06 301 ILE B N 1
ATOM 6251 C CA . ILE B 1 301 ? 5.211 25.656 -7.965 1 97.06 301 ILE B CA 1
ATOM 6252 C C . ILE B 1 301 ? 5.262 24.906 -9.297 1 97.06 301 ILE B C 1
ATOM 6254 O O . ILE B 1 301 ? 5.672 25.469 -10.312 1 97.06 301 ILE B O 1
ATOM 6258 N N . GLN B 1 302 ? 4.863 23.656 -9.25 1 96 302 GLN B N 1
ATOM 6259 C CA . GLN B 1 302 ? 4.852 22.812 -10.445 1 96 302 GLN B CA 1
ATOM 6260 C C . GLN B 1 302 ? 4.027 23.453 -11.555 1 96 302 GLN B C 1
ATOM 6262 O O . GLN B 1 302 ? 4.422 23.438 -12.719 1 96 302 GLN B O 1
ATOM 6267 N N . ASP B 1 303 ? 2.939 24.125 -11.203 1 93 303 ASP B N 1
ATOM 6268 C CA . ASP B 1 303 ? 1.996 24.656 -12.188 1 93 303 ASP B CA 1
ATOM 6269 C C . ASP B 1 303 ? 2.42 26.047 -12.656 1 93 303 ASP B C 1
ATOM 6271 O O . ASP B 1 303 ? 2.049 26.469 -13.75 1 93 303 ASP B O 1
ATOM 6275 N N . ASN B 1 304 ? 3.221 26.734 -11.867 1 93.06 304 ASN B N 1
ATOM 6276 C CA . ASN B 1 304 ? 3.365 28.156 -12.148 1 93.06 304 ASN B CA 1
ATOM 6277 C C . ASN B 1 304 ? 4.828 28.547 -12.344 1 93.06 304 ASN B C 1
ATOM 6279 O O . ASN B 1 304 ? 5.125 29.609 -12.867 1 93.06 304 ASN B O 1
ATOM 6283 N N . SER B 1 305 ? 5.762 27.75 -11.922 1 95.44 305 SER B N 1
ATOM 6284 C CA . SER B 1 305 ? 7.18 28.062 -12.031 1 95.44 305 SER B CA 1
ATOM 6285 C C . SER B 1 305 ? 7.77 27.547 -13.344 1 95.44 305 SER B C 1
ATOM 6287 O O . SER B 1 305 ? 7.297 26.547 -13.891 1 95.44 305 SER B O 1
ATOM 6289 N N . ILE B 1 306 ? 8.773 28.156 -13.797 1 95.06 306 ILE B N 1
ATOM 6290 C CA . ILE B 1 306 ? 9.477 27.734 -15 1 95.06 306 ILE B CA 1
ATOM 6291 C C . ILE B 1 306 ? 10.148 26.375 -14.758 1 95.06 306 ILE B C 1
ATOM 6293 O O . ILE B 1 306 ? 10.477 25.656 -15.703 1 95.06 306 ILE B O 1
ATOM 6297 N N . ILE B 1 307 ? 10.336 25.984 -13.477 1 97.06 307 ILE B N 1
ATOM 6298 C CA . ILE B 1 307 ? 10.977 24.703 -13.203 1 97.06 307 ILE B CA 1
ATOM 6299 C C . ILE B 1 307 ? 9.914 23.609 -13.094 1 97.06 307 ILE B C 1
ATOM 6301 O O . ILE B 1 307 ? 10.242 22.453 -12.805 1 97.06 307 ILE B O 1
ATOM 6305 N N . GLY B 1 308 ? 8.672 23.938 -13.266 1 96.38 308 GLY B N 1
ATOM 6306 C CA . GLY B 1 308 ? 7.551 23.047 -13.047 1 96.38 308 GLY B CA 1
ATOM 6307 C C . GLY B 1 308 ? 7.672 21.734 -13.812 1 96.38 308 GLY B C 1
ATOM 6308 O O . GLY B 1 308 ? 7.418 20.656 -13.266 1 96.38 308 GLY B O 1
ATOM 6309 N N . ASP B 1 309 ? 8.141 21.812 -15.008 1 93 309 ASP B N 1
ATOM 6310 C CA . ASP B 1 309 ? 8.211 20.656 -15.898 1 93 309 ASP B CA 1
ATOM 6311 C C . ASP B 1 309 ? 9.344 19.719 -15.477 1 93 309 ASP B C 1
ATOM 6313 O O . ASP B 1 309 ? 9.406 18.562 -15.93 1 93 309 ASP B O 1
ATOM 6317 N N . TYR B 1 310 ? 10.141 20.203 -14.625 1 96.25 310 TYR B N 1
ATOM 6318 C CA . TYR B 1 310 ? 11.305 19.422 -14.242 1 96.25 310 TYR B CA 1
ATOM 6319 C C . TYR B 1 310 ? 11.102 18.766 -12.883 1 96.25 310 TYR B C 1
ATOM 6321 O O . TYR B 1 310 ? 12.031 18.203 -12.312 1 96.25 310 TYR B O 1
ATOM 6329 N N . ILE B 1 311 ? 9.859 18.906 -12.406 1 96.75 311 ILE B N 1
ATOM 6330 C CA . ILE B 1 311 ? 9.469 18.188 -11.195 1 96.75 311 ILE B CA 1
ATOM 6331 C C . ILE B 1 311 ? 8.805 16.859 -11.562 1 96.75 311 ILE B C 1
ATOM 6333 O O . ILE B 1 311 ? 7.789 16.844 -12.258 1 96.75 311 ILE B O 1
ATOM 6337 N N . LYS B 1 312 ? 9.391 15.805 -11.102 1 94.44 312 LYS B N 1
ATOM 6338 C CA . LYS B 1 312 ? 8.914 14.469 -11.445 1 94.44 312 LYS B CA 1
ATOM 6339 C C . LYS B 1 312 ? 7.75 14.055 -10.555 1 94.44 312 LYS B C 1
ATOM 6341 O O . LYS B 1 312 ? 7.867 14.055 -9.32 1 94.44 312 LYS B O 1
ATOM 6346 N N . THR B 1 313 ? 6.66 13.602 -11.156 1 90.81 313 THR B N 1
ATOM 6347 C CA . THR B 1 313 ? 5.484 13.219 -10.383 1 90.81 313 THR B CA 1
ATOM 6348 C C . THR B 1 313 ? 5.23 11.719 -10.5 1 90.81 313 THR B C 1
ATOM 6350 O O . THR B 1 313 ? 4.695 11.102 -9.57 1 90.81 313 THR B O 1
ATOM 6353 N N . ASN B 1 314 ? 5.547 11.094 -11.602 1 86.5 314 ASN B N 1
ATOM 6354 C CA . ASN B 1 314 ? 5.301 9.68 -11.82 1 86.5 314 ASN B CA 1
ATOM 6355 C C . ASN B 1 314 ? 6.527 8.836 -11.477 1 86.5 314 ASN B C 1
ATOM 6357 O O . ASN B 1 314 ? 6.965 8.008 -12.281 1 86.5 314 ASN B O 1
ATOM 6361 N N . GLY B 1 315 ? 7.109 9.125 -10.305 1 90.06 315 GLY B N 1
ATOM 6362 C CA . GLY B 1 315 ? 8.297 8.43 -9.836 1 90.06 315 GLY B CA 1
ATOM 6363 C C . GLY B 1 315 ? 8.852 8.984 -8.539 1 90.06 315 GLY B C 1
ATOM 6364 O O . GLY B 1 315 ? 8.609 10.141 -8.203 1 90.06 315 GLY B O 1
ATOM 6365 N N . ASP B 1 316 ? 9.625 8.086 -7.879 1 91.75 316 ASP B N 1
ATOM 6366 C CA . ASP B 1 316 ? 10.094 8.5 -6.562 1 91.75 316 ASP B CA 1
ATOM 6367 C C . ASP B 1 316 ? 11.617 8.609 -6.535 1 91.75 316 ASP B C 1
ATOM 6369 O O . ASP B 1 316 ? 12.219 8.75 -5.469 1 91.75 316 ASP B O 1
ATOM 6373 N N . TRP B 1 317 ? 12.211 8.484 -7.742 1 92.81 317 TRP B N 1
ATOM 6374 C CA . TRP B 1 317 ? 13.648 8.68 -7.859 1 92.81 317 TRP B CA 1
ATOM 6375 C C . TRP B 1 317 ? 14.016 9.25 -9.227 1 92.81 317 TRP B C 1
ATOM 6377 O O . TRP B 1 317 ? 13.242 9.133 -10.18 1 92.81 317 TRP B O 1
ATOM 6387 N N . ILE B 1 318 ? 15.117 9.969 -9.211 1 93 318 ILE B N 1
ATOM 6388 C CA . ILE B 1 318 ? 15.609 10.531 -10.461 1 93 318 ILE B CA 1
ATOM 6389 C C . ILE B 1 318 ? 16.938 9.875 -10.836 1 93 318 ILE B C 1
ATOM 6391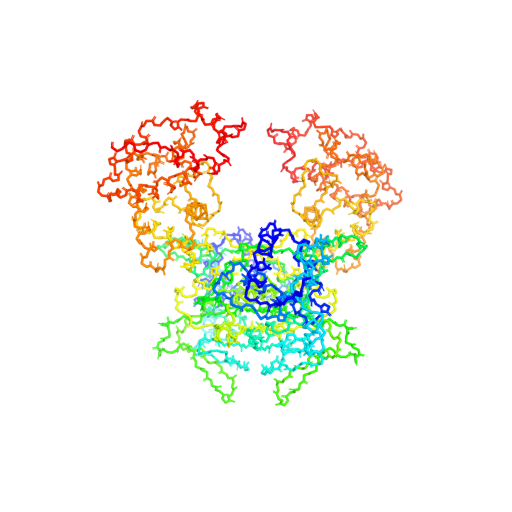 O O . ILE B 1 318 ? 17.875 9.852 -10.039 1 93 318 ILE B O 1
ATOM 6395 N N . ASN B 1 319 ? 16.906 9.336 -12.055 1 89.62 319 ASN B N 1
ATOM 6396 C CA . ASN B 1 319 ? 18.141 8.781 -12.594 1 89.62 319 ASN B CA 1
ATOM 6397 C C . ASN B 1 319 ? 19.156 9.875 -12.938 1 89.62 319 ASN B C 1
ATOM 6399 O O . ASN B 1 319 ? 18.766 10.953 -13.398 1 89.62 319 ASN B O 1
ATOM 6403 N N . GLN B 1 320 ? 20.391 9.555 -12.883 1 88.38 320 GLN B N 1
ATOM 6404 C CA . GLN B 1 320 ? 21.469 10.531 -13.094 1 88.38 320 GLN B CA 1
ATOM 6405 C C . GLN B 1 320 ? 21.438 11.078 -14.516 1 88.38 320 GLN B C 1
ATOM 6407 O O . GLN B 1 320 ? 21.859 12.211 -14.758 1 88.38 320 GLN B O 1
ATOM 6412 N N . ASN B 1 321 ? 20.828 10.375 -15.375 1 91.94 321 ASN B N 1
ATOM 6413 C CA . ASN B 1 321 ? 20.859 10.773 -16.781 1 91.94 321 ASN B CA 1
ATOM 6414 C C . ASN B 1 321 ? 19.562 11.484 -17.188 1 91.94 321 ASN B C 1
ATOM 6416 O O . ASN B 1 321 ? 19.422 11.922 -18.328 1 91.94 321 ASN B O 1
ATOM 6420 N N . GLN B 1 322 ? 18.656 11.633 -16.281 1 93.88 322 GLN B N 1
ATOM 6421 C CA . GLN B 1 322 ? 17.391 12.289 -16.578 1 93.88 322 GLN B CA 1
ATOM 6422 C C . GLN B 1 322 ? 17.5 13.797 -16.391 1 93.88 322 GLN B C 1
ATOM 6424 O O . GLN B 1 322 ? 18.156 14.266 -15.461 1 93.88 322 GLN B O 1
ATOM 6429 N N . ASN B 1 323 ? 16.891 14.508 -17.266 1 94.56 323 ASN B N 1
ATOM 6430 C CA . ASN B 1 323 ? 16.875 15.961 -17.156 1 94.56 323 ASN B CA 1
ATOM 6431 C C . ASN B 1 323 ? 15.703 16.438 -16.312 1 94.56 323 ASN B C 1
ATOM 6433 O O . ASN B 1 323 ? 14.852 17.203 -16.781 1 94.56 323 ASN B O 1
ATOM 6437 N N . LEU B 1 324 ? 15.648 16 -15.109 1 97.06 324 LEU B N 1
ATOM 6438 C CA . LEU B 1 324 ? 14.695 16.391 -14.078 1 97.06 324 LEU B CA 1
ATOM 6439 C C . LEU B 1 324 ? 15.414 16.875 -12.828 1 97.06 324 LEU B C 1
ATOM 6441 O O . LEU B 1 324 ? 16.594 16.562 -12.617 1 97.06 324 LEU B O 1
ATOM 6445 N N . LEU B 1 325 ? 14.766 17.656 -12.078 1 97.75 325 LEU B N 1
ATOM 6446 C CA . LEU B 1 325 ? 15.43 18.328 -10.961 1 97.75 325 LEU B CA 1
ATOM 6447 C C . LEU B 1 325 ? 15.141 17.609 -9.656 1 97.75 325 LEU B C 1
ATOM 6449 O O . LEU B 1 325 ? 16.062 17.344 -8.867 1 97.75 325 LEU B O 1
ATOM 6453 N N . ILE B 1 326 ? 13.898 17.359 -9.406 1 97.62 326 ILE B N 1
ATOM 6454 C CA . ILE B 1 326 ? 13.484 16.844 -8.109 1 97.62 326 ILE B CA 1
ATOM 6455 C C . ILE B 1 326 ? 12.141 16.109 -8.242 1 97.62 326 ILE B C 1
ATOM 6457 O O . ILE B 1 326 ? 11.359 16.406 -9.148 1 97.62 326 ILE B O 1
ATOM 6461 N N . THR B 1 327 ? 11.992 15.109 -7.445 1 97.62 327 THR B N 1
ATOM 6462 C CA . THR B 1 327 ? 10.68 14.469 -7.41 1 97.62 327 THR B CA 1
ATOM 6463 C C . THR B 1 327 ? 9.703 15.281 -6.566 1 97.62 327 THR B C 1
ATOM 6465 O O . THR B 1 327 ? 10.109 16.031 -5.676 1 97.62 327 THR B O 1
ATOM 6468 N N . PHE B 1 328 ? 8.43 15.109 -6.844 1 96.94 328 PHE B N 1
ATOM 6469 C CA . PHE B 1 328 ? 7.391 15.789 -6.082 1 96.94 328 PHE B CA 1
ATOM 6470 C C . PHE B 1 328 ? 7.508 15.469 -4.598 1 96.94 328 PHE B C 1
ATOM 6472 O O . PHE B 1 328 ? 7.434 16.359 -3.752 1 96.94 328 PHE B O 1
ATOM 6479 N N . SER B 1 329 ? 7.719 14.234 -4.258 1 95.88 329 SER B N 1
ATOM 6480 C CA . SER B 1 329 ? 7.793 13.789 -2.871 1 95.88 329 SER B CA 1
ATOM 6481 C C . SER B 1 329 ? 9.008 14.375 -2.168 1 95.88 329 SER B C 1
ATOM 6483 O O . SER B 1 329 ? 8.938 14.758 -0.998 1 95.88 329 SER B O 1
ATOM 6485 N N . ASP B 1 330 ? 10.125 14.445 -2.854 1 97.19 330 ASP B N 1
ATOM 6486 C CA . ASP B 1 330 ? 11.32 15.039 -2.26 1 97.19 330 ASP B CA 1
ATOM 6487 C C . ASP B 1 330 ? 11.133 16.531 -2.039 1 97.19 330 ASP B C 1
ATOM 6489 O O . ASP B 1 330 ? 11.641 17.094 -1.062 1 97.19 330 ASP B O 1
ATOM 6493 N N . PHE B 1 331 ? 10.508 17.172 -3.008 1 98.31 331 PHE B N 1
ATOM 6494 C CA . PHE B 1 331 ? 10.25 18.594 -2.871 1 98.31 331 PHE B CA 1
ATOM 6495 C C . PHE B 1 331 ? 9.344 18.875 -1.676 1 98.31 331 PHE B C 1
ATOM 6497 O O . PHE B 1 331 ? 9.562 19.828 -0.924 1 98.31 331 PHE B O 1
ATOM 6504 N N . LYS B 1 332 ? 8.352 17.984 -1.534 1 96.88 332 LYS B N 1
ATOM 6505 C CA . LYS B 1 332 ? 7.473 18.047 -0.368 1 96.88 332 LYS B CA 1
ATOM 6506 C C . LYS B 1 332 ? 8.273 18 0.928 1 96.88 332 LYS B C 1
ATOM 6508 O O . LYS B 1 332 ? 8.039 18.781 1.844 1 96.88 332 LYS B O 1
ATOM 6513 N N . LYS B 1 333 ? 9.195 17.109 1.002 1 96.12 333 LYS B N 1
ATOM 6514 C CA . LYS B 1 333 ? 10.031 16.953 2.189 1 96.12 333 LYS B CA 1
ATOM 6515 C C . LYS B 1 333 ? 10.859 18.219 2.447 1 96.12 333 LYS B C 1
ATOM 6517 O O . LYS B 1 333 ? 11.055 18.609 3.598 1 96.12 333 LYS B O 1
ATOM 6522 N N . ALA B 1 334 ? 11.344 18.766 1.396 1 97.94 334 ALA B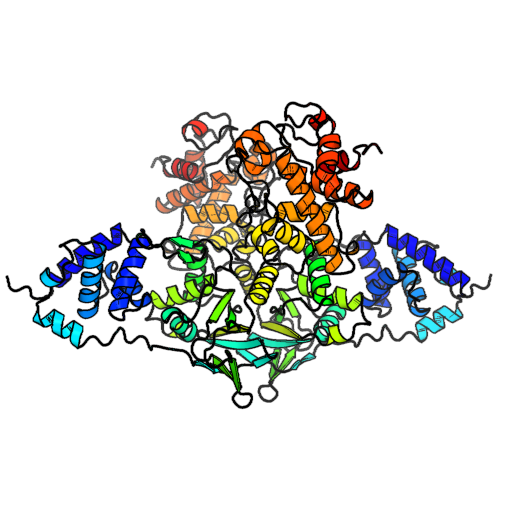 N 1
ATOM 6523 C CA . ALA B 1 334 ? 12.125 20 1.521 1 97.94 334 ALA B CA 1
ATOM 6524 C C . ALA B 1 334 ? 11.281 21.125 2.109 1 97.94 334 ALA B C 1
ATOM 6526 O O . ALA B 1 334 ? 11.758 21.891 2.955 1 97.94 334 ALA B O 1
ATOM 6527 N N . ILE B 1 335 ? 10.055 21.25 1.644 1 98 335 ILE B N 1
ATOM 6528 C CA . ILE B 1 335 ? 9.133 22.25 2.166 1 98 335 ILE B CA 1
ATOM 6529 C C . ILE B 1 335 ? 8.875 21.984 3.65 1 98 335 ILE B C 1
ATOM 6531 O O . ILE B 1 335 ? 8.922 22.922 4.465 1 98 335 ILE B O 1
ATOM 6535 N N . GLU B 1 336 ? 8.727 20.734 4 1 95.38 336 GLU B N 1
ATOM 6536 C CA . GLU B 1 336 ? 8.344 20.359 5.355 1 95.38 336 GLU B CA 1
ATOM 6537 C C . GLU B 1 336 ? 9.516 20.516 6.324 1 95.38 336 GLU B C 1
ATOM 6539 O O . GLU B 1 336 ? 9.312 20.594 7.539 1 95.38 336 GLU B O 1
ATOM 6544 N N . ARG B 1 337 ? 10.641 20.562 5.82 1 95.62 337 ARG B N 1
ATOM 6545 C CA . ARG B 1 337 ? 11.805 20.797 6.672 1 95.62 337 ARG B CA 1
ATOM 6546 C C . ARG B 1 337 ? 11.836 22.234 7.156 1 95.62 337 ARG B C 1
ATOM 6548 O O . ARG B 1 337 ? 12.352 22.531 8.242 1 95.62 337 ARG B O 1
ATOM 6555 N N . SER B 1 338 ? 11.305 23.172 6.383 1 96.38 338 SER B N 1
ATOM 6556 C CA . SER B 1 338 ? 11.383 24.594 6.688 1 96.38 338 SER B CA 1
ATOM 6557 C C . SER B 1 338 ? 10.062 25.125 7.227 1 96.38 338 SER B C 1
ATOM 6559 O O . SER B 1 338 ? 10.023 26.156 7.895 1 96.38 338 SER B O 1
ATOM 6561 N N . TYR B 1 339 ? 8.984 24.453 6.863 1 95.88 339 TYR B N 1
ATOM 6562 C CA . TYR B 1 339 ? 7.66 24.938 7.238 1 95.88 339 TYR B CA 1
ATOM 6563 C C . TYR B 1 339 ? 6.883 23.859 8 1 95.88 339 TYR B C 1
ATOM 6565 O O . TYR B 1 339 ? 7.145 22.672 7.844 1 95.88 339 TYR B O 1
ATOM 6573 N N . SER B 1 340 ? 5.965 24.281 8.852 1 90.56 340 SER B N 1
ATOM 6574 C CA . SER B 1 340 ? 4.996 23.422 9.531 1 90.56 340 SER B CA 1
ATOM 6575 C C . SER B 1 340 ? 3.576 23.953 9.352 1 90.56 340 SER B C 1
ATOM 6577 O O . SER B 1 340 ? 3.379 25.078 8.906 1 90.56 340 SER B O 1
ATOM 6579 N N . LYS B 1 341 ? 2.65 23.094 9.703 1 85.31 341 LYS B N 1
ATOM 6580 C CA . LYS B 1 341 ? 1.252 23.5 9.57 1 85.31 341 LYS B CA 1
ATOM 6581 C C . LYS B 1 341 ? 0.958 24.75 10.391 1 85.31 341 LYS B C 1
ATOM 6583 O O . LYS B 1 341 ? 0.139 25.578 9.992 1 85.31 341 LYS B O 1
ATOM 6588 N N . LYS B 1 342 ? 1.621 24.953 11.383 1 85.44 342 LYS B N 1
ATOM 6589 C CA . LYS B 1 342 ? 1.404 26.078 12.297 1 85.44 342 LYS B CA 1
ATOM 6590 C C . LYS B 1 342 ? 1.811 27.391 11.656 1 85.44 342 LYS B C 1
ATOM 6592 O O . LYS B 1 342 ? 1.391 28.469 12.102 1 85.44 342 LYS B O 1
ATOM 6597 N N . ASP B 1 343 ? 2.672 27.266 10.633 1 90.44 343 ASP B N 1
ATOM 6598 C CA . ASP B 1 343 ? 3.143 28.469 9.945 1 90.44 343 ASP B CA 1
ATOM 6599 C C . ASP B 1 343 ? 2.027 29.094 9.117 1 90.44 343 ASP B C 1
ATOM 6601 O O . ASP B 1 343 ? 2.146 30.25 8.68 1 90.44 343 ASP B O 1
ATOM 6605 N N . PHE B 1 344 ? 0.929 28.281 9 1 90.94 344 PHE B N 1
ATOM 6606 C CA . PHE B 1 344 ? -0.138 28.75 8.117 1 90.94 344 PHE B CA 1
ATOM 6607 C C . PHE B 1 344 ? -1.469 28.797 8.859 1 90.94 344 PHE B C 1
ATOM 6609 O O . PHE B 1 344 ? -1.971 27.766 9.312 1 90.94 344 PHE B O 1
ATOM 6616 N N . SER B 1 345 ? -2.07 29.938 8.969 1 84.25 345 SER B N 1
ATOM 6617 C CA . SER B 1 345 ? -3.361 30.078 9.625 1 84.25 345 SER B CA 1
ATOM 6618 C C . SER B 1 345 ? -4.512 29.938 8.641 1 84.25 345 SER B C 1
ATOM 6620 O O . SER B 1 345 ? -5.617 29.531 9.016 1 84.25 345 SER B O 1
ATOM 6622 N N . THR B 1 346 ? -4.215 30.328 7.418 1 88.44 346 THR B N 1
ATOM 6623 C CA . THR B 1 346 ? -5.25 30.328 6.395 1 88.44 346 THR B CA 1
ATOM 6624 C C . THR B 1 346 ? -4.715 29.75 5.086 1 88.44 346 THR B C 1
ATOM 6626 O O . THR B 1 346 ? -3.502 29.594 4.922 1 88.44 346 THR B O 1
ATOM 6629 N N . GLN B 1 347 ? -5.625 29.438 4.215 1 88.31 347 GLN B N 1
ATOM 6630 C CA . GLN B 1 347 ? -5.258 29.016 2.865 1 88.31 347 GLN B CA 1
ATOM 6631 C C . GLN B 1 347 ? -4.508 30.125 2.127 1 88.31 347 GLN B C 1
ATOM 6633 O O . GLN B 1 347 ? -3.635 29.859 1.305 1 88.31 347 GLN B O 1
ATOM 6638 N N . ALA B 1 348 ? -4.84 31.297 2.432 1 90.56 348 ALA B N 1
ATOM 6639 C CA . ALA B 1 348 ? -4.191 32.438 1.813 1 90.56 348 ALA B CA 1
ATOM 6640 C C . ALA B 1 348 ? -2.709 32.5 2.172 1 90.56 348 ALA B C 1
ATOM 6642 O O . ALA B 1 348 ? -1.879 32.875 1.345 1 90.56 348 ALA B O 1
ATOM 6643 N N . ASP B 1 349 ? -2.367 32.125 3.381 1 93.19 349 ASP B N 1
ATOM 6644 C CA . ASP B 1 349 ? -0.975 32.094 3.82 1 93.19 349 ASP B CA 1
ATOM 6645 C C . ASP B 1 349 ? -0.171 31.062 3.021 1 93.19 349 ASP B C 1
ATOM 6647 O O . ASP B 1 349 ? 0.982 31.312 2.664 1 93.19 349 ASP B O 1
ATOM 6651 N N . ILE B 1 350 ? -0.836 30 2.768 1 94.25 350 ILE B N 1
ATOM 6652 C CA . ILE B 1 350 ? -0.193 28.938 2.002 1 94.25 350 ILE B CA 1
ATOM 6653 C C . ILE B 1 350 ? 0.099 29.422 0.585 1 94.25 350 ILE B C 1
ATOM 6655 O O . ILE B 1 350 ? 1.2 29.219 0.067 1 94.25 350 ILE B O 1
ATOM 6659 N N . LEU B 1 351 ? -0.793 30.078 0.002 1 93.5 351 LEU B N 1
ATOM 6660 C CA . LEU B 1 351 ? -0.651 30.578 -1.362 1 93.5 351 LEU B CA 1
ATOM 6661 C C . LEU B 1 351 ? 0.416 31.672 -1.438 1 93.5 351 LEU B C 1
ATOM 6663 O O . LEU B 1 351 ? 1.145 31.766 -2.428 1 93.5 351 LEU B O 1
ATOM 6667 N N . LYS B 1 352 ? 0.407 32.5 -0.446 1 94.5 352 LYS B N 1
ATOM 6668 C CA . LYS B 1 352 ? 1.423 33.562 -0.395 1 94.5 352 LYS B CA 1
ATOM 6669 C C . LYS B 1 352 ? 2.828 32.969 -0.373 1 94.5 352 LYS B C 1
ATOM 6671 O O . LYS B 1 352 ? 3.717 33.438 -1.089 1 94.5 352 LYS B O 1
ATOM 6676 N N . THR B 1 353 ? 2.973 31.984 0.434 1 96.69 353 THR B N 1
ATOM 6677 C CA . THR B 1 353 ? 4.254 31.297 0.518 1 96.69 353 THR B CA 1
ATOM 6678 C C . THR B 1 353 ? 4.582 30.609 -0.8 1 96.69 353 THR B C 1
ATOM 6680 O O . THR B 1 353 ? 5.719 30.656 -1.27 1 96.69 353 THR B O 1
ATOM 6683 N N . ALA B 1 354 ? 3.6 29.938 -1.423 1 97.25 354 ALA B N 1
ATOM 6684 C CA . ALA B 1 354 ? 3.783 29.25 -2.699 1 97.25 354 ALA B CA 1
ATOM 6685 C C . ALA B 1 354 ? 4.234 30.219 -3.785 1 97.25 354 ALA B C 1
ATOM 6687 O O . ALA B 1 354 ? 5.117 29.906 -4.586 1 97.25 354 ALA B O 1
ATOM 6688 N N . ARG B 1 355 ? 3.678 31.375 -3.76 1 96.25 355 ARG B N 1
ATOM 6689 C CA . ARG B 1 355 ? 4.035 32.406 -4.734 1 96.25 355 ARG B CA 1
ATOM 6690 C C . ARG B 1 355 ? 5.473 32.875 -4.531 1 96.25 355 ARG B C 1
ATOM 6692 O O . ARG B 1 355 ? 6.215 33.062 -5.5 1 96.25 355 ARG B O 1
ATOM 6699 N N . TYR B 1 356 ? 5.781 33.094 -3.291 1 97.69 356 TYR B N 1
ATOM 6700 C CA . TYR B 1 356 ? 7.137 33.531 -2.988 1 97.69 356 TYR B CA 1
ATOM 6701 C C . TYR B 1 356 ? 8.164 32.5 -3.416 1 97.69 356 TYR B C 1
ATOM 6703 O O . TYR B 1 356 ? 9.172 32.812 -4.043 1 97.69 356 TYR B O 1
ATOM 6711 N N . LEU B 1 357 ? 7.91 31.266 -3.074 1 98.44 357 LEU B N 1
ATOM 6712 C CA . LEU B 1 357 ? 8.812 30.172 -3.438 1 98.44 357 LEU B CA 1
ATOM 6713 C C . LEU B 1 357 ? 8.898 30.016 -4.953 1 98.44 357 LEU B C 1
ATOM 6715 O O . LEU B 1 357 ? 9.969 29.75 -5.496 1 98.44 357 LEU B O 1
ATOM 6719 N N . THR B 1 358 ? 7.762 30.172 -5.633 1 98.19 358 THR B N 1
ATOM 6720 C CA . THR B 1 358 ? 7.75 30.109 -7.094 1 98.19 358 THR B CA 1
ATOM 6721 C C . THR B 1 358 ? 8.688 31.156 -7.68 1 98.19 358 THR B C 1
ATOM 6723 O O . THR B 1 358 ? 9.516 30.859 -8.539 1 98.19 358 THR B O 1
ATOM 6726 N N . SER B 1 359 ? 8.586 32.344 -7.168 1 97.44 359 SER B N 1
ATOM 6727 C CA . SER B 1 359 ? 9.43 33.438 -7.637 1 97.44 359 SER B CA 1
ATOM 6728 C C . SER B 1 359 ? 10.898 33.188 -7.289 1 97.44 359 SER B C 1
ATOM 6730 O O . SER B 1 359 ? 11.789 33.531 -8.078 1 97.44 359 SER B O 1
ATOM 6732 N N . PHE B 1 360 ? 11.133 32.719 -6.125 1 98.06 360 PHE B N 1
ATOM 6733 C CA . PHE B 1 360 ? 12.492 32.406 -5.699 1 98.06 360 PHE B CA 1
ATOM 6734 C C . PHE B 1 360 ? 13.133 31.406 -6.652 1 98.06 360 PHE B C 1
ATOM 6736 O O . PHE B 1 360 ? 14.258 31.625 -7.121 1 98.06 360 PHE B O 1
ATOM 6743 N N . PHE B 1 361 ? 12.438 30.297 -6.969 1 98.31 361 PHE B N 1
ATOM 6744 C CA . PHE B 1 361 ? 13 29.25 -7.812 1 98.31 361 PHE B CA 1
ATOM 6745 C C . PHE B 1 361 ? 13.117 29.734 -9.258 1 98.31 361 PHE B C 1
ATOM 6747 O O . PHE B 1 361 ? 14.039 29.328 -9.977 1 98.31 361 PHE B O 1
ATOM 6754 N N . ASP B 1 362 ? 12.188 30.578 -9.68 1 96.81 362 ASP B N 1
ATOM 6755 C CA . ASP B 1 362 ? 12.344 31.188 -11 1 96.81 362 ASP B CA 1
ATOM 6756 C C . ASP B 1 362 ? 13.625 32 -11.078 1 96.81 362 ASP B C 1
ATOM 6758 O O . ASP B 1 362 ? 14.359 31.938 -12.062 1 96.81 362 ASP B O 1
ATOM 6762 N N . ALA B 1 363 ? 13.859 32.812 -10.039 1 96.69 363 ALA B N 1
ATOM 6763 C CA . ALA B 1 363 ? 15.078 33.625 -9.977 1 96.69 363 ALA B CA 1
ATOM 6764 C C . ALA B 1 363 ? 16.312 32.719 -9.953 1 96.69 363 ALA B C 1
ATOM 6766 O O . ALA B 1 363 ? 17.312 33.031 -10.625 1 96.69 363 ALA B O 1
ATOM 6767 N N . LEU B 1 364 ? 16.266 31.688 -9.188 1 97.19 364 LEU B N 1
ATOM 6768 C CA . LEU B 1 364 ? 17.359 30.734 -9.102 1 97.19 364 LEU B CA 1
ATOM 6769 C C . LEU B 1 364 ? 17.641 30.109 -10.453 1 97.19 364 LEU B C 1
ATOM 6771 O O . LEU B 1 364 ? 18.812 30.016 -10.875 1 97.19 364 LEU B O 1
ATOM 6775 N N . ALA B 1 365 ? 16.594 29.688 -11.141 1 96.94 365 ALA B N 1
ATOM 6776 C CA . ALA B 1 365 ? 16.719 29.047 -12.445 1 96.94 365 ALA B CA 1
ATOM 6777 C C . ALA B 1 365 ? 17.281 30 -13.477 1 96.94 365 ALA B C 1
ATOM 6779 O O . ALA B 1 365 ? 18.016 29.594 -14.375 1 96.94 365 ALA B O 1
ATOM 6780 N N . THR B 1 366 ? 16.906 31.234 -13.328 1 94.31 366 THR B N 1
ATOM 6781 C CA . THR B 1 366 ? 17.391 32.25 -14.258 1 94.31 366 THR B CA 1
ATOM 6782 C C . THR B 1 366 ? 18.891 32.5 -14.031 1 94.31 366 THR B C 1
ATOM 6784 O O . THR B 1 366 ? 19.609 32.812 -14.977 1 94.31 366 THR B O 1
ATOM 6787 N N . GLN B 1 367 ? 19.328 32.406 -12.852 1 93.88 367 GLN B N 1
ATOM 6788 C CA . GLN B 1 367 ? 20.734 32.562 -12.523 1 93.88 367 GLN B CA 1
ATOM 6789 C C . GLN B 1 367 ? 21.547 31.375 -12.984 1 93.88 367 GLN B C 1
ATOM 6791 O O . GLN B 1 367 ? 22.719 31.516 -13.367 1 93.88 367 GLN B O 1
ATOM 6796 N N . TYR B 1 368 ? 20.969 30.219 -12.844 1 95.75 368 TYR B N 1
ATOM 6797 C CA . TYR B 1 368 ? 21.625 28.969 -13.227 1 95.75 368 TYR B CA 1
ATOM 6798 C C . TYR B 1 368 ? 20.844 28.266 -14.336 1 95.75 368 TYR B C 1
ATOM 6800 O O . TYR B 1 368 ? 20.359 27.156 -14.156 1 95.75 368 TYR B O 1
ATOM 6808 N N . VAL B 1 369 ? 20.828 28.812 -15.492 1 94.75 369 VAL B N 1
ATOM 6809 C CA . VAL B 1 369 ? 19.922 28.438 -16.562 1 94.75 369 VAL B CA 1
ATOM 6810 C C . VAL B 1 369 ? 20.25 27.031 -17.047 1 94.75 369 VAL B C 1
ATOM 6812 O O . VAL B 1 369 ? 19.359 26.172 -17.125 1 94.75 369 VAL B O 1
ATOM 6815 N N . ASP B 1 370 ? 21.453 26.672 -17.297 1 94.5 370 ASP B N 1
ATOM 6816 C CA . ASP B 1 370 ? 21.828 25.359 -17.781 1 94.5 370 ASP B CA 1
ATOM 6817 C C . ASP B 1 370 ? 21.547 24.281 -16.734 1 94.5 370 ASP B C 1
ATOM 6819 O O . ASP B 1 370 ? 21.109 23.188 -17.062 1 94.5 370 ASP B O 1
ATOM 6823 N N . GLU B 1 371 ? 21.766 24.656 -15.523 1 96.62 371 GLU B N 1
ATOM 6824 C CA . GLU B 1 371 ? 21.641 23.719 -14.414 1 96.62 371 GLU B CA 1
ATOM 6825 C C . GLU B 1 371 ? 20.188 23.406 -14.117 1 96.62 371 GLU B C 1
ATOM 6827 O O . GLU B 1 371 ? 19.859 22.297 -13.672 1 96.62 371 GLU B O 1
ATOM 6832 N N . PHE B 1 372 ? 19.297 24.344 -14.414 1 97.44 372 PHE B N 1
ATOM 6833 C CA . PHE B 1 372 ? 17.922 24.156 -13.969 1 97.44 372 PHE B CA 1
ATOM 6834 C C . PHE B 1 372 ? 16.984 23.984 -15.156 1 97.44 372 PHE B C 1
ATOM 6836 O O . PHE B 1 372 ? 15.898 23.422 -15.023 1 97.44 372 PHE B O 1
ATOM 6843 N N . LEU B 1 373 ? 17.375 24.453 -16.344 1 95.38 373 LEU B N 1
ATOM 6844 C CA . LEU B 1 373 ? 16.453 24.469 -17.469 1 95.38 373 LEU B CA 1
ATOM 6845 C C . LEU B 1 373 ? 17.094 23.859 -18.719 1 95.38 373 LEU B C 1
ATOM 6847 O O . LEU B 1 373 ? 16.422 23.578 -19.703 1 95.38 373 LEU B O 1
ATOM 6851 N N . GLY B 1 374 ? 18.328 23.656 -18.672 1 93.12 374 GLY B N 1
ATOM 6852 C CA . GLY B 1 374 ? 19.062 23.188 -19.828 1 93.12 374 GLY B CA 1
ATOM 6853 C C . GLY B 1 374 ? 19.547 21.75 -19.688 1 93.12 374 GLY B C 1
ATOM 6854 O O . GLY B 1 374 ? 18.75 20.828 -19.578 1 93.12 374 GLY B O 1
ATOM 6855 N N . ASP B 1 375 ? 20.875 21.609 -19.625 1 93.5 375 ASP B N 1
ATOM 6856 C CA . ASP B 1 375 ? 21.484 20.281 -19.516 1 93.5 375 ASP B CA 1
ATOM 6857 C C . ASP B 1 375 ? 21.594 19.844 -18.062 1 93.5 375 ASP B C 1
ATOM 6859 O O . ASP B 1 375 ? 22.703 19.641 -17.547 1 93.5 375 ASP B O 1
ATOM 6863 N N . ILE B 1 376 ? 20.516 19.578 -17.547 1 96.38 376 ILE B N 1
ATOM 6864 C CA . ILE B 1 376 ? 20.375 19.344 -16.109 1 96.38 376 ILE B CA 1
ATOM 6865 C C . ILE B 1 376 ? 21.234 18.125 -15.711 1 96.38 376 ILE B C 1
ATOM 6867 O O . ILE B 1 376 ? 22 18.188 -14.758 1 96.38 376 ILE B O 1
ATOM 6871 N N . ALA B 1 377 ? 21.141 17.016 -16.453 1 96.06 377 ALA B N 1
ATOM 6872 C CA . ALA B 1 377 ? 21.859 15.773 -16.156 1 96.06 377 ALA B CA 1
ATOM 6873 C C . ALA B 1 377 ? 23.359 15.969 -16.219 1 96.06 377 ALA B C 1
ATOM 6875 O O . ALA B 1 377 ? 24.109 15.469 -15.367 1 96.06 377 ALA B O 1
ATOM 6876 N N . LYS B 1 378 ? 23.797 16.672 -17.219 1 95.56 378 LYS B N 1
ATOM 6877 C CA . LYS B 1 378 ? 25.219 16.922 -17.406 1 95.56 378 LYS B CA 1
ATOM 6878 C C . LYS B 1 378 ? 25.781 17.766 -16.266 1 95.56 378 LYS B C 1
ATOM 6880 O O . LYS B 1 378 ? 26.844 17.453 -15.711 1 95.56 378 LYS B O 1
ATOM 6885 N N . GLU B 1 379 ? 25.109 18.844 -15.922 1 95.56 379 GLU B N 1
ATOM 6886 C CA . GLU B 1 379 ? 25.562 19.734 -14.859 1 95.56 379 GLU B CA 1
ATOM 6887 C C . GLU B 1 379 ? 25.531 19.047 -13.5 1 95.56 379 GLU B C 1
ATOM 6889 O O . GLU B 1 379 ? 26.359 19.328 -12.633 1 95.56 379 GLU B O 1
ATOM 6894 N N . ARG B 1 380 ? 24.609 18.094 -13.312 1 94.75 380 ARG B N 1
ATOM 6895 C CA . ARG B 1 380 ? 24.438 17.359 -12.062 1 94.75 380 ARG B CA 1
ATOM 6896 C C . ARG B 1 380 ? 25.672 16.516 -11.75 1 94.75 380 ARG B C 1
ATOM 6898 O O . ARG B 1 380 ? 25.969 16.25 -10.586 1 94.75 380 ARG B O 1
ATOM 6905 N N . LYS B 1 381 ? 26.391 16.156 -12.742 1 93.06 381 LYS B N 1
ATOM 6906 C CA . LYS B 1 381 ? 27.578 15.344 -12.57 1 93.06 381 LYS B CA 1
ATOM 6907 C C . LYS B 1 381 ? 28.75 16.172 -12.016 1 93.06 381 LYS B C 1
ATOM 6909 O O . LYS B 1 381 ? 29.641 15.633 -11.367 1 93.06 381 LYS B O 1
ATOM 6914 N N . ARG B 1 382 ? 28.688 17.453 -12.188 1 93.88 382 ARG B N 1
ATOM 6915 C CA . ARG B 1 382 ? 29.844 18.266 -11.844 1 93.88 382 ARG B CA 1
ATOM 6916 C C . ARG B 1 382 ? 29.531 19.234 -10.711 1 93.88 382 ARG B C 1
ATOM 6918 O O . ARG B 1 382 ? 30.422 19.75 -10.055 1 93.88 382 ARG B O 1
ATOM 6925 N N . SER B 1 383 ? 28.266 19.547 -10.492 1 95.12 383 SER B N 1
ATOM 6926 C CA . SER B 1 383 ? 27.859 20.594 -9.555 1 95.12 383 SER B CA 1
ATOM 6927 C C . SER B 1 383 ? 26.703 20.125 -8.68 1 95.12 383 SER B C 1
ATOM 6929 O O . SER B 1 383 ? 25.859 19.344 -9.117 1 95.12 383 SER B O 1
ATOM 6931 N N . PHE B 1 384 ? 26.609 20.672 -7.43 1 96.5 384 PHE B N 1
ATOM 6932 C CA . PHE B 1 384 ? 25.531 20.344 -6.512 1 96.5 384 PHE B CA 1
ATOM 6933 C C . PHE B 1 384 ? 24.391 21.344 -6.645 1 96.5 384 PHE B C 1
ATOM 6935 O O . PHE B 1 384 ? 23.344 21.188 -6.02 1 96.5 384 PHE B O 1
ATOM 6942 N N . VAL B 1 385 ? 24.562 22.328 -7.504 1 96.62 385 VAL B N 1
ATOM 6943 C CA . VAL B 1 385 ? 23.625 23.438 -7.539 1 96.62 385 VAL B CA 1
ATOM 6944 C C . VAL B 1 385 ? 22.219 22.938 -7.898 1 96.62 385 VAL B C 1
ATOM 6946 O O . VAL B 1 385 ? 21.219 23.453 -7.406 1 96.62 385 VAL B O 1
ATOM 6949 N N . ASN B 1 386 ? 22.141 21.922 -8.758 1 97.25 386 ASN B N 1
ATOM 6950 C CA . ASN B 1 386 ? 20.828 21.422 -9.156 1 97.25 386 ASN B CA 1
ATOM 6951 C C . ASN B 1 386 ? 20.531 20.062 -8.539 1 97.25 386 ASN B C 1
ATOM 6953 O O . ASN B 1 386 ? 19.641 19.344 -8.992 1 97.25 386 ASN B O 1
ATOM 6957 N N . ASN B 1 387 ? 21.328 19.688 -7.531 1 96.12 387 ASN B N 1
ATOM 6958 C CA . ASN B 1 387 ? 21.062 18.453 -6.781 1 96.12 387 ASN B CA 1
ATOM 6959 C C . ASN B 1 387 ? 19.766 18.562 -5.969 1 96.12 387 ASN B C 1
ATOM 6961 O O . ASN B 1 387 ? 19.531 19.578 -5.305 1 96.12 387 ASN B O 1
ATOM 6965 N N . TYR B 1 388 ? 18.984 17.516 -5.988 1 96.81 388 TYR B N 1
ATOM 6966 C CA . TYR B 1 388 ? 17.656 17.578 -5.395 1 96.81 388 TYR B CA 1
ATOM 6967 C C . TYR B 1 388 ? 17.734 17.812 -3.889 1 96.81 388 TYR B C 1
ATOM 6969 O O . TYR B 1 388 ? 16.844 18.406 -3.293 1 96.81 388 TYR B O 1
ATOM 6977 N N . LEU B 1 389 ? 18.766 17.391 -3.223 1 96.94 389 LEU B N 1
ATOM 6978 C CA . LEU B 1 389 ? 18.891 17.562 -1.779 1 96.94 389 LEU B CA 1
ATOM 6979 C C . LEU B 1 389 ? 19.156 19.016 -1.415 1 96.94 389 LEU B C 1
ATOM 6981 O O . LEU B 1 389 ? 18.844 19.453 -0.304 1 96.94 389 LEU B O 1
ATOM 6985 N N . PHE B 1 390 ? 19.734 19.766 -2.311 1 97.56 390 PHE B N 1
ATOM 6986 C CA . PHE B 1 390 ? 20.047 21.156 -2.041 1 97.56 390 PHE B CA 1
ATOM 6987 C C . PHE B 1 390 ? 18.797 22.016 -2.037 1 97.56 390 PHE B C 1
ATOM 6989 O O . PHE B 1 390 ? 18.812 23.141 -1.544 1 97.56 390 PHE B O 1
ATOM 6996 N N . PHE B 1 391 ? 17.703 21.469 -2.574 1 98.44 391 PHE B N 1
ATOM 6997 C CA . PHE B 1 391 ? 16.422 22.156 -2.494 1 98.44 391 PHE B CA 1
ATOM 6998 C C . PHE B 1 391 ? 16.016 22.391 -1.041 1 98.44 391 PHE B C 1
ATOM 7000 O O . PHE B 1 391 ? 15.305 23.344 -0.733 1 98.44 391 PHE B O 1
ATOM 7007 N N . ASN B 1 392 ? 16.469 21.484 -0.148 1 98.19 392 ASN B N 1
ATOM 7008 C CA . ASN B 1 392 ? 16.234 21.703 1.273 1 98.19 392 ASN B CA 1
ATOM 7009 C C . ASN B 1 392 ? 16.844 23.016 1.746 1 98.19 392 ASN B C 1
ATOM 7011 O O . ASN B 1 392 ? 16.234 23.734 2.545 1 98.19 392 ASN B O 1
ATOM 7015 N N . GLY B 1 393 ? 18 23.281 1.271 1 97.75 393 GLY B N 1
ATOM 7016 C CA . GLY B 1 393 ? 18.656 24.547 1.594 1 97.75 393 GLY B CA 1
ATOM 7017 C C . GLY B 1 393 ? 18.016 25.75 0.927 1 97.75 393 GLY B C 1
ATOM 7018 O O . GLY B 1 393 ? 17.859 26.797 1.548 1 97.75 393 GLY B O 1
ATOM 7019 N N . TYR B 1 394 ? 17.656 25.562 -0.348 1 98.31 394 TYR B N 1
ATOM 7020 C CA . TYR B 1 394 ? 17.031 26.656 -1.1 1 98.31 394 TYR B CA 1
ATOM 7021 C C . TYR B 1 394 ? 15.727 27.094 -0.451 1 98.31 394 TYR B C 1
ATOM 7023 O O . TYR B 1 394 ? 15.461 28.281 -0.329 1 98.31 394 TYR B O 1
ATOM 7031 N N . VAL B 1 395 ? 14.898 26.125 -0.048 1 98.56 395 VAL B N 1
ATOM 7032 C CA . VAL B 1 395 ? 13.641 26.453 0.608 1 98.56 395 VAL B CA 1
ATOM 7033 C C . VAL B 1 395 ? 13.906 27.203 1.911 1 98.56 395 VAL B C 1
ATOM 7035 O O . VAL B 1 395 ? 13.227 28.172 2.221 1 98.56 395 VAL B O 1
ATOM 7038 N N . GLY B 1 396 ? 14.891 26.734 2.639 1 97.5 396 GLY B N 1
ATOM 7039 C CA . GLY B 1 396 ? 15.273 27.438 3.855 1 97.5 396 GLY B CA 1
ATOM 7040 C C . GLY B 1 396 ? 15.711 28.859 3.607 1 97.5 396 GLY B C 1
ATOM 7041 O O . GLY B 1 396 ? 15.328 29.781 4.344 1 97.5 396 GLY B O 1
ATOM 7042 N N . LEU B 1 397 ? 16.516 29.047 2.646 1 97.19 397 LEU B N 1
ATOM 7043 C CA . LEU B 1 397 ? 17 30.375 2.289 1 97.19 397 LEU B CA 1
ATOM 7044 C C . LEU B 1 397 ? 15.852 31.281 1.879 1 97.19 397 LEU B C 1
ATOM 7046 O O . LEU B 1 397 ? 15.805 32.438 2.277 1 97.19 397 LEU B O 1
ATOM 7050 N N . ALA B 1 398 ? 14.969 30.734 1.08 1 97.88 398 ALA B N 1
ATOM 7051 C CA . ALA B 1 398 ? 13.812 31.5 0.641 1 97.88 398 ALA B CA 1
ATOM 7052 C C . ALA B 1 398 ? 12.984 31.984 1.833 1 97.88 398 ALA B C 1
ATOM 7054 O O . ALA B 1 398 ? 12.531 33.125 1.865 1 97.88 398 ALA B O 1
ATOM 7055 N N . LYS B 1 399 ? 12.742 31.047 2.736 1 97.06 399 LYS B N 1
ATOM 7056 C CA . LYS B 1 399 ? 11.984 31.406 3.934 1 97.06 399 LYS B CA 1
ATOM 7057 C C . LYS B 1 399 ? 12.68 32.531 4.699 1 97.06 399 LYS B C 1
ATOM 7059 O O . LYS B 1 399 ? 12.023 33.5 5.141 1 97.06 399 LYS B O 1
ATOM 7064 N N . LYS B 1 400 ? 13.945 32.469 4.848 1 95.5 400 LYS B N 1
ATOM 7065 C CA . LYS B 1 400 ? 14.734 33.469 5.547 1 95.5 400 LYS B CA 1
ATOM 7066 C C . LYS B 1 400 ? 14.625 34.844 4.848 1 95.5 400 LYS B C 1
ATOM 7068 O O . LYS B 1 400 ? 14.438 35.844 5.504 1 95.5 400 LYS B O 1
ATOM 7073 N N . LEU B 1 401 ? 14.766 34.812 3.59 1 96.12 401 LEU B N 1
ATOM 7074 C CA . LEU B 1 401 ? 14.656 36.062 2.82 1 96.12 401 LEU B CA 1
ATOM 7075 C C . LEU B 1 401 ? 13.266 36.656 2.971 1 96.12 401 LEU B C 1
ATOM 7077 O O . LEU B 1 401 ? 13.141 37.875 3.109 1 96.12 401 LEU B O 1
ATOM 7081 N N . GLN B 1 402 ? 12.273 35.812 2.891 1 94.75 402 GLN B N 1
ATOM 7082 C CA . GLN B 1 402 ? 10.898 36.281 3.051 1 94.75 402 GLN B CA 1
ATOM 7083 C C . GLN B 1 402 ? 10.695 36.938 4.422 1 94.75 402 GLN B C 1
ATOM 7085 O O . GLN B 1 402 ? 10.062 37.969 4.539 1 94.75 402 GLN B O 1
ATOM 7090 N N . LEU B 1 403 ? 11.195 36.312 5.445 1 92.94 403 LEU B N 1
ATOM 7091 C CA . LEU B 1 403 ? 11.062 36.812 6.812 1 92.94 403 LEU B CA 1
ATOM 7092 C C . LEU B 1 403 ? 11.82 38.125 6.996 1 92.94 403 LEU B C 1
ATOM 7094 O O . LEU B 1 403 ? 11.422 38.969 7.793 1 92.94 403 LEU B O 1
ATOM 7098 N N . ASP B 1 404 ? 12.906 38.25 6.25 1 92.31 404 ASP B N 1
ATOM 7099 C CA . ASP B 1 404 ? 13.719 39.469 6.312 1 92.31 404 ASP B CA 1
ATOM 7100 C C . ASP B 1 404 ? 13.102 40.594 5.477 1 92.31 404 ASP B C 1
ATOM 7102 O O . ASP B 1 404 ? 13.68 41.688 5.355 1 92.31 404 ASP B O 1
ATOM 7106 N N . GLY B 1 405 ? 12.047 40.344 4.824 1 92.25 405 GLY B N 1
ATOM 7107 C CA . GLY B 1 405 ? 11.281 41.375 4.133 1 92.25 405 GLY B CA 1
ATOM 7108 C C . GLY B 1 405 ? 11.75 41.594 2.711 1 92.25 405 GLY B C 1
ATOM 7109 O O . GLY B 1 405 ? 11.469 42.656 2.127 1 92.25 405 GLY B O 1
ATOM 7110 N N . VAL B 1 406 ? 12.492 40.688 2.15 1 94.56 406 VAL B N 1
ATOM 7111 C CA . VAL B 1 406 ? 12.938 40.812 0.768 1 94.56 406 VAL B CA 1
ATOM 7112 C C . VAL B 1 406 ? 11.75 40.656 -0.176 1 94.56 406 VAL B C 1
ATOM 7114 O O . VAL B 1 406 ? 11.062 39.625 -0.159 1 94.56 406 VAL B O 1
ATOM 7117 N N . SER B 1 407 ? 11.5 41.688 -1.007 1 94.88 407 SER B N 1
ATOM 7118 C CA . SER B 1 407 ? 10.352 41.656 -1.912 1 94.88 407 SER B CA 1
ATOM 7119 C C . SER B 1 407 ? 10.625 40.781 -3.135 1 94.88 407 SER B C 1
ATOM 7121 O O . SER B 1 407 ? 11.781 40.469 -3.422 1 94.88 407 SER B O 1
ATOM 7123 N N . LEU B 1 408 ? 9.609 40.375 -3.912 1 94.69 408 LEU B N 1
ATOM 7124 C CA . LEU B 1 408 ? 9.703 39.531 -5.082 1 94.69 408 LEU B CA 1
ATOM 7125 C C . LEU B 1 408 ? 10.617 40.125 -6.137 1 94.69 408 LEU B C 1
ATOM 7127 O O . LEU B 1 408 ? 11.383 39.406 -6.785 1 94.69 408 LEU B O 1
ATOM 7131 N N . ASP B 1 409 ? 10.586 41.469 -6.246 1 92.62 409 ASP B N 1
ATOM 7132 C CA . ASP B 1 409 ? 11.359 42.156 -7.27 1 92.62 409 ASP B CA 1
ATOM 7133 C C . ASP B 1 409 ? 12.844 42.188 -6.918 1 92.62 409 ASP B C 1
ATOM 7135 O O . ASP B 1 409 ? 13.688 42.375 -7.793 1 92.62 409 ASP B O 1
ATOM 7139 N N . GLU B 1 410 ? 13.164 41.938 -5.645 1 94.75 410 GLU B N 1
ATOM 7140 C CA . GLU B 1 410 ? 14.547 42 -5.18 1 94.75 410 GLU B CA 1
ATOM 7141 C C . GLU B 1 410 ? 15.18 40.594 -5.152 1 94.75 410 GLU B C 1
ATOM 7143 O O . GLU B 1 410 ? 16.391 40.469 -4.965 1 94.75 410 GLU B O 1
ATOM 7148 N N . LEU B 1 411 ? 14.438 39.562 -5.367 1 95.25 411 LEU B N 1
ATOM 7149 C CA . LEU B 1 411 ? 14.891 38.156 -5.195 1 95.25 411 LEU B CA 1
ATOM 7150 C C . LEU B 1 411 ? 16.062 37.875 -6.121 1 95.25 411 LEU B C 1
ATOM 7152 O O . LEU B 1 411 ? 17.047 37.25 -5.699 1 95.25 411 LEU B O 1
ATOM 7156 N N . GLU B 1 412 ? 15.953 38.281 -7.352 1 94.06 412 GLU B N 1
ATOM 7157 C CA . GLU B 1 412 ? 17 37.969 -8.32 1 94.06 412 GLU B CA 1
ATOM 7158 C C . GLU B 1 412 ? 18.344 38.531 -7.867 1 94.06 412 GLU B C 1
ATOM 7160 O O . GLU B 1 412 ? 19.359 37.844 -7.902 1 94.06 412 GLU B O 1
ATOM 7165 N N . SER B 1 413 ? 18.328 39.812 -7.488 1 93.81 413 SER B N 1
ATOM 7166 C CA . SER B 1 413 ? 19.547 40.469 -7.043 1 93.81 413 SER B CA 1
ATOM 7167 C C . SER B 1 413 ? 20.094 39.812 -5.766 1 93.81 413 SER B C 1
ATOM 7169 O O . SER B 1 413 ? 21.297 39.594 -5.633 1 93.81 413 SER B O 1
ATOM 7171 N N . LYS B 1 414 ? 19.219 39.531 -4.84 1 93.5 414 LYS B N 1
ATOM 7172 C CA . LYS B 1 414 ? 19.625 38.938 -3.561 1 93.5 414 LYS B CA 1
ATOM 7173 C C . LYS B 1 414 ? 20.203 37.562 -3.752 1 93.5 414 LYS B C 1
ATOM 7175 O O . LYS B 1 414 ? 21.156 37.156 -3.064 1 93.5 414 LYS B O 1
ATOM 7180 N N . ILE B 1 415 ? 19.609 36.719 -4.602 1 94.44 415 ILE B N 1
ATOM 7181 C CA . ILE B 1 415 ? 20.062 35.375 -4.879 1 94.44 415 ILE B CA 1
ATOM 7182 C C . ILE B 1 415 ? 21.453 35.438 -5.512 1 94.44 415 ILE B C 1
ATOM 7184 O O . ILE B 1 415 ? 22.328 34.625 -5.16 1 94.44 415 ILE B O 1
ATOM 7188 N N . THR B 1 416 ? 21.609 36.344 -6.43 1 93.19 416 THR B N 1
ATOM 7189 C CA . THR B 1 416 ? 22.906 36.531 -7.051 1 93.19 416 THR B CA 1
ATOM 7190 C C . THR B 1 416 ? 23.969 36.875 -6.008 1 93.19 416 THR B C 1
ATOM 7192 O O . THR B 1 416 ? 25.062 36.344 -6.02 1 93.19 416 THR B O 1
ATOM 7195 N N . ASP B 1 417 ? 23.625 37.75 -5.117 1 92.56 417 ASP B N 1
ATOM 7196 C CA . ASP B 1 417 ? 24.547 38.219 -4.078 1 92.56 417 ASP B CA 1
ATOM 7197 C C . ASP B 1 417 ? 24.906 37.062 -3.123 1 92.56 417 ASP B C 1
ATOM 7199 O O . ASP B 1 417 ? 26.062 36.906 -2.758 1 92.56 417 ASP B O 1
ATOM 7203 N N . VAL B 1 418 ? 23.922 36.312 -2.74 1 92.56 418 VAL B N 1
ATOM 7204 C CA . VAL B 1 418 ? 24.109 35.312 -1.706 1 92.56 418 VAL B CA 1
ATOM 7205 C C . VAL B 1 418 ? 24.766 34.062 -2.309 1 92.56 418 VAL B C 1
ATOM 7207 O O . VAL B 1 418 ? 25.719 33.5 -1.743 1 92.56 418 VAL B O 1
ATOM 7210 N N . LEU B 1 419 ? 24.297 33.562 -3.502 1 94.12 419 LEU B N 1
ATOM 7211 C CA . LEU B 1 419 ? 24.734 32.281 -4.059 1 94.12 419 LEU B CA 1
ATOM 7212 C C . LEU B 1 419 ? 25.938 32.469 -4.957 1 94.12 419 LEU B C 1
ATOM 7214 O O . LEU B 1 419 ? 26.688 31.531 -5.199 1 94.12 419 LEU B O 1
ATOM 7218 N N . GLY B 1 420 ? 26.062 33.688 -5.414 1 89.38 420 GLY B N 1
ATOM 7219 C CA . GLY B 1 420 ? 27.172 33.969 -6.316 1 89.38 420 GLY B CA 1
ATOM 7220 C C . GLY B 1 420 ? 28.531 33.688 -5.695 1 89.38 420 GLY B C 1
ATOM 7221 O O . GLY B 1 420 ? 29.5 33.406 -6.398 1 89.38 420 GLY B O 1
ATOM 7222 N N . SER B 1 421 ? 28.641 33.75 -4.406 1 87.69 421 SER B N 1
ATOM 7223 C CA . SER B 1 421 ? 29.922 33.562 -3.711 1 87.69 421 SER B CA 1
ATOM 7224 C C . SER B 1 421 ? 30.156 32.094 -3.354 1 87.69 421 SER B C 1
ATOM 7226 O O . SER B 1 421 ? 31.234 31.75 -2.861 1 87.69 421 SER B O 1
ATOM 7228 N N . ILE B 1 422 ? 29.219 31.266 -3.648 1 93.75 422 ILE B N 1
ATOM 7229 C CA . ILE B 1 422 ? 29.328 29.875 -3.242 1 93.75 422 ILE B CA 1
ATOM 7230 C C . ILE B 1 422 ? 29.828 29.031 -4.414 1 93.75 422 ILE B C 1
ATOM 7232 O O . ILE B 1 422 ? 29.297 29.125 -5.523 1 93.75 422 ILE B O 1
ATOM 7236 N N . ASP B 1 423 ? 30.859 28.266 -4.199 1 95.5 423 ASP B N 1
ATOM 7237 C CA . ASP B 1 423 ? 31.312 27.281 -5.168 1 95.5 423 ASP B CA 1
ATOM 7238 C C . ASP B 1 423 ? 30.547 25.969 -5.012 1 95.5 423 ASP B C 1
ATOM 7240 O O . ASP B 1 423 ? 30.844 25.188 -4.109 1 95.5 423 ASP B O 1
ATOM 7244 N N . PHE B 1 424 ? 29.688 25.688 -5.973 1 96.38 424 PHE B N 1
ATOM 7245 C CA . PHE B 1 424 ? 28.828 24.516 -5.875 1 96.38 424 PHE B CA 1
ATOM 7246 C C . PHE B 1 424 ? 29.5 23.297 -6.508 1 96.38 424 PHE B C 1
ATOM 7248 O O . PHE B 1 424 ? 28.891 22.219 -6.582 1 96.38 424 PHE B O 1
ATOM 7255 N N . SER B 1 425 ? 30.688 23.453 -6.957 1 95.25 425 SER B N 1
ATOM 7256 C CA . SER B 1 425 ? 31.406 22.344 -7.594 1 95.25 425 SER B CA 1
ATOM 7257 C C . SER B 1 425 ? 31.547 21.156 -6.641 1 95.25 425 SER B C 1
ATOM 7259 O O . SER B 1 425 ? 31.828 21.344 -5.453 1 95.25 425 SER B O 1
ATOM 7261 N N . LYS B 1 426 ? 31.406 19.938 -7.16 1 94.19 426 LYS B N 1
ATOM 7262 C CA . LYS B 1 426 ? 31.562 18.734 -6.355 1 94.19 426 LYS B CA 1
ATOM 7263 C C . LYS B 1 426 ? 33 18.594 -5.859 1 94.19 426 LYS B C 1
ATOM 7265 O O . LYS B 1 426 ? 33.25 17.859 -4.902 1 94.19 426 LYS B O 1
ATOM 7270 N N . LYS B 1 427 ? 33.875 19.344 -6.414 1 92.75 427 LYS B N 1
ATOM 7271 C CA . LYS B 1 427 ? 35.281 19.297 -6.035 1 92.75 427 LYS B CA 1
ATOM 7272 C C . LYS B 1 427 ? 35.562 20.203 -4.84 1 92.75 427 LYS B C 1
ATOM 7274 O O . LYS B 1 427 ? 36.625 20.125 -4.227 1 92.75 427 LYS B O 1
ATOM 7279 N N . ASN B 1 428 ? 34.594 21.109 -4.617 1 94 428 ASN B N 1
ATOM 7280 C CA . ASN B 1 428 ? 34.75 22.016 -3.482 1 94 428 ASN B CA 1
ATOM 7281 C C . ASN B 1 428 ? 34.875 21.234 -2.17 1 94 428 ASN B C 1
ATOM 7283 O O . ASN B 1 428 ? 33.906 20.594 -1.743 1 94 428 ASN B O 1
ATOM 7287 N N . LYS B 1 429 ? 35.906 21.359 -1.38 1 93.06 429 LYS B N 1
ATOM 7288 C CA . LYS B 1 429 ? 36.188 20.625 -0.151 1 93.06 429 LYS B CA 1
ATOM 7289 C C . LYS B 1 429 ? 35.25 21.062 0.969 1 93.06 429 LYS B C 1
ATOM 7291 O O . LYS B 1 429 ? 35.062 20.328 1.955 1 93.06 429 LYS B O 1
ATOM 7296 N N . LEU B 1 430 ? 34.688 22.172 0.774 1 93.06 430 LEU B N 1
ATOM 7297 C CA . LEU B 1 430 ? 33.75 22.703 1.762 1 93.06 430 LEU B CA 1
ATOM 7298 C C . LEU B 1 430 ? 32.625 21.688 2.053 1 93.06 430 LEU B C 1
ATOM 7300 O O . LEU B 1 430 ? 32.219 21.547 3.201 1 93.06 430 LEU B O 1
ATOM 7304 N N . TRP B 1 431 ? 32.125 20.969 1.067 1 94.75 431 TRP B N 1
ATOM 7305 C CA . TRP B 1 431 ? 31 20.047 1.204 1 94.75 431 TRP B CA 1
ATOM 7306 C C . TRP B 1 431 ? 31.375 18.844 2.066 1 94.75 431 TRP B C 1
ATOM 7308 O O . TRP B 1 431 ? 30.547 18.344 2.828 1 94.75 431 TRP B O 1
ATOM 7318 N N . ASP B 1 432 ? 32.531 18.469 1.957 1 92.56 432 ASP B N 1
ATOM 7319 C CA . ASP B 1 432 ? 33.062 17.375 2.785 1 92.56 432 ASP B CA 1
ATOM 7320 C C . ASP B 1 432 ? 33.219 17.828 4.234 1 92.56 432 ASP B C 1
ATOM 7322 O O . ASP B 1 432 ? 32.875 17.078 5.164 1 92.56 432 ASP B O 1
ATOM 7326 N N . GLU B 1 433 ? 33.75 19.031 4.355 1 93.25 433 GLU B N 1
ATOM 7327 C CA . GLU B 1 433 ? 33.969 19.578 5.688 1 93.25 433 GLU B CA 1
ATOM 7328 C C . GLU B 1 433 ? 32.656 19.75 6.457 1 93.25 433 GLU B C 1
ATOM 7330 O O . GLU B 1 433 ? 32.625 19.547 7.672 1 93.25 433 GLU B O 1
ATOM 7335 N N . LEU B 1 434 ? 31.656 20.062 5.719 1 93.62 434 LEU B N 1
ATOM 7336 C CA . LEU B 1 434 ? 30.344 20.281 6.332 1 93.62 434 LEU B CA 1
ATOM 7337 C C . LEU B 1 434 ? 29.625 18.953 6.547 1 93.62 434 LEU B C 1
ATOM 7339 O O . LEU B 1 434 ? 28.594 18.906 7.23 1 93.62 434 LEU B O 1
ATOM 7343 N N . GLY B 1 435 ? 30.141 17.906 5.961 1 92.62 435 GLY B N 1
ATOM 7344 C CA . GLY B 1 435 ? 29.516 16.594 6.082 1 92.62 435 GLY B CA 1
ATOM 7345 C C . GLY B 1 435 ? 28.312 16.422 5.184 1 92.62 435 GLY B C 1
ATOM 7346 O O . GLY B 1 435 ? 27.438 15.602 5.469 1 92.62 435 GLY B O 1
ATOM 7347 N N . VAL B 1 436 ? 28.219 17.188 4.16 1 92.5 436 VAL B N 1
ATOM 7348 C CA . VAL B 1 436 ? 27.094 17.188 3.227 1 92.5 436 VAL B CA 1
ATOM 7349 C C . VAL B 1 436 ? 27.234 16.016 2.246 1 92.5 436 VAL B C 1
ATOM 7351 O O . VAL B 1 436 ? 26.25 15.562 1.67 1 92.5 436 VAL B O 1
ATOM 7354 N N . VAL B 1 437 ? 28.453 15.43 2.096 1 92.31 437 VAL B N 1
ATOM 7355 C CA . VAL B 1 437 ? 28.703 14.391 1.1 1 92.31 437 VAL B CA 1
ATOM 7356 C C . VAL B 1 437 ? 29.172 13.109 1.793 1 92.31 437 VAL B C 1
ATOM 7358 O O . VAL B 1 437 ? 29.656 13.148 2.922 1 92.31 437 VAL B O 1
ATOM 7361 N N . ASP B 1 438 ? 28.875 11.992 1.124 1 88.88 438 ASP B N 1
ATOM 7362 C CA . ASP B 1 438 ? 29.344 10.703 1.641 1 88.88 438 ASP B CA 1
ATOM 7363 C C . ASP B 1 438 ? 30.766 10.406 1.174 1 88.88 438 ASP B C 1
ATOM 7365 O O . ASP B 1 438 ? 31.438 11.273 0.593 1 88.88 438 ASP B O 1
ATOM 7369 N N . LYS B 1 439 ? 31.234 9.156 1.419 1 82.44 439 LYS B N 1
ATOM 7370 C CA . LYS B 1 439 ? 32.594 8.758 1.109 1 82.44 439 LYS B CA 1
ATOM 7371 C C . LYS B 1 439 ? 32.844 8.734 -0.398 1 82.44 439 LYS B C 1
ATOM 7373 O O . LYS B 1 439 ? 33.969 8.938 -0.858 1 82.44 439 LYS B O 1
ATOM 7378 N N . ASN B 1 440 ? 31.719 8.625 -1.105 1 81.56 440 ASN B N 1
ATOM 7379 C CA . ASN B 1 440 ? 31.828 8.547 -2.559 1 81.56 440 ASN B CA 1
ATOM 7380 C C . ASN B 1 440 ? 31.594 9.898 -3.213 1 81.56 440 ASN B C 1
ATOM 7382 O O . ASN B 1 440 ? 31.547 10.008 -4.441 1 81.56 440 ASN B O 1
ATOM 7386 N N . GLY B 1 441 ? 31.391 10.953 -2.365 1 82.31 441 GLY B N 1
ATOM 7387 C CA . GLY B 1 441 ? 31.234 12.297 -2.885 1 82.31 441 GLY B CA 1
ATOM 7388 C C . GLY B 1 441 ? 29.797 12.617 -3.246 1 82.31 441 GLY B C 1
ATOM 7389 O O . GLY B 1 441 ? 29.516 13.641 -3.885 1 82.31 441 GLY B O 1
ATOM 7390 N N . ASN B 1 442 ? 28.922 11.781 -2.891 1 88.5 442 ASN B N 1
ATOM 7391 C CA . ASN B 1 442 ? 27.516 12.039 -3.168 1 88.5 442 ASN B CA 1
ATOM 7392 C C . ASN B 1 442 ? 26.844 12.781 -2.018 1 88.5 442 ASN B C 1
ATOM 7394 O O . ASN B 1 442 ? 27.188 12.57 -0.852 1 88.5 442 ASN B O 1
ATOM 7398 N N . ALA B 1 443 ? 25.891 13.664 -2.418 1 90.31 443 ALA B N 1
ATOM 7399 C CA . ALA B 1 443 ? 25.156 14.398 -1.388 1 90.31 443 ALA B CA 1
ATOM 7400 C C . ALA B 1 443 ? 24.359 13.445 -0.505 1 90.31 443 ALA B C 1
ATOM 7402 O O . ALA B 1 443 ? 23.766 12.484 -0.998 1 90.31 443 ALA B O 1
ATOM 7403 N N . LYS B 1 444 ? 24.25 13.531 0.86 1 90.19 444 LYS B N 1
ATOM 7404 C CA . LYS B 1 444 ? 23.562 12.555 1.691 1 90.19 444 LYS B CA 1
ATOM 7405 C C . LYS B 1 444 ? 22.844 13.227 2.863 1 90.19 444 LYS B C 1
ATOM 7407 O O . LYS B 1 444 ? 21.938 12.648 3.461 1 90.19 444 LYS B O 1
ATOM 7412 N N . SER B 1 445 ? 23.062 14.539 3.266 1 91.81 445 SER B N 1
ATOM 7413 C CA . SER B 1 445 ? 22.547 15.117 4.5 1 91.81 445 SER B CA 1
ATOM 7414 C C . SER B 1 445 ? 21.688 16.344 4.223 1 91.81 445 SER B C 1
ATOM 7416 O O . SER B 1 445 ? 22.172 17.469 4.305 1 91.81 445 SER B O 1
ATOM 7418 N N . PRO B 1 446 ? 20.344 16.062 4.102 1 95.19 446 PRO B N 1
ATOM 7419 C CA . PRO B 1 446 ? 19.484 17.219 3.84 1 95.19 446 PRO B CA 1
ATOM 7420 C C . PRO B 1 446 ? 19.5 18.234 4.984 1 95.19 446 PRO B C 1
ATOM 7422 O O . PRO B 1 446 ? 19.422 19.438 4.746 1 95.19 446 PRO B O 1
ATOM 7425 N N . GLN B 1 447 ? 19.688 17.719 6.191 1 95.19 447 GLN B N 1
ATOM 7426 C CA . GLN B 1 447 ? 19.688 18.609 7.352 1 95.19 447 GLN B CA 1
ATOM 7427 C C . GLN B 1 447 ? 20.938 19.484 7.371 1 95.19 447 GLN B C 1
ATOM 7429 O O . GLN B 1 447 ? 20.844 20.688 7.652 1 95.19 447 GLN B O 1
ATOM 7434 N N . LYS B 1 448 ? 22.062 18.922 7.094 1 95.75 448 LYS B N 1
ATOM 7435 C CA . LYS B 1 448 ? 23.297 19.703 7.078 1 95.75 448 LYS B CA 1
ATOM 7436 C C . LYS B 1 448 ? 23.297 20.719 5.941 1 95.75 448 LYS B C 1
ATOM 7438 O O . LYS B 1 448 ? 23.812 21.828 6.094 1 95.75 448 LYS B O 1
ATOM 7443 N N . ILE B 1 449 ? 22.703 20.359 4.848 1 96.5 449 ILE B N 1
ATOM 7444 C CA . ILE B 1 449 ? 22.562 21.281 3.729 1 96.5 449 ILE B CA 1
ATOM 7445 C C . ILE B 1 449 ? 21.656 22.453 4.129 1 96.5 449 ILE B C 1
ATOM 7447 O O . ILE B 1 449 ? 21.984 23.609 3.898 1 96.5 449 ILE B O 1
ATOM 7451 N N . TRP B 1 450 ? 20.531 22.094 4.742 1 97.06 450 TRP B N 1
ATOM 7452 C CA . TRP B 1 450 ? 19.594 23.094 5.234 1 97.06 450 TRP B CA 1
ATOM 7453 C C . TRP B 1 450 ? 20.266 24.047 6.223 1 97.06 450 TRP B C 1
ATOM 7455 O O . TRP B 1 450 ? 20.109 25.266 6.137 1 97.06 450 TRP B O 1
ATOM 7465 N N . ASN B 1 451 ? 21.109 23.5 7.113 1 95.88 451 ASN B N 1
ATOM 7466 C CA . ASN B 1 451 ? 21.828 24.297 8.102 1 95.88 451 ASN B CA 1
ATOM 7467 C C . ASN B 1 451 ? 22.797 25.266 7.438 1 95.88 451 ASN B C 1
ATOM 7469 O O . ASN B 1 451 ? 22.922 26.422 7.867 1 95.88 451 ASN B O 1
ATOM 7473 N N . PHE B 1 452 ? 23.531 24.844 6.484 1 96 452 PHE B N 1
ATOM 7474 C CA . PHE B 1 452 ? 24.484 25.672 5.77 1 96 452 PHE B CA 1
ATOM 7475 C C . PHE B 1 452 ? 23.812 26.922 5.215 1 96 452 PHE B C 1
ATOM 7477 O O . PHE B 1 452 ? 24.266 28.031 5.461 1 96 452 PHE B O 1
ATOM 7484 N N . PHE B 1 453 ? 22.688 26.766 4.535 1 95.44 453 PHE B N 1
ATOM 7485 C CA . PHE B 1 453 ? 22.016 27.875 3.887 1 95.44 453 PHE B CA 1
ATOM 7486 C C . PHE B 1 453 ? 21.344 28.781 4.918 1 95.44 453 PHE B C 1
ATOM 7488 O O . PHE B 1 453 ? 21.266 29.984 4.734 1 95.44 453 PHE B O 1
ATOM 7495 N N . ASN B 1 454 ? 20.859 28.125 5.965 1 92.38 454 ASN B N 1
ATOM 7496 C CA . ASN B 1 454 ? 20.203 28.891 7.02 1 92.38 454 ASN B CA 1
ATOM 7497 C C . ASN B 1 454 ? 21.203 29.766 7.781 1 92.38 454 ASN B C 1
ATOM 7499 O O . ASN B 1 454 ? 20.812 30.75 8.406 1 92.38 454 ASN B O 1
ATOM 7503 N N . ASN B 1 455 ? 22.469 29.422 7.68 1 91.44 455 ASN B N 1
ATOM 7504 C CA . ASN B 1 455 ? 23.484 30.156 8.414 1 91.44 455 ASN B CA 1
ATOM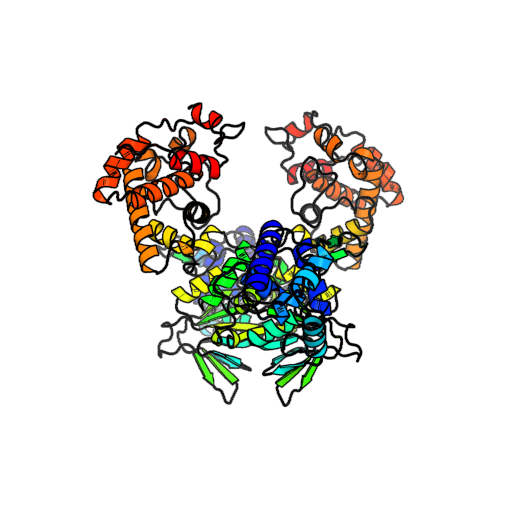 7505 C C . ASN B 1 455 ? 24.203 31.172 7.52 1 91.44 455 ASN B C 1
ATOM 7507 O O . ASN B 1 455 ? 25.078 31.906 7.98 1 91.44 455 ASN B O 1
ATOM 7511 N N . LEU B 1 456 ? 23.859 31.141 6.305 1 91.38 456 LEU B N 1
ATOM 7512 C CA . LEU B 1 456 ? 24.469 32.125 5.406 1 91.38 456 LEU B CA 1
ATOM 7513 C C . LEU B 1 456 ? 24.156 33.531 5.855 1 91.38 456 LEU B C 1
ATOM 7515 O O . LEU B 1 456 ? 23.031 33.812 6.305 1 91.38 456 LEU B O 1
ATOM 7519 N N . LYS B 1 457 ? 25.234 34.406 5.965 1 81.5 457 LYS B N 1
ATOM 7520 C CA . LYS B 1 457 ? 25.031 35.812 6.301 1 81.5 457 LYS B CA 1
ATOM 7521 C C . LYS B 1 457 ? 24.422 36.562 5.137 1 81.5 457 LYS B C 1
ATOM 7523 O O . LYS B 1 457 ? 24.922 36.531 4.012 1 81.5 457 LYS B O 1
ATOM 7528 N N . ILE B 1 458 ? 23.172 37.062 5.305 1 76.94 458 ILE B N 1
ATOM 7529 C CA . ILE B 1 458 ? 22.484 37.844 4.281 1 76.94 458 ILE B CA 1
ATOM 7530 C C . ILE B 1 458 ? 22.812 39.312 4.441 1 76.94 458 ILE B C 1
ATOM 7532 O O . ILE B 1 458 ? 22.625 39.875 5.512 1 76.94 458 ILE B O 1
ATOM 7536 N N . ASP B 1 459 ? 24.062 39.812 4.273 1 60.47 459 ASP B N 1
ATOM 7537 C CA . ASP B 1 459 ? 24.453 41.188 4.484 1 60.47 459 ASP B CA 1
ATOM 7538 C C . ASP B 1 459 ? 23.312 42.156 4.184 1 60.47 459 ASP B C 1
ATOM 7540 O O . ASP B 1 459 ? 22.594 41.969 3.193 1 60.47 459 ASP B O 1
ATOM 7544 N N . GLU B 1 460 ? 22.828 43 5.254 1 47.19 460 GLU B N 1
ATOM 7545 C CA . GLU B 1 460 ? 22.047 44.219 5.066 1 47.19 460 GLU B CA 1
ATOM 7546 C C . GLU B 1 460 ? 22.734 45.188 4.102 1 47.19 460 GLU B C 1
ATOM 7548 O O . GLU B 1 460 ? 23.969 45.312 4.117 1 47.19 460 GLU B O 1
#

InterPro domains:
  IPR017642 DNA sulphur modification protein DndB [PF14072] (139-456)

Secondary structure (DSSP, 8-state):
------HHHHHHHHHHHHHHHHHHTT-HHHHHHHHHHHHTTT--HHHHHHHHHHHH-TT-PPPHHHHHHHHHHHHHHH--GGG-GGGTS-HHHHHHHHHH----------SSEEESS-EEEETTEEEEEEEHHHHHHHHHTT-EE--GGGSS---EEE-TTSS-EEE-----HHHHHHHHHHHHTT----PEEEEEE-TT--TTS-SEEEETTTTEEEE-TT--EEEEE-HHHHHHHHHHHHH-TT-HHHHH-EEEEEEE---HHHHHHHHHHHT---PPPHHHHHHH-TTSHHHHHHHHHHHHSTTGGGEE-S-S---TTS---EEHHHHHHHHHHH--GGG-SSHHHHHHHHHHHHHHHHHHHHHTHHHHHS-HHHHHTTBSTT-GGGHHHHHHHHHHHHHTT--GGGHHHHHHHHHTT---BTT-THHHHTT-B-TTS-B--HHHHHHHHHTS----/------HHHHHHHHHHHHHHHHHHTT-HHHHHHHHHHHHTTT--HHHHHHHHHHHH-TT-PPPHHHHHHHHHHHHHHH--GGG-GGGTS-HHHHHHHHHH----------SSEEESSPEEEETTEEEEEEEHHHHHHHHHTT-EE--GGGSS---EEE-TTSS-EEE-----HHHHHHHHHHHHTT----PEEEEEE-TT--TTS-SEEEETTTTEEEE-TT--EEEEE-HHHHHHHHHHHHH-TT-HHHHH-EEEEEEE---HHHHHHHHHHHT---PPPHHHHHHH-TTSHHHHHHHHHHHHSTTGGGEE-S-S---TTS---EEHHHHHHHHHHH--GGG-SSHHHHHHHHHHHHHHHHHHHHHTHHHHTS-HHHHHTTBSTT-GGGHHHHHHHHHHHHHTT--GGGHHHHHHHHHTT---BTT-THHHHTT-B-TTS-B--HHHHHHHHHT-----

Foldseek 3Di:
DQQAQDPVLLVLLLVLLLVVCVVCVVPPLLLVQLQVQLVVLQEFSLNSVLVSVQSNPPVDDDDPLNSLSSLVSCCVRVVDPSSVSVNHHGPVRVCCSSVVRPHDPPPQDAPFDKAAPWDDPDPFKIKHKDFLQRLLNCVRNVLEDADQLQADHQDWDPNVPDNDTHGDHDEDPVLLQVLLVCLVVVNHDQDEWEKEFAQPQAPVRDQWDADPVRNMITGHHRTRIYGNDCVSNSSSLNVNCSNCVVPVVSRGDMHMYIYGHDHSVVSNVVSVVVPPDDDAAPLQVLCVCCVDLLSVLLVLLLVQAPLNVQEARRHQDDDLQDSHQYYNNLSSVLLVLQDDPVCDPDPVSSVVLSVLLRLLVNLLCVVVVCCRPNRVSVVVVWFCSRHSLLSSQSSLLSVVCVVVPPDSVCNNVQCCVQCVVDGRTLPPCVCVVLVQADPVSHGDDSPSSNVVSNPGDSDD/DQQAQDPVLLVQLLVLLLVVCVVCVVPPLLLVQLQVQLVVLQEFSLNSVLVSVQSNPPVDDDDPLNSLSSLVSCCVRVVDPSSVSVNHHGPVRNCCSSVVRPHDPLPQDAPFDKAAPWDDPDPFKIKHKDFLQRLLNCVRNVLEDADQLQADHQDWDDSVPDNDTHGDHDEDPVLLQVLLVCLVVVNHDQDEWEKEFAQPQAPVRDQWDADPVRNMITGHHRTRIYGNDCVSNSSSLNVNCSNCVVPVVSRGDMHMYIYGHDHSVVSNVVSVVVPPDDDAAPLQVLCVCCVDLLSVLLNLLLVQAPLNVQEARRHQDDDLQDSHQYYNNLSSVLLVLQDDPVCDPDPVSSVVLSVLLRLLVNLLCVVVVCCRPNRVSVVVVWFCSRHSLLSSQSSLLSVVCVVVPPDSVCSNVQCCVQCVPDGRTLPPCVCVVLVQADPVSHGDDSPSSNVVSNPGDSDD

pLDDT: mean 87.5, std 10.8, range [39.09, 98.56]

Nearest PDB structures (foldseek):
  6sdk-assembly1_B  TM=4.641E-01  e=2.216E-02  Bacillus subtilis subsp. subtilis str. 168
  6iex-assembly1_A  TM=2.483E-01  e=8.488E+00  Homo sapiens
  6sdk-assembly1_B  TM=4.644E-01  e=2.619E-02  Bacillus subtilis subsp. subtilis str. 168
  6w51-assembly3_G  TM=2.693E-01  e=6.886E+00  Homo sapiens

Sequence (920 aa):
MTVIFDQSANEKLLSEMKDAISKNKHIRSFINDIQLEMAKNKITPGTTQKLIYDIENPEVEISKEYMYFLAKSLYSVLESERFNPRNYFTETDMREIETLWEGSVEEDIKFPYTFKQVVKYSDDNYFFPITAKELFMLFENKLLHYNPNAQRTNKTKKLEGSDIEIPVPQLNKQSVEEIKELFLDGKLIKSVFTFNARVGSASCGEELKYDDDTMSLTVTEDTILDVLDGYHRLIGITMAIRQHPELDHLFEETFKVDIYNYTQKRAREHFGQQNTINPVKKSKVAEMSQNVYSNKIVKFIQDNSIIGDYIKTNGDWINQNQNLLITFSDFKKAIERSYSKKDFSTQADILKTARYLTSFFDALATQYVDEFLGDIAKERKRSFVNNYLFFNGYVGLAKKLQLDGVSLDELESKITDVLGSIDFSKKNKLWDELGVVDKNGNAKSPQKIWNFFNNLKIDEMTVIFDQSANEKLLSEMKDAISKNKHIRSFINDIQLEMAKNKITPGTTQKLIYDIENPEVEISKEYMYFLAKSLYSVLESERFNPRNYFTETDMREIETLWEGSVEEDIKFPYTFKQVVKYSDDNYFFPITAKELFMLFENKLLHYNPNAQRTNKTKKLEGSDIEIPVPQLNKQSVEEIKELFLDGKLIKSVFTFNARVGSASCGEELKYDDDTMSLTVTEDTILDVLDGYHRLIGITMAIRQHPELDHLFEETFKVDIYNYTQKRAREHFGQQNTINPVKKSKVAEMSQNVYSNKIVKFIQDNSIIGDYIKTNGDWINQNQNLLITFSDFKKAIERSYSKKDFSTQADILKTARYLTSFFDALATQYVDEFLGDIAKERKRSFVNNYLFFNGYVGLAKKLQLDGVSLDELESKITDVLGSIDFSKKNKLWDELGVVDKNGNAKSPQKIWNFFNNLKIDE